Protein AF-A0AAU9JLQ2-F1 (afdb_monomer)

Structure (mmCIF, N/CA/C/O backbone):
data_AF-A0AAU9JLQ2-F1
#
_entry.id   AF-A0AAU9JLQ2-F1
#
loop_
_atom_site.group_PDB
_atom_site.id
_atom_site.type_symbol
_atom_site.label_atom_id
_atom_site.label_alt_id
_atom_site.label_comp_id
_atom_site.label_asym_id
_atom_site.label_entity_id
_atom_site.label_seq_id
_atom_site.pdbx_PDB_ins_code
_atom_site.Cartn_x
_atom_site.Cartn_y
_atom_site.Cartn_z
_atom_site.occupancy
_atom_site.B_iso_or_equiv
_atom_site.auth_seq_id
_atom_site.auth_comp_id
_atom_site.auth_asym_id
_atom_site.auth_atom_id
_atom_site.pdbx_PDB_model_num
ATOM 1 N N . MET A 1 1 ? -49.653 0.922 17.119 1.00 59.31 1 MET A N 1
ATOM 2 C CA . MET A 1 1 ? -48.248 1.371 17.063 1.00 59.31 1 MET A CA 1
ATOM 3 C C . MET A 1 1 ? -47.461 0.287 16.359 1.00 59.31 1 MET A C 1
ATOM 5 O O . MET A 1 1 ? -47.821 -0.873 16.515 1.00 59.31 1 MET A O 1
ATOM 9 N N . GLU A 1 2 ? -46.471 0.652 15.549 1.00 82.31 2 GLU A N 1
ATOM 10 C CA . GLU A 1 2 ? -45.503 -0.323 15.031 1.00 82.31 2 GLU A CA 1
ATOM 11 C C . GLU A 1 2 ? -44.667 -0.853 16.209 1.00 82.31 2 GLU A C 1
ATOM 13 O O . GLU A 1 2 ? -44.440 -0.126 17.180 1.00 82.31 2 GLU A O 1
ATOM 18 N N . VAL A 1 3 ? -44.269 -2.122 16.153 1.00 86.25 3 VAL A N 1
ATOM 19 C CA . VAL A 1 3 ? -43.499 -2.782 17.215 1.00 86.25 3 VAL A CA 1
ATOM 20 C C . VAL A 1 3 ? -42.037 -2.874 16.786 1.00 86.25 3 VAL A C 1
ATOM 22 O O . VAL A 1 3 ? -41.749 -3.306 15.670 1.00 86.25 3 VAL A O 1
ATOM 25 N N . LEU A 1 4 ? -41.122 -2.473 17.668 1.00 88.81 4 LEU A N 1
ATOM 26 C CA . LEU A 1 4 ? -39.686 -2.701 17.553 1.00 88.81 4 LEU A CA 1
ATOM 27 C C . LEU A 1 4 ? -39.309 -3.904 18.407 1.00 88.81 4 LEU A C 1
ATOM 29 O O . LEU A 1 4 ? -39.475 -3.877 19.625 1.00 88.81 4 LEU A O 1
ATOM 33 N N . GLN A 1 5 ? -38.765 -4.935 17.769 1.00 89.56 5 GLN A N 1
ATOM 34 C CA . GLN A 1 5 ? -38.140 -6.034 18.492 1.00 89.56 5 GLN A CA 1
ATOM 35 C C . GLN A 1 5 ? -36.750 -5.599 18.955 1.00 89.56 5 GLN A C 1
ATOM 37 O O . GLN A 1 5 ? -35.896 -5.268 18.129 1.00 89.56 5 GLN A O 1
ATOM 42 N N . ALA A 1 6 ? -36.550 -5.584 20.270 1.00 89.62 6 ALA A N 1
ATOM 43 C CA . ALA A 1 6 ? -35.294 -5.238 20.910 1.00 89.62 6 ALA A CA 1
ATOM 44 C C . ALA A 1 6 ? -34.671 -6.457 21.585 1.00 89.62 6 ALA A C 1
ATOM 46 O O . ALA A 1 6 ? -35.267 -7.101 22.441 1.00 89.62 6 ALA A O 1
ATOM 47 N N . GLU A 1 7 ? -33.439 -6.749 21.215 1.00 89.69 7 GLU A N 1
ATOM 48 C CA . GLU A 1 7 ? -32.592 -7.716 21.877 1.00 89.69 7 GLU A CA 1
ATOM 49 C C . GLU A 1 7 ? -32.136 -7.172 23.234 1.00 89.69 7 GLU A C 1
ATOM 51 O O . GLU A 1 7 ? -31.592 -6.071 23.334 1.00 89.69 7 GLU A O 1
ATOM 56 N N . LEU A 1 8 ? -32.377 -7.951 24.281 1.00 88.94 8 LEU A N 1
ATOM 57 C CA . LEU A 1 8 ? -32.003 -7.652 25.651 1.00 88.94 8 LEU A CA 1
ATOM 58 C C . LEU A 1 8 ? -30.691 -8.357 25.984 1.00 88.94 8 LEU A C 1
ATOM 60 O O . LEU A 1 8 ? -30.607 -9.589 25.945 1.00 88.94 8 LEU A O 1
ATOM 64 N N . ILE A 1 9 ? -29.689 -7.557 26.344 1.00 88.12 9 ILE A N 1
ATOM 65 C CA . ILE A 1 9 ? -28.332 -8.001 26.661 1.00 88.12 9 ILE A CA 1
ATOM 66 C C . ILE A 1 9 ? -27.988 -7.552 28.081 1.00 88.12 9 ILE A C 1
ATOM 68 O O . ILE A 1 9 ? -28.050 -6.366 28.403 1.00 88.12 9 ILE A O 1
ATOM 72 N N . HIS A 1 10 ? -27.613 -8.495 28.941 1.00 87.06 10 HIS A N 1
ATOM 73 C CA . HIS A 1 10 ? -27.188 -8.192 30.309 1.00 87.06 10 HIS A CA 1
ATOM 74 C C . HIS A 1 10 ? -25.774 -7.601 30.329 1.00 87.06 10 HIS A C 1
ATOM 76 O O . HIS A 1 10 ? -24.868 -8.160 29.708 1.00 87.06 10 HIS A O 1
ATOM 82 N N . ILE A 1 11 ? -25.588 -6.474 31.027 1.00 87.62 11 ILE A N 1
ATOM 83 C CA . ILE A 1 11 ? -24.293 -5.781 31.108 1.00 87.62 11 ILE A CA 1
ATOM 84 C C . ILE A 1 11 ? -23.626 -6.070 32.454 1.00 87.62 11 ILE A C 1
ATOM 86 O O . ILE A 1 11 ? -22.583 -6.726 32.510 1.00 87.62 11 ILE A O 1
ATOM 90 N N . VAL A 1 12 ? -24.209 -5.535 33.533 1.00 88.19 12 VAL A N 1
ATOM 91 C CA . VAL A 1 12 ? -23.657 -5.561 34.894 1.00 88.19 12 VAL A CA 1
ATOM 92 C C . VAL A 1 12 ? -24.757 -5.256 35.917 1.00 88.19 12 VAL A C 1
ATOM 94 O O . VAL A 1 12 ? -25.570 -4.359 35.699 1.00 88.19 12 VAL A O 1
ATOM 97 N N . SER A 1 13 ? -24.786 -5.972 37.045 1.00 85.88 13 SER A N 1
ATOM 98 C CA . SER A 1 13 ? -25.833 -5.846 38.079 1.00 85.88 13 SER A CA 1
ATOM 99 C C . SER A 1 13 ? -27.255 -5.912 37.498 1.00 85.88 13 SER A C 1
ATOM 101 O O . SER A 1 13 ? -27.623 -6.906 36.884 1.00 85.88 13 SER A O 1
ATOM 103 N N . GLU A 1 14 ? -28.053 -4.866 37.692 1.00 85.81 14 GLU A N 1
ATOM 104 C CA . GLU A 1 14 ? -29.414 -4.689 37.179 1.00 85.81 14 GLU A CA 1
ATOM 105 C C . GLU A 1 14 ? -29.453 -3.933 35.844 1.00 85.81 14 GLU A C 1
ATOM 107 O O . GLU A 1 14 ? -30.528 -3.573 35.382 1.00 85.81 14 GLU A O 1
ATOM 112 N N . PHE A 1 15 ? -28.308 -3.599 35.244 1.00 89.50 15 PHE A N 1
ATOM 113 C CA . PHE A 1 15 ? -28.260 -2.811 34.016 1.00 89.50 15 PHE A CA 1
ATOM 114 C C . PHE A 1 15 ? -28.203 -3.705 32.779 1.00 89.50 15 PHE A C 1
ATOM 116 O O . PHE A 1 15 ? -27.355 -4.594 32.653 1.00 89.50 15 PHE A O 1
ATOM 123 N N . VAL A 1 16 ? -29.084 -3.399 31.830 1.00 90.06 16 VAL A N 1
ATOM 124 C CA . VAL A 1 16 ? -29.209 -4.071 30.536 1.00 90.06 16 VAL A CA 1
ATOM 125 C C . VAL A 1 16 ? -29.019 -3.094 29.386 1.00 90.06 16 VAL A C 1
ATOM 127 O O . VAL A 1 16 ? -29.247 -1.885 29.508 1.00 90.06 16 VAL A O 1
ATOM 130 N N . SER A 1 17 ? -28.625 -3.647 28.242 1.00 90.19 17 SER A N 1
ATOM 131 C CA . SER A 1 17 ? -28.704 -2.986 26.952 1.00 90.19 17 SER A CA 1
ATOM 132 C C . SER A 1 17 ? -29.909 -3.503 26.175 1.00 90.19 17 SER A C 1
ATOM 134 O O . SER A 1 17 ? -30.095 -4.715 26.069 1.00 90.19 17 SER A O 1
ATOM 136 N N . LEU A 1 18 ? -30.705 -2.591 25.620 1.00 89.75 18 LEU A N 1
ATOM 137 C CA . LEU A 1 18 ? -31.687 -2.911 24.588 1.00 89.75 18 LEU A CA 1
ATOM 138 C C . LEU A 1 18 ? -31.127 -2.504 23.231 1.00 89.75 18 LEU A C 1
ATOM 140 O O . LEU A 1 18 ? -30.818 -1.329 23.026 1.00 89.75 18 LEU A O 1
ATOM 144 N N . ARG A 1 19 ? -31.029 -3.463 22.312 1.00 89.12 19 ARG A N 1
ATOM 145 C CA . ARG A 1 19 ? -30.539 -3.271 20.947 1.00 89.12 19 ARG A CA 1
ATOM 146 C C . ARG A 1 19 ? -31.632 -3.594 19.940 1.00 89.12 19 ARG A C 1
ATOM 148 O O . ARG A 1 19 ? -32.193 -4.677 19.973 1.00 89.12 19 ARG A O 1
ATOM 155 N N . PHE A 1 20 ? -31.932 -2.692 19.015 1.00 89.19 20 PHE A N 1
ATOM 156 C CA . PHE A 1 20 ? -32.947 -2.924 17.983 1.00 89.19 20 PHE A CA 1
ATOM 157 C C . PHE A 1 20 ? -32.538 -2.309 16.653 1.00 89.19 20 PHE A C 1
ATOM 159 O O . PHE A 1 20 ? -31.894 -1.263 16.589 1.00 89.19 20 PHE A O 1
ATOM 166 N N . GLN A 1 21 ? -32.962 -2.939 15.562 1.00 88.25 21 GLN A N 1
ATOM 167 C CA . GLN A 1 21 ? -32.797 -2.359 14.238 1.00 88.25 21 GLN A CA 1
ATOM 168 C C . GLN A 1 21 ? -33.728 -1.156 14.086 1.00 88.25 21 GLN A C 1
ATOM 170 O O . GLN A 1 21 ? -34.932 -1.260 14.321 1.00 88.25 21 GLN A O 1
ATOM 175 N N . ILE A 1 22 ? -33.180 -0.018 13.663 1.00 85.62 22 ILE A N 1
ATOM 176 C CA . ILE A 1 22 ? -33.988 1.165 13.381 1.00 85.62 22 ILE A CA 1
ATOM 177 C C . ILE A 1 22 ? -34.626 0.974 11.998 1.00 85.62 22 ILE A C 1
ATOM 179 O O . ILE A 1 22 ? -33.907 0.828 11.003 1.00 85.62 22 ILE A O 1
ATOM 183 N N . PRO A 1 23 ? -35.964 0.952 11.896 1.00 81.75 23 PRO A N 1
ATOM 184 C CA . PRO A 1 23 ? -36.641 0.812 10.619 1.00 81.75 23 PRO A CA 1
ATOM 185 C C . PRO A 1 23 ? -36.395 2.051 9.758 1.00 81.75 23 PRO A C 1
ATOM 187 O O . PRO A 1 23 ? -36.358 3.178 10.254 1.00 81.75 23 PRO A O 1
ATOM 190 N N . ALA A 1 24 ? -36.252 1.846 8.448 1.00 68.75 24 ALA A N 1
ATOM 191 C CA . ALA A 1 24 ? -36.108 2.946 7.505 1.00 68.75 24 ALA A CA 1
ATOM 192 C C . ALA A 1 24 ? -37.360 3.839 7.548 1.00 68.75 24 ALA A C 1
ATOM 194 O O . ALA A 1 24 ? -38.474 3.387 7.276 1.00 68.75 24 ALA A O 1
ATOM 195 N N . ILE A 1 25 ? -37.187 5.122 7.869 1.00 66.44 25 ILE A N 1
ATOM 196 C CA . ILE A 1 25 ? -38.258 6.125 7.820 1.00 66.44 25 ILE A CA 1
ATOM 197 C C . ILE A 1 25 ? -38.307 6.716 6.384 1.00 66.44 25 ILE A C 1
ATOM 199 O O . ILE A 1 25 ? -38.234 7.927 6.198 1.00 66.44 25 ILE A O 1
ATOM 203 N N . ASP A 1 26 ? -38.430 5.832 5.377 1.00 54.91 26 ASP A N 1
ATOM 204 C CA . ASP A 1 26 ? -38.371 6.048 3.907 1.00 54.91 26 ASP A CA 1
ATOM 205 C C . ASP A 1 26 ? -37.117 6.769 3.341 1.00 54.91 26 ASP A C 1
ATOM 207 O O . ASP A 1 26 ? -36.663 7.790 3.847 1.00 54.91 26 ASP A O 1
ATOM 211 N N . GLU A 1 27 ? -36.593 6.270 2.211 1.00 45.28 27 GLU A N 1
ATOM 212 C CA . GLU A 1 27 ? -35.254 6.565 1.644 1.00 45.28 27 GLU A CA 1
ATOM 213 C C . GLU A 1 27 ? -35.057 7.934 0.941 1.00 45.28 27 GLU A C 1
ATOM 215 O O . GLU A 1 27 ? -34.038 8.145 0.290 1.00 45.28 27 GLU A O 1
ATOM 220 N N . SER A 1 28 ? -35.979 8.900 1.025 1.00 42.12 28 SER A N 1
ATOM 221 C CA . SER A 1 28 ? -35.996 10.027 0.066 1.00 42.12 28 SER A CA 1
ATOM 222 C C . SER A 1 28 ? -35.828 11.439 0.649 1.00 42.12 28 SER A C 1
ATOM 224 O O . SER A 1 28 ? -36.640 12.324 0.366 1.00 42.12 28 SER A O 1
ATOM 226 N N . SER A 1 29 ? -34.765 11.690 1.411 1.00 42.25 29 SER A N 1
ATOM 227 C CA . SER A 1 29 ? -34.087 12.997 1.353 1.00 42.25 29 SER A CA 1
ATOM 228 C C . SER A 1 29 ? -32.694 12.891 1.963 1.00 42.25 29 SER A C 1
ATOM 230 O O . SER A 1 29 ? -32.585 12.752 3.184 1.00 42.25 29 SER A O 1
ATOM 232 N N . ASP A 1 30 ? -31.652 13.011 1.139 1.00 48.66 30 ASP A N 1
ATOM 233 C CA . ASP A 1 30 ? -30.337 13.455 1.605 1.00 48.66 30 ASP A CA 1
ATOM 234 C C . ASP A 1 30 ? -30.552 14.751 2.394 1.00 48.66 30 ASP A C 1
ATOM 236 O O . ASP A 1 30 ? -30.913 15.787 1.835 1.00 48.66 30 ASP A O 1
ATOM 240 N N . GLN A 1 31 ? -30.446 14.681 3.720 1.00 56.78 31 GLN A N 1
ATOM 241 C CA . GLN A 1 31 ? -30.470 15.881 4.542 1.00 56.78 31 GLN A CA 1
ATOM 242 C C . GLN A 1 31 ? -29.089 16.508 4.438 1.00 56.78 31 GLN A C 1
ATOM 244 O O . GLN A 1 31 ? -28.118 15.953 4.952 1.00 56.78 31 GLN A O 1
ATOM 249 N N . GLU A 1 32 ? -29.027 17.641 3.745 1.00 72.56 32 GLU A N 1
ATOM 250 C CA . GLU A 1 32 ? -27.825 18.443 3.534 1.00 72.56 32 GLU A CA 1
ATOM 251 C C . GLU A 1 32 ? -27.173 18.754 4.894 1.00 72.56 32 GLU A C 1
ATOM 253 O O . GLU A 1 32 ? -27.722 19.482 5.724 1.00 72.56 32 GLU A O 1
ATOM 258 N N . LEU A 1 33 ? -26.043 18.093 5.167 1.00 85.44 33 LEU A N 1
ATOM 259 C CA . LEU A 1 33 ? -25.247 18.300 6.372 1.00 85.44 33 LEU A CA 1
ATOM 260 C C . LEU A 1 33 ? -24.582 19.672 6.281 1.00 85.44 33 LEU A C 1
ATOM 262 O O . LEU A 1 33 ? -23.910 19.958 5.295 1.00 85.44 33 LEU A O 1
ATOM 266 N N . HIS A 1 34 ? -24.705 20.481 7.331 1.00 90.19 34 HIS A N 1
ATOM 267 C CA . HIS A 1 34 ? -24.012 21.764 7.442 1.00 90.19 34 HIS A CA 1
ATOM 268 C C . HIS A 1 34 ? -22.993 21.723 8.581 1.00 90.19 34 HIS A C 1
ATOM 270 O O . HIS A 1 34 ? -23.330 21.372 9.714 1.00 90.19 34 HIS A O 1
ATOM 276 N N . ALA A 1 35 ? -21.743 22.089 8.300 1.00 92.38 35 ALA A N 1
ATOM 277 C CA . ALA A 1 35 ? -20.677 22.118 9.299 1.00 92.38 35 ALA A CA 1
ATOM 278 C C . ALA A 1 35 ? -20.452 23.543 9.829 1.00 92.38 35 ALA A C 1
ATOM 280 O O . ALA A 1 35 ? -20.250 24.481 9.059 1.00 92.38 35 ALA A O 1
ATOM 281 N N . ILE A 1 36 ? -20.443 23.706 11.151 1.00 94.75 36 ILE A N 1
ATOM 282 C CA . ILE A 1 36 ? -20.200 24.974 11.846 1.00 94.75 36 ILE A CA 1
ATOM 283 C C . ILE A 1 36 ? -18.947 24.844 12.717 1.00 94.75 36 ILE A C 1
ATOM 285 O O . ILE A 1 36 ? -18.842 23.933 13.534 1.00 94.75 36 ILE A O 1
ATOM 289 N N . PHE A 1 37 ? -18.010 25.781 12.584 1.00 93.88 37 PHE A N 1
ATOM 290 C CA . PHE A 1 37 ? -16.809 25.856 13.416 1.00 93.88 37 PHE A CA 1
ATOM 291 C C . PHE A 1 37 ? -16.783 27.159 14.203 1.00 93.88 37 PHE A C 1
ATOM 293 O O . PHE A 1 37 ? -16.745 28.227 13.603 1.00 93.88 37 PHE A O 1
ATOM 300 N N . ALA A 1 38 ? -16.762 27.078 15.528 1.00 94.19 38 ALA A N 1
ATOM 301 C CA . ALA A 1 38 ? -16.542 28.217 16.409 1.00 94.19 38 ALA A CA 1
ATOM 302 C C . ALA A 1 38 ? -15.082 28.204 16.881 1.00 94.19 38 ALA A C 1
ATOM 304 O O . ALA A 1 38 ? -14.648 27.262 17.541 1.00 94.19 38 ALA A O 1
ATOM 305 N N . ILE A 1 39 ? -14.308 29.220 16.500 1.00 92.94 39 ILE A N 1
ATOM 306 C CA . ILE A 1 39 ? -12.877 29.330 16.796 1.00 92.94 39 ILE A CA 1
ATOM 307 C C . ILE A 1 39 ? -12.649 30.543 17.687 1.00 92.94 39 ILE A C 1
ATOM 309 O O . ILE A 1 39 ? -12.820 31.686 17.252 1.00 92.94 39 ILE A O 1
ATOM 313 N N . ASP A 1 40 ? -12.212 30.277 18.906 1.00 90.44 40 ASP A N 1
ATOM 314 C CA . ASP A 1 40 ? -11.763 31.304 19.823 1.00 90.44 40 ASP A CA 1
ATOM 315 C C . ASP A 1 40 ? -10.462 31.946 19.313 1.00 90.44 40 ASP A C 1
ATOM 317 O O . ASP A 1 40 ? -9.536 31.276 18.840 1.00 90.44 40 ASP A O 1
ATOM 321 N N . LYS A 1 41 ? -10.407 33.276 19.354 1.00 90.38 41 LYS A N 1
ATOM 322 C CA . LYS A 1 41 ? -9.230 34.090 19.038 1.00 90.38 41 LYS A CA 1
ATOM 323 C C . LYS A 1 41 ? -8.904 35.057 20.177 1.00 90.38 41 LYS A C 1
ATOM 325 O O . LYS A 1 41 ? -8.346 36.119 19.906 1.00 90.38 41 LYS A O 1
ATOM 330 N N . SER A 1 42 ? -9.251 34.730 21.417 1.00 86.56 42 SER A N 1
ATOM 331 C CA . SER A 1 42 ? -8.909 35.483 22.627 1.00 86.56 42 SER A CA 1
ATOM 332 C C . SER A 1 42 ? -7.390 35.580 22.859 1.00 86.56 42 SER A C 1
ATOM 334 O O . SER A 1 42 ? -6.566 35.024 22.125 1.00 86.56 42 SER A O 1
ATOM 336 N N . GLY A 1 43 ? -6.978 36.388 23.838 1.00 81.38 43 GLY A N 1
ATOM 337 C CA . GLY A 1 43 ? -5.566 36.619 24.154 1.00 81.38 43 GLY A CA 1
ATOM 338 C C . GLY A 1 43 ? -4.825 35.373 24.653 1.00 81.38 43 GLY A C 1
ATOM 339 O O . GLY A 1 43 ? -3.640 35.223 24.343 1.00 81.38 43 GLY A O 1
ATOM 340 N N . SER A 1 44 ? -5.514 34.481 25.363 1.00 77.06 44 SER A N 1
ATOM 341 C CA . SER A 1 44 ? -4.992 33.202 25.871 1.00 77.06 44 SER A CA 1
ATOM 342 C C . SER A 1 44 ? -4.661 32.213 24.748 1.00 77.06 44 SER A C 1
ATOM 344 O O . SER A 1 44 ? -3.720 31.434 24.866 1.00 77.06 44 SER A O 1
ATOM 346 N N . MET A 1 45 ? -5.303 32.341 23.581 1.00 80.31 45 MET A N 1
ATOM 347 C CA . MET A 1 45 ? -4.997 31.551 22.378 1.00 80.31 45 MET A CA 1
ATOM 348 C C . MET A 1 45 ? -3.601 31.798 21.787 1.00 80.31 45 MET A C 1
ATOM 350 O O . MET A 1 45 ? -3.178 31.094 20.863 1.00 80.31 45 MET A O 1
ATOM 354 N N . ASN A 1 46 ? -2.902 32.854 22.206 1.00 80.00 46 ASN A N 1
ATOM 355 C CA . ASN A 1 46 ? -1.689 33.304 21.533 1.00 80.00 46 ASN A CA 1
ATOM 356 C C . ASN A 1 46 ? -0.541 32.275 21.628 1.00 80.00 46 ASN A C 1
ATOM 358 O O . ASN A 1 46 ? -0.319 31.644 22.655 1.00 80.00 46 ASN A O 1
ATOM 362 N N . GLY A 1 47 ? 0.240 32.133 20.553 1.00 82.12 47 GLY A N 1
ATOM 363 C CA . GLY A 1 47 ? 1.313 31.136 20.454 1.00 82.12 47 GLY A CA 1
ATOM 364 C C . GLY A 1 47 ? 0.863 29.827 19.795 1.00 82.12 47 GLY A C 1
ATOM 365 O O . GLY A 1 47 ? 0.256 29.849 18.723 1.00 82.12 47 GLY A O 1
ATOM 366 N N . TYR A 1 48 ? 1.202 28.687 20.405 1.00 78.75 48 TYR A N 1
ATOM 367 C CA . TYR A 1 48 ? 0.916 27.361 19.842 1.00 78.75 48 TYR A CA 1
ATOM 368 C C . TYR A 1 48 ? -0.586 27.041 19.686 1.00 78.75 48 TYR A C 1
ATOM 370 O O . TYR A 1 48 ? -0.928 26.480 18.643 1.00 78.75 48 TYR A O 1
ATOM 378 N N . PRO A 1 49 ? -1.499 27.409 20.614 1.00 81.31 49 PRO A N 1
ATOM 379 C CA . PRO A 1 49 ? -2.920 27.070 20.485 1.00 81.31 49 PRO A CA 1
ATOM 380 C C . PRO A 1 49 ? -3.577 27.642 19.221 1.00 81.31 49 PRO A C 1
ATOM 382 O O . PRO A 1 49 ? -4.180 26.895 18.453 1.00 81.31 49 PRO A O 1
ATOM 385 N N . ILE A 1 50 ? -3.397 28.935 18.915 1.00 86.06 50 ILE A N 1
ATOM 386 C CA . ILE A 1 50 ? -3.945 29.532 17.684 1.00 86.06 50 ILE A CA 1
ATOM 387 C C . ILE A 1 50 ? -3.256 29.004 16.415 1.00 86.06 50 ILE A C 1
ATOM 389 O O . ILE A 1 50 ? -3.878 28.918 15.358 1.00 86.06 50 ILE A O 1
ATOM 393 N N . GLU A 1 51 ? -1.971 28.639 16.468 1.00 83.75 51 GLU A N 1
ATOM 394 C CA . GLU A 1 51 ? -1.288 27.959 15.355 1.00 83.75 51 GLU A CA 1
ATOM 395 C C . GLU A 1 51 ? -1.928 26.604 15.043 1.00 83.75 51 GLU A C 1
ATOM 397 O O . GLU A 1 51 ? -2.236 26.307 13.883 1.00 83.75 51 GLU A O 1
ATOM 402 N N . ASP A 1 52 ? -2.193 25.821 16.081 1.00 81.69 52 ASP A N 1
ATOM 403 C CA . ASP A 1 52 ? -2.809 24.509 15.975 1.00 81.69 52 ASP A CA 1
ATOM 404 C C . ASP A 1 52 ? -4.291 24.587 15.583 1.00 81.69 52 ASP A C 1
ATOM 406 O O . ASP A 1 52 ? -4.727 23.827 14.714 1.00 81.69 52 ASP A O 1
ATOM 410 N N . ALA A 1 53 ? -5.046 25.544 16.129 1.00 85.19 53 ALA A N 1
ATOM 411 C CA . ALA A 1 53 ? -6.435 25.803 15.755 1.00 85.19 53 ALA A CA 1
ATOM 412 C C . ALA A 1 53 ? -6.558 26.191 14.272 1.00 85.19 53 ALA A C 1
ATOM 414 O O . ALA A 1 53 ? -7.425 25.670 13.567 1.00 85.19 53 ALA A O 1
ATOM 415 N N . ARG A 1 54 ? -5.638 27.023 13.751 1.00 88.00 54 ARG A N 1
ATOM 416 C CA . ARG A 1 54 ? -5.565 27.346 12.313 1.00 88.00 54 ARG A CA 1
ATOM 417 C C . ARG A 1 54 ? -5.310 26.109 11.463 1.00 88.00 54 ARG A C 1
ATOM 419 O O . ARG A 1 54 ? -6.010 25.886 10.477 1.00 88.00 54 ARG A O 1
ATOM 426 N N . GLY A 1 55 ? -4.321 25.297 11.843 1.00 82.38 55 GLY A N 1
ATOM 427 C CA . GLY A 1 55 ? -4.005 24.054 11.139 1.00 82.38 55 GLY A CA 1
ATOM 428 C C . GLY A 1 55 ? -5.185 23.078 11.123 1.00 82.38 55 GLY A C 1
ATOM 429 O O . GLY A 1 55 ? -5.497 22.493 10.082 1.00 82.38 55 GLY A O 1
ATOM 430 N N . ALA A 1 56 ? -5.876 22.944 12.255 1.00 83.12 56 ALA A N 1
ATOM 431 C CA . ALA A 1 56 ? -7.033 22.073 12.404 1.00 83.12 56 ALA A CA 1
ATOM 432 C C . ALA A 1 56 ? -8.232 22.554 11.570 1.00 83.12 56 ALA A C 1
ATOM 434 O O . ALA A 1 56 ? -8.780 21.778 10.784 1.00 83.12 56 ALA A O 1
ATOM 435 N N . ALA A 1 57 ? -8.588 23.837 11.668 1.00 88.00 57 ALA A N 1
ATOM 436 C CA . ALA A 1 57 ? -9.696 24.426 10.922 1.00 88.00 57 ALA A CA 1
ATOM 437 C C . ALA A 1 57 ? -9.455 24.385 9.403 1.00 88.00 57 ALA A C 1
ATOM 439 O O . ALA A 1 57 ? -10.318 23.924 8.658 1.00 88.00 57 ALA A O 1
ATOM 440 N N . SER A 1 58 ? -8.261 24.755 8.924 1.00 87.31 58 SER A N 1
ATOM 441 C CA . SER A 1 58 ? -7.922 24.669 7.492 1.00 87.31 58 SER A CA 1
ATOM 442 C C . SER A 1 58 ? -7.974 23.233 6.961 1.00 87.31 58 SER A C 1
ATOM 444 O O . SER A 1 58 ? -8.434 22.995 5.838 1.00 87.31 58 SER A O 1
ATOM 446 N N . SER A 1 59 ? -7.534 22.260 7.767 1.00 83.75 59 SER A N 1
ATOM 447 C CA . SER A 1 59 ? -7.624 20.833 7.437 1.00 83.75 59 SER A CA 1
ATOM 448 C C . SER A 1 59 ? -9.080 20.370 7.320 1.00 83.75 59 SER A C 1
ATOM 450 O O . SER A 1 59 ? -9.436 19.735 6.325 1.00 83.75 59 SER A O 1
ATOM 452 N N . LEU A 1 60 ? -9.943 20.735 8.275 1.00 84.19 60 LEU A N 1
ATOM 453 C CA . LEU A 1 60 ? -11.374 20.416 8.241 1.00 84.19 60 LEU A CA 1
ATOM 454 C C . LEU A 1 60 ? -12.075 21.024 7.032 1.00 84.19 60 LEU A C 1
ATOM 456 O O . LEU A 1 60 ? -12.729 20.301 6.287 1.00 84.19 60 LEU A O 1
ATOM 460 N N . VAL A 1 61 ? -11.896 22.323 6.791 1.00 88.88 61 VAL A N 1
ATOM 461 C CA . VAL A 1 61 ? -12.487 23.017 5.636 1.00 88.88 61 VAL A CA 1
ATOM 462 C C . VAL A 1 61 ? -12.073 22.332 4.335 1.00 88.88 61 VAL A C 1
ATOM 464 O O . VAL A 1 61 ? -12.900 22.100 3.457 1.00 88.88 61 VAL A O 1
ATOM 467 N N . SER A 1 62 ? -10.806 21.923 4.229 1.00 85.19 62 SER A N 1
ATOM 468 C CA . SER A 1 62 ? -10.300 21.181 3.069 1.00 85.19 62 SER A CA 1
ATOM 469 C C . SER A 1 62 ? -10.910 19.783 2.933 1.00 85.19 62 SER A C 1
ATOM 471 O O . SER A 1 62 ? -11.085 19.306 1.812 1.00 85.19 62 SER A O 1
ATOM 473 N N . LYS A 1 63 ? -11.220 19.107 4.046 1.00 84.38 63 LYS A N 1
ATOM 474 C CA . LYS A 1 63 ? -11.915 17.811 4.046 1.00 84.38 63 LYS A CA 1
ATOM 475 C C . LYS A 1 63 ? -13.375 17.963 3.626 1.00 84.38 63 LYS A C 1
ATOM 477 O O . LYS A 1 63 ? -13.794 17.267 2.708 1.00 84.38 63 LYS A O 1
ATOM 482 N N . PHE A 1 64 ? -14.106 18.909 4.218 1.00 86.81 64 PHE A N 1
ATOM 483 C CA . PHE A 1 64 ? -15.503 19.183 3.873 1.00 86.81 64 PHE A CA 1
ATOM 484 C C . PHE A 1 64 ? -15.669 19.660 2.426 1.00 86.81 64 PHE A C 1
ATOM 486 O O . PHE A 1 64 ? -16.554 19.172 1.729 1.00 86.81 64 PHE A O 1
ATOM 493 N N . ARG A 1 65 ? -14.726 20.463 1.910 1.00 88.62 65 ARG A N 1
ATOM 494 C CA . ARG A 1 65 ? -14.658 20.840 0.486 1.00 88.62 65 ARG A CA 1
ATOM 495 C C . ARG A 1 65 ? -14.625 19.637 -0.460 1.00 88.62 65 ARG A C 1
ATOM 497 O O . ARG A 1 65 ? -15.199 19.702 -1.538 1.00 88.62 65 ARG A O 1
ATOM 504 N N . LYS A 1 66 ? -13.927 18.552 -0.105 1.00 83.25 66 LYS A N 1
ATOM 505 C CA . LYS A 1 66 ? -13.822 17.364 -0.978 1.00 83.25 66 LYS A CA 1
ATOM 506 C C . LYS A 1 66 ? -15.142 16.609 -1.123 1.00 83.25 66 LYS A C 1
ATOM 508 O O . LYS A 1 66 ? -15.266 15.843 -2.070 1.00 83.25 66 LYS A O 1
ATOM 513 N N . MET A 1 67 ? -16.073 16.801 -0.192 1.00 80.88 67 MET A N 1
ATOM 514 C CA . MET A 1 67 ? -17.388 16.155 -0.197 1.00 80.88 67 MET A CA 1
ATOM 515 C C . MET A 1 67 ? -18.513 17.148 -0.502 1.00 80.88 67 MET A C 1
ATOM 517 O O . MET A 1 67 ? -19.672 16.791 -0.352 1.00 80.88 67 MET A O 1
ATOM 521 N N . ASP A 1 68 ? -18.167 18.380 -0.887 1.00 83.00 68 ASP A N 1
ATOM 522 C CA . ASP A 1 68 ? -19.120 19.448 -1.205 1.00 83.00 68 ASP A CA 1
ATOM 523 C C . ASP A 1 68 ? -20.089 19.791 -0.056 1.00 83.00 68 ASP A C 1
ATOM 525 O O . ASP A 1 68 ? -21.233 20.172 -0.272 1.00 83.00 68 ASP A O 1
ATOM 529 N N . ILE A 1 69 ? -19.626 19.652 1.192 1.00 88.00 69 ILE A N 1
ATOM 530 C CA . ILE A 1 69 ? -20.421 19.973 2.383 1.00 88.00 69 ILE A CA 1
ATOM 531 C C . ILE A 1 69 ? -20.235 21.451 2.750 1.00 88.00 69 ILE A C 1
ATOM 533 O O . ILE A 1 69 ? -19.086 21.874 2.972 1.00 88.00 69 ILE A O 1
ATOM 537 N N . PRO A 1 70 ? -21.320 22.237 2.871 1.00 91.25 70 PRO A N 1
ATOM 538 C CA . PRO A 1 70 ? -21.247 23.623 3.304 1.00 91.25 70 PRO A CA 1
ATOM 539 C C . PRO A 1 70 ? -20.638 23.783 4.703 1.00 91.25 70 PRO A C 1
ATOM 541 O O . PRO A 1 70 ? -20.966 23.074 5.653 1.00 91.25 70 PRO A O 1
ATOM 544 N N . VAL A 1 71 ? -19.735 24.755 4.816 1.00 93.38 71 VAL A N 1
ATOM 545 C CA . VAL A 1 71 ? -19.046 25.138 6.054 1.00 93.38 71 VAL A CA 1
ATOM 546 C C . VAL A 1 71 ? -19.323 26.598 6.411 1.00 93.38 71 VAL A C 1
ATOM 548 O O . VAL A 1 71 ? -19.237 27.472 5.540 1.00 93.38 71 VAL A O 1
ATOM 551 N N . THR A 1 72 ? -19.544 26.864 7.698 1.00 94.69 72 THR A N 1
ATOM 552 C CA . THR A 1 72 ? -19.553 28.197 8.313 1.00 94.69 72 THR A CA 1
ATOM 553 C C . THR A 1 72 ? -18.546 28.254 9.455 1.00 94.69 72 THR A C 1
ATOM 555 O O . THR A 1 72 ? -18.450 27.326 10.249 1.00 94.69 72 THR A O 1
ATOM 558 N N . ILE A 1 73 ? -17.787 29.343 9.544 1.00 94.00 73 ILE A N 1
ATOM 559 C CA . ILE A 1 73 ? -16.824 29.591 10.614 1.00 94.00 73 ILE A CA 1
ATOM 560 C C . ILE A 1 73 ? -17.211 30.867 11.345 1.00 94.00 73 ILE A C 1
ATOM 562 O O . ILE A 1 73 ? -17.293 31.933 10.735 1.00 94.00 73 ILE A O 1
ATOM 566 N N . TYR A 1 74 ? -17.378 30.747 12.653 1.00 94.44 74 TYR A N 1
ATOM 567 C CA . TYR A 1 74 ? -17.477 31.847 13.593 1.00 94.44 74 TYR A CA 1
ATOM 568 C C . TYR A 1 74 ? -16.129 32.016 14.276 1.00 94.44 74 TYR A C 1
ATOM 570 O O . TYR A 1 74 ? -15.616 31.079 14.881 1.00 94.44 74 TYR A O 1
ATOM 578 N N . THR A 1 75 ? -15.535 33.199 14.175 1.00 92.31 75 THR A N 1
ATOM 579 C CA . THR A 1 75 ? -14.345 33.539 14.965 1.00 92.31 75 THR A CA 1
ATOM 580 C C . THR A 1 75 ? -14.726 34.580 15.993 1.00 92.31 75 THR A C 1
ATOM 582 O O . THR A 1 75 ? -15.399 35.555 15.648 1.00 92.31 75 THR A O 1
ATOM 585 N N . PHE A 1 76 ? -14.327 34.373 17.243 1.00 90.19 76 PHE A N 1
ATOM 586 C CA . PHE A 1 76 ? -14.817 35.192 18.344 1.00 90.19 76 PHE A CA 1
ATOM 587 C C . PHE A 1 76 ? -13.723 35.530 19.355 1.00 90.19 76 PHE A C 1
ATOM 589 O O . PHE A 1 76 ? -12.799 34.763 19.591 1.00 90.19 76 PHE A O 1
ATOM 596 N N . SER A 1 77 ? -13.825 36.742 19.884 1.00 86.94 77 SER A N 1
ATOM 597 C CA . SER A 1 77 ? -13.141 37.228 21.080 1.00 86.94 77 SER A CA 1
ATOM 598 C C . SER A 1 77 ? -14.095 38.249 21.716 1.00 86.94 77 SER A C 1
ATOM 600 O O . SER A 1 77 ? -15.248 37.911 21.946 1.00 86.94 77 SER A O 1
ATOM 602 N N . HIS A 1 78 ? -13.706 39.522 21.808 1.00 82.19 78 HIS A N 1
ATOM 603 C CA . HIS A 1 78 ? -14.629 40.665 21.943 1.00 82.19 78 HIS A CA 1
ATOM 604 C C . HIS A 1 78 ? -15.175 41.140 20.579 1.00 82.19 78 HIS A C 1
ATOM 606 O O . HIS A 1 78 ? -16.005 42.043 20.499 1.00 82.19 78 HIS A O 1
ATOM 612 N N . VAL A 1 79 ? -14.650 40.582 19.478 1.00 81.31 79 VAL A N 1
ATOM 613 C CA . VAL A 1 79 ? -15.093 40.859 18.106 1.00 81.31 79 VAL A CA 1
ATOM 614 C C . VAL A 1 79 ? -15.548 39.558 17.466 1.00 81.31 79 VAL A C 1
ATOM 616 O O . VAL A 1 79 ? -14.753 38.629 17.303 1.00 81.31 79 VAL A O 1
ATOM 619 N N . PHE A 1 80 ? -16.812 39.528 17.057 1.00 88.94 80 PHE A N 1
ATOM 620 C CA . PHE A 1 80 ? -17.427 38.423 16.333 1.00 88.94 80 PHE A CA 1
ATOM 621 C C . PHE A 1 80 ? -17.301 38.617 14.815 1.00 88.94 80 PHE A C 1
ATOM 623 O O . PHE A 1 80 ? -17.624 39.681 14.286 1.00 88.94 80 PHE A O 1
ATOM 630 N N . GLU A 1 81 ? -16.850 37.582 14.108 1.00 90.00 81 GLU A N 1
ATOM 631 C CA . GLU A 1 81 ? -16.810 37.542 12.643 1.00 90.00 81 GLU A CA 1
ATOM 632 C C . GLU A 1 81 ? -17.349 36.207 12.121 1.00 90.00 81 GLU A C 1
ATOM 634 O O . GLU A 1 81 ? -16.944 35.140 12.586 1.00 90.00 81 GLU A O 1
ATOM 639 N N . GLU A 1 82 ? -18.204 36.274 11.100 1.00 91.88 82 GLU A N 1
ATOM 640 C CA . GLU A 1 82 ? -18.757 35.117 10.397 1.00 91.88 82 GLU A CA 1
ATOM 641 C C . GLU A 1 82 ? -18.154 34.979 8.993 1.00 91.88 82 GLU A C 1
ATOM 643 O O . GLU A 1 82 ? -18.014 35.948 8.242 1.00 91.88 82 GLU A O 1
ATOM 648 N N . MET A 1 83 ? -17.838 33.743 8.609 1.00 91.75 83 MET A N 1
ATOM 649 C CA . MET A 1 83 ? -17.419 33.375 7.261 1.00 91.75 83 MET A CA 1
ATOM 650 C C . MET A 1 83 ? -18.202 32.153 6.792 1.00 91.75 83 MET A C 1
ATOM 652 O O . MET A 1 83 ? -18.184 31.121 7.453 1.00 91.75 83 MET A O 1
ATOM 656 N N . SER A 1 84 ? -18.825 32.220 5.616 1.00 90.50 84 SER A N 1
ATOM 657 C CA . SER A 1 84 ? -19.525 31.079 5.014 1.00 90.50 84 SER A CA 1
ATOM 658 C C . SER A 1 84 ? -18.879 30.680 3.691 1.00 90.50 84 SER A C 1
ATOM 660 O O . SER A 1 84 ? -18.501 31.522 2.874 1.00 90.50 84 SER A O 1
ATOM 662 N N . SER A 1 85 ? -18.743 29.373 3.479 1.00 90.31 85 SER A N 1
ATOM 663 C CA . SER A 1 85 ? -18.243 28.795 2.227 1.00 90.31 85 SER A CA 1
ATOM 664 C C . SER A 1 85 ? -19.199 29.056 1.062 1.00 90.31 85 SER A C 1
ATOM 666 O O . SER A 1 85 ? -18.734 29.221 -0.062 1.00 90.31 85 SER A O 1
ATOM 668 N N . ILE A 1 86 ? -20.500 29.196 1.341 1.00 86.94 86 ILE A N 1
ATOM 669 C CA . ILE A 1 86 ? -21.532 29.526 0.350 1.00 86.94 86 ILE A CA 1
ATOM 670 C C . ILE A 1 86 ? -21.352 30.966 -0.153 1.00 86.94 86 ILE A C 1
ATOM 672 O O . ILE A 1 86 ? -21.456 31.225 -1.350 1.00 86.94 86 ILE A O 1
ATOM 676 N N . THR A 1 87 ? -21.051 31.915 0.741 1.00 86.38 87 THR A N 1
ATOM 677 C CA . THR A 1 87 ? -20.941 33.340 0.381 1.00 86.38 87 THR A CA 1
ATOM 678 C C . THR A 1 87 ? -19.543 33.742 -0.086 1.00 86.38 87 THR A C 1
ATOM 680 O O . THR A 1 87 ? -19.416 34.535 -1.015 1.00 86.38 87 THR A O 1
ATOM 683 N N . SER A 1 88 ? -18.494 33.218 0.555 1.00 83.81 88 SER A N 1
ATOM 684 C CA . SER A 1 88 ? -17.098 33.649 0.357 1.00 83.81 88 SER A CA 1
ATOM 685 C C . SER A 1 88 ? -16.233 32.614 -0.378 1.00 83.81 88 SER A C 1
ATOM 687 O O . SER A 1 88 ? -15.144 32.935 -0.846 1.00 83.81 88 SER A O 1
ATOM 689 N N . GLY A 1 89 ? -16.688 31.362 -0.492 1.00 88.50 89 GLY A N 1
ATOM 690 C CA . GLY A 1 89 ? -15.908 30.259 -1.058 1.00 88.50 89 GLY A CA 1
ATOM 691 C C . GLY A 1 89 ? -14.832 29.695 -0.116 1.00 88.50 89 GLY A C 1
ATOM 692 O O . GLY A 1 89 ? -14.298 30.375 0.763 1.00 88.50 89 GLY A O 1
ATOM 693 N N . TYR A 1 90 ? -14.473 28.423 -0.325 1.00 91.25 90 TYR A N 1
ATOM 694 C CA . TYR A 1 90 ? -13.502 27.701 0.514 1.00 91.25 90 TYR A CA 1
ATOM 695 C C . TYR A 1 90 ? -12.090 28.313 0.499 1.00 91.25 90 TYR A C 1
ATOM 697 O O . TYR A 1 90 ? -11.417 28.329 1.527 1.00 91.25 90 TYR A O 1
ATOM 705 N N . ASP A 1 91 ? -11.624 28.825 -0.647 1.00 90.00 91 ASP A N 1
ATOM 706 C CA . ASP A 1 91 ? -10.262 29.367 -0.778 1.00 90.00 91 ASP A CA 1
ATOM 707 C C . ASP A 1 91 ? -10.076 30.680 0.005 1.00 90.00 91 ASP A C 1
ATOM 709 O O . ASP A 1 91 ? -9.037 30.891 0.634 1.00 90.00 91 ASP A O 1
ATOM 713 N N . GLU A 1 92 ? -11.086 31.559 0.011 1.00 89.38 92 GLU A N 1
ATOM 714 C CA . GLU A 1 92 ? -11.040 32.792 0.806 1.00 89.38 92 GLU A CA 1
ATOM 715 C C . GLU A 1 92 ? -11.120 32.486 2.304 1.00 89.38 92 GLU A C 1
ATOM 717 O O . GLU A 1 92 ? -10.383 33.084 3.092 1.00 89.38 92 GLU A O 1
ATOM 722 N N . MET A 1 93 ? -11.964 31.523 2.681 1.00 91.06 93 MET A N 1
ATOM 723 C CA . MET A 1 93 ? -12.101 31.053 4.056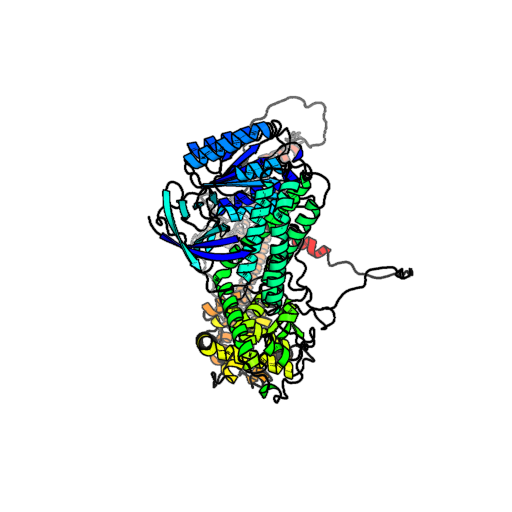 1.00 91.06 93 MET A CA 1
ATOM 724 C C . MET A 1 93 ? -10.769 30.521 4.601 1.00 91.06 93 MET A C 1
ATOM 726 O O . MET A 1 93 ? -10.305 31.010 5.628 1.00 91.06 93 MET A O 1
ATOM 730 N N . ILE A 1 94 ? -10.097 29.606 3.888 1.00 91.06 94 ILE A N 1
ATOM 731 C CA . ILE A 1 94 ? -8.783 29.072 4.300 1.00 91.06 94 ILE A CA 1
ATOM 732 C C . ILE A 1 94 ? -7.759 30.204 4.451 1.00 91.06 94 ILE A C 1
ATOM 734 O O . ILE A 1 94 ? -7.045 30.266 5.451 1.00 91.06 94 ILE A O 1
ATOM 738 N N . ARG A 1 95 ? -7.730 31.160 3.512 1.00 90.25 95 ARG A N 1
ATOM 739 C CA . ARG A 1 95 ? -6.816 32.307 3.590 1.00 90.25 95 ARG A CA 1
ATOM 740 C C . ARG A 1 95 ? -7.064 33.172 4.831 1.00 90.25 95 ARG A C 1
ATOM 742 O O . ARG A 1 95 ? -6.104 33.686 5.402 1.00 90.25 95 ARG A O 1
ATOM 749 N N . LYS A 1 96 ? -8.326 33.378 5.225 1.00 90.50 96 LYS A N 1
ATOM 750 C CA . LYS A 1 96 ? -8.682 34.141 6.434 1.00 90.50 96 LYS A CA 1
ATOM 751 C C . LYS A 1 96 ? -8.321 33.374 7.708 1.00 90.50 96 LYS A C 1
ATOM 753 O O . LYS A 1 96 ? -7.738 33.976 8.604 1.00 90.50 96 LYS A O 1
ATOM 758 N N . ILE A 1 97 ? -8.558 32.059 7.751 1.00 90.06 97 ILE A N 1
ATOM 759 C CA . ILE A 1 97 ? -8.133 31.195 8.867 1.00 90.06 97 ILE A CA 1
ATOM 760 C C . ILE A 1 97 ? -6.622 31.305 9.079 1.00 90.06 97 ILE A C 1
ATOM 762 O O . ILE A 1 97 ? -6.171 31.573 10.186 1.00 90.06 97 ILE A O 1
ATOM 766 N N . GLU A 1 98 ? -5.818 31.177 8.020 1.00 89.12 98 GLU A N 1
ATOM 767 C CA . GLU A 1 98 ? -4.352 31.255 8.118 1.00 89.12 98 GLU A CA 1
ATOM 768 C C . GLU A 1 98 ? -3.847 32.590 8.704 1.00 89.12 98 GLU A C 1
ATOM 770 O O . GLU A 1 98 ? -2.737 32.649 9.239 1.00 89.12 98 GLU A O 1
ATOM 775 N N . GLN A 1 99 ? -4.660 33.650 8.649 1.00 89.62 99 GLN A N 1
ATOM 776 C CA . GLN A 1 99 ? -4.337 34.990 9.144 1.00 89.62 99 GLN A CA 1
ATOM 777 C C . GLN A 1 99 ? -4.806 35.264 10.580 1.00 89.62 99 GLN A C 1
ATOM 779 O O . GLN A 1 99 ? -4.491 36.336 11.103 1.00 89.62 99 GLN A O 1
ATOM 784 N N . LEU A 1 100 ? -5.517 34.329 11.222 1.00 88.44 100 LEU A N 1
ATOM 785 C CA . LEU A 1 100 ? -6.008 34.500 12.591 1.00 88.44 100 LEU A CA 1
ATOM 786 C C . LEU A 1 100 ? -4.861 34.709 13.588 1.00 88.44 100 LEU A C 1
ATOM 788 O O . LEU A 1 100 ? -3.790 34.104 13.483 1.00 88.44 100 LEU A O 1
ATOM 792 N N . LYS A 1 101 ? -5.107 35.585 14.564 1.00 86.81 101 LYS A N 1
ATOM 793 C CA . LYS A 1 101 ? -4.203 35.905 15.673 1.00 86.81 101 LYS A CA 1
ATOM 794 C C . LYS A 1 101 ? -5.012 35.969 16.963 1.00 86.81 101 LYS A C 1
ATOM 796 O O . LYS A 1 101 ? -6.092 36.551 16.949 1.00 86.81 101 LYS A O 1
ATOM 801 N N . GLY A 1 102 ? -4.465 35.412 18.041 1.00 82.88 102 GLY A N 1
ATOM 802 C CA . GLY A 1 102 ? -5.063 35.502 19.373 1.00 82.88 102 GLY A CA 1
ATOM 803 C C . GLY A 1 102 ? -4.910 36.910 19.953 1.00 82.88 102 GLY A C 1
ATOM 804 O O . GLY A 1 102 ? -3.789 37.414 20.058 1.00 82.88 102 GLY A O 1
ATOM 805 N N . SER A 1 103 ? -6.026 37.567 20.271 1.00 81.06 103 SER A N 1
ATOM 806 C CA . SER A 1 103 ? -6.099 38.848 20.979 1.00 81.06 103 SER A CA 1
ATOM 807 C C . SER A 1 103 ? -7.524 39.171 21.462 1.00 81.06 103 SER A C 1
ATOM 809 O O . SER A 1 103 ? -8.485 39.033 20.702 1.00 81.06 103 SER A O 1
ATOM 811 N N . GLY A 1 104 ? -7.645 39.741 22.666 1.00 82.88 104 GLY A N 1
ATOM 812 C CA . GLY A 1 104 ? -8.915 40.215 23.241 1.00 82.88 104 GLY A CA 1
ATOM 813 C C . GLY A 1 104 ? -9.473 39.321 24.353 1.00 82.88 104 GLY A C 1
ATOM 814 O O . GLY A 1 104 ? -8.806 38.360 24.725 1.00 82.88 104 GLY A O 1
ATOM 815 N N . GLY A 1 105 ? -10.658 39.669 24.871 1.00 81.56 105 GLY A N 1
ATOM 816 C CA . GLY A 1 105 ? -11.457 38.816 25.774 1.00 81.56 105 GLY A CA 1
ATOM 817 C C . GLY A 1 105 ? -12.258 37.753 25.016 1.00 81.56 105 GLY A C 1
ATOM 818 O O . GLY A 1 105 ? -11.994 37.546 23.827 1.00 81.56 105 GLY A O 1
ATOM 819 N N . THR A 1 106 ? -13.242 37.134 25.662 1.00 82.69 106 THR A N 1
ATOM 820 C CA . THR A 1 106 ? -13.975 35.979 25.118 1.00 82.69 106 THR A CA 1
ATOM 821 C C . THR A 1 106 ? -15.479 36.109 25.373 1.00 82.69 106 THR A C 1
ATOM 823 O O . THR A 1 106 ? -15.904 36.216 26.519 1.00 82.69 106 THR A O 1
ATOM 826 N N . GLU A 1 107 ? -16.288 36.088 24.303 1.00 86.56 107 GLU A N 1
ATOM 827 C CA . GLU A 1 107 ? -17.747 36.270 24.379 1.00 86.56 107 GLU A CA 1
ATOM 828 C C . GLU A 1 107 ? -18.510 35.181 23.591 1.00 86.56 107 GLU A C 1
ATOM 830 O O . GLU A 1 107 ? -18.729 35.277 22.376 1.00 86.56 107 GLU A O 1
ATOM 835 N N . PHE A 1 108 ? -18.954 34.132 24.288 1.00 88.69 108 PHE A N 1
ATOM 836 C CA . PHE A 1 108 ? -19.658 32.973 23.717 1.00 88.69 108 PHE A CA 1
ATOM 837 C C . PHE A 1 108 ? -21.081 33.309 23.268 1.00 88.69 108 PHE A C 1
ATOM 839 O O . PHE A 1 108 ? -21.587 32.758 22.284 1.00 88.69 108 PHE A O 1
ATOM 846 N N . LYS A 1 109 ? -21.739 34.231 23.978 1.00 89.19 109 LYS A N 1
ATOM 847 C CA . LYS A 1 109 ? -23.135 34.626 23.753 1.00 89.19 109 LYS A CA 1
ATOM 848 C C . LYS A 1 109 ? -23.415 34.990 22.294 1.00 89.19 109 LYS A C 1
ATOM 850 O O . LYS A 1 109 ? -24.401 34.523 21.718 1.00 89.19 109 LYS A O 1
ATOM 855 N N . ASN A 1 110 ? -22.545 35.800 21.690 1.00 89.31 110 ASN A N 1
ATOM 856 C CA . ASN A 1 110 ? -22.718 36.270 20.315 1.00 89.31 110 ASN A CA 1
ATOM 857 C C . ASN A 1 110 ? -22.677 35.116 19.308 1.00 89.31 110 ASN A C 1
ATOM 859 O O . ASN A 1 110 ? -23.459 35.102 18.361 1.00 89.31 110 ASN A O 1
ATOM 863 N N . VAL A 1 111 ? -21.825 34.116 19.546 1.00 91.56 111 VAL A N 1
ATOM 864 C CA . VAL A 1 111 ? -21.730 32.925 18.695 1.00 91.56 111 VAL A CA 1
ATOM 865 C C . VAL A 1 111 ? -22.981 32.061 18.818 1.00 91.56 111 VAL A C 1
ATOM 867 O O . VAL A 1 111 ? -23.527 31.653 17.796 1.00 91.56 111 VAL A O 1
ATOM 870 N N . ILE A 1 112 ? -23.474 31.807 20.036 1.00 92.19 112 ILE A N 1
ATOM 871 C CA . ILE A 1 112 ? -24.672 30.974 20.238 1.00 92.19 112 ILE A CA 1
ATOM 872 C C . ILE A 1 112 ? -25.902 31.631 19.593 1.00 92.19 112 ILE A C 1
ATOM 874 O O . ILE A 1 112 ? -26.656 30.960 18.886 1.00 92.19 112 ILE A O 1
ATOM 878 N N . LEU A 1 113 ? -26.083 32.945 19.767 1.00 91.88 113 LEU A N 1
ATOM 879 C CA . LEU A 1 113 ? -27.189 33.681 19.146 1.00 91.88 113 LEU A CA 1
ATOM 880 C C . LEU A 1 113 ? -27.080 33.714 17.616 1.00 91.88 113 LEU A C 1
ATOM 882 O O . LEU A 1 113 ? -28.067 33.435 16.937 1.00 91.88 113 LEU A O 1
ATOM 886 N N . ALA A 1 114 ? -25.894 33.984 17.065 1.00 91.56 114 ALA A N 1
ATOM 887 C CA . ALA A 1 114 ? -25.692 33.995 15.617 1.00 91.56 114 ALA A CA 1
ATOM 888 C C . ALA A 1 114 ? -25.906 32.607 14.994 1.00 91.56 114 ALA A C 1
ATOM 890 O O . ALA A 1 114 ? -26.552 32.484 13.955 1.00 91.56 114 ALA A O 1
ATOM 891 N N . MET A 1 115 ? -25.420 31.550 15.652 1.00 93.44 115 MET A N 1
ATOM 892 C CA . MET A 1 115 ? -25.641 30.168 15.231 1.00 93.44 115 MET A CA 1
ATOM 893 C C . MET A 1 115 ? -27.135 29.824 15.231 1.00 93.44 115 MET A C 1
ATOM 895 O O . MET A 1 115 ? -27.636 29.265 14.258 1.00 93.44 115 MET A O 1
ATOM 899 N N . LYS A 1 116 ? -27.862 30.211 16.284 1.00 93.44 116 LYS A N 1
ATOM 900 C CA . LYS A 1 116 ? -29.316 30.039 16.397 1.00 93.44 116 LYS A CA 1
ATOM 901 C C . LYS A 1 116 ? -30.065 30.706 15.248 1.00 93.44 116 LYS A C 1
ATOM 903 O O . LYS A 1 116 ? -30.861 30.058 14.571 1.00 93.44 116 LYS A O 1
ATOM 908 N N . GLU A 1 117 ? -29.798 31.988 15.013 1.00 92.06 117 GLU A N 1
ATOM 909 C CA . GLU A 1 117 ? -30.438 32.752 13.940 1.00 92.06 117 GLU A CA 1
ATOM 910 C C . GLU A 1 117 ? -30.127 32.160 12.565 1.00 92.06 117 GLU A C 1
ATOM 912 O O . GLU A 1 117 ? -31.033 32.009 11.746 1.00 92.06 117 GLU A O 1
ATOM 917 N N . HIS A 1 118 ? -28.873 31.775 12.323 1.00 90.94 118 HIS A N 1
ATOM 918 C CA . HIS A 1 118 ? -28.440 31.203 11.054 1.00 90.94 118 HIS A CA 1
ATOM 919 C C . HIS A 1 118 ? -29.127 29.863 10.758 1.00 90.94 118 HIS A C 1
ATOM 921 O O . HIS A 1 118 ? -29.700 29.693 9.681 1.00 90.94 118 HIS A O 1
ATOM 927 N N . ILE A 1 119 ? -29.139 28.941 11.727 1.00 90.75 119 ILE A N 1
ATOM 928 C CA . ILE A 1 119 ? -29.767 27.620 11.586 1.00 90.75 119 ILE A CA 1
ATOM 929 C C . ILE A 1 119 ? -31.262 27.752 11.283 1.00 90.75 119 ILE A C 1
ATOM 931 O O . ILE A 1 119 ? -31.773 27.088 10.377 1.00 90.75 119 ILE A O 1
ATOM 935 N N . LEU A 1 120 ? -31.968 28.617 12.019 1.00 90.19 120 LEU A N 1
ATOM 936 C CA . LEU A 1 120 ? -33.409 28.802 11.851 1.00 90.19 120 LEU A CA 1
ATOM 937 C C . LEU A 1 120 ? -33.747 29.510 10.535 1.00 90.19 120 LEU A C 1
ATOM 939 O O . LEU A 1 120 ? -34.681 29.100 9.845 1.00 90.19 120 LEU A O 1
ATOM 943 N N . LYS A 1 121 ? -32.987 30.546 10.165 1.00 89.44 121 LYS A N 1
ATOM 944 C CA . LYS A 1 121 ? -33.221 31.336 8.950 1.00 89.44 121 LYS A CA 1
ATOM 945 C C . LYS A 1 121 ? -33.002 30.523 7.676 1.00 89.44 121 LYS A C 1
ATOM 947 O O . LYS A 1 121 ? -33.818 30.609 6.762 1.00 89.44 121 LYS A O 1
ATOM 952 N N . GLU A 1 122 ? -31.936 29.730 7.630 1.00 86.25 122 GLU A N 1
ATOM 953 C CA . GLU A 1 122 ? -31.618 28.869 6.482 1.00 86.25 122 GLU A CA 1
ATOM 954 C C . GLU A 1 122 ? -32.328 27.503 6.569 1.00 86.25 122 GLU A C 1
ATOM 956 O O . GLU A 1 122 ? -32.153 26.649 5.705 1.00 86.25 122 GLU A O 1
ATOM 961 N N . ASN A 1 123 ? -33.166 27.296 7.597 1.00 85.31 123 ASN A N 1
ATOM 962 C CA . ASN A 1 123 ? -33.950 26.080 7.828 1.00 85.31 123 ASN A CA 1
ATOM 963 C C . ASN A 1 123 ? -33.096 24.796 7.815 1.00 85.31 123 ASN A C 1
ATOM 965 O O . ASN A 1 123 ? -33.524 23.751 7.310 1.00 85.31 123 ASN A O 1
ATOM 969 N N . MET A 1 124 ? -31.892 24.868 8.387 1.00 86.69 124 MET A N 1
ATOM 970 C CA . MET A 1 124 ? -30.967 23.737 8.449 1.00 86.69 124 MET A CA 1
ATOM 971 C C . MET A 1 124 ? -31.571 22.609 9.289 1.00 86.69 124 MET A C 1
ATOM 973 O O . MET A 1 124 ? -32.184 22.855 10.328 1.00 86.69 124 MET A O 1
ATOM 977 N N . LYS A 1 125 ? -31.410 21.357 8.846 1.00 82.56 125 LYS A N 1
ATOM 978 C CA . LYS A 1 125 ? -31.966 20.179 9.542 1.00 82.56 125 LYS A CA 1
ATOM 979 C C . LYS A 1 125 ? -30.921 19.256 10.144 1.00 82.56 125 LYS A C 1
ATOM 981 O O . LYS A 1 125 ? -31.237 18.574 11.116 1.00 82.56 125 LYS A O 1
ATOM 986 N N . ASN A 1 126 ? -29.701 19.260 9.616 1.00 84.88 126 ASN A N 1
ATOM 987 C CA . ASN A 1 126 ? -28.598 18.455 10.119 1.00 84.88 126 ASN A CA 1
ATOM 988 C C . ASN A 1 126 ? -27.348 19.327 10.259 1.00 84.88 126 ASN A C 1
ATOM 990 O O . ASN A 1 126 ? -26.789 19.781 9.263 1.00 84.88 126 ASN A O 1
ATOM 994 N N . VAL A 1 127 ? -26.938 19.580 11.497 1.00 89.56 127 VAL A N 1
ATOM 995 C CA . VAL A 1 127 ? -25.844 20.492 11.829 1.00 89.56 127 VAL A CA 1
ATOM 996 C C . VAL A 1 127 ? -24.791 19.751 12.644 1.00 89.56 127 VAL A C 1
ATOM 998 O O . VAL A 1 127 ? -25.092 19.055 13.619 1.00 89.56 127 VAL A O 1
ATOM 1001 N N . PHE A 1 128 ? -23.538 19.923 12.249 1.00 90.19 128 PHE A N 1
ATOM 1002 C CA . PHE A 1 128 ? -22.374 19.453 12.987 1.00 90.19 128 PHE A CA 1
ATOM 1003 C C . PHE A 1 128 ? -21.567 20.661 13.447 1.00 90.19 128 PHE A C 1
ATOM 1005 O O . PHE A 1 128 ? -21.072 21.422 12.616 1.00 90.19 128 PHE A O 1
ATOM 1012 N N . CYS A 1 129 ? -21.453 20.857 14.758 1.00 93.00 129 CYS A N 1
ATOM 1013 C CA . CYS A 1 129 ? -20.805 22.024 15.341 1.00 93.00 129 CYS A CA 1
ATOM 1014 C C . CYS A 1 129 ? -19.556 21.619 16.130 1.00 93.00 129 CYS A C 1
ATOM 1016 O O . CYS A 1 129 ? -19.620 20.713 16.959 1.00 93.00 129 CYS A O 1
ATOM 1018 N N . VAL A 1 130 ? -18.428 22.300 15.906 1.00 92.56 130 VAL A N 1
ATOM 1019 C CA . VAL A 1 130 ? -17.204 22.121 16.703 1.00 92.56 130 VAL A CA 1
ATOM 1020 C C . VAL A 1 130 ? -16.715 23.464 17.236 1.00 92.56 130 VAL A C 1
ATOM 1022 O O . VAL A 1 130 ? -16.518 24.405 16.469 1.00 92.56 130 VAL A O 1
ATOM 1025 N N . TRP A 1 131 ? -16.476 23.521 18.540 1.00 92.88 131 TRP A N 1
ATOM 1026 C CA . TRP A 1 131 ? -15.927 24.651 19.278 1.00 92.88 131 TRP A CA 1
ATOM 1027 C C . TRP A 1 131 ? -14.469 24.392 19.648 1.00 92.88 131 TRP A C 1
ATOM 1029 O O . TRP A 1 131 ? -14.147 23.333 20.184 1.00 92.88 131 TRP A O 1
ATOM 1039 N N . LEU A 1 132 ? -13.604 25.368 19.384 1.00 90.69 132 LEU A N 1
ATOM 1040 C CA . LEU A 1 132 ? -12.209 25.406 19.819 1.00 90.69 132 LEU A CA 1
ATOM 1041 C C . LEU A 1 132 ? -12.055 26.604 20.759 1.00 90.69 132 LEU A C 1
ATOM 1043 O O . LEU A 1 132 ? -12.057 27.732 20.272 1.00 90.69 132 LEU A O 1
ATOM 1047 N N . SER A 1 133 ? -11.962 26.376 22.068 1.00 87.62 133 SER A N 1
ATOM 1048 C CA . SER A 1 133 ? -11.815 27.436 23.078 1.00 87.62 133 SER A CA 1
ATOM 1049 C C . SER A 1 133 ? -11.220 26.863 24.360 1.00 87.62 133 SER A C 1
ATOM 1051 O O . SER A 1 133 ? -11.410 25.684 24.642 1.00 87.62 133 SER A O 1
ATOM 1053 N N . ASP A 1 134 ? -10.542 27.689 25.146 1.00 76.88 134 ASP A N 1
ATOM 1054 C CA . ASP A 1 134 ? -10.171 27.378 26.529 1.00 76.88 134 ASP A CA 1
ATOM 1055 C C . ASP A 1 134 ? -11.364 27.533 27.497 1.00 76.88 134 ASP A C 1
ATOM 1057 O O . ASP A 1 134 ? -11.299 27.114 28.643 1.00 76.88 134 ASP A O 1
ATOM 1061 N N . GLY A 1 135 ? -12.519 28.034 27.059 1.00 68.75 135 GLY A N 1
ATOM 1062 C CA . GLY A 1 135 ? -13.737 28.034 27.872 1.00 68.75 135 GLY A CA 1
ATOM 1063 C C . GLY A 1 135 ? -13.780 29.106 28.959 1.00 68.75 135 GLY A C 1
ATOM 1064 O O . GLY A 1 135 ? -14.640 29.025 29.832 1.00 68.75 135 GLY A O 1
ATOM 1065 N N . ASP A 1 136 ? -12.906 30.107 28.929 1.00 73.38 136 ASP A N 1
ATOM 1066 C CA . ASP A 1 136 ? -13.111 31.293 29.760 1.00 73.38 136 ASP A CA 1
ATOM 1067 C C . ASP A 1 136 ? -14.072 32.246 29.035 1.00 73.38 136 ASP A C 1
ATOM 1069 O O . ASP A 1 136 ? -13.874 32.539 27.859 1.00 73.38 136 ASP A O 1
ATOM 1073 N N . ASP A 1 137 ? -15.143 32.685 29.695 1.00 79.75 137 ASP A N 1
ATOM 1074 C CA . ASP A 1 137 ? -16.126 33.620 29.133 1.00 79.75 137 ASP A CA 1
ATOM 1075 C C . ASP A 1 137 ? -16.305 34.801 30.085 1.00 79.75 137 ASP A C 1
ATOM 1077 O O . ASP A 1 137 ? -16.515 34.608 31.286 1.00 79.75 137 ASP A O 1
ATOM 1081 N N . ASP A 1 138 ? -16.257 36.017 29.536 1.00 75.19 138 ASP A N 1
ATOM 1082 C CA . ASP A 1 138 ? -16.264 37.257 30.316 1.00 75.19 138 ASP A CA 1
ATOM 1083 C C . ASP A 1 138 ? -17.579 37.460 31.118 1.00 75.19 138 ASP A C 1
ATOM 1085 O O . ASP A 1 138 ? -17.565 38.140 32.150 1.00 75.19 138 ASP A O 1
ATOM 1089 N N . ASP A 1 139 ? -18.705 36.860 30.692 1.00 70.81 139 ASP A N 1
ATOM 1090 C CA . ASP A 1 139 ? -20.019 36.946 31.361 1.00 70.81 139 ASP A CA 1
ATOM 1091 C C . ASP A 1 139 ? -20.264 35.796 32.368 1.00 70.81 139 ASP A C 1
ATOM 1093 O O . ASP A 1 139 ? -21.131 35.891 33.248 1.00 70.81 139 ASP A O 1
ATOM 1097 N N . GLY A 1 140 ? -19.490 34.711 32.270 1.00 74.12 140 GLY A N 1
ATOM 1098 C CA . GLY A 1 140 ? -19.511 33.570 33.182 1.00 74.12 140 GLY A CA 1
ATOM 1099 C C . GLY A 1 140 ? -20.679 32.583 33.003 1.00 74.12 140 GLY A C 1
ATOM 1100 O O . GLY A 1 140 ? -21.712 32.833 32.376 1.00 74.12 140 GLY A O 1
ATOM 1101 N N . LEU A 1 141 ? -20.538 31.407 33.626 1.00 76.00 141 LEU A N 1
ATOM 1102 C CA . LEU A 1 141 ? -21.413 30.245 33.405 1.00 76.00 141 LEU A CA 1
ATOM 1103 C C . LEU A 1 141 ? -22.897 30.469 33.758 1.00 76.00 141 LEU A C 1
ATOM 1105 O O . LEU A 1 141 ? -23.791 29.934 33.093 1.00 76.00 141 LEU A O 1
ATOM 1109 N N . ALA A 1 142 ? -23.173 31.247 34.809 1.00 76.50 142 ALA A N 1
ATOM 1110 C CA . ALA A 1 142 ? -24.535 31.492 35.286 1.00 76.50 142 ALA A CA 1
ATOM 1111 C C . ALA A 1 142 ? -25.388 32.257 34.260 1.00 76.50 142 ALA A C 1
ATOM 1113 O O . ALA A 1 142 ? -26.602 32.067 34.208 1.00 76.50 142 ALA A O 1
ATOM 1114 N N . PHE A 1 143 ? -24.754 33.095 33.435 1.00 81.69 143 PHE A N 1
ATOM 1115 C CA . PHE A 1 143 ? -25.427 33.835 32.375 1.00 81.69 143 PHE A CA 1
ATOM 1116 C C . PHE A 1 143 ? -25.620 32.987 31.109 1.00 81.69 143 PHE A C 1
ATOM 1118 O O . PHE A 1 143 ? -26.661 33.075 30.458 1.00 81.69 143 PHE A O 1
ATOM 1125 N N . LEU A 1 144 ? -24.651 32.128 30.779 1.00 84.88 144 LEU A N 1
ATOM 1126 C CA . LEU A 1 144 ? -24.703 31.301 29.572 1.00 84.88 144 LEU A CA 1
ATOM 1127 C C . LEU A 1 144 ? -25.633 30.086 29.687 1.00 84.88 144 LEU A C 1
ATOM 1129 O O . LEU A 1 144 ? -26.222 29.686 28.685 1.00 84.88 144 LEU A O 1
ATOM 1133 N N . THR A 1 145 ? -25.801 29.504 30.879 1.00 84.12 145 THR A N 1
ATOM 1134 C CA . THR A 1 145 ? -26.598 28.271 31.054 1.00 84.12 145 THR A CA 1
ATOM 1135 C C . THR A 1 145 ? -28.048 28.413 30.554 1.00 84.12 145 THR A C 1
ATOM 1137 O O . THR A 1 145 ? -28.450 27.603 29.716 1.00 84.12 145 THR A O 1
ATOM 1140 N N . PRO A 1 146 ? -28.820 29.456 30.936 1.00 87.31 146 PRO A N 1
ATOM 1141 C CA . PRO A 1 146 ? -30.178 29.645 30.413 1.00 87.31 146 PRO A CA 1
ATOM 1142 C C . PRO A 1 146 ? -30.221 29.809 28.889 1.00 87.31 146 PRO A C 1
ATOM 1144 O O . PRO A 1 146 ? -31.170 29.386 28.237 1.00 87.31 146 PRO A O 1
ATOM 1147 N N . LEU A 1 147 ? -29.179 30.409 28.308 1.00 88.62 147 LEU A N 1
ATOM 1148 C CA . LEU A 1 147 ? -29.079 30.645 26.871 1.00 88.62 147 LEU A CA 1
ATOM 1149 C C . LEU A 1 147 ? -28.789 29.346 26.096 1.00 88.62 147 LEU A C 1
ATOM 1151 O O . LEU A 1 147 ? -29.337 29.146 25.013 1.00 88.62 147 LEU A O 1
ATOM 1155 N N . MET A 1 148 ? -27.983 28.441 26.662 1.00 89.81 148 MET A N 1
ATOM 1156 C CA . MET A 1 148 ? -27.759 27.093 26.121 1.00 89.81 148 MET A CA 1
ATOM 1157 C C . MET A 1 148 ? -29.022 26.221 26.204 1.00 89.81 148 MET A C 1
ATOM 1159 O O . MET A 1 148 ? -29.327 25.490 25.262 1.00 89.81 148 MET A O 1
ATOM 1163 N N . GLU A 1 149 ? -29.775 26.313 27.304 1.00 87.25 149 GLU A N 1
ATOM 1164 C CA . GLU A 1 149 ? -31.054 25.610 27.473 1.00 87.25 149 GLU A CA 1
ATOM 1165 C C . GLU A 1 149 ? -32.117 26.123 26.492 1.00 87.25 149 GLU A C 1
ATOM 1167 O O . GLU A 1 149 ? -32.788 25.325 25.833 1.00 87.25 149 GLU A O 1
ATOM 1172 N N . GLU A 1 150 ? -32.230 27.447 26.329 1.00 90.69 150 GLU A N 1
ATOM 1173 C CA . GLU A 1 150 ? -33.120 28.062 25.339 1.00 90.69 150 GLU A CA 1
ATOM 1174 C C . GLU A 1 150 ? -32.740 27.637 23.914 1.00 90.69 150 GLU A C 1
ATOM 1176 O O . GLU A 1 150 ? -33.611 27.273 23.120 1.00 90.69 150 GLU A O 1
ATOM 1181 N N . PHE A 1 151 ? -31.440 27.646 23.594 1.00 92.38 151 PHE A N 1
ATOM 1182 C CA . PHE A 1 151 ? -30.930 27.180 22.308 1.00 92.38 151 PHE A CA 1
ATOM 1183 C C . PHE A 1 151 ? -31.367 25.738 22.034 1.00 92.38 151 PHE A C 1
ATOM 1185 O O . PHE A 1 1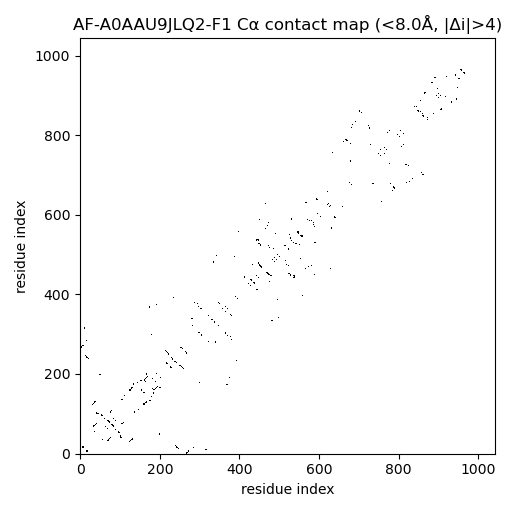51 ? -31.963 25.468 20.991 1.00 92.38 151 PHE A O 1
ATOM 1192 N N . LYS A 1 152 ? -31.148 24.830 22.991 1.00 90.56 152 LYS A N 1
ATOM 1193 C CA . LYS A 1 152 ? -31.532 23.420 22.873 1.00 90.56 152 LYS A CA 1
ATOM 1194 C C . LYS A 1 152 ? -33.029 23.248 22.631 1.00 90.56 152 LYS A C 1
ATOM 1196 O O . LYS A 1 152 ? -33.412 22.579 21.672 1.00 90.56 152 LYS A O 1
ATOM 1201 N N . ALA A 1 153 ? -33.865 23.886 23.451 1.00 87.75 153 ALA A N 1
ATOM 1202 C CA . ALA A 1 153 ? -35.320 23.794 23.342 1.00 87.75 153 ALA A CA 1
ATOM 1203 C C . ALA A 1 153 ? -35.827 24.275 21.970 1.00 87.75 153 ALA A C 1
ATOM 1205 O O . ALA A 1 153 ? -36.672 23.626 21.356 1.00 87.75 153 ALA A O 1
ATOM 1206 N N . GLN A 1 154 ? -35.265 25.369 21.444 1.00 88.38 154 GLN A N 1
ATOM 1207 C CA . GLN A 1 154 ? -35.630 25.891 20.123 1.00 88.38 154 GLN A CA 1
ATOM 1208 C C . GLN A 1 154 ? -35.165 24.982 18.980 1.00 88.38 154 GLN A C 1
ATOM 1210 O O . GLN A 1 154 ? -35.887 24.820 17.997 1.00 88.38 154 GLN A O 1
ATOM 1215 N N . MET A 1 155 ? -33.984 24.365 19.090 1.00 90.94 155 MET A N 1
ATOM 1216 C CA . MET A 1 155 ? -33.526 23.378 18.106 1.00 90.94 155 MET A CA 1
ATOM 1217 C C . MET A 1 155 ? -34.407 22.119 18.115 1.00 90.94 155 MET A C 1
ATOM 1219 O O . MET A 1 155 ? -34.719 21.595 17.043 1.00 90.94 155 MET A O 1
ATOM 1223 N N . GLU A 1 156 ? -34.857 21.660 19.292 1.00 84.06 156 GLU A N 1
ATOM 1224 C CA . GLU A 1 156 ? -35.822 20.556 19.419 1.00 84.06 156 GLU A CA 1
ATOM 1225 C C . GLU A 1 156 ? -37.175 20.922 18.779 1.00 84.06 156 GLU A C 1
ATOM 1227 O O . GLU A 1 156 ? -37.687 20.159 17.956 1.00 84.06 156 GLU A O 1
ATOM 1232 N N . GLU A 1 157 ? -37.718 22.113 19.064 1.00 85.31 157 GLU A N 1
ATOM 1233 C CA . GLU A 1 157 ? -38.975 22.609 18.476 1.00 85.31 157 GLU A CA 1
ATOM 1234 C C . GLU A 1 157 ? -38.888 22.737 16.945 1.00 85.31 157 GLU A C 1
ATOM 1236 O O . GLU A 1 157 ? -39.786 22.310 16.212 1.00 85.31 157 GLU A O 1
ATOM 1241 N N . ALA A 1 158 ? -37.768 23.259 16.439 1.00 82.88 158 ALA A N 1
ATOM 1242 C CA . ALA A 1 158 ? -37.497 23.396 15.009 1.00 82.88 158 ALA A CA 1
ATOM 1243 C C . ALA A 1 158 ? -37.133 22.065 14.314 1.00 82.88 158 ALA A C 1
ATOM 1245 O O . ALA A 1 158 ? -36.952 22.033 13.084 1.00 82.88 158 ALA A O 1
ATOM 1246 N N . LYS A 1 159 ? -37.063 20.967 15.083 1.00 80.69 159 LYS A N 1
ATOM 1247 C CA . LYS A 1 159 ? -36.697 19.615 14.640 1.00 80.69 159 LYS A CA 1
ATOM 1248 C C . LYS A 1 159 ? -35.338 19.579 13.936 1.00 80.69 159 LYS A C 1
ATOM 1250 O O . LYS A 1 159 ? -35.187 18.976 12.870 1.00 80.69 159 LYS A O 1
ATOM 1255 N N . VAL A 1 160 ? -34.365 20.282 14.507 1.00 83.31 160 VAL A N 1
ATOM 1256 C CA . VAL A 1 160 ? -32.982 20.327 14.028 1.00 83.31 160 VAL A CA 1
ATOM 1257 C C . VAL A 1 160 ? -32.177 19.248 14.741 1.00 83.31 160 VAL A C 1
ATOM 1259 O O . VAL A 1 160 ? -32.186 19.155 15.967 1.00 83.31 160 VAL A O 1
ATOM 1262 N N . SER A 1 161 ? -31.454 18.437 13.975 1.00 82.50 161 SER A N 1
ATOM 1263 C CA . SER A 1 161 ? -30.473 17.485 14.494 1.00 82.50 161 SER A CA 1
ATOM 1264 C C . SER A 1 161 ? -29.115 18.184 14.580 1.00 82.50 161 SER A C 1
ATOM 1266 O O . SER A 1 161 ? -28.461 18.383 13.558 1.00 82.50 161 SER A O 1
ATOM 1268 N N . ILE A 1 162 ? -28.699 18.609 15.775 1.00 88.19 162 ILE A N 1
ATOM 1269 C CA . ILE A 1 162 ? -27.429 19.310 16.000 1.00 88.19 162 ILE A CA 1
ATOM 1270 C C . ILE A 1 162 ? -26.598 18.592 17.057 1.00 88.19 162 ILE A C 1
ATOM 1272 O O . ILE A 1 162 ? -27.078 18.339 18.159 1.00 88.19 162 ILE A O 1
ATOM 1276 N N . ALA A 1 163 ? -25.350 18.278 16.709 1.00 86.88 163 ALA A N 1
ATOM 1277 C CA . ALA A 1 163 ? -24.336 17.813 17.651 1.00 86.88 163 ALA A CA 1
ATOM 1278 C C . ALA A 1 163 ? -23.325 18.941 17.895 1.00 86.88 163 ALA A C 1
ATOM 1280 O O . ALA A 1 163 ? -22.831 19.538 16.933 1.00 86.88 163 ALA A O 1
ATOM 1281 N N . VAL A 1 164 ? -23.046 19.249 19.165 1.00 90.81 164 VAL A N 1
ATOM 1282 C CA . VAL A 1 164 ? -22.098 20.299 19.566 1.00 90.81 164 VAL A CA 1
ATOM 1283 C C . VAL A 1 164 ? -20.893 19.646 20.227 1.00 90.81 164 VAL A C 1
ATOM 1285 O O . VAL A 1 164 ? -20.995 19.048 21.289 1.00 90.81 164 VAL A O 1
ATOM 1288 N N . HIS A 1 165 ? -19.729 19.751 19.605 1.00 89.19 165 HIS A N 1
ATOM 1289 C CA . HIS A 1 165 ? -18.491 19.204 20.142 1.00 89.19 165 HIS A CA 1
ATOM 1290 C C . HIS A 1 165 ? -17.585 20.336 20.604 1.00 89.19 165 HIS A C 1
ATOM 1292 O O . HIS A 1 165 ? -17.426 21.325 19.897 1.00 89.19 165 HIS A O 1
ATOM 1298 N N . CYS A 1 166 ? -16.963 20.187 21.765 1.00 89.06 166 CYS A N 1
ATOM 1299 C CA . CYS A 1 166 ? -16.085 21.189 22.351 1.00 89.06 166 CYS A CA 1
ATOM 1300 C C . CYS A 1 166 ? -14.686 20.606 22.528 1.00 89.06 166 CYS A C 1
ATOM 1302 O O . CYS A 1 166 ? -14.526 19.488 23.014 1.00 89.06 166 CYS A O 1
ATOM 1304 N N . ILE A 1 167 ? -13.668 21.361 22.130 1.00 86.94 167 ILE A N 1
ATOM 1305 C CA . ILE A 1 167 ? -12.264 21.004 22.309 1.00 86.94 167 ILE A CA 1
ATOM 1306 C C . ILE A 1 167 ? -11.624 22.095 23.160 1.00 86.94 167 ILE A C 1
ATOM 1308 O O . ILE A 1 167 ? -11.416 23.210 22.678 1.00 86.94 167 ILE A O 1
ATOM 1312 N N . GLY A 1 168 ? -11.350 21.734 24.414 1.00 85.19 168 GLY A N 1
ATOM 1313 C CA . GLY A 1 168 ? -10.635 22.543 25.395 1.00 85.19 168 GLY A CA 1
ATOM 1314 C C . GLY A 1 168 ? -9.132 22.334 25.304 1.00 85.19 168 GLY A C 1
ATOM 1315 O O . GLY A 1 168 ? -8.676 21.228 25.019 1.00 85.19 168 GLY A O 1
ATOM 1316 N N . PHE A 1 169 ? -8.354 23.375 25.560 1.00 77.62 169 PHE A N 1
ATOM 1317 C CA . PHE A 1 169 ? -6.892 23.326 25.651 1.00 77.62 169 PHE A CA 1
ATOM 1318 C C . PHE A 1 169 ? -6.432 24.296 26.742 1.00 77.62 169 PHE A C 1
ATOM 1320 O O . PHE A 1 169 ? -7.189 25.193 27.097 1.00 77.62 169 PHE A O 1
ATOM 1327 N N . ASP A 1 170 ? -5.198 24.115 27.221 1.00 70.44 170 ASP A N 1
ATOM 1328 C CA . ASP A 1 170 ? -4.615 24.797 28.393 1.00 70.44 170 ASP A CA 1
ATOM 1329 C C . ASP A 1 170 ? -5.117 24.254 29.750 1.00 70.44 170 ASP A C 1
ATOM 1331 O O . ASP A 1 170 ? -6.229 23.744 29.886 1.00 70.44 170 ASP A O 1
ATOM 1335 N N . GLU A 1 171 ? -4.268 24.293 30.774 1.00 66.12 171 GLU A N 1
ATOM 1336 C CA . GLU A 1 171 ? -4.554 23.808 32.133 1.00 66.12 171 GLU A CA 1
ATOM 1337 C C . GLU A 1 171 ? -5.651 24.624 32.842 1.00 66.12 171 GLU A C 1
ATOM 1339 O O . GLU A 1 171 ? -6.356 24.097 33.703 1.00 66.12 171 GLU A O 1
ATOM 1344 N N . TYR A 1 172 ? -5.856 25.877 32.426 1.00 69.25 172 TYR A N 1
ATOM 1345 C CA . TYR A 1 172 ? -6.843 26.801 33.001 1.00 69.25 172 TYR A CA 1
ATOM 1346 C C . TYR A 1 172 ? -8.228 26.742 32.347 1.00 69.25 172 TYR A C 1
ATOM 1348 O O . TYR A 1 172 ? -9.088 27.554 32.684 1.00 69.25 172 TYR A O 1
ATOM 1356 N N . HIS A 1 173 ? -8.463 25.810 31.421 1.00 78.06 173 HIS A N 1
ATOM 1357 C CA . HIS A 1 173 ? -9.723 25.778 30.687 1.00 78.06 173 HIS A CA 1
ATOM 1358 C C . HIS A 1 173 ? -10.941 25.549 31.594 1.00 78.06 173 HIS A C 1
ATOM 1360 O O . HIS A 1 173 ? -10.835 24.839 32.585 1.00 78.06 173 HIS A O 1
ATOM 1366 N N . ASN A 1 174 ? -12.130 26.045 31.254 1.00 79.19 174 ASN A N 1
ATOM 1367 C CA . ASN A 1 174 ? -13.341 25.768 32.043 1.00 79.19 174 ASN A CA 1
ATOM 1368 C C . ASN A 1 174 ? -14.053 24.490 31.560 1.00 79.19 174 ASN A C 1
ATOM 1370 O O . ASN A 1 174 ? -14.865 24.514 30.629 1.00 79.19 174 ASN A O 1
ATOM 1374 N N . ALA A 1 175 ? -13.763 23.356 32.199 1.00 76.69 175 ALA A N 1
ATOM 1375 C CA . ALA A 1 175 ? -14.321 22.059 31.823 1.00 76.69 175 ALA A CA 1
ATOM 1376 C C . ALA A 1 175 ? -15.842 21.992 32.035 1.00 76.69 175 ALA A C 1
ATOM 1378 O O . ALA A 1 175 ? -16.537 21.359 31.239 1.00 76.69 175 ALA A O 1
ATOM 1379 N N . ASP A 1 176 ? -16.372 22.661 33.065 1.00 76.00 176 ASP A N 1
ATOM 1380 C CA . ASP A 1 176 ? -17.816 22.700 33.340 1.00 76.00 176 ASP A CA 1
ATOM 1381 C C . ASP A 1 176 ? -18.569 23.442 32.225 1.00 76.00 176 ASP A C 1
ATOM 1383 O O . ASP A 1 176 ? -19.526 22.913 31.652 1.00 76.00 176 ASP A O 1
ATOM 1387 N N . LEU A 1 177 ? -18.080 24.625 31.829 1.00 84.19 177 LEU A N 1
ATOM 1388 C CA . LEU A 1 177 ? -18.668 25.386 30.724 1.00 84.19 177 LEU A CA 1
ATOM 1389 C C . LEU A 1 177 ? -18.648 24.595 29.414 1.00 84.19 177 LEU A C 1
ATOM 1391 O O . LEU A 1 177 ? -19.679 24.478 28.752 1.00 84.19 177 LEU A O 1
ATOM 1395 N N . LEU A 1 178 ? -17.491 24.046 29.034 1.00 85.62 178 LEU A N 1
ATOM 1396 C CA . LEU A 1 178 ? -17.340 23.339 27.760 1.00 85.62 178 LEU A CA 1
ATOM 1397 C C . LEU A 1 178 ? -18.134 22.024 27.732 1.00 85.62 178 LEU A C 1
ATOM 1399 O O . LEU A 1 178 ? -18.686 21.662 26.690 1.00 85.62 178 LEU A O 1
ATOM 1403 N N . THR A 1 179 ? -18.267 21.342 28.873 1.00 80.31 179 THR A N 1
ATOM 1404 C CA . THR A 1 179 ? -19.127 20.156 29.001 1.00 80.31 179 THR A CA 1
ATOM 1405 C C . THR A 1 179 ? -20.595 20.531 28.804 1.00 80.31 179 THR A C 1
ATOM 1407 O O . THR A 1 179 ? -21.273 19.939 27.960 1.00 80.31 179 THR A O 1
ATOM 1410 N N . ARG A 1 180 ? -21.087 21.569 29.492 1.00 83.62 180 ARG A N 1
ATOM 1411 C CA . ARG A 1 180 ? -22.469 22.061 29.334 1.00 83.62 180 ARG A CA 1
ATOM 1412 C C . ARG A 1 180 ? -22.757 22.548 27.917 1.00 83.62 180 ARG A C 1
ATOM 1414 O O . ARG A 1 180 ? -23.813 22.234 27.369 1.00 83.62 180 ARG A O 1
ATOM 1421 N N . LEU A 1 181 ? -21.799 23.233 27.295 1.00 87.25 181 LEU A N 1
ATOM 1422 C CA . LEU A 1 181 ? -21.913 23.681 25.912 1.00 87.25 181 LEU A CA 1
ATOM 1423 C C . LEU A 1 181 ? -22.026 22.504 24.944 1.00 87.25 181 LEU A C 1
ATOM 1425 O O . LEU A 1 181 ? -22.890 22.525 24.068 1.00 87.25 181 LEU A O 1
ATOM 1429 N N . SER A 1 182 ? -21.229 21.448 25.126 1.00 86.50 182 SER A N 1
ATOM 1430 C CA . SER A 1 182 ? -21.337 20.246 24.289 1.00 86.50 182 SER A CA 1
ATOM 1431 C C . SER A 1 182 ? -22.715 19.568 24.398 1.00 86.50 182 SER A C 1
ATOM 1433 O O . SER A 1 182 ? -23.230 19.024 23.423 1.00 86.50 182 SER A O 1
ATOM 1435 N N . ASN A 1 183 ? -23.389 19.715 25.542 1.00 83.12 183 ASN A N 1
ATOM 1436 C CA . ASN A 1 183 ? -24.730 19.179 25.797 1.00 83.12 183 ASN A CA 1
ATOM 1437 C C . ASN A 1 183 ? -25.888 20.097 25.362 1.00 83.12 183 ASN A C 1
ATOM 1439 O O . ASN A 1 183 ? -27.060 19.714 25.491 1.00 83.12 183 ASN A O 1
ATOM 1443 N N . SER A 1 184 ? -25.582 21.285 24.827 1.00 88.06 184 SER A N 1
ATOM 1444 C CA . SER A 1 184 ? -26.580 22.233 24.307 1.00 88.06 184 SER A CA 1
ATOM 1445 C C . SER A 1 184 ? -27.199 21.794 22.971 1.00 88.06 184 SER A C 1
ATOM 1447 O O . SER A 1 184 ? -28.213 22.345 22.544 1.00 88.06 184 SER A O 1
ATOM 1449 N N . GLY A 1 185 ? -26.619 20.785 22.311 1.00 86.50 185 GLY A N 1
ATOM 1450 C CA . GLY A 1 185 ? -27.179 20.180 21.105 1.00 86.50 185 GLY A CA 1
ATOM 1451 C C . GLY A 1 185 ? -28.410 19.299 21.362 1.00 86.50 185 GLY A C 1
ATOM 1452 O O . GLY A 1 185 ? -28.708 18.908 22.494 1.00 86.50 185 GLY A O 1
ATOM 1453 N N . THR A 1 186 ? -29.126 18.956 20.286 1.00 81.50 186 THR A N 1
ATOM 1454 C CA . THR A 1 186 ? -30.231 17.978 20.318 1.00 81.50 186 THR A CA 1
ATOM 1455 C C . THR A 1 186 ? -29.726 16.538 20.249 1.00 81.50 186 THR A C 1
ATOM 1457 O O . THR A 1 186 ? -30.374 15.632 20.769 1.00 81.50 186 THR A O 1
ATOM 1460 N N . ARG A 1 187 ? -28.542 16.331 19.658 1.00 76.25 187 ARG A N 1
ATOM 1461 C CA . ARG A 1 187 ? -27.772 15.084 19.717 1.00 76.25 187 ARG A CA 1
ATOM 1462 C C . ARG A 1 187 ? -26.667 15.178 20.777 1.00 76.25 187 ARG A C 1
ATOM 1464 O O . ARG A 1 187 ? -26.186 16.286 21.030 1.00 76.25 187 ARG A O 1
ATOM 1471 N N . PRO A 1 188 ? -26.230 14.041 21.353 1.00 71.62 188 PRO A N 1
ATOM 1472 C CA . PRO A 1 188 ? -25.088 14.005 22.259 1.00 71.62 188 PRO A CA 1
ATOM 1473 C C . PRO A 1 188 ? -23.841 14.632 21.625 1.00 71.62 188 PRO A C 1
ATOM 1475 O O . PRO A 1 188 ? -23.419 14.249 20.532 1.00 71.62 188 PRO A O 1
ATOM 1478 N N . GLY A 1 189 ? -23.280 15.619 22.313 1.00 76.62 189 GLY A N 1
ATOM 1479 C CA . GLY A 1 189 ? -22.003 16.232 21.984 1.00 76.62 189 GLY A CA 1
ATOM 1480 C C . GLY A 1 189 ? -20.846 15.583 22.732 1.00 76.62 189 GLY A C 1
ATOM 1481 O O . GLY A 1 189 ? -21.034 14.674 23.535 1.00 76.62 189 GLY A O 1
ATOM 1482 N N . THR A 1 190 ? -19.626 16.058 22.486 1.00 79.31 190 THR A N 1
ATOM 1483 C CA . THR A 1 190 ? -18.444 15.584 23.227 1.00 79.31 190 THR A CA 1
ATOM 1484 C C . THR A 1 190 ? -17.559 16.744 23.635 1.00 79.31 190 THR A C 1
ATOM 1486 O O . THR A 1 190 ? -17.233 17.575 22.785 1.00 79.31 190 THR A O 1
ATOM 1489 N N . PHE A 1 191 ? -17.078 16.732 24.874 1.00 83.00 191 PHE A N 1
ATOM 1490 C CA . PHE A 1 191 ? -15.992 17.592 25.329 1.00 83.00 191 PHE A CA 1
ATOM 1491 C C . PHE A 1 191 ? -14.658 16.826 25.334 1.00 83.00 191 PHE A C 1
ATOM 1493 O O . PHE A 1 191 ? -14.549 15.760 25.934 1.00 83.00 191 PHE A O 1
ATOM 1500 N N . GLN A 1 192 ? -13.637 17.350 24.657 1.00 79.44 192 GLN A N 1
ATOM 1501 C CA . GLN A 1 192 ? -12.289 16.777 24.645 1.00 79.44 192 GLN A CA 1
ATOM 1502 C C . GLN A 1 192 ? -11.280 17.788 25.177 1.00 79.44 192 GLN A C 1
ATOM 1504 O O . GLN A 1 192 ? -11.180 18.892 24.647 1.00 79.44 192 GLN A O 1
ATOM 1509 N N . TYR A 1 193 ? -10.501 17.384 26.176 1.00 78.56 193 TYR A N 1
ATOM 1510 C CA . TYR A 1 193 ? -9.385 18.171 26.682 1.00 78.56 193 TYR A CA 1
ATOM 1511 C C . TYR A 1 193 ? -8.085 17.816 25.946 1.00 78.56 193 TYR A C 1
ATOM 1513 O O . TYR A 1 193 ? -7.745 16.642 25.783 1.00 78.56 193 TYR A O 1
ATOM 1521 N N . VAL A 1 194 ? -7.357 18.835 25.493 1.00 75.56 194 VAL A N 1
ATOM 1522 C CA . VAL A 1 194 ? -6.017 18.730 24.915 1.00 75.56 194 VAL A CA 1
ATOM 1523 C C . VAL A 1 194 ? -5.010 19.169 25.986 1.00 75.56 194 VAL A C 1
ATOM 1525 O O . VAL A 1 194 ? -4.877 20.372 26.216 1.00 75.56 194 VAL A O 1
ATOM 1528 N N . PRO A 1 195 ? -4.301 18.223 26.632 1.00 68.50 195 PRO A N 1
ATOM 1529 C CA . PRO A 1 195 ? -3.338 18.543 27.681 1.00 68.50 195 PRO A CA 1
ATOM 1530 C C . PRO A 1 195 ? -2.093 19.233 27.118 1.00 68.50 195 PRO A C 1
ATOM 1532 O O . PRO A 1 195 ? -1.848 19.221 25.906 1.00 68.50 195 PRO A O 1
ATOM 1535 N N . ASP A 1 196 ? -1.258 19.767 28.006 1.00 63.25 196 ASP A N 1
ATOM 1536 C CA . ASP A 1 196 ? 0.009 20.405 27.649 1.00 63.25 196 ASP A CA 1
ATOM 1537 C C . ASP A 1 196 ? 0.920 19.494 26.809 1.00 63.25 196 ASP A C 1
ATOM 1539 O O . ASP A 1 196 ? 1.225 18.351 27.153 1.00 63.25 196 ASP A O 1
ATOM 1543 N N . GLY A 1 197 ? 1.356 20.008 25.653 1.00 59.09 197 GLY A N 1
ATOM 1544 C CA . GLY A 1 197 ? 2.108 19.249 24.645 1.00 59.09 197 GLY A CA 1
ATOM 1545 C C . GLY A 1 197 ? 1.248 18.388 23.704 1.00 59.09 197 GLY A C 1
ATOM 1546 O O . GLY A 1 197 ? 1.783 17.809 22.751 1.00 59.09 197 GLY A O 1
ATOM 1547 N N . GLY A 1 198 ? -0.067 18.326 23.932 1.00 60.34 198 GLY A N 1
ATOM 1548 C CA . GLY A 1 198 ? -1.073 17.808 23.007 1.00 60.34 198 GLY A CA 1
ATOM 1549 C C . GLY A 1 198 ? -1.270 18.709 21.781 1.00 60.34 198 GLY A C 1
ATOM 1550 O O . GLY A 1 198 ? -0.738 19.815 21.702 1.00 60.34 198 GLY A O 1
ATOM 1551 N N . ARG A 1 199 ? -2.000 18.218 20.769 1.00 69.00 199 ARG A N 1
ATOM 1552 C CA . ARG A 1 199 ? -2.201 18.919 19.485 1.00 69.00 199 ARG A CA 1
ATOM 1553 C C . ARG A 1 199 ? -3.685 18.988 19.120 1.00 69.00 199 ARG A C 1
ATOM 1555 O O . ARG A 1 199 ? -4.305 17.945 18.900 1.00 69.00 199 ARG A O 1
ATOM 1562 N N . ILE A 1 200 ? -4.233 20.195 18.950 1.00 75.38 200 ILE A N 1
ATOM 1563 C CA . ILE A 1 200 ? -5.653 20.425 18.587 1.00 75.38 200 ILE A CA 1
ATOM 1564 C C . ILE A 1 200 ? -6.063 19.684 17.297 1.00 75.38 200 ILE A C 1
ATOM 1566 O O . ILE A 1 200 ? -7.144 19.090 17.276 1.00 75.38 200 ILE A O 1
ATOM 1570 N N . PRO A 1 201 ? -5.229 19.610 16.231 1.00 74.19 201 PRO A N 1
ATOM 1571 C CA . PRO A 1 201 ? -5.581 18.858 15.026 1.00 74.19 201 PRO A CA 1
ATOM 1572 C C . PRO A 1 201 ? -5.915 17.378 15.260 1.00 74.19 201 PRO A C 1
ATOM 1574 O O . PRO A 1 201 ? -6.676 16.803 14.483 1.00 74.19 201 PRO A O 1
ATOM 1577 N N . VAL A 1 202 ? -5.353 16.746 16.299 1.00 65.75 202 VAL A N 1
ATOM 1578 C CA . VAL A 1 202 ? -5.648 15.344 16.634 1.00 65.75 202 VAL A CA 1
ATOM 1579 C C . VAL A 1 202 ? -7.065 15.229 17.192 1.00 65.75 202 VAL A C 1
ATOM 1581 O O . VAL A 1 202 ? -7.862 14.472 16.642 1.00 65.75 202 VAL A O 1
ATOM 1584 N N . ALA A 1 203 ? -7.408 16.045 18.193 1.00 71.62 203 ALA A N 1
ATOM 1585 C CA . ALA A 1 203 ? -8.754 16.098 18.767 1.00 71.62 203 ALA A CA 1
ATOM 1586 C C . ALA A 1 203 ? -9.810 16.438 17.701 1.00 71.62 203 ALA A C 1
ATOM 1588 O O . ALA A 1 203 ? -10.827 15.763 17.564 1.00 71.62 203 ALA A O 1
ATOM 1589 N N . VAL A 1 204 ? -9.516 17.406 16.834 1.00 75.69 204 VAL A N 1
ATOM 1590 C CA . VAL A 1 204 ? -10.395 17.776 15.718 1.00 75.69 204 VAL A CA 1
ATOM 1591 C C . VAL A 1 204 ? -10.615 16.623 14.734 1.00 75.69 204 VAL A C 1
ATOM 1593 O O . VAL A 1 204 ? -11.732 16.403 14.265 1.00 75.69 204 VAL A O 1
ATOM 1596 N N . ASN A 1 205 ? -9.570 15.858 14.411 1.00 69.81 205 ASN A N 1
ATOM 1597 C CA . ASN A 1 205 ? -9.706 14.689 13.542 1.00 69.81 205 ASN A CA 1
ATOM 1598 C C . ASN A 1 205 ? -10.535 13.569 14.180 1.00 69.81 205 ASN A C 1
ATOM 1600 O O . ASN A 1 205 ? -11.204 12.840 13.445 1.00 69.81 205 ASN A O 1
ATOM 1604 N N . ASN A 1 206 ? -10.495 13.438 15.507 1.00 68.38 206 ASN A N 1
ATOM 1605 C CA . ASN A 1 206 ? -11.316 12.483 16.243 1.00 68.38 206 ASN A CA 1
ATOM 1606 C C . ASN A 1 206 ? -12.803 12.839 16.109 1.00 68.38 206 ASN A C 1
ATOM 1608 O O . ASN A 1 206 ? -13.610 11.982 15.754 1.00 68.38 206 ASN A O 1
ATOM 1612 N N . VAL A 1 207 ? -13.137 14.120 16.296 1.00 74.56 207 VAL A N 1
ATOM 1613 C CA . VAL A 1 207 ? -14.511 14.639 16.206 1.00 74.56 207 VAL A CA 1
ATOM 1614 C C . VAL A 1 207 ? -15.030 14.675 14.763 1.00 74.56 207 VAL A C 1
ATOM 1616 O O . VAL A 1 207 ? -16.203 14.416 14.532 1.00 74.56 207 VAL A O 1
ATOM 1619 N N . TYR A 1 208 ? -14.175 14.924 13.762 1.00 78.38 208 TYR A N 1
ATOM 1620 C CA . TYR A 1 208 ? -14.567 14.970 12.341 1.00 78.38 208 TYR A CA 1
ATOM 1621 C C . TYR A 1 208 ? -15.367 13.744 11.877 1.00 78.38 208 TYR A C 1
ATOM 1623 O O . TYR A 1 208 ? -16.257 13.878 11.043 1.00 78.38 208 TYR A O 1
ATOM 1631 N N . ASN A 1 209 ? -15.059 12.549 12.393 1.00 66.31 209 ASN A N 1
ATOM 1632 C CA . ASN A 1 209 ? -15.775 11.338 11.983 1.00 66.31 209 ASN A CA 1
ATOM 1633 C C . ASN A 1 209 ? -17.228 11.318 12.498 1.00 66.31 209 ASN A C 1
ATOM 1635 O O . ASN A 1 209 ? -18.072 10.706 11.850 1.00 66.31 209 ASN A O 1
ATOM 1639 N N . LEU A 1 210 ? -17.523 12.024 13.598 1.00 73.38 210 LEU A N 1
ATOM 1640 C CA . LEU A 1 210 ? -18.871 12.153 14.167 1.00 73.38 210 LEU A CA 1
ATOM 1641 C C . LEU A 1 210 ? -19.799 12.981 13.261 1.00 73.38 210 LEU A C 1
ATOM 1643 O O . LEU A 1 210 ? -21.015 12.856 13.335 1.00 73.38 210 LEU A O 1
ATOM 1647 N N . ALA A 1 211 ? -19.242 13.787 12.347 1.00 72.31 211 ALA A N 1
ATOM 1648 C CA . ALA A 1 211 ? -20.025 14.603 11.417 1.00 72.31 211 ALA A CA 1
ATOM 1649 C C . ALA A 1 211 ? -20.934 13.777 10.494 1.00 72.31 211 ALA A C 1
ATOM 1651 O O . ALA A 1 211 ? -21.961 14.277 10.045 1.00 72.31 211 ALA A O 1
ATOM 1652 N N . PHE A 1 212 ? -20.559 12.525 10.214 1.00 66.69 212 PHE A N 1
ATOM 1653 C CA . PHE A 1 212 ? -21.296 11.621 9.325 1.00 66.69 212 PHE A CA 1
ATOM 1654 C C . PHE A 1 212 ? -22.136 10.592 10.081 1.00 66.69 212 PHE A C 1
ATOM 1656 O O . PHE A 1 212 ? -22.672 9.674 9.461 1.00 66.69 212 PHE A O 1
ATOM 1663 N N . GLU A 1 213 ? -22.237 10.705 11.407 1.00 63.97 213 GLU A N 1
ATOM 1664 C CA . GLU A 1 213 ? -23.207 9.911 12.152 1.00 63.97 213 GLU A CA 1
ATOM 1665 C C . GLU A 1 213 ? -24.621 10.272 11.691 1.00 63.97 213 GLU A C 1
ATOM 1667 O O . GLU A 1 213 ? -24.926 11.426 11.362 1.00 63.97 213 GLU A O 1
ATOM 1672 N N . LEU A 1 214 ? -25.473 9.250 11.617 1.00 61.66 214 LEU A N 1
ATOM 1673 C CA . LEU A 1 214 ? -26.809 9.352 11.044 1.00 61.66 214 LEU A CA 1
ATOM 1674 C C . LEU A 1 214 ? -27.588 10.501 11.701 1.00 61.66 214 LEU A C 1
ATOM 1676 O O . LEU A 1 214 ? -27.518 10.712 12.910 1.00 61.66 214 LEU A O 1
ATOM 1680 N N . SER A 1 215 ? -28.373 11.242 10.911 1.00 65.81 215 SER A N 1
ATOM 1681 C CA . SER A 1 215 ? -29.213 12.341 11.420 1.00 65.81 215 SER A CA 1
ATOM 1682 C C . SER A 1 215 ? -30.383 11.867 12.294 1.00 65.81 215 SER A C 1
ATOM 1684 O O . SER A 1 215 ? -31.174 12.692 12.760 1.00 65.81 215 SER A O 1
ATOM 1686 N N . ILE A 1 216 ? -30.485 10.553 12.507 1.00 73.44 216 ILE A N 1
ATOM 1687 C CA . ILE A 1 216 ? -31.498 9.902 13.323 1.00 73.44 216 ILE A CA 1
ATOM 1688 C C . ILE A 1 216 ? -31.122 10.073 14.793 1.00 73.44 216 ILE A C 1
ATOM 1690 O O . ILE A 1 216 ? -30.002 9.770 15.196 1.00 73.44 216 ILE A O 1
ATOM 1694 N N . TRP A 1 217 ? -32.075 10.515 15.602 1.00 77.38 217 TRP A N 1
ATOM 1695 C CA . TRP A 1 217 ? -31.970 10.492 17.058 1.00 77.38 217 TRP A CA 1
ATOM 1696 C C . TRP A 1 217 ? -33.312 10.075 17.647 1.00 77.38 217 TRP A C 1
ATOM 1698 O O . TRP A 1 217 ? -34.338 10.136 16.973 1.00 77.38 217 TRP A O 1
ATOM 1708 N N . GLY A 1 218 ? -33.333 9.629 18.896 1.00 81.88 218 GLY A N 1
ATOM 1709 C CA . GLY A 1 218 ? -34.594 9.276 19.526 1.00 81.88 218 GLY A CA 1
ATOM 1710 C C . GLY A 1 218 ? -34.503 9.083 21.023 1.00 81.88 218 GLY A C 1
ATOM 1711 O O . GLY A 1 218 ? -33.422 9.128 21.616 1.00 81.88 218 GLY A O 1
ATOM 1712 N N . LYS A 1 219 ? -35.671 8.903 21.629 1.00 87.38 219 LYS A N 1
ATOM 1713 C CA . LYS A 1 219 ? -35.856 8.771 23.071 1.00 87.38 219 LYS A CA 1
ATOM 1714 C C . LYS A 1 219 ? -36.759 7.571 23.347 1.00 87.38 219 LYS A C 1
ATOM 1716 O O . LYS A 1 219 ? -37.631 7.250 22.546 1.00 87.38 219 LYS A O 1
ATOM 1721 N N . VAL A 1 220 ? -36.543 6.902 24.469 1.00 87.88 220 VAL A N 1
ATOM 1722 C CA . VAL A 1 220 ? -37.429 5.863 24.987 1.00 87.88 220 VAL A CA 1
ATOM 1723 C C . VAL A 1 220 ? -38.038 6.323 26.289 1.00 87.88 220 VAL A C 1
ATOM 1725 O O . VAL A 1 220 ? -37.335 6.750 27.203 1.00 87.88 220 VAL A O 1
ATOM 1728 N N . TYR A 1 221 ? -39.355 6.215 26.341 1.00 87.75 221 TYR A N 1
ATOM 1729 C CA . TYR A 1 221 ? -40.174 6.440 27.511 1.00 87.75 221 TYR A CA 1
ATOM 1730 C C . TYR A 1 221 ? -40.418 5.091 28.167 1.00 87.75 221 TYR A C 1
ATOM 1732 O O . TYR A 1 221 ? -40.996 4.194 27.547 1.00 87.75 221 TYR A O 1
ATOM 1740 N N . ALA A 1 222 ? -39.947 4.956 29.399 1.00 86.62 222 ALA A N 1
ATOM 1741 C CA . ALA A 1 222 ? -40.174 3.793 30.237 1.00 86.62 222 ALA A CA 1
ATOM 1742 C C . ALA A 1 222 ? -40.619 4.301 31.609 1.00 86.62 222 ALA A C 1
ATOM 1744 O O . ALA A 1 222 ? -39.828 4.916 32.326 1.00 86.62 222 ALA A O 1
ATOM 1745 N N . GLU A 1 223 ? -41.894 4.087 31.936 1.00 80.69 223 GLU A N 1
ATOM 1746 C CA . GLU A 1 223 ? -42.530 4.640 33.139 1.00 80.69 223 GLU A CA 1
ATOM 1747 C C . GLU A 1 223 ? -42.346 6.174 33.229 1.00 80.69 223 GLU A C 1
ATOM 1749 O O . GLU A 1 223 ? -42.746 6.891 32.311 1.00 80.69 223 GLU A O 1
ATOM 1754 N N . ASP A 1 224 ? -41.710 6.670 34.297 1.00 77.94 224 ASP A N 1
ATOM 1755 C CA . ASP A 1 224 ? -41.400 8.089 34.530 1.00 77.94 224 ASP A CA 1
ATOM 1756 C C . ASP A 1 224 ? -39.971 8.480 34.088 1.00 77.94 224 ASP A C 1
ATOM 1758 O O . ASP A 1 224 ? -39.492 9.577 34.388 1.00 77.94 224 ASP A O 1
ATOM 1762 N N . GLN A 1 225 ? -39.251 7.586 33.402 1.00 81.44 225 GLN A N 1
ATOM 1763 C CA . GLN A 1 225 ? -37.865 7.797 32.982 1.00 81.44 225 GLN A CA 1
ATOM 1764 C C . GLN A 1 225 ? -37.739 7.949 31.466 1.00 81.44 225 GLN A C 1
ATOM 1766 O O . GLN A 1 225 ? -38.390 7.267 30.671 1.00 81.44 225 GLN A O 1
ATOM 1771 N N . LEU A 1 226 ? -36.833 8.846 31.071 1.00 83.56 226 LEU A N 1
ATOM 1772 C CA . LEU A 1 226 ? -36.498 9.105 29.679 1.00 83.56 226 LEU A CA 1
ATOM 1773 C C . LEU A 1 226 ? -35.075 8.639 29.382 1.00 83.56 226 LEU A C 1
ATOM 1775 O O . LEU A 1 226 ? -34.101 9.109 29.977 1.00 83.56 226 LEU A O 1
ATOM 1779 N N . TYR A 1 227 ? -34.965 7.739 28.415 1.00 83.75 227 TYR A N 1
ATOM 1780 C CA . TYR A 1 227 ? -33.712 7.178 27.935 1.00 83.75 227 TYR A CA 1
ATOM 1781 C C . TYR A 1 227 ? -33.384 7.720 26.551 1.00 83.75 227 TYR A C 1
ATOM 1783 O O . TYR A 1 227 ? -34.254 7.797 25.693 1.00 83.75 227 TYR A O 1
ATOM 1791 N N . GLN A 1 228 ? -32.131 8.088 26.301 1.00 80.50 228 GLN A N 1
ATOM 1792 C CA . GLN A 1 228 ? -31.692 8.453 24.954 1.00 80.50 228 GLN A CA 1
ATOM 1793 C C . GLN A 1 228 ? -31.299 7.205 24.163 1.00 80.50 228 GLN A C 1
ATOM 1795 O O . GLN A 1 228 ? -30.683 6.288 24.707 1.00 80.50 228 GLN A O 1
ATOM 1800 N N . ILE A 1 229 ? -31.645 7.190 22.875 1.00 84.12 229 ILE A N 1
ATOM 1801 C CA . ILE A 1 229 ? -31.243 6.139 21.940 1.00 84.12 229 ILE A CA 1
ATOM 1802 C C . ILE A 1 229 ? -29.877 6.507 21.366 1.00 84.12 229 ILE A C 1
ATOM 1804 O O . ILE A 1 229 ? -29.734 7.517 20.676 1.00 84.12 229 ILE A O 1
ATOM 1808 N N . LEU A 1 230 ? -28.882 5.664 21.628 1.00 78.62 230 LEU A N 1
ATOM 1809 C CA . LEU A 1 230 ? -27.580 5.717 20.980 1.00 78.62 230 LEU A CA 1
ATOM 1810 C C . LEU A 1 230 ? -27.711 5.065 19.604 1.00 78.62 230 LEU A C 1
ATOM 1812 O O . LEU A 1 230 ? -27.956 3.863 19.502 1.00 78.62 230 LEU A O 1
ATOM 1816 N N . VAL A 1 231 ? -27.588 5.860 18.545 1.00 77.06 231 VAL A N 1
ATOM 1817 C CA . VAL A 1 231 ? -27.688 5.369 17.168 1.00 77.06 231 VAL A CA 1
ATOM 1818 C C . VAL A 1 231 ? -26.299 4.994 16.670 1.00 77.06 231 VAL A C 1
ATOM 1820 O O . VAL A 1 231 ? -25.398 5.827 16.642 1.00 77.06 231 VAL A O 1
ATOM 1823 N N . GLN A 1 232 ? -26.136 3.746 16.247 1.00 74.31 232 GLN A N 1
ATOM 1824 C CA . GLN A 1 232 ? -24.921 3.243 15.616 1.00 74.31 232 GLN A CA 1
ATOM 1825 C C . GLN A 1 232 ? -25.254 2.564 14.287 1.00 74.31 232 GLN A C 1
ATOM 1827 O O . GLN A 1 232 ? -26.386 2.160 14.035 1.00 74.31 232 GLN A O 1
ATOM 1832 N N . GLU A 1 233 ? -24.276 2.452 13.396 1.00 70.25 233 GLU A N 1
ATOM 1833 C CA . GLU A 1 233 ? -24.443 1.675 12.170 1.00 70.25 233 GLU A CA 1
ATOM 1834 C C . GLU A 1 233 ? -24.028 0.228 12.430 1.00 70.25 233 GLU A C 1
ATOM 1836 O O . GLU A 1 233 ? -22.910 -0.036 12.878 1.00 70.25 233 GLU A O 1
ATOM 1841 N N . ASN A 1 234 ? -24.913 -0.719 12.130 1.00 72.94 234 ASN A N 1
ATOM 1842 C CA . ASN A 1 234 ? -24.601 -2.134 12.240 1.00 72.94 234 ASN A CA 1
ATOM 1843 C C . ASN A 1 234 ? -23.609 -2.523 11.130 1.00 72.94 234 ASN A C 1
ATOM 1845 O O . ASN A 1 234 ? -23.936 -2.486 9.945 1.00 72.94 234 ASN A O 1
ATOM 1849 N N . LEU A 1 235 ? -22.394 -2.919 11.511 1.00 66.25 235 LEU A N 1
ATOM 1850 C CA . LEU A 1 235 ? -21.285 -3.191 10.584 1.00 66.25 235 LEU A CA 1
ATOM 1851 C C . LEU A 1 235 ? -21.572 -4.329 9.588 1.00 66.25 235 LEU A C 1
ATOM 1853 O O . LEU A 1 235 ? -21.092 -4.302 8.451 1.00 66.25 235 LEU A O 1
ATOM 1857 N N . SER A 1 236 ? -22.374 -5.313 9.998 1.00 64.81 236 SER A N 1
ATOM 1858 C CA . SER A 1 236 ? -22.740 -6.472 9.179 1.00 64.81 236 SER A CA 1
ATOM 1859 C C . SER A 1 236 ? -23.782 -6.111 8.124 1.00 64.81 236 SER A C 1
ATOM 1861 O O . SER A 1 236 ? -23.649 -6.477 6.957 1.00 64.81 236 SER A O 1
ATOM 1863 N N . THR A 1 237 ? -24.809 -5.355 8.518 1.00 69.06 237 THR A N 1
ATOM 1864 C CA . THR A 1 237 ? -25.969 -5.062 7.660 1.00 69.06 237 THR A CA 1
ATOM 1865 C C . THR A 1 237 ? -25.917 -3.689 6.986 1.00 69.06 237 THR A C 1
ATOM 1867 O O . THR A 1 237 ? -26.661 -3.463 6.035 1.00 69.06 237 THR A O 1
ATOM 1870 N N . GLY A 1 238 ? -25.058 -2.777 7.452 1.00 67.81 238 GLY A N 1
ATOM 1871 C CA . GLY A 1 238 ? -25.008 -1.369 7.031 1.00 67.81 238 GLY A CA 1
ATOM 1872 C C . GLY A 1 238 ? -26.245 -0.556 7.428 1.00 67.81 238 GLY A C 1
ATOM 1873 O O . GLY A 1 238 ? -26.417 0.570 6.972 1.00 67.81 238 GLY A O 1
ATOM 1874 N N . LYS A 1 239 ? -27.147 -1.132 8.231 1.00 77.75 239 LYS A N 1
ATOM 1875 C CA . LYS A 1 239 ? -28.397 -0.492 8.649 1.00 77.75 239 LYS A CA 1
ATOM 1876 C C . LYS A 1 239 ? -28.227 0.202 10.002 1.00 77.75 239 LYS A C 1
ATOM 1878 O O . LYS A 1 239 ? -27.426 -0.260 10.817 1.00 77.75 239 LYS A O 1
ATOM 1883 N N . PRO A 1 240 ? -28.986 1.276 10.269 1.00 79.81 240 PRO A N 1
ATOM 1884 C CA . PRO A 1 240 ? -29.011 1.891 11.586 1.00 79.81 240 PRO A CA 1
ATOM 1885 C C . PRO A 1 240 ? -29.532 0.934 12.653 1.00 79.81 240 PRO A C 1
ATOM 1887 O O . PRO A 1 240 ? -30.507 0.206 12.456 1.00 79.81 240 PRO A O 1
ATOM 1890 N N . GLU A 1 241 ? -28.901 0.996 13.810 1.00 85.81 241 GLU A N 1
ATOM 1891 C CA . GLU A 1 241 ? -29.227 0.239 15.003 1.00 85.81 241 GLU A CA 1
ATOM 1892 C C . GLU A 1 241 ? -29.308 1.201 16.188 1.00 85.81 241 GLU A C 1
ATOM 1894 O O . GLU A 1 241 ? -28.470 2.088 16.350 1.00 85.81 241 GLU A O 1
ATOM 1899 N N . GLY A 1 242 ? -30.362 1.056 16.983 1.00 86.69 242 GLY A N 1
ATOM 1900 C CA . GLY A 1 242 ? -30.578 1.800 18.210 1.00 86.69 242 GLY A CA 1
ATOM 1901 C C . GLY A 1 242 ? -30.142 0.963 19.399 1.00 86.69 242 GLY A C 1
ATOM 1902 O O . GLY A 1 242 ? -30.464 -0.221 19.482 1.00 86.69 242 GLY A O 1
ATOM 1903 N N . MET A 1 243 ? -29.422 1.591 20.319 1.00 87.50 243 MET A N 1
ATOM 1904 C CA . MET A 1 243 ? -28.950 0.981 21.553 1.00 87.50 243 MET A CA 1
ATOM 1905 C C . MET A 1 243 ? -29.314 1.865 22.744 1.00 87.50 243 MET A C 1
ATOM 1907 O O . MET A 1 243 ? -29.193 3.088 22.687 1.00 87.50 243 MET A O 1
ATOM 1911 N N . ILE A 1 244 ? -29.764 1.253 23.835 1.00 89.06 244 ILE A N 1
ATOM 1912 C CA . ILE A 1 244 ? -30.159 1.963 25.055 1.00 89.06 244 ILE A CA 1
ATOM 1913 C C . ILE A 1 244 ? -29.585 1.244 26.262 1.00 89.06 244 ILE A C 1
ATOM 1915 O O . ILE A 1 244 ? -29.617 0.019 26.312 1.00 89.06 244 ILE A O 1
ATOM 1919 N N . TYR A 1 245 ? -29.118 2.005 27.250 1.00 88.81 245 TYR A N 1
ATOM 1920 C CA . TYR A 1 245 ? -28.745 1.488 28.563 1.00 88.81 245 TYR A CA 1
ATOM 1921 C C . TYR A 1 245 ? -29.814 1.833 29.597 1.00 88.81 245 TYR A C 1
ATOM 1923 O O . TYR A 1 245 ? -30.066 3.012 29.853 1.00 88.81 245 TYR A O 1
ATOM 1931 N N . MET A 1 246 ? -30.417 0.822 30.221 1.00 88.12 246 MET A N 1
ATOM 1932 C CA . MET A 1 246 ? -31.459 1.012 31.235 1.00 88.12 246 MET A CA 1
ATOM 1933 C C . MET A 1 246 ? -31.368 -0.020 32.361 1.00 88.12 246 MET A C 1
ATOM 1935 O O . MET A 1 246 ? -30.623 -0.991 32.265 1.00 88.12 246 MET A O 1
ATOM 1939 N N . SER A 1 247 ? -32.083 0.235 33.457 1.00 87.25 247 SER A N 1
ATOM 1940 C CA . SER A 1 247 ? -32.234 -0.740 34.540 1.00 87.25 247 SER A CA 1
ATOM 1941 C C . SER A 1 247 ? -33.284 -1.775 34.141 1.00 87.25 247 SER A C 1
ATOM 1943 O O . SER A 1 247 ? -34.306 -1.414 33.556 1.00 87.25 247 SER A O 1
ATOM 1945 N N . GLU A 1 248 ? -33.063 -3.039 34.494 1.00 85.50 248 GLU A N 1
ATOM 1946 C CA . GLU A 1 248 ? -34.030 -4.128 34.339 1.00 85.50 248 GLU A CA 1
ATOM 1947 C C . GLU A 1 248 ? -35.360 -3.811 35.020 1.00 85.50 248 GLU A C 1
ATOM 1949 O O . GLU A 1 248 ? -36.417 -4.213 34.537 1.00 85.50 248 GLU A O 1
ATOM 1954 N N . ASN A 1 249 ? -35.318 -3.020 36.095 1.00 84.75 249 ASN A N 1
ATOM 1955 C CA . ASN A 1 249 ? -36.505 -2.588 36.824 1.00 84.75 249 ASN A CA 1
ATOM 1956 C C . ASN A 1 249 ? -37.434 -1.695 35.986 1.00 84.75 249 ASN A C 1
ATOM 1958 O O . ASN A 1 249 ? -38.598 -1.561 36.338 1.00 84.75 249 ASN A O 1
ATOM 1962 N N . HIS A 1 250 ? -36.948 -1.106 34.887 1.00 85.19 250 HIS A N 1
ATOM 1963 C CA . HIS A 1 250 ? -37.726 -0.216 34.019 1.00 85.19 250 HIS A CA 1
ATOM 1964 C C . HIS A 1 250 ? -38.143 -0.872 32.690 1.00 85.19 250 HIS A C 1
ATOM 1966 O O . HIS A 1 250 ? -38.642 -0.189 31.801 1.00 85.19 250 HIS A O 1
ATOM 1972 N N . LEU A 1 251 ? -37.971 -2.191 32.534 1.00 82.31 251 LEU A N 1
ATOM 1973 C CA . LEU A 1 251 ? -38.339 -2.950 31.324 1.00 82.31 251 LEU A CA 1
ATOM 1974 C C . LEU A 1 251 ? -39.858 -3.157 31.134 1.00 82.31 251 LEU A C 1
ATOM 1976 O O . LEU A 1 251 ? -40.259 -4.078 30.424 1.00 82.31 251 LEU A O 1
ATOM 1980 N N . GLY A 1 252 ? -40.701 -2.361 31.800 1.00 77.69 252 GLY A N 1
ATOM 1981 C CA . GLY A 1 252 ? -42.161 -2.419 31.698 1.00 77.69 252 GLY A CA 1
ATOM 1982 C C . GLY A 1 252 ? -42.694 -1.994 30.319 1.00 77.69 252 GLY A C 1
ATOM 1983 O O . GLY A 1 252 ? -42.173 -2.381 29.276 1.00 77.69 252 GLY A O 1
ATOM 1984 N N . GLU A 1 253 ? -43.760 -1.190 30.276 1.00 81.06 253 GLU A N 1
ATOM 1985 C CA . GLU A 1 253 ? -44.264 -0.646 29.005 1.00 81.06 253 GLU A CA 1
ATOM 1986 C C . GLU A 1 253 ? -43.295 0.417 28.454 1.00 81.06 253 GLU A C 1
ATOM 1988 O O . GLU A 1 253 ? -43.317 1.579 28.865 1.00 81.06 253 GLU A O 1
ATOM 1993 N N . CYS A 1 254 ? -42.422 0.013 27.526 1.00 86.94 254 CYS A N 1
ATOM 1994 C CA . CYS A 1 254 ? -41.462 0.896 26.867 1.00 86.94 254 CYS A CA 1
ATOM 1995 C C . CYS A 1 254 ? -41.969 1.361 25.492 1.00 86.94 254 CYS A C 1
ATOM 1997 O O . CYS A 1 254 ? -42.331 0.552 24.635 1.00 86.94 254 CYS A O 1
ATOM 1999 N N . SER A 1 255 ? -41.903 2.668 25.227 1.00 87.88 255 SER A N 1
ATOM 2000 C CA . SER A 1 255 ? -42.186 3.237 23.901 1.00 87.88 255 SER A CA 1
ATOM 2001 C C . SER A 1 255 ? -41.025 4.084 23.390 1.00 87.88 255 SER A C 1
ATOM 2003 O O . SER A 1 255 ? -40.416 4.829 24.150 1.00 87.88 255 SER A O 1
ATOM 2005 N N . ALA A 1 256 ? -40.697 3.960 22.105 1.00 88.38 256 ALA A N 1
ATOM 2006 C CA . ALA A 1 256 ? -39.625 4.703 21.452 1.00 88.38 256 ALA A CA 1
ATOM 2007 C C . ALA A 1 256 ? -40.175 5.781 20.521 1.00 88.38 256 ALA A C 1
ATOM 2009 O O . ALA A 1 256 ? -41.003 5.491 19.661 1.00 88.38 256 ALA A O 1
ATOM 2010 N N . GLU A 1 257 ? -39.654 6.995 20.638 1.00 87.69 257 GLU A N 1
ATOM 2011 C CA . GLU A 1 257 ? -39.861 8.098 19.707 1.00 87.69 257 GLU A CA 1
ATOM 2012 C C . GLU A 1 257 ? -38.578 8.303 18.893 1.00 87.69 257 GLU A C 1
ATOM 2014 O O . GLU A 1 257 ? -37.521 8.626 19.438 1.00 87.69 257 GLU A O 1
ATOM 2019 N N . LEU A 1 258 ? -38.657 8.076 17.580 1.00 86.19 258 LEU A N 1
ATOM 2020 C CA . LEU A 1 258 ? -37.546 8.231 16.641 1.00 86.19 258 LEU A CA 1
ATOM 2021 C C . LEU A 1 258 ? -37.775 9.447 15.740 1.00 86.19 258 LEU A C 1
ATOM 2023 O O . LEU A 1 258 ? -38.821 9.578 15.096 1.00 86.19 258 LEU A O 1
ATOM 2027 N N . HIS A 1 259 ? -36.758 10.297 15.647 1.00 77.62 259 HIS A N 1
ATOM 2028 C CA . HIS A 1 259 ? -36.726 11.510 14.843 1.00 77.62 259 HIS A CA 1
ATOM 2029 C C . HIS A 1 259 ? -35.732 11.361 13.688 1.00 77.62 259 HIS A C 1
ATOM 2031 O O . HIS A 1 259 ? -34.578 10.990 13.893 1.00 77.62 259 HIS A O 1
ATOM 2037 N N . GLN A 1 260 ? -36.153 11.716 12.472 1.00 73.19 260 GLN A N 1
ATOM 2038 C CA . GLN A 1 260 ? -35.274 11.862 11.307 1.00 73.19 260 GLN A CA 1
ATOM 2039 C C . GLN A 1 260 ? -35.618 13.171 10.584 1.00 73.19 260 GLN A C 1
ATOM 2041 O O . GLN A 1 260 ? -36.576 13.262 9.810 1.00 73.19 260 GLN A O 1
ATOM 2046 N N . GLY A 1 261 ? -34.854 14.227 10.881 1.00 64.56 261 GLY A N 1
ATOM 2047 C CA . GLY A 1 261 ? -35.194 15.616 10.547 1.00 64.56 261 GLY A CA 1
ATOM 2048 C C . GLY A 1 261 ? -36.600 16.001 11.007 1.00 64.56 261 GLY A C 1
ATOM 2049 O O . GLY A 1 261 ? -36.905 15.951 12.191 1.00 64.56 261 GLY A O 1
ATOM 2050 N N . SER A 1 262 ? -37.484 16.378 10.076 1.00 58.44 262 SER A N 1
ATOM 2051 C CA . SER A 1 262 ? -38.840 16.843 10.413 1.00 58.44 262 SER A CA 1
ATOM 2052 C C . SER A 1 262 ? -39.838 15.731 10.774 1.00 58.44 262 SER A C 1
ATOM 2054 O O . SER A 1 262 ? -40.937 16.033 11.267 1.00 58.44 262 SER A O 1
ATOM 2056 N N . ARG A 1 263 ? -39.484 14.463 10.526 1.00 70.12 263 ARG A N 1
ATOM 2057 C CA . ARG A 1 263 ? -40.354 13.294 10.712 1.00 70.12 263 ARG A CA 1
ATOM 2058 C C . ARG A 1 263 ? -40.142 12.676 12.088 1.00 70.12 263 ARG A C 1
ATOM 2060 O O . ARG A 1 263 ? -39.006 12.515 12.520 1.00 70.12 263 ARG A O 1
ATOM 2067 N N . VAL A 1 264 ? -41.246 12.304 12.730 1.00 78.38 264 VAL A N 1
ATOM 2068 C CA . VAL A 1 264 ? -41.275 11.649 14.042 1.00 78.38 264 VAL A CA 1
ATOM 2069 C C . VAL A 1 264 ? -42.146 10.403 13.928 1.00 78.38 264 VAL A C 1
ATOM 2071 O O . VAL A 1 264 ? -43.250 10.484 13.381 1.00 78.38 264 VAL A O 1
ATOM 2074 N N . LYS A 1 265 ? -41.656 9.258 14.407 1.00 85.12 265 LYS A N 1
ATOM 2075 C CA . LYS A 1 265 ? -42.417 8.005 14.490 1.00 85.12 265 LYS A CA 1
ATOM 2076 C C . LYS A 1 265 ? -42.303 7.406 15.889 1.00 85.12 265 LYS A C 1
ATOM 2078 O O . LYS A 1 265 ? -41.212 7.352 16.447 1.00 85.12 265 LYS A O 1
ATOM 2083 N N . ASN A 1 266 ? -43.430 6.902 16.389 1.00 88.25 266 ASN A N 1
ATOM 2084 C CA . ASN A 1 266 ? -43.535 6.262 17.697 1.00 88.25 266 ASN A CA 1
ATOM 2085 C C . ASN A 1 266 ? -43.712 4.750 17.553 1.00 88.25 266 ASN A C 1
ATOM 2087 O O . ASN A 1 266 ? -44.551 4.289 16.772 1.00 88.25 266 ASN A O 1
ATOM 2091 N N . PHE A 1 267 ? -42.970 4.002 18.359 1.00 89.56 267 PHE A N 1
ATOM 2092 C CA . PHE A 1 267 ? -42.929 2.548 18.361 1.00 89.56 267 PHE A CA 1
ATOM 2093 C C . PHE A 1 267 ? -43.149 1.993 19.769 1.00 89.56 267 PHE A C 1
ATOM 2095 O O . PHE A 1 267 ? -42.764 2.617 20.753 1.00 89.56 267 PHE A O 1
ATOM 2102 N N . GLN A 1 268 ? -43.741 0.807 19.863 1.00 89.44 268 GLN A N 1
ATOM 2103 C CA . GLN A 1 268 ? -43.735 0.001 21.089 1.00 89.44 268 GLN A CA 1
ATOM 2104 C C . GLN A 1 268 ? -42.518 -0.920 21.074 1.00 89.44 268 GLN A C 1
ATOM 2106 O O . GLN A 1 268 ? -42.212 -1.475 20.021 1.00 89.44 268 GLN A O 1
ATOM 2111 N N . ILE A 1 269 ? -41.820 -1.073 22.198 1.00 88.75 269 ILE A N 1
ATOM 2112 C CA . ILE A 1 269 ? -40.659 -1.966 22.288 1.00 88.75 269 ILE A CA 1
ATOM 2113 C C . ILE A 1 269 ? -41.095 -3.312 22.870 1.00 88.75 269 ILE A C 1
ATOM 2115 O O . ILE A 1 269 ? -41.602 -3.374 23.985 1.00 88.75 269 ILE A O 1
ATOM 2119 N N . GLU A 1 270 ? -40.838 -4.392 22.135 1.00 88.12 270 GLU A N 1
ATOM 2120 C CA . GLU A 1 270 ? -40.945 -5.766 22.631 1.00 88.12 270 GLU A CA 1
ATOM 2121 C C . GLU A 1 270 ? -39.547 -6.359 22.807 1.00 88.12 270 GLU A C 1
ATOM 2123 O O . GLU A 1 270 ? -38.733 -6.327 21.883 1.00 88.12 270 GLU A O 1
ATOM 2128 N N . THR A 1 271 ? -39.256 -6.906 23.988 1.00 87.69 271 THR A N 1
ATOM 2129 C CA . THR A 1 271 ? -37.923 -7.422 24.320 1.00 87.69 271 THR A CA 1
ATOM 2130 C C . THR A 1 271 ? -37.788 -8.921 24.043 1.00 87.69 271 THR A C 1
ATOM 2132 O O . THR A 1 271 ? -38.672 -9.720 24.352 1.00 87.69 271 THR A O 1
ATOM 2135 N N . ILE A 1 272 ? -36.652 -9.317 23.468 1.00 87.88 272 ILE A N 1
ATOM 2136 C CA . ILE A 1 272 ? -36.266 -10.706 23.189 1.00 87.88 272 ILE A CA 1
ATOM 2137 C C . ILE A 1 272 ? -34.902 -10.938 23.833 1.00 87.88 272 ILE A C 1
ATOM 2139 O O . ILE A 1 272 ? -34.004 -10.116 23.683 1.00 87.88 272 ILE A O 1
ATOM 2143 N N . ARG A 1 273 ? -34.715 -12.038 24.565 1.00 81.19 273 ARG A N 1
ATOM 2144 C CA . ARG A 1 273 ? -33.396 -12.356 25.136 1.00 81.19 273 ARG A CA 1
ATOM 2145 C C . ARG A 1 273 ? -32.420 -12.757 24.032 1.00 81.19 273 ARG A C 1
ATOM 2147 O O . ARG A 1 273 ? -32.784 -13.541 23.161 1.00 81.19 273 ARG A O 1
ATOM 2154 N N . SER A 1 274 ? -31.200 -12.230 24.098 1.00 73.94 274 SER A N 1
ATOM 2155 C CA . SER A 1 274 ? -30.106 -12.681 23.237 1.00 73.94 274 SER A CA 1
ATOM 2156 C C . SER A 1 274 ? -29.674 -14.102 23.604 1.00 73.94 274 SER A C 1
ATOM 2158 O O . SER A 1 274 ? -29.410 -14.377 24.777 1.00 73.94 274 SER A O 1
ATOM 2160 N N . ASP A 1 275 ? -29.570 -14.980 22.605 1.00 62.50 275 ASP A N 1
ATOM 2161 C CA . ASP A 1 275 ? -29.040 -16.341 22.766 1.00 62.50 275 ASP A CA 1
ATOM 2162 C C . ASP A 1 275 ? -27.527 -16.426 22.450 1.00 62.50 275 ASP A C 1
ATOM 2164 O O . ASP A 1 275 ? -26.881 -17.421 22.786 1.00 62.50 275 ASP A O 1
ATOM 2168 N N . GLU A 1 276 ? -26.930 -15.396 21.833 1.00 62.59 276 GLU A N 1
ATOM 2169 C CA . GLU A 1 276 ? -25.527 -15.402 21.394 1.00 62.59 276 GLU A CA 1
ATOM 2170 C C . GLU A 1 276 ? -24.632 -14.565 22.321 1.00 62.59 276 GLU A C 1
ATOM 2172 O O . GLU A 1 276 ? -24.644 -13.337 22.314 1.00 62.59 276 GLU A O 1
ATOM 2177 N N . PHE A 1 277 ? -23.788 -15.235 23.111 1.00 67.50 277 PHE A N 1
ATOM 2178 C CA . PHE A 1 277 ? -22.776 -14.562 23.926 1.00 67.50 277 PHE A CA 1
ATOM 2179 C C . PHE A 1 277 ? -21.527 -14.237 23.093 1.00 67.50 277 PHE A C 1
ATOM 2181 O O . PHE A 1 277 ? -20.723 -15.120 22.786 1.00 67.50 277 PHE A O 1
ATOM 2188 N N . ASN A 1 278 ? -21.330 -12.958 22.768 1.00 77.25 278 ASN A N 1
ATOM 2189 C CA . ASN A 1 278 ? -20.113 -12.452 22.136 1.00 77.25 278 ASN A CA 1
ATOM 2190 C C . ASN A 1 278 ? -19.236 -11.720 23.165 1.00 77.25 278 ASN A C 1
ATOM 2192 O O . ASN A 1 278 ? -19.597 -10.661 23.673 1.00 77.25 278 ASN A O 1
ATOM 2196 N N . LEU A 1 279 ? -18.058 -12.279 23.466 1.00 78.94 279 LEU A N 1
ATOM 2197 C CA . LEU A 1 279 ? -17.176 -11.762 24.517 1.00 78.94 279 LEU A CA 1
ATOM 2198 C C . LEU A 1 279 ? -16.651 -10.346 24.221 1.00 78.94 279 LEU A C 1
ATOM 2200 O O . LEU A 1 279 ? -16.609 -9.512 25.123 1.00 78.94 279 LEU A O 1
ATOM 2204 N N . LYS A 1 280 ? -16.270 -10.064 22.968 1.00 78.12 280 LYS A N 1
ATOM 2205 C CA . LYS A 1 280 ? -15.797 -8.730 22.564 1.00 78.12 280 LYS A CA 1
ATOM 2206 C C . LYS A 1 280 ? -16.906 -7.701 22.742 1.00 78.12 280 LYS A C 1
ATOM 2208 O O . LYS A 1 280 ? -16.702 -6.660 23.352 1.00 78.12 280 LYS A O 1
ATOM 2213 N N . GLU A 1 281 ? -18.097 -8.049 22.272 1.00 79.56 281 GLU A N 1
ATOM 2214 C CA . GLU A 1 281 ? -19.274 -7.202 22.397 1.00 79.56 281 GLU A CA 1
ATOM 2215 C C . GLU A 1 281 ? -19.649 -6.942 23.860 1.00 79.56 281 GLU A C 1
ATOM 2217 O O . GLU A 1 281 ? -19.970 -5.814 24.220 1.00 79.56 281 GLU A O 1
ATOM 2222 N N . ALA A 1 282 ? -19.546 -7.951 24.729 1.00 84.44 282 ALA A N 1
ATOM 2223 C CA . ALA A 1 282 ? -19.789 -7.787 26.158 1.00 84.44 282 ALA A CA 1
ATOM 2224 C C . ALA A 1 282 ? -18.819 -6.777 26.801 1.00 84.44 282 ALA A C 1
ATOM 2226 O O . ALA A 1 282 ? -19.243 -5.961 27.621 1.00 84.44 282 ALA A O 1
ATOM 2227 N N . ILE A 1 283 ? -17.537 -6.796 26.413 1.00 85.56 283 ILE A N 1
ATOM 2228 C CA . ILE A 1 283 ? -16.542 -5.811 26.866 1.00 85.56 283 ILE A CA 1
ATOM 2229 C C . ILE A 1 283 ? -16.894 -4.420 26.331 1.00 85.56 283 ILE A C 1
ATOM 2231 O O . ILE A 1 283 ? -16.950 -3.465 27.106 1.00 85.56 283 ILE A O 1
ATOM 2235 N N . ASP A 1 284 ? -17.193 -4.304 25.037 1.00 81.88 284 ASP A N 1
ATOM 2236 C CA . ASP A 1 284 ? -17.541 -3.027 24.410 1.00 81.88 284 ASP A CA 1
ATOM 2237 C C . ASP A 1 284 ? -18.789 -2.399 25.046 1.00 81.88 284 ASP A C 1
ATOM 2239 O O . ASP A 1 284 ? -18.806 -1.196 25.322 1.00 81.88 284 ASP A O 1
ATOM 2243 N N . LEU A 1 285 ? -19.822 -3.203 25.318 1.00 86.06 285 LEU A N 1
ATOM 2244 C CA . LEU A 1 285 ? -21.057 -2.767 25.972 1.00 86.06 285 LEU A CA 1
ATOM 2245 C C . LEU A 1 285 ? -20.806 -2.310 27.408 1.00 86.06 285 LEU A C 1
ATOM 2247 O O . LEU A 1 285 ? -21.287 -1.243 27.788 1.00 86.06 285 LEU A O 1
ATOM 2251 N N . LEU A 1 286 ? -20.032 -3.074 28.184 1.00 89.62 286 LEU A N 1
ATOM 2252 C CA . LEU A 1 286 ? -19.682 -2.725 29.560 1.00 89.62 286 LEU A CA 1
ATOM 2253 C C . LEU A 1 286 ? -18.926 -1.395 29.624 1.00 89.62 286 LEU A C 1
ATOM 2255 O O . LEU A 1 286 ? -19.285 -0.512 30.401 1.00 89.62 286 LEU A O 1
ATOM 2259 N N . LEU A 1 287 ? -17.906 -1.226 28.782 1.00 88.75 287 LEU A N 1
ATOM 2260 C CA . LEU A 1 287 ? -17.076 -0.023 28.771 1.00 88.75 287 LEU A CA 1
ATOM 2261 C C . LEU A 1 287 ? -17.829 1.201 28.243 1.00 88.75 287 LEU A C 1
ATOM 2263 O O . LEU A 1 287 ? -17.692 2.290 28.800 1.00 88.75 287 LEU A O 1
ATOM 2267 N N . SER A 1 288 ? -18.660 1.026 27.213 1.00 85.44 288 SER A N 1
ATOM 2268 C CA . SER A 1 288 ? -19.524 2.093 26.693 1.00 85.44 288 SER A CA 1
ATOM 2269 C C . SER A 1 288 ? -20.543 2.538 27.747 1.00 85.44 288 SER A C 1
ATOM 2271 O O . SER A 1 288 ? -20.748 3.737 27.947 1.00 85.44 288 SER A O 1
ATOM 2273 N N . PHE A 1 289 ? -21.138 1.587 28.473 1.00 88.69 289 PHE A N 1
ATOM 2274 C CA . PHE A 1 289 ? -22.040 1.862 29.587 1.00 88.69 289 PHE A CA 1
ATOM 2275 C C . PHE A 1 289 ? -21.339 2.631 30.714 1.00 88.69 289 PHE A C 1
ATOM 2277 O O . PHE A 1 289 ? -21.837 3.675 31.139 1.00 88.69 289 PHE A O 1
ATOM 2284 N N . LEU A 1 290 ? -20.171 2.158 31.162 1.00 90.00 290 LEU A N 1
ATOM 2285 C CA . LEU A 1 290 ? -19.389 2.814 32.212 1.00 90.00 290 LEU A CA 1
ATOM 2286 C C . LEU A 1 290 ? -18.983 4.235 31.821 1.00 90.00 290 LEU A C 1
ATOM 2288 O O . LEU A 1 290 ? -19.212 5.165 32.593 1.00 90.00 290 LEU A O 1
ATOM 2292 N N . SER A 1 291 ? -18.438 4.412 30.615 1.00 87.12 291 SER A N 1
ATOM 2293 C CA . SER A 1 291 ? -18.058 5.726 30.088 1.00 87.12 291 SER A CA 1
ATOM 2294 C C . SER A 1 291 ? -19.257 6.678 30.069 1.00 87.12 291 SER A C 1
ATOM 2296 O O . SER A 1 291 ? -19.186 7.776 30.621 1.00 87.12 291 SER A O 1
ATOM 2298 N N . THR A 1 292 ? -20.403 6.220 29.551 1.00 84.50 292 THR A N 1
ATOM 2299 C CA . THR A 1 292 ? -21.643 7.013 29.502 1.00 84.50 292 THR A CA 1
ATOM 2300 C C . THR A 1 292 ? -22.120 7.406 30.901 1.00 84.50 292 THR A C 1
ATOM 2302 O O . THR A 1 292 ? -22.533 8.543 31.122 1.00 84.50 292 THR A O 1
ATOM 2305 N N . LYS A 1 293 ? -22.066 6.482 31.868 1.00 87.31 293 LYS A N 1
ATOM 2306 C CA . LYS A 1 293 ? -22.480 6.747 33.252 1.00 87.31 293 LYS A CA 1
ATOM 2307 C C . LYS A 1 293 ? -21.563 7.748 33.945 1.00 87.31 293 LYS A C 1
ATOM 2309 O O . LYS A 1 293 ? -22.074 8.663 34.581 1.00 87.31 293 LYS A O 1
ATOM 2314 N N . VAL A 1 294 ? -20.246 7.607 33.796 1.00 88.56 294 VAL A N 1
ATOM 2315 C CA . VAL A 1 294 ? -19.272 8.549 34.364 1.00 88.56 294 VAL A CA 1
ATOM 2316 C C . VAL A 1 294 ? -19.461 9.937 33.758 1.00 88.56 294 VAL A C 1
ATOM 2318 O O . VAL A 1 294 ? -19.601 10.901 34.504 1.00 88.56 294 VAL A O 1
ATOM 2321 N N . LEU A 1 295 ? -19.553 10.041 32.428 1.00 83.06 295 LEU A N 1
ATOM 2322 C CA . LEU A 1 295 ? -19.782 11.317 31.745 1.00 83.06 295 LEU A CA 1
ATOM 2323 C C . LEU A 1 295 ? -21.070 11.986 32.228 1.00 83.06 295 LEU A C 1
ATOM 2325 O O . LEU A 1 295 ? -21.028 13.150 32.618 1.00 83.06 295 LEU A O 1
ATOM 2329 N N . LYS A 1 296 ? -22.178 11.235 32.317 1.00 82.50 296 LYS A N 1
ATOM 2330 C CA . LYS A 1 296 ? -23.464 11.750 32.811 1.00 82.50 296 LYS A CA 1
ATOM 2331 C C . LYS A 1 296 ? -23.373 12.299 34.237 1.00 82.50 296 LYS A C 1
ATOM 2333 O O . LYS A 1 296 ? -23.985 13.313 34.559 1.00 82.50 296 LYS A O 1
ATOM 2338 N N . THR A 1 297 ? -22.591 11.656 35.099 1.00 84.00 297 THR A N 1
ATOM 2339 C CA . THR A 1 297 ? -22.372 12.119 36.476 1.00 84.00 297 THR A CA 1
ATOM 2340 C C . THR A 1 297 ? -21.571 13.424 36.538 1.00 84.00 297 THR A C 1
ATOM 2342 O O . THR A 1 297 ? -21.796 14.247 37.434 1.00 84.00 297 THR A O 1
ATOM 2345 N N . LEU A 1 298 ? -20.682 13.642 35.564 1.00 81.88 298 LEU A N 1
ATOM 2346 C CA . LEU A 1 298 ? -19.857 14.845 35.431 1.00 81.88 298 LEU A CA 1
ATOM 2347 C C . LEU A 1 298 ? -20.568 16.013 34.719 1.00 81.88 298 LEU A C 1
ATOM 2349 O O . LEU A 1 298 ? -20.132 17.149 34.874 1.00 81.88 298 LEU A O 1
ATOM 2353 N N . GLU A 1 299 ? -21.688 15.785 34.017 1.00 72.81 299 GLU A N 1
ATOM 2354 C CA . GLU A 1 299 ? -22.441 16.824 33.270 1.00 72.81 299 GLU A CA 1
ATOM 2355 C C . GLU A 1 299 ? -22.866 18.032 34.115 1.00 72.81 299 GLU A C 1
ATOM 2357 O O . GLU A 1 299 ? -23.106 19.120 33.596 1.00 72.81 299 GLU A O 1
ATOM 2362 N N . THR A 1 300 ? -22.996 17.835 35.425 1.00 71.56 300 THR A N 1
ATOM 2363 C CA . THR A 1 300 ? -23.449 18.858 36.375 1.00 71.56 300 THR A CA 1
ATOM 2364 C C . THR A 1 300 ? -22.314 19.738 36.908 1.00 71.56 300 THR A C 1
ATOM 2366 O O . THR A 1 300 ? -22.581 20.646 37.699 1.00 71.56 300 THR A O 1
ATOM 2369 N N . GLY A 1 301 ? -21.079 19.518 36.451 1.00 70.69 301 GLY A N 1
ATOM 2370 C CA . GLY A 1 301 ? -19.912 20.325 36.796 1.00 70.69 301 GLY A CA 1
ATOM 2371 C C . GLY A 1 301 ? -19.185 19.866 38.053 1.00 70.69 301 GLY A C 1
ATOM 2372 O O . GLY A 1 301 ? -19.432 18.783 38.583 1.00 70.69 301 GLY A O 1
ATOM 2373 N N . THR A 1 302 ? -18.281 20.712 38.551 1.00 75.69 302 THR A N 1
ATOM 2374 C CA . THR A 1 302 ? -17.395 20.414 39.693 1.00 75.69 302 THR A CA 1
ATOM 2375 C C . THR A 1 302 ? -18.149 20.266 41.018 1.00 75.69 302 THR A C 1
ATOM 2377 O O . THR A 1 302 ? -17.809 19.397 41.824 1.00 75.69 302 THR A O 1
ATOM 2380 N N . ALA A 1 303 ? -19.213 21.042 41.234 1.00 77.81 303 ALA A N 1
ATOM 2381 C CA . ALA A 1 303 ? -19.959 21.064 42.492 1.00 77.81 303 ALA A CA 1
ATOM 2382 C C . ALA A 1 303 ? -20.710 19.744 42.765 1.00 77.81 303 ALA A C 1
ATOM 2384 O O . ALA A 1 303 ? -21.546 19.304 41.973 1.00 77.81 303 ALA A O 1
ATOM 2385 N N . GLY A 1 304 ? -20.438 19.107 43.903 1.00 80.88 304 GLY A N 1
ATOM 2386 C CA . GLY A 1 304 ? -20.983 17.829 44.362 1.00 80.88 304 GLY A CA 1
ATOM 2387 C C . GLY A 1 304 ? -20.556 16.616 43.531 1.00 80.88 304 GLY A C 1
ATOM 2388 O O . GLY A 1 304 ? -21.103 15.531 43.725 1.00 80.88 304 GLY A O 1
ATOM 2389 N N . SER A 1 305 ? -19.634 16.785 42.579 1.00 83.06 305 SER A N 1
ATOM 2390 C CA . SER A 1 305 ? -19.249 15.734 41.627 1.00 83.06 305 SER A CA 1
ATOM 2391 C C . SER A 1 305 ? -18.618 14.532 42.312 1.00 83.06 305 SER A C 1
ATOM 2393 O O . SER A 1 305 ? -18.998 13.404 42.008 1.00 83.06 305 SER A O 1
ATOM 2395 N N . ARG A 1 306 ? -17.734 14.744 43.295 1.00 87.12 306 ARG A N 1
ATOM 2396 C CA . ARG A 1 306 ? -17.105 13.641 44.033 1.00 87.12 306 ARG A CA 1
ATOM 2397 C C . ARG A 1 306 ? -18.137 12.834 44.815 1.00 87.12 306 ARG A C 1
ATOM 2399 O O . ARG A 1 306 ? -18.062 11.610 44.828 1.00 87.12 306 ARG A O 1
ATOM 2406 N N . LEU A 1 307 ? -19.122 13.497 45.427 1.00 86.88 307 LEU A N 1
ATOM 2407 C CA . LEU A 1 307 ? -20.206 12.811 46.134 1.00 86.88 307 LEU A CA 1
ATOM 2408 C C . LEU A 1 307 ? -21.037 11.943 45.178 1.00 86.88 307 LEU A C 1
ATOM 2410 O O . LEU A 1 307 ? -21.261 10.773 45.468 1.00 86.88 307 LEU A O 1
ATOM 2414 N N . ARG A 1 308 ? -21.428 12.484 44.017 1.00 88.00 308 ARG A N 1
ATOM 2415 C CA . ARG A 1 308 ? -22.176 11.721 43.004 1.00 88.00 308 ARG A CA 1
ATOM 2416 C C . ARG A 1 308 ? -21.366 10.561 42.422 1.00 88.00 308 ARG A C 1
ATOM 2418 O O . ARG A 1 308 ? -21.928 9.511 42.135 1.00 88.00 308 ARG A O 1
ATOM 2425 N N . LEU A 1 309 ? -20.050 10.721 42.259 1.00 89.12 309 LEU A N 1
ATOM 2426 C CA . LEU A 1 309 ? -19.185 9.610 41.858 1.00 89.12 309 LEU A CA 1
ATOM 2427 C C . LEU A 1 309 ? -19.147 8.526 42.942 1.00 89.12 309 LEU A C 1
ATOM 2429 O O . LEU A 1 309 ? -19.285 7.358 42.605 1.00 89.12 309 LEU A O 1
ATOM 2433 N N . ARG A 1 310 ? -19.060 8.882 44.231 1.00 88.94 310 ARG A N 1
ATOM 2434 C CA . ARG A 1 310 ? -19.105 7.900 45.334 1.00 88.94 310 ARG A CA 1
ATOM 2435 C C . ARG A 1 310 ? -20.389 7.070 45.349 1.00 88.94 310 ARG A C 1
ATOM 2437 O O . ARG A 1 310 ? -20.345 5.883 45.648 1.00 88.94 310 ARG A O 1
ATOM 2444 N N . GLU A 1 311 ? -21.524 7.649 44.961 1.00 89.50 311 GLU A N 1
ATOM 2445 C CA . GLU A 1 311 ? -22.789 6.906 44.821 1.00 89.50 311 GLU A CA 1
ATOM 2446 C C . GLU A 1 311 ? -22.708 5.775 43.774 1.00 89.50 311 GLU A C 1
ATOM 2448 O O . GLU A 1 311 ? -23.502 4.835 43.815 1.00 89.50 311 GLU A O 1
ATOM 2453 N N . MET A 1 312 ? -21.730 5.824 42.862 1.00 90.19 312 MET A N 1
ATOM 2454 C CA . MET A 1 312 ? -21.486 4.807 41.840 1.00 90.19 312 MET A CA 1
ATOM 2455 C C . MET A 1 312 ? -20.454 3.740 42.241 1.00 90.19 312 MET A C 1
ATOM 2457 O O . MET A 1 312 ? -20.219 2.836 41.441 1.00 90.19 312 MET A O 1
ATOM 2461 N N . GLU A 1 313 ? -19.844 3.792 43.432 1.00 89.56 313 GLU A N 1
ATOM 2462 C CA . GLU A 1 313 ? -18.764 2.863 43.828 1.00 89.56 313 GLU A CA 1
ATOM 2463 C C . GLU A 1 313 ? -19.160 1.389 43.674 1.00 89.56 313 GLU A C 1
ATOM 2465 O O . GLU A 1 313 ? -18.460 0.634 43.006 1.00 89.56 313 GLU A O 1
ATOM 2470 N N . ASN A 1 314 ? -20.344 1.003 44.159 1.00 89.81 314 ASN A N 1
ATOM 2471 C CA . ASN A 1 314 ? -20.840 -0.374 44.027 1.00 89.81 314 ASN A CA 1
ATOM 2472 C C . ASN A 1 314 ? -20.968 -0.824 42.561 1.00 89.81 314 ASN A C 1
ATOM 2474 O O . ASN A 1 314 ? -20.741 -1.990 42.239 1.00 89.81 314 ASN A O 1
ATOM 2478 N N . LEU A 1 315 ? -21.359 0.092 41.668 1.00 90.81 315 LEU A N 1
ATOM 2479 C CA . LEU A 1 315 ? -21.467 -0.196 40.239 1.00 90.81 315 LEU A CA 1
ATOM 2480 C C . LEU A 1 315 ? -20.081 -0.376 39.615 1.00 90.81 315 LEU A C 1
ATOM 2482 O O . LEU A 1 315 ? -19.901 -1.270 38.793 1.00 90.81 315 LEU A O 1
ATOM 2486 N N . ILE A 1 316 ? -19.120 0.463 40.002 1.00 92.69 316 ILE A N 1
ATOM 2487 C CA . ILE A 1 316 ? -17.739 0.399 39.516 1.00 92.69 316 ILE A CA 1
ATOM 2488 C C . ILE A 1 316 ? -17.051 -0.879 39.990 1.00 92.69 316 ILE A C 1
ATOM 2490 O O . ILE A 1 316 ? -16.396 -1.529 39.180 1.00 92.69 316 ILE A O 1
ATOM 2494 N N . ASP A 1 317 ? -17.249 -1.289 41.241 1.00 90.94 317 ASP A N 1
ATOM 2495 C CA . ASP A 1 317 ? -16.667 -2.521 41.779 1.00 90.94 317 ASP A CA 1
ATOM 2496 C C . ASP A 1 317 ? -17.208 -3.769 41.069 1.00 90.94 317 ASP A C 1
ATOM 2498 O O . ASP A 1 317 ? -16.449 -4.656 40.667 1.00 90.94 317 ASP A O 1
ATOM 2502 N N . GLU A 1 318 ? -18.522 -3.833 40.848 1.00 92.69 318 GLU A N 1
ATOM 2503 C CA . GLU A 1 318 ? -19.129 -4.951 40.123 1.00 92.69 318 GLU A CA 1
ATOM 2504 C C . GLU A 1 318 ? -18.735 -4.942 38.637 1.00 92.69 318 GLU A C 1
ATOM 2506 O O . GLU A 1 318 ? -18.511 -5.999 38.044 1.00 92.69 318 GLU A O 1
ATOM 2511 N N . ALA A 1 319 ? -18.564 -3.761 38.038 1.00 92.25 319 ALA A N 1
ATOM 2512 C CA . ALA A 1 319 ? -18.078 -3.639 36.672 1.00 92.25 319 ALA A CA 1
ATOM 2513 C C . ALA A 1 319 ? -16.594 -4.005 36.532 1.00 92.25 319 ALA A C 1
ATOM 2515 O O . ALA A 1 319 ? -16.229 -4.647 35.551 1.00 92.25 319 ALA A O 1
ATOM 2516 N N . GLU A 1 320 ? -15.746 -3.671 37.507 1.00 93.88 320 GLU A N 1
ATOM 2517 C CA . GLU A 1 320 ? -14.348 -4.110 37.552 1.00 93.88 320 GLU A CA 1
ATOM 2518 C C . GLU A 1 320 ? -14.269 -5.635 37.667 1.00 93.88 320 GLU A C 1
ATOM 2520 O O . GLU A 1 320 ? -13.542 -6.279 36.906 1.00 93.88 320 GLU A O 1
ATOM 2525 N N . ARG A 1 321 ? -15.065 -6.237 38.563 1.00 93.62 321 ARG A N 1
ATOM 2526 C CA . ARG A 1 321 ? -15.166 -7.698 38.679 1.00 93.62 321 ARG A CA 1
ATOM 2527 C C . ARG A 1 321 ? -15.573 -8.323 37.347 1.00 93.62 321 ARG A C 1
ATOM 2529 O O . ARG A 1 321 ? -14.899 -9.231 36.865 1.00 93.62 321 ARG A O 1
ATOM 2536 N N . ARG A 1 322 ? -16.628 -7.799 36.715 1.00 92.31 322 ARG A N 1
ATOM 2537 C CA . ARG A 1 322 ? -17.109 -8.285 35.417 1.00 92.31 322 ARG A CA 1
ATOM 2538 C C . ARG A 1 322 ? -16.066 -8.114 34.311 1.00 92.31 322 ARG A C 1
ATOM 2540 O O . ARG A 1 322 ? -15.893 -9.029 33.512 1.00 92.31 322 ARG A O 1
ATOM 2547 N N . LEU A 1 323 ? -15.359 -6.985 34.265 1.00 91.38 323 LEU A N 1
ATOM 2548 C CA . LEU A 1 323 ? -14.302 -6.716 33.289 1.00 91.38 323 LEU A CA 1
ATOM 2549 C C . LEU A 1 323 ? -13.137 -7.706 33.439 1.00 91.38 323 LEU A C 1
ATOM 2551 O O . LEU A 1 323 ? -12.667 -8.248 32.439 1.00 91.38 323 LEU A O 1
ATOM 2555 N N . ASN A 1 324 ? -12.723 -7.999 34.675 1.00 91.00 324 ASN A N 1
ATOM 2556 C CA . ASN A 1 324 ? -11.698 -9.001 34.972 1.00 91.00 324 ASN A CA 1
ATOM 2557 C C . ASN A 1 324 ? -12.149 -10.422 34.599 1.00 91.00 324 ASN A C 1
ATOM 2559 O O . ASN A 1 324 ? -11.360 -11.188 34.042 1.00 91.00 324 ASN A O 1
ATOM 2563 N N . ASP A 1 325 ? -13.417 -10.774 34.830 1.00 89.81 325 ASP A N 1
ATOM 2564 C CA . ASP A 1 325 ? -13.976 -12.067 34.416 1.00 89.81 325 ASP A CA 1
ATOM 2565 C C . ASP A 1 325 ? -13.970 -12.211 32.885 1.00 89.81 325 ASP A C 1
ATOM 2567 O O . ASP A 1 325 ? -13.569 -13.250 32.355 1.00 89.81 325 ASP A O 1
ATOM 2571 N N . LEU A 1 326 ? -14.377 -11.160 32.161 1.00 88.25 326 LEU A N 1
ATOM 2572 C CA . LEU A 1 326 ? -14.371 -11.128 30.695 1.00 88.25 326 LEU A CA 1
ATOM 2573 C C . LEU A 1 326 ? -12.943 -11.206 30.133 1.00 88.25 326 LEU A C 1
ATOM 2575 O O . LEU A 1 326 ? -12.698 -11.954 29.189 1.00 88.25 326 LEU A O 1
ATOM 2579 N N . TYR A 1 327 ? -11.987 -10.499 30.738 1.00 85.81 327 TYR A N 1
ATOM 2580 C CA . TYR A 1 327 ? -10.573 -10.583 30.361 1.00 85.81 327 TYR A CA 1
ATOM 2581 C C . TYR A 1 327 ? -9.972 -11.965 30.650 1.00 85.81 327 TYR A C 1
ATOM 2583 O O . TYR A 1 327 ? -9.196 -12.499 29.862 1.00 85.81 327 TYR A O 1
ATOM 2591 N N . THR A 1 328 ? -10.371 -12.605 31.750 1.00 86.75 328 THR A N 1
ATOM 2592 C CA . THR A 1 328 ? -9.947 -13.981 32.051 1.00 86.75 328 THR A CA 1
ATOM 2593 C C . THR A 1 328 ? -10.469 -14.953 30.993 1.00 86.75 328 THR A C 1
ATOM 2595 O O . THR A 1 328 ? -9.735 -15.813 30.512 1.00 86.75 328 THR A O 1
ATOM 2598 N N . GLN A 1 329 ? -11.720 -14.781 30.557 1.00 83.50 329 GLN A N 1
ATOM 2599 C CA . GLN A 1 329 ? -12.294 -15.563 29.460 1.00 83.50 329 GLN A CA 1
ATOM 2600 C C . GLN A 1 329 ? -11.604 -15.281 28.115 1.00 83.50 329 GLN A C 1
ATOM 2602 O O . GLN A 1 329 ? -11.507 -16.186 27.283 1.00 83.50 329 GLN A O 1
ATOM 2607 N N . SER A 1 330 ? -11.086 -14.065 27.896 1.00 79.62 330 SER A N 1
ATOM 2608 C CA . SER A 1 330 ? -10.421 -13.708 26.638 1.00 79.62 330 SER A CA 1
ATOM 2609 C C . SER A 1 330 ? -9.052 -14.374 26.473 1.00 79.62 330 SER A C 1
ATOM 2611 O O . SER A 1 330 ? -8.627 -14.604 25.344 1.00 79.62 330 SER A O 1
ATOM 2613 N N . GLN A 1 331 ? -8.391 -14.782 27.562 1.00 73.50 331 GLN A N 1
ATOM 2614 C CA . GLN A 1 331 ? -7.081 -15.451 27.517 1.00 73.50 331 GLN A CA 1
ATOM 2615 C C . GLN A 1 331 ? -7.074 -16.803 26.779 1.00 73.50 331 GLN A C 1
ATOM 2617 O O . GLN A 1 331 ? -6.009 -17.289 26.406 1.00 73.50 331 GLN A O 1
ATOM 2622 N N . PHE A 1 332 ? -8.238 -17.413 26.533 1.00 71.38 332 PHE A N 1
ATOM 2623 C CA . PHE A 1 332 ? -8.352 -18.655 25.755 1.00 71.38 332 PHE A CA 1
ATOM 2624 C C . PHE A 1 332 ? -8.380 -18.430 24.229 1.00 71.38 332 PHE A C 1
ATOM 2626 O O . PHE A 1 332 ? -8.329 -19.392 23.452 1.00 71.38 332 PHE A O 1
ATOM 2633 N N . PHE A 1 333 ? -8.459 -17.175 23.783 1.00 72.81 333 PHE A N 1
ATOM 2634 C CA . PHE A 1 333 ? -8.464 -16.800 22.371 1.00 72.81 333 PHE A CA 1
ATOM 2635 C C . PHE A 1 333 ? -7.043 -16.589 21.826 1.00 72.81 333 PHE A C 1
ATOM 2637 O O . PHE A 1 333 ? -6.061 -16.602 22.564 1.00 72.81 333 PHE A O 1
ATOM 2644 N N . SER A 1 334 ? -6.917 -16.459 20.502 1.00 70.31 334 SER A N 1
ATOM 2645 C CA . SER A 1 334 ? -5.619 -16.228 19.856 1.00 70.31 334 SER A CA 1
ATOM 2646 C C . SER A 1 334 ? -5.015 -14.879 20.293 1.00 70.31 334 SER A C 1
ATOM 2648 O O . SER A 1 334 ? -5.759 -13.917 20.507 1.00 70.31 334 SER A O 1
ATOM 2650 N N . PRO A 1 335 ? -3.681 -14.752 20.374 1.00 70.62 335 PRO A N 1
ATOM 2651 C CA . PRO A 1 335 ? -2.991 -13.482 20.604 1.00 70.62 335 PRO A CA 1
ATOM 2652 C C . PRO A 1 335 ? -3.445 -12.350 19.687 1.00 70.62 335 PRO A C 1
ATOM 2654 O O . PRO A 1 335 ? -3.679 -11.233 20.140 1.00 70.62 335 PRO A O 1
ATOM 2657 N N . LEU A 1 336 ? -3.675 -12.646 18.409 1.00 68.94 336 LEU A N 1
ATOM 2658 C CA . LEU A 1 336 ? -4.188 -11.668 17.453 1.00 68.94 336 LEU A CA 1
ATOM 2659 C C . LEU A 1 336 ? -5.594 -11.155 17.814 1.00 68.94 336 LEU A C 1
ATOM 2661 O O . LEU A 1 336 ? -5.899 -9.982 17.604 1.00 68.94 336 LEU A O 1
ATOM 2665 N N . TRP A 1 337 ? -6.444 -12.012 18.380 1.00 71.00 337 TRP A N 1
ATOM 2666 C CA . TRP A 1 337 ? -7.747 -11.612 18.907 1.00 71.00 337 TRP A CA 1
ATOM 2667 C C . TRP A 1 337 ? -7.603 -10.815 20.209 1.00 71.00 337 TRP A C 1
ATOM 2669 O O . TRP A 1 337 ? -8.243 -9.778 20.375 1.00 71.00 337 TRP A O 1
ATOM 2679 N N . MET A 1 338 ? -6.681 -11.219 21.090 1.00 73.69 338 MET A N 1
ATOM 2680 C CA . MET A 1 338 ? -6.346 -10.471 22.306 1.00 73.69 338 MET A CA 1
ATOM 2681 C C . MET A 1 338 ? -5.843 -9.061 22.007 1.00 73.69 338 MET A C 1
ATOM 2683 O O . MET A 1 338 ? -6.174 -8.131 22.747 1.00 73.69 338 MET A O 1
ATOM 2687 N N . MET A 1 339 ? -5.105 -8.865 20.911 1.00 69.88 339 MET A N 1
ATOM 2688 C CA . MET A 1 339 ? -4.707 -7.530 20.472 1.00 69.88 339 MET A CA 1
ATOM 2689 C C . MET A 1 339 ? -5.914 -6.617 20.263 1.00 69.88 339 MET A C 1
ATOM 2691 O O . MET A 1 339 ? -5.819 -5.452 20.623 1.00 69.88 339 MET A O 1
ATOM 2695 N N . GLN A 1 340 ? -7.044 -7.120 19.749 1.00 71.31 340 GLN A N 1
ATOM 2696 C CA . GLN A 1 340 ? -8.254 -6.313 19.548 1.00 71.31 340 GLN A CA 1
ATOM 2697 C C . GLN A 1 340 ? -8.880 -5.842 20.863 1.00 71.31 340 GLN A C 1
ATOM 2699 O O . GLN A 1 340 ? -9.472 -4.774 20.883 1.00 71.31 340 GLN A O 1
ATOM 2704 N N . ILE A 1 341 ? -8.742 -6.601 21.954 1.00 74.31 341 ILE A N 1
ATOM 2705 C CA . ILE A 1 341 ? -9.472 -6.360 23.212 1.00 74.31 341 ILE A CA 1
ATOM 2706 C C . ILE A 1 341 ? -8.632 -5.685 24.279 1.00 74.31 341 ILE A C 1
ATOM 2708 O O . ILE A 1 341 ? -9.122 -4.800 24.977 1.00 74.31 341 ILE A O 1
ATOM 2712 N N . THR A 1 342 ? -7.366 -6.083 24.401 1.00 76.69 342 THR A N 1
ATOM 2713 C CA . THR A 1 342 ? -6.390 -5.510 25.346 1.00 76.69 342 THR A CA 1
ATOM 2714 C C . THR A 1 342 ? -6.465 -3.976 25.428 1.00 76.69 342 THR A C 1
ATOM 2716 O O . THR A 1 342 ? -6.376 -3.427 26.521 1.00 76.69 342 THR A O 1
ATOM 2719 N N . PRO A 1 343 ? -6.675 -3.239 24.328 1.00 74.25 343 PRO A N 1
ATOM 2720 C CA . PRO A 1 343 ? -6.618 -1.779 24.335 1.00 74.25 343 PRO A CA 1
ATOM 2721 C C . PRO A 1 343 ? -7.906 -1.129 24.837 1.00 74.25 343 PRO A C 1
ATOM 2723 O O . PRO A 1 343 ? -7.849 -0.011 25.360 1.00 74.25 343 PRO A O 1
ATOM 2726 N N . PHE A 1 344 ? -9.035 -1.832 24.714 1.00 77.94 344 PHE A N 1
ATOM 2727 C CA . PHE A 1 344 ? -10.296 -1.496 25.371 1.00 77.94 344 PHE A CA 1
ATOM 2728 C C . PHE A 1 344 ? -10.241 -1.873 26.850 1.00 77.94 344 PHE A C 1
ATOM 2730 O O . PHE A 1 344 ? -10.553 -1.043 27.696 1.00 77.94 344 PHE A O 1
ATOM 2737 N N . TYR A 1 345 ? -9.734 -3.065 27.172 1.00 83.25 345 TYR A N 1
ATOM 2738 C CA . TYR A 1 345 ? -9.516 -3.500 28.550 1.00 83.25 345 TYR A CA 1
ATOM 2739 C C . TYR A 1 345 ? -8.627 -2.518 29.326 1.00 83.25 345 TYR A C 1
ATOM 2741 O O . TYR A 1 345 ? -9.034 -2.019 30.370 1.00 83.25 345 TYR A O 1
ATOM 2749 N N . ASN A 1 346 ? -7.464 -2.151 28.775 1.00 82.62 346 ASN A N 1
ATOM 2750 C CA . ASN A 1 346 ? -6.558 -1.171 29.378 1.00 82.62 346 ASN A CA 1
ATOM 2751 C C . ASN A 1 346 ? -7.230 0.195 29.562 1.00 82.62 346 ASN A C 1
ATOM 2753 O O . ASN A 1 346 ? -7.003 0.838 30.578 1.00 82.62 346 ASN A O 1
ATOM 2757 N N . ALA A 1 347 ? -8.074 0.624 28.614 1.00 81.69 347 ALA A N 1
ATOM 2758 C CA . ALA A 1 347 ? -8.839 1.864 28.752 1.00 81.69 347 ALA A CA 1
ATOM 2759 C C . ALA A 1 347 ? -9.877 1.779 29.881 1.00 81.69 347 ALA A C 1
ATOM 2761 O O . ALA A 1 347 ? -10.087 2.750 30.599 1.00 81.69 347 ALA A O 1
ATOM 2762 N N . GLY A 1 348 ? -10.511 0.617 30.053 1.00 86.38 348 GLY A N 1
ATOM 2763 C CA . GLY A 1 348 ? -11.421 0.349 31.162 1.00 86.38 348 GLY A CA 1
ATOM 2764 C C . GLY A 1 348 ? -10.717 0.369 32.513 1.00 86.38 348 GLY A C 1
ATOM 2765 O O . GLY A 1 348 ? -11.183 1.034 33.433 1.00 86.38 348 GLY A O 1
ATOM 2766 N N . VAL A 1 349 ? -9.564 -0.297 32.616 1.00 88.50 349 VAL A N 1
ATOM 2767 C CA . VAL A 1 349 ? -8.724 -0.283 33.824 1.00 88.50 349 VAL A CA 1
ATOM 2768 C C . VAL A 1 349 ? -8.240 1.134 34.138 1.00 88.50 349 VAL A C 1
ATOM 2770 O O . VAL A 1 349 ? -8.275 1.544 35.293 1.00 88.50 349 VAL A O 1
ATOM 2773 N N . GLU A 1 350 ? -7.840 1.907 33.126 1.00 88.56 350 GLU A N 1
ATOM 2774 C CA . GLU A 1 350 ? -7.453 3.313 33.280 1.00 88.56 350 GLU A CA 1
ATOM 2775 C C . GLU A 1 350 ? -8.624 4.176 33.774 1.00 88.56 350 GLU A C 1
ATOM 2777 O O . GLU A 1 350 ? -8.452 4.947 34.717 1.00 88.56 350 GLU A O 1
ATOM 2782 N N . LEU A 1 351 ? -9.825 4.006 33.204 1.00 89.38 351 LEU A N 1
ATOM 2783 C CA . LEU A 1 351 ? -11.033 4.712 33.640 1.00 89.38 351 LEU A CA 1
ATOM 2784 C C . LEU A 1 351 ? -11.381 4.394 35.099 1.00 89.38 351 LEU A C 1
ATOM 2786 O O . LEU A 1 351 ? -11.620 5.310 35.881 1.00 89.38 351 LEU A O 1
ATOM 2790 N N . ILE A 1 352 ? -11.389 3.110 35.469 1.00 92.00 352 ILE A N 1
ATOM 2791 C CA . ILE A 1 352 ? -11.691 2.654 36.834 1.00 92.00 352 ILE A CA 1
ATOM 2792 C C . ILE A 1 352 ? -10.619 3.148 37.815 1.00 92.00 352 ILE A C 1
ATOM 2794 O O . ILE A 1 352 ? -10.946 3.642 38.892 1.00 92.00 352 ILE A O 1
ATOM 2798 N N . GLY A 1 353 ? -9.342 3.071 37.432 1.00 90.44 353 GLY A N 1
ATOM 2799 C CA . GLY A 1 353 ? -8.229 3.569 38.236 1.00 90.44 353 GLY A CA 1
ATOM 2800 C C . GLY A 1 353 ? -8.327 5.073 38.487 1.00 90.44 353 GLY A C 1
ATOM 2801 O O . GLY A 1 353 ? -8.241 5.506 39.636 1.00 90.44 353 GLY A O 1
ATOM 2802 N N . LYS A 1 354 ? -8.584 5.866 37.437 1.00 89.19 354 LYS A N 1
ATOM 2803 C CA . LYS A 1 354 ? -8.750 7.320 37.563 1.00 89.19 354 LYS A CA 1
ATOM 2804 C C . LYS A 1 354 ? -9.999 7.685 38.362 1.00 89.19 354 LYS A C 1
ATOM 2806 O O . LYS A 1 354 ? -9.959 8.624 39.148 1.00 89.19 354 LYS A O 1
ATOM 2811 N N . PHE A 1 355 ? -11.089 6.936 38.205 1.00 92.00 355 PHE A N 1
ATOM 2812 C CA . PHE A 1 355 ? -12.283 7.098 39.031 1.00 92.00 355 PHE A CA 1
ATOM 2813 C C . PHE A 1 355 ? -11.951 6.932 40.522 1.00 92.00 355 PHE A C 1
ATOM 2815 O O . PHE A 1 355 ? -12.277 7.820 41.306 1.00 92.00 355 PHE A O 1
ATOM 2822 N N . ARG A 1 356 ? -11.250 5.852 40.903 1.00 89.88 356 ARG A N 1
ATOM 2823 C CA . ARG A 1 356 ? -10.881 5.578 42.305 1.00 89.88 356 ARG A CA 1
ATOM 2824 C C . ARG A 1 356 ? -9.964 6.643 42.894 1.00 89.88 356 ARG A C 1
ATOM 2826 O O . ARG A 1 356 ? -10.219 7.137 43.987 1.00 89.88 356 ARG A O 1
ATOM 2833 N N . GLU A 1 357 ? -8.947 7.054 42.137 1.00 89.31 357 GLU A N 1
ATOM 2834 C CA . GLU A 1 357 ? -8.037 8.135 42.539 1.00 89.31 357 GLU A CA 1
ATOM 2835 C C . GLU A 1 357 ? -8.809 9.411 42.923 1.00 89.31 357 GLU A C 1
ATOM 2837 O O . GLU A 1 357 ? -8.478 10.084 43.897 1.00 89.31 357 GLU A O 1
ATOM 2842 N N . LEU A 1 358 ? -9.874 9.726 42.180 1.00 88.12 358 LEU A N 1
ATOM 2843 C CA . LEU A 1 358 ? -10.663 10.939 42.374 1.00 88.12 358 LEU A CA 1
ATOM 2844 C C . LEU A 1 358 ? -11.742 10.814 43.462 1.00 88.12 358 LEU A C 1
ATOM 2846 O O . LEU A 1 358 ? -12.112 11.834 44.058 1.00 88.12 358 LEU A O 1
ATOM 2850 N N . THR A 1 359 ? -12.249 9.610 43.755 1.00 86.81 359 THR A N 1
ATOM 2851 C CA . THR A 1 359 ? -13.238 9.390 44.828 1.00 86.81 359 THR A CA 1
ATOM 2852 C C . THR A 1 359 ? -12.611 9.310 46.222 1.00 86.81 359 THR A C 1
ATOM 2854 O O . THR A 1 359 ? -13.277 9.674 47.200 1.00 86.81 359 THR A O 1
ATOM 2857 N N . GLU A 1 360 ? -11.333 8.934 46.325 1.00 84.38 360 GLU A N 1
ATOM 2858 C CA . GLU A 1 360 ? -10.579 8.829 47.587 1.00 84.38 360 GLU A CA 1
ATOM 2859 C C . GLU A 1 360 ? -10.236 10.188 48.238 1.00 84.38 360 GLU A C 1
ATOM 2861 O O . GLU A 1 360 ? -9.926 10.238 49.427 1.00 84.38 360 GLU A O 1
ATOM 2866 N N . GLY A 1 361 ? -10.325 11.306 47.506 1.00 79.12 361 GLY A N 1
ATOM 2867 C CA . GLY A 1 361 ? -9.955 12.638 48.009 1.00 79.12 361 GLY A CA 1
ATOM 2868 C C . GLY A 1 361 ? -10.925 13.261 49.031 1.00 79.12 361 GLY A C 1
ATOM 2869 O O . GLY A 1 361 ? -12.143 13.075 48.972 1.00 79.12 361 GLY A O 1
ATOM 2870 N N . ASP A 1 362 ? -10.411 14.094 49.940 1.00 71.75 362 ASP A N 1
ATOM 2871 C CA . ASP A 1 362 ? -11.217 14.809 50.943 1.00 71.75 362 ASP A CA 1
ATOM 2872 C C . ASP A 1 362 ? -12.089 15.916 50.317 1.00 71.75 362 ASP A C 1
ATOM 2874 O O . ASP A 1 362 ? -11.612 16.725 49.520 1.00 71.75 362 ASP A O 1
ATOM 2878 N N . GLY A 1 363 ? -13.375 15.979 50.687 1.00 82.12 363 GLY A N 1
ATOM 2879 C CA . GLY A 1 363 ? -14.349 16.966 50.185 1.00 82.12 363 GLY A CA 1
ATOM 2880 C C . GLY A 1 363 ? -15.438 16.379 49.276 1.00 82.12 363 GLY A C 1
ATOM 2881 O O . GLY A 1 363 ? -15.461 15.173 49.024 1.00 82.12 363 GLY A O 1
ATOM 2882 N N . ASN A 1 364 ? -16.360 17.235 48.814 1.00 84.12 364 ASN A N 1
ATOM 2883 C CA . ASN A 1 364 ? -17.519 16.849 47.987 1.00 84.12 364 ASN A CA 1
ATOM 2884 C C . ASN A 1 364 ? -17.387 17.239 46.503 1.00 84.12 364 ASN A C 1
ATOM 2886 O O . ASN A 1 364 ? -18.147 16.732 45.675 1.00 84.12 364 ASN A O 1
ATOM 2890 N N . ASP A 1 365 ? -16.426 18.100 46.176 1.00 83.12 365 ASP A N 1
ATOM 2891 C CA . ASP A 1 365 ? -16.231 18.679 44.847 1.00 83.12 365 ASP A CA 1
ATOM 2892 C C . ASP A 1 365 ? -14.914 18.169 44.244 1.00 83.12 365 ASP A C 1
ATOM 2894 O O . ASP A 1 365 ? -13.942 17.946 44.971 1.00 83.12 365 ASP A O 1
ATOM 2898 N N . LEU A 1 366 ? -14.883 17.976 42.925 1.00 84.31 366 LEU A N 1
ATOM 2899 C CA . LEU A 1 366 ? -13.654 17.724 42.169 1.00 84.31 366 LEU A CA 1
ATOM 2900 C C . LEU A 1 366 ? -13.049 19.034 41.667 1.00 84.31 366 LEU A C 1
ATOM 2902 O O . LEU A 1 366 ? -13.776 19.993 41.391 1.00 84.31 366 LEU A O 1
ATOM 2906 N N . GLU A 1 367 ? -11.728 19.058 41.490 1.00 84.44 367 GLU A N 1
ATOM 2907 C CA . GLU A 1 367 ? -11.074 20.158 40.789 1.00 84.44 367 GLU A CA 1
ATOM 2908 C C . GLU A 1 367 ? -11.429 20.125 39.296 1.00 84.44 367 GLU A C 1
ATOM 2910 O O . GLU A 1 367 ? -11.756 19.087 38.719 1.00 84.44 367 GLU A O 1
ATOM 2915 N N . ASN A 1 368 ? -11.363 21.280 38.638 1.00 78.62 368 ASN A N 1
ATOM 2916 C CA . ASN A 1 368 ? -11.707 21.392 37.223 1.00 78.62 368 ASN A CA 1
ATOM 2917 C C . ASN A 1 368 ? -10.833 20.489 36.325 1.00 78.62 368 ASN A C 1
ATOM 2919 O O . ASN A 1 368 ? -11.340 19.830 35.416 1.00 78.62 368 ASN A O 1
ATOM 2923 N N . LEU A 1 369 ? -9.536 20.394 36.634 1.00 78.50 369 LEU A N 1
ATOM 2924 C CA . LEU A 1 369 ? -8.603 19.520 35.925 1.00 78.50 369 LEU A CA 1
ATOM 2925 C C . LEU A 1 369 ? -8.940 18.030 36.120 1.00 78.50 369 LEU A C 1
ATOM 2927 O O . LEU A 1 369 ? -8.795 17.239 35.188 1.00 78.50 369 LEU A O 1
ATOM 2931 N N . ASP A 1 370 ? -9.443 17.644 37.293 1.00 84.44 370 ASP A N 1
ATOM 2932 C CA . ASP A 1 370 ? -9.868 16.269 37.577 1.00 84.44 370 ASP A CA 1
ATOM 2933 C C . ASP A 1 370 ? -11.079 15.870 36.729 1.00 84.44 370 ASP A C 1
ATOM 2935 O O . ASP A 1 370 ? -11.087 14.797 36.118 1.00 84.44 370 ASP A O 1
ATOM 2939 N N . VAL A 1 371 ? -12.078 16.757 36.640 1.00 80.75 371 VAL A N 1
ATOM 2940 C CA . VAL A 1 371 ? -13.266 16.563 35.792 1.00 80.75 371 VAL A CA 1
ATOM 2941 C C . VAL A 1 371 ? -12.862 16.445 34.323 1.00 80.75 371 VAL A C 1
ATOM 2943 O O . VAL A 1 371 ? -13.342 15.547 33.624 1.00 80.75 371 VAL A O 1
ATOM 2946 N N . ALA A 1 372 ? -11.952 17.305 33.859 1.00 75.19 372 ALA A N 1
ATOM 2947 C CA . ALA A 1 372 ? -11.446 17.279 32.491 1.00 75.19 372 ALA A CA 1
ATOM 2948 C C . ALA A 1 372 ? -10.704 15.976 32.170 1.00 75.19 372 ALA A C 1
ATOM 2950 O O . ALA A 1 372 ? -10.979 15.343 31.149 1.00 75.19 372 ALA A O 1
ATOM 2951 N N . ASN A 1 373 ? -9.806 15.542 33.057 1.00 80.62 373 ASN A N 1
ATOM 2952 C CA . ASN A 1 373 ? -9.028 14.319 32.883 1.00 80.62 373 ASN A CA 1
ATOM 2953 C C . ASN A 1 373 ? -9.919 13.072 32.879 1.00 80.62 373 ASN A C 1
ATOM 2955 O O . ASN A 1 373 ? -9.790 12.233 31.987 1.00 80.62 373 ASN A O 1
ATOM 2959 N N . LEU A 1 374 ? -10.856 12.958 33.826 1.00 85.00 374 LEU A N 1
ATOM 2960 C CA . LEU A 1 374 ? -11.770 11.815 33.881 1.00 85.00 374 LEU A CA 1
ATOM 2961 C C . LEU A 1 374 ? -12.693 11.773 32.653 1.00 85.00 374 LEU A C 1
ATOM 2963 O O . LEU A 1 374 ? -12.889 10.711 32.060 1.00 85.00 374 LEU A O 1
ATOM 2967 N N . SER A 1 375 ? -13.190 12.934 32.213 1.00 80.50 375 SER A N 1
ATOM 2968 C CA . SER A 1 375 ? -13.983 13.052 30.982 1.00 80.50 375 SER A CA 1
ATOM 2969 C C . SER A 1 375 ? -13.172 12.672 29.741 1.00 80.50 375 SER A C 1
ATOM 2971 O O . SER A 1 375 ? -13.684 11.993 28.853 1.00 80.50 375 SER A O 1
ATOM 2973 N N . ALA A 1 376 ? -11.897 13.064 29.673 1.00 73.31 376 ALA A N 1
ATOM 2974 C CA . ALA A 1 376 ? -11.012 12.713 28.567 1.00 73.31 376 ALA A CA 1
ATOM 2975 C C . ALA A 1 376 ? -10.781 11.195 28.477 1.00 73.31 376 ALA A C 1
ATOM 2977 O O . ALA A 1 376 ? -10.902 10.630 27.387 1.00 73.31 376 ALA A O 1
ATOM 2978 N N . VAL A 1 377 ? -10.524 10.524 29.607 1.00 80.19 377 VAL A N 1
ATOM 2979 C CA . VAL A 1 377 ? -10.362 9.058 29.663 1.00 80.19 377 VAL A CA 1
ATOM 2980 C C . VAL A 1 377 ? -11.658 8.345 29.259 1.00 80.19 377 VAL A C 1
ATOM 2982 O O . VAL A 1 377 ? -11.625 7.420 28.446 1.00 80.19 377 VAL A O 1
ATOM 2985 N N . ALA A 1 378 ? -12.814 8.808 29.745 1.00 82.56 378 ALA A N 1
ATOM 2986 C CA . ALA A 1 378 ? -14.109 8.244 29.366 1.00 82.56 378 ALA A CA 1
ATOM 2987 C C . ALA A 1 378 ? -14.386 8.406 27.857 1.00 82.56 378 ALA A C 1
ATOM 2989 O O . ALA A 1 378 ? -14.755 7.440 27.180 1.00 82.56 378 ALA A O 1
ATOM 2990 N N . ASN A 1 379 ? -14.136 9.593 27.296 1.00 72.75 379 ASN A N 1
ATOM 2991 C CA . ASN A 1 379 ? -14.309 9.859 25.866 1.00 72.75 379 ASN A CA 1
ATOM 2992 C C . ASN A 1 379 ? -13.321 9.074 24.990 1.00 72.75 379 ASN A C 1
ATOM 2994 O O . ASN A 1 379 ? -13.666 8.694 23.869 1.00 72.75 379 ASN A O 1
ATOM 2998 N N . ALA A 1 380 ? -12.117 8.772 25.486 1.00 72.12 380 ALA A N 1
ATOM 2999 C CA . ALA A 1 380 ? -11.136 7.972 24.756 1.00 72.12 380 ALA A CA 1
ATOM 3000 C C . ALA A 1 380 ? -11.660 6.565 24.410 1.00 72.12 380 ALA A C 1
ATOM 3002 O O . ALA A 1 380 ? -11.348 6.050 23.335 1.00 72.12 380 ALA A O 1
ATOM 3003 N N . ILE A 1 381 ? -12.495 5.965 25.267 1.00 76.81 381 ILE A N 1
ATOM 3004 C CA . ILE A 1 381 ? -13.151 4.672 25.000 1.00 76.81 381 ILE A CA 1
ATOM 3005 C C . ILE A 1 381 ? -14.078 4.782 23.782 1.00 76.81 381 ILE A C 1
ATOM 3007 O O . ILE A 1 381 ? -13.970 3.988 22.844 1.00 76.81 381 ILE A O 1
ATOM 3011 N N . GLN A 1 382 ? -14.934 5.806 23.749 1.00 71.62 382 GLN A N 1
ATOM 3012 C CA . GLN A 1 382 ? -15.862 6.029 22.637 1.00 71.62 382 GLN A CA 1
ATOM 3013 C C . GLN A 1 382 ? -15.117 6.323 21.326 1.00 71.62 382 GLN A C 1
ATOM 3015 O O . GLN A 1 382 ? -15.471 5.817 20.260 1.00 71.62 382 GLN A O 1
ATOM 3020 N N . LEU A 1 383 ? -14.026 7.091 21.401 1.00 67.25 383 LEU A N 1
ATOM 3021 C CA . LEU A 1 383 ? -13.178 7.383 20.247 1.00 67.25 383 LEU A CA 1
ATOM 3022 C C . LEU A 1 383 ? -12.498 6.132 19.681 1.00 67.25 383 LEU A C 1
ATOM 3024 O O . LEU A 1 383 ? -12.453 5.976 18.459 1.00 67.25 383 LEU A O 1
ATOM 3028 N N . LYS A 1 384 ? -11.997 5.232 20.538 1.00 72.12 384 LYS A N 1
ATOM 3029 C CA . LYS A 1 384 ? -11.407 3.951 20.110 1.00 72.12 384 LYS A CA 1
ATOM 3030 C C . LYS A 1 384 ? -12.416 3.111 19.326 1.00 72.12 384 LYS A C 1
ATOM 3032 O O . LYS A 1 384 ? -12.096 2.656 18.229 1.00 72.12 384 LYS A O 1
ATOM 3037 N N . LYS A 1 385 ? -13.652 3.004 19.824 1.00 70.69 385 LYS A N 1
ATOM 3038 C CA . LYS A 1 385 ? -14.749 2.307 19.134 1.00 70.69 385 LYS A CA 1
ATOM 3039 C C . LYS A 1 385 ? -15.039 2.919 17.759 1.00 70.69 385 LYS A C 1
ATOM 3041 O O . LYS A 1 385 ? -15.127 2.210 16.759 1.00 70.69 385 LYS A O 1
ATOM 3046 N N . ASN A 1 386 ? -15.116 4.245 17.678 1.00 65.06 386 ASN A N 1
ATOM 3047 C CA . ASN A 1 386 ? -15.398 4.940 16.420 1.00 65.06 386 ASN A CA 1
ATOM 3048 C C . ASN A 1 386 ? -14.277 4.776 15.381 1.00 65.06 386 ASN A C 1
ATOM 3050 O O . ASN A 1 386 ? -14.543 4.651 14.182 1.00 65.06 386 ASN A O 1
ATOM 3054 N N . LEU A 1 387 ? -13.019 4.752 15.828 1.00 64.19 387 LEU A N 1
ATOM 3055 C CA . LEU A 1 387 ? -11.873 4.461 14.967 1.00 64.19 387 LEU A CA 1
ATOM 3056 C C . LEU A 1 387 ? -11.915 3.028 14.432 1.00 64.19 387 LEU A C 1
ATOM 3058 O O . LEU A 1 387 ? -11.656 2.818 13.247 1.00 64.19 387 LEU A O 1
ATOM 3062 N N . GLU A 1 388 ? -12.275 2.059 15.270 1.00 70.19 388 GLU A N 1
ATOM 3063 C CA . GLU A 1 388 ? -12.427 0.671 14.845 1.00 70.19 388 GLU A CA 1
ATOM 3064 C C . GLU A 1 388 ? -13.541 0.518 13.799 1.00 70.19 388 GLU A C 1
ATOM 3066 O O . GLU A 1 388 ? -13.298 -0.017 12.716 1.00 70.19 388 GLU A O 1
ATOM 3071 N N . VAL A 1 389 ? -14.727 1.079 14.061 1.00 68.50 389 VAL A N 1
ATOM 3072 C CA . VAL A 1 389 ? -15.856 1.107 13.112 1.00 68.50 389 VAL A CA 1
ATOM 3073 C C . VAL A 1 389 ? -15.426 1.675 11.759 1.00 68.50 389 VAL A C 1
ATOM 3075 O O . VAL A 1 389 ? -15.776 1.133 10.710 1.00 68.50 389 VAL A O 1
ATOM 3078 N N . LYS A 1 390 ? -14.627 2.745 11.760 1.00 64.62 390 LYS A N 1
ATOM 3079 C CA . LYS A 1 390 ? -14.103 3.348 10.533 1.00 64.62 390 LYS A CA 1
ATOM 3080 C C . LYS A 1 390 ? -13.168 2.413 9.768 1.00 64.62 390 LYS A C 1
ATOM 3082 O O . LYS A 1 390 ? -13.303 2.304 8.554 1.00 64.62 390 LYS A O 1
ATOM 3087 N N . ILE A 1 391 ? -12.239 1.741 10.445 1.00 65.00 391 ILE A N 1
ATOM 3088 C CA . ILE A 1 391 ? -11.322 0.793 9.790 1.00 65.00 391 ILE A CA 1
ATOM 3089 C C . ILE A 1 391 ? -12.098 -0.357 9.170 1.00 65.00 391 ILE A C 1
ATOM 3091 O O . ILE A 1 391 ? -11.800 -0.752 8.042 1.00 65.00 391 ILE A O 1
ATOM 3095 N N . ILE A 1 392 ? -13.097 -0.867 9.891 1.00 69.44 392 ILE A N 1
ATOM 3096 C CA . ILE A 1 392 ? -13.967 -1.929 9.396 1.00 69.44 392 ILE A CA 1
ATOM 3097 C C . ILE A 1 392 ? -14.722 -1.440 8.158 1.00 69.44 392 ILE A C 1
ATOM 3099 O O . ILE A 1 392 ? -14.790 -2.165 7.176 1.00 69.44 392 ILE A O 1
ATOM 3103 N N . LYS A 1 393 ? -15.216 -0.196 8.137 1.00 66.75 393 LYS A N 1
ATOM 3104 C CA . LYS A 1 393 ? -15.827 0.392 6.932 1.00 66.75 393 LYS A CA 1
ATOM 3105 C C . LYS A 1 393 ? -14.839 0.525 5.767 1.00 66.75 393 LYS A C 1
ATOM 3107 O O . LYS A 1 393 ? -15.195 0.209 4.637 1.00 66.75 393 LYS A O 1
ATOM 3112 N N . GLU A 1 394 ? -13.609 0.968 6.027 1.00 65.19 394 GLU A N 1
ATOM 3113 C CA . GLU A 1 394 ? -12.565 1.139 5.004 1.00 65.19 394 GLU A CA 1
ATOM 3114 C C . GLU A 1 394 ? -12.055 -0.202 4.437 1.00 65.19 394 GLU A C 1
ATOM 3116 O O . GLU A 1 394 ? -11.657 -0.257 3.274 1.00 65.19 394 GLU A O 1
ATOM 3121 N N . ASN A 1 395 ? -12.084 -1.280 5.231 1.00 70.12 395 ASN A N 1
ATOM 3122 C CA . ASN A 1 395 ? -11.528 -2.597 4.890 1.00 70.12 395 ASN A CA 1
ATOM 3123 C C . ASN A 1 395 ? -12.550 -3.732 5.070 1.00 70.12 395 ASN A C 1
ATOM 3125 O O . ASN A 1 395 ? -12.192 -4.831 5.498 1.00 70.12 395 ASN A O 1
ATOM 3129 N N . LYS A 1 396 ? -13.821 -3.460 4.756 1.00 74.12 396 LYS A N 1
ATOM 3130 C CA . LYS A 1 396 ? -14.973 -4.323 5.065 1.00 74.12 396 LYS A CA 1
ATOM 3131 C C . LYS A 1 396 ? -14.744 -5.787 4.686 1.00 74.12 396 LYS A C 1
ATOM 3133 O O . LYS A 1 396 ? -14.856 -6.665 5.538 1.00 74.12 396 LYS A O 1
ATOM 3138 N N . ASP A 1 397 ? -14.344 -6.036 3.443 1.00 76.19 397 ASP A N 1
ATOM 3139 C CA . ASP A 1 397 ? -14.144 -7.394 2.927 1.00 76.19 397 ASP A CA 1
ATOM 3140 C C . ASP A 1 397 ? -12.995 -8.117 3.644 1.00 76.19 397 ASP A C 1
ATOM 3142 O O . ASP A 1 397 ? -13.163 -9.243 4.108 1.00 76.19 397 ASP A O 1
ATOM 3146 N N . ALA A 1 398 ? -11.850 -7.446 3.816 1.00 76.38 398 ALA A N 1
ATOM 3147 C CA . ALA A 1 398 ? -10.688 -8.013 4.498 1.00 76.38 398 ALA A CA 1
ATOM 3148 C C . ALA A 1 398 ? -10.981 -8.324 5.975 1.00 76.38 398 ALA A C 1
ATOM 3150 O O . ALA A 1 398 ? -10.513 -9.335 6.496 1.00 76.38 398 ALA A O 1
ATOM 3151 N N . TYR A 1 399 ? -11.783 -7.490 6.645 1.00 77.50 399 TYR A N 1
ATOM 3152 C CA . TYR A 1 399 ? -12.225 -7.741 8.015 1.00 77.50 399 TYR A CA 1
ATOM 3153 C C . TYR A 1 399 ? -13.149 -8.964 8.111 1.00 77.50 399 TYR A C 1
ATOM 3155 O O . TYR A 1 399 ? -12.979 -9.789 9.008 1.00 77.50 399 TYR A O 1
ATOM 3163 N N . PHE A 1 400 ? -14.100 -9.131 7.187 1.00 78.00 400 PHE A N 1
ATOM 3164 C CA . PHE A 1 400 ? -14.959 -10.321 7.178 1.00 78.00 400 PHE A CA 1
ATOM 3165 C C . PHE A 1 400 ? -14.186 -11.599 6.868 1.00 78.00 400 PHE A C 1
ATOM 3167 O O . PHE A 1 400 ? -14.384 -12.606 7.547 1.00 78.00 400 PHE A O 1
ATOM 3174 N N . GLU A 1 401 ? -13.279 -11.563 5.889 1.00 80.44 401 GLU A N 1
ATOM 3175 C CA . GLU A 1 401 ? -12.398 -12.699 5.608 1.00 80.44 401 GLU A CA 1
ATOM 3176 C C . GLU A 1 401 ? -11.549 -13.064 6.829 1.00 80.44 401 GLU A C 1
ATOM 3178 O O . GLU A 1 401 ? -11.383 -14.243 7.140 1.00 80.44 401 GLU A O 1
ATOM 3183 N N . PHE A 1 402 ? -11.053 -12.056 7.545 1.00 81.44 402 PHE A N 1
ATOM 3184 C CA . PHE A 1 402 ? -10.305 -12.233 8.779 1.00 81.44 402 PHE A CA 1
ATOM 3185 C C . PHE A 1 402 ? -11.136 -12.904 9.885 1.00 81.44 402 PHE A C 1
ATOM 3187 O O . PHE A 1 402 ? -10.688 -13.871 10.496 1.00 81.44 402 PHE A O 1
ATOM 3194 N N . GLN A 1 403 ? -12.366 -12.438 10.123 1.00 78.31 403 GLN A N 1
ATOM 3195 C CA . GLN A 1 403 ? -13.263 -13.038 11.118 1.00 78.31 403 GLN A CA 1
ATOM 3196 C C . GLN A 1 403 ? -13.619 -14.486 10.762 1.00 78.31 403 GLN A C 1
ATOM 3198 O O . GLN A 1 403 ? -13.621 -15.367 11.624 1.00 78.31 403 GLN A O 1
ATOM 3203 N N . LEU A 1 404 ? -13.863 -14.756 9.477 1.00 84.06 404 LEU A N 1
ATOM 3204 C CA . LEU A 1 404 ? -14.108 -16.107 8.986 1.00 84.06 404 LEU A CA 1
ATOM 3205 C C . LEU A 1 404 ? -12.885 -17.014 9.197 1.00 84.06 404 LEU A C 1
ATOM 3207 O O . LEU A 1 404 ? -13.038 -18.168 9.600 1.00 84.06 404 LEU A O 1
ATOM 3211 N N . ALA A 1 405 ? -11.676 -16.494 8.968 1.00 85.19 405 ALA A N 1
ATOM 3212 C CA . ALA A 1 405 ? -10.432 -17.208 9.229 1.00 85.19 405 ALA A CA 1
ATOM 3213 C C . ALA A 1 405 ? -10.279 -17.567 10.719 1.00 85.19 405 ALA A C 1
ATOM 3215 O O . ALA A 1 405 ? -10.001 -18.729 11.028 1.00 85.19 405 ALA A O 1
ATOM 3216 N N . GLU A 1 406 ? -10.542 -16.637 11.646 1.00 81.75 406 GLU A N 1
ATOM 3217 C CA . GLU A 1 406 ? -10.516 -16.933 13.089 1.00 81.75 406 GLU A CA 1
ATOM 3218 C C . GLU A 1 406 ? -11.562 -17.982 13.481 1.00 81.75 406 GLU A C 1
ATOM 3220 O O . GLU A 1 406 ? -11.251 -18.920 14.220 1.00 81.75 406 GLU A O 1
ATOM 3225 N N . ALA A 1 407 ? -12.788 -17.878 12.960 1.00 81.75 407 ALA A N 1
ATOM 3226 C CA . ALA A 1 407 ? -13.841 -18.859 13.217 1.00 81.75 407 ALA A CA 1
ATOM 3227 C C . ALA A 1 407 ? -13.438 -20.265 12.736 1.00 81.75 407 ALA A C 1
ATOM 3229 O O . ALA A 1 407 ? -13.615 -21.254 13.456 1.00 81.75 407 ALA A O 1
ATOM 3230 N N . ASN A 1 408 ? -12.826 -20.360 11.551 1.00 85.75 408 ASN A N 1
ATOM 3231 C CA . ASN A 1 408 ? -12.320 -21.619 11.007 1.00 85.75 408 ASN A CA 1
ATOM 3232 C C . ASN A 1 408 ? -11.204 -22.216 11.870 1.00 85.75 408 ASN A C 1
ATOM 3234 O O . ASN A 1 408 ? -11.208 -23.426 12.112 1.00 85.75 408 ASN A O 1
ATOM 3238 N N . ILE A 1 409 ? -10.270 -21.389 12.346 1.00 85.31 409 ILE A N 1
ATOM 3239 C CA . ILE A 1 409 ? -9.172 -21.818 13.221 1.00 85.31 409 ILE A CA 1
ATOM 3240 C C . ILE A 1 409 ? -9.722 -22.312 14.561 1.00 85.31 409 ILE A C 1
ATOM 3242 O O . ILE A 1 409 ? -9.353 -23.398 15.007 1.00 85.31 409 ILE A O 1
ATOM 3246 N N . ASN A 1 410 ? -10.654 -21.578 15.172 1.00 79.00 410 ASN A N 1
ATOM 3247 C CA . ASN A 1 410 ? -11.283 -21.976 16.433 1.00 79.00 410 ASN A CA 1
ATOM 3248 C C . ASN A 1 410 ? -12.036 -23.307 16.304 1.00 79.00 410 ASN A C 1
ATOM 3250 O O . ASN A 1 410 ? -11.915 -24.168 17.175 1.00 79.00 410 ASN A O 1
ATOM 3254 N N . LYS A 1 411 ? -12.729 -23.532 15.181 1.00 78.88 411 LYS A N 1
ATOM 3255 C CA . LYS A 1 411 ? -13.355 -24.827 14.876 1.00 78.88 411 LYS A CA 1
ATOM 3256 C C . LYS A 1 411 ? -12.324 -25.960 14.761 1.00 78.88 411 LYS A C 1
ATOM 3258 O O . LYS A 1 411 ? -12.581 -27.077 15.214 1.00 78.88 411 LYS A O 1
ATOM 3263 N N . ALA A 1 412 ? -11.147 -25.687 14.194 1.00 75.62 412 ALA A N 1
ATOM 3264 C CA . ALA A 1 412 ? -10.071 -26.674 14.109 1.00 75.62 412 ALA A CA 1
ATOM 3265 C C . ALA A 1 412 ? -9.472 -27.046 15.470 1.00 75.62 412 ALA A C 1
ATOM 3267 O O . ALA A 1 412 ? -9.202 -28.230 15.675 1.00 75.62 412 ALA A O 1
ATOM 3268 N N . LYS A 1 413 ? -9.335 -26.099 16.414 1.00 76.19 413 LYS A N 1
ATOM 3269 C CA . LYS A 1 413 ? -8.797 -26.387 17.762 1.00 76.19 413 LYS A CA 1
ATOM 3270 C C . LYS A 1 413 ? -9.540 -27.535 18.459 1.00 76.19 413 LYS A C 1
ATOM 3272 O O . LYS A 1 413 ? -8.922 -28.322 19.165 1.00 76.19 413 LYS A O 1
ATOM 3277 N N . GLY A 1 414 ? -10.851 -27.661 18.226 1.00 65.38 414 GLY A N 1
ATOM 3278 C CA . GLY A 1 414 ? -11.683 -28.721 18.808 1.00 65.38 414 GLY A CA 1
ATOM 3279 C C . GLY A 1 414 ? -11.677 -30.064 18.063 1.00 65.38 414 GLY A C 1
ATOM 3280 O O . GLY A 1 414 ? -12.223 -31.031 18.583 1.00 65.38 414 GLY A O 1
ATOM 3281 N N . THR A 1 415 ? -11.099 -30.141 16.856 1.00 65.19 415 THR A N 1
ATOM 3282 C CA . THR A 1 415 ? -11.270 -31.298 15.949 1.00 65.19 415 THR A CA 1
ATOM 3283 C C . THR A 1 415 ? -9.958 -32.031 15.633 1.00 65.19 415 THR A C 1
ATOM 3285 O O . THR A 1 415 ? -9.978 -33.214 15.295 1.00 65.19 415 THR A O 1
ATOM 3288 N N . VAL A 1 416 ? -8.804 -31.362 15.728 1.00 65.31 416 VAL A N 1
ATOM 3289 C CA . VAL A 1 416 ? -7.510 -31.938 15.323 1.00 65.31 416 VAL A CA 1
ATOM 3290 C C . VAL A 1 416 ? -6.944 -32.850 16.422 1.00 65.31 416 VAL A C 1
ATOM 3292 O O . VAL A 1 416 ? -6.463 -32.376 17.449 1.00 65.31 416 VAL A O 1
ATOM 3295 N N . SER A 1 417 ? -6.951 -34.170 16.193 1.00 64.06 417 SER A N 1
ATOM 3296 C CA . SER A 1 417 ? -6.234 -35.134 17.043 1.00 64.06 417 SER A CA 1
ATOM 3297 C C . SER A 1 417 ? -4.731 -35.091 16.747 1.00 64.06 417 SER A C 1
ATOM 3299 O O . SER A 1 417 ? -4.293 -35.416 15.644 1.00 64.06 417 SER A O 1
ATOM 3301 N N . THR A 1 418 ? -3.921 -34.694 17.732 1.00 65.44 418 THR A N 1
ATOM 3302 C CA . THR A 1 418 ? -2.458 -34.574 17.591 1.00 65.44 418 THR A CA 1
ATOM 3303 C C . THR A 1 418 ? -1.707 -35.893 17.810 1.00 65.44 418 THR A C 1
ATOM 3305 O O . THR A 1 418 ? -0.502 -35.954 17.559 1.00 65.44 418 THR A O 1
ATOM 3308 N N . GLU A 1 419 ? -2.385 -36.967 18.233 1.00 65.88 419 GLU A N 1
ATOM 3309 C CA . GLU A 1 419 ? -1.742 -38.247 18.570 1.00 65.88 419 GLU A CA 1
ATOM 3310 C C . GLU A 1 419 ? -1.086 -38.916 17.354 1.00 65.88 419 GLU A C 1
ATOM 3312 O O . GLU A 1 419 ? 0.056 -39.361 17.449 1.00 65.88 419 GLU A O 1
ATOM 3317 N N . HIS A 1 420 ? -1.734 -38.896 16.184 1.00 68.38 420 HIS A N 1
ATOM 3318 C CA . HIS A 1 420 ? -1.189 -39.481 14.948 1.00 68.38 420 HIS A CA 1
ATOM 3319 C C . HIS A 1 420 ? -0.057 -38.657 14.309 1.00 68.38 420 HIS A C 1
ATOM 3321 O O . HIS A 1 420 ? 0.650 -39.144 13.425 1.00 68.38 420 HIS A O 1
ATOM 3327 N N . LEU A 1 421 ? 0.142 -37.407 14.740 1.00 67.88 421 LEU A N 1
ATOM 3328 C CA . LEU A 1 421 ? 1.181 -36.530 14.199 1.00 67.88 421 LEU A CA 1
ATOM 3329 C C . LEU A 1 421 ? 2.555 -36.775 14.826 1.00 67.88 421 LEU A C 1
ATOM 3331 O O . LEU A 1 421 ? 3.569 -36.476 14.192 1.00 67.88 421 LEU A O 1
ATOM 3335 N N . ARG A 1 422 ? 2.609 -37.356 16.032 1.00 66.06 422 ARG A N 1
ATOM 3336 C CA . ARG A 1 422 ? 3.868 -37.624 16.751 1.00 66.06 422 ARG A CA 1
ATOM 3337 C C . ARG A 1 422 ? 4.769 -38.634 16.035 1.00 66.06 422 ARG A C 1
ATOM 3339 O O . ARG A 1 422 ? 5.983 -38.597 16.215 1.00 66.06 422 ARG A O 1
ATOM 3346 N N . ASP A 1 423 ? 4.198 -39.457 15.158 1.00 65.44 423 ASP A N 1
ATOM 3347 C CA . ASP A 1 423 ? 4.934 -40.452 14.372 1.00 65.44 423 ASP A CA 1
ATOM 3348 C C . ASP A 1 423 ? 5.643 -39.852 13.138 1.00 65.44 423 ASP A C 1
ATOM 3350 O O . ASP A 1 423 ? 6.521 -40.484 12.537 1.00 65.44 423 ASP A O 1
ATOM 3354 N N . LYS A 1 424 ? 5.328 -38.602 12.756 1.00 76.56 424 LYS A N 1
ATOM 3355 C CA . LYS A 1 424 ? 5.945 -37.913 11.610 1.00 76.56 424 LYS A CA 1
ATOM 3356 C C . LYS A 1 424 ? 7.320 -37.331 11.985 1.00 76.56 424 LYS A C 1
ATOM 3358 O O . LYS A 1 424 ? 7.456 -36.146 12.284 1.00 76.56 424 LYS A O 1
ATOM 3363 N N . LYS A 1 425 ? 8.379 -38.145 11.866 1.00 74.56 425 LYS A N 1
ATOM 3364 C CA . LYS A 1 425 ? 9.787 -37.764 12.159 1.00 74.56 425 LYS A CA 1
ATOM 3365 C C . LYS A 1 425 ? 10.283 -36.469 11.493 1.00 74.56 425 LYS A C 1
ATOM 3367 O O . LYS A 1 425 ? 11.192 -35.838 12.015 1.00 74.56 425 LYS A O 1
ATOM 3372 N N . ARG A 1 426 ? 9.725 -36.081 10.338 1.00 82.75 426 ARG A N 1
ATOM 3373 C CA . ARG A 1 426 ? 10.143 -34.881 9.583 1.00 82.75 426 ARG A CA 1
ATOM 3374 C C . ARG A 1 426 ? 9.833 -33.570 10.318 1.00 82.75 426 ARG A C 1
ATOM 3376 O O . ARG A 1 426 ? 10.545 -32.595 10.121 1.00 82.75 426 ARG A O 1
ATOM 3383 N N . ILE A 1 427 ? 8.776 -33.545 11.131 1.00 83.94 427 ILE A N 1
ATOM 3384 C CA . ILE A 1 427 ? 8.261 -32.318 11.763 1.00 83.94 427 ILE A CA 1
ATOM 3385 C C . ILE A 1 427 ? 8.381 -32.335 13.291 1.00 83.94 427 ILE A C 1
ATOM 3387 O O . ILE A 1 427 ? 8.191 -31.303 13.925 1.00 83.94 427 ILE A O 1
ATOM 3391 N N . SER A 1 428 ? 8.729 -33.477 13.893 1.00 77.94 428 SER A N 1
ATOM 3392 C CA . SER A 1 428 ? 8.722 -33.673 15.350 1.00 77.94 428 SER A CA 1
ATOM 3393 C C . SER A 1 428 ? 9.680 -32.761 16.120 1.00 77.94 428 SER A C 1
ATOM 3395 O O . SER A 1 428 ? 9.448 -32.502 17.295 1.00 77.94 428 SER A O 1
ATOM 3397 N N . ASN A 1 429 ? 10.744 -32.286 15.469 1.00 84.81 429 ASN A N 1
ATOM 3398 C CA . ASN A 1 429 ? 11.782 -31.456 16.087 1.00 84.81 429 ASN A CA 1
ATOM 3399 C C . ASN A 1 429 ? 11.628 -29.963 15.751 1.00 84.81 429 ASN A C 1
ATOM 3401 O O . ASN A 1 429 ? 12.523 -29.177 16.053 1.00 84.81 429 ASN A O 1
ATOM 3405 N N . LEU A 1 430 ? 10.540 -29.573 15.078 1.00 91.00 430 LEU A N 1
ATOM 3406 C CA . LEU A 1 430 ? 10.295 -28.180 14.720 1.00 91.00 430 LEU A CA 1
ATOM 3407 C C . LEU A 1 430 ? 9.644 -27.439 15.892 1.00 91.00 430 LEU A C 1
ATOM 3409 O O . LEU A 1 430 ? 8.633 -27.875 16.449 1.00 91.00 430 LEU A O 1
ATOM 3413 N N . GLU A 1 431 ? 10.216 -26.289 16.230 1.00 93.12 431 GLU A N 1
ATOM 3414 C CA . GLU A 1 431 ? 9.794 -25.431 17.335 1.00 93.12 431 GLU A CA 1
ATOM 3415 C C . GLU A 1 431 ? 9.874 -23.956 16.933 1.00 93.12 431 GLU A C 1
ATOM 3417 O O . GLU A 1 431 ? 10.647 -23.574 16.049 1.00 93.12 431 GLU A O 1
ATOM 3422 N N . CYS A 1 432 ? 9.084 -23.120 17.602 1.00 92.75 432 CYS A N 1
ATOM 3423 C CA . CYS A 1 432 ? 9.216 -21.673 17.511 1.00 92.75 432 CYS A CA 1
ATOM 3424 C C . CYS A 1 432 ? 10.448 -21.219 18.297 1.00 92.75 432 CYS A C 1
ATOM 3426 O O . CYS A 1 432 ? 10.563 -21.501 19.489 1.00 92.75 432 CYS A O 1
ATOM 3428 N N . LYS A 1 433 ? 11.342 -20.457 17.664 1.00 90.56 433 LYS A N 1
ATOM 3429 C CA . LYS A 1 433 ? 12.577 -19.987 18.308 1.00 90.56 433 LYS A CA 1
ATOM 3430 C C . LYS A 1 433 ? 12.378 -18.942 19.400 1.00 90.56 433 LYS A C 1
ATOM 3432 O O . LYS A 1 433 ? 13.236 -18.824 20.266 1.00 90.56 433 LYS A O 1
ATOM 3437 N N . ILE A 1 434 ? 11.259 -18.217 19.383 1.00 86.88 434 ILE A N 1
ATOM 3438 C CA . ILE A 1 434 ? 10.923 -17.239 20.427 1.00 86.88 434 ILE A CA 1
ATOM 3439 C C . ILE A 1 434 ? 10.250 -17.933 21.613 1.00 86.88 434 ILE A C 1
ATOM 3441 O O . ILE A 1 434 ? 10.724 -17.835 22.740 1.00 86.88 434 ILE A O 1
ATOM 3445 N N . SER A 1 435 ? 9.139 -18.633 21.370 1.00 87.69 435 SER A N 1
ATOM 3446 C CA . SER A 1 435 ? 8.318 -19.193 22.449 1.00 87.69 435 SER A CA 1
ATOM 3447 C C . SER A 1 435 ? 8.769 -20.572 22.932 1.00 87.69 435 SER A C 1
ATOM 3449 O O . SER A 1 435 ? 8.262 -21.048 23.946 1.00 87.69 435 SER A O 1
ATOM 3451 N N . GLY A 1 436 ? 9.654 -21.255 22.199 1.00 88.81 436 GLY A N 1
ATOM 3452 C CA . GLY A 1 436 ? 10.048 -22.644 22.466 1.00 88.81 436 GLY A CA 1
ATOM 3453 C C . GLY A 1 436 ? 8.917 -23.663 22.276 1.00 88.81 436 GLY A C 1
ATOM 3454 O O . GLY A 1 436 ? 9.088 -24.838 22.587 1.00 88.81 436 GLY A O 1
ATOM 3455 N N . SER A 1 437 ? 7.745 -23.235 21.791 1.00 89.62 437 SER A N 1
ATOM 3456 C CA . SER A 1 437 ? 6.607 -24.131 21.573 1.00 89.62 437 SER A CA 1
ATOM 3457 C C . SER A 1 437 ? 6.879 -25.031 20.371 1.00 89.62 437 SER A C 1
ATOM 3459 O O . SER A 1 437 ? 7.200 -24.544 19.282 1.00 89.62 437 SER A O 1
ATOM 3461 N N . ASN A 1 438 ? 6.737 -26.342 20.560 1.00 90.38 438 ASN A N 1
ATOM 3462 C CA . ASN A 1 438 ? 6.838 -27.300 19.462 1.00 90.38 438 ASN A CA 1
ATOM 3463 C C . ASN A 1 438 ? 5.612 -27.200 18.536 1.00 90.38 438 ASN A C 1
ATOM 3465 O O . ASN A 1 438 ? 4.577 -26.636 18.893 1.00 90.38 438 ASN A O 1
ATOM 3469 N N . ILE A 1 439 ? 5.711 -27.784 17.342 1.00 88.94 439 ILE A N 1
ATOM 3470 C CA . ILE A 1 439 ? 4.629 -27.755 16.349 1.00 88.94 439 ILE A CA 1
ATOM 3471 C C . ILE A 1 439 ? 3.278 -28.283 16.871 1.00 88.94 439 ILE A C 1
ATOM 3473 O O . ILE A 1 439 ? 2.233 -27.766 16.482 1.00 88.94 439 ILE A O 1
ATOM 3477 N N . PHE A 1 440 ? 3.268 -29.280 17.758 1.00 86.56 440 PHE A N 1
ATOM 3478 C CA . PHE A 1 440 ? 2.032 -29.885 18.265 1.00 86.56 440 PHE A CA 1
ATOM 3479 C C . PHE A 1 440 ? 1.306 -28.942 19.227 1.00 86.56 440 PHE A C 1
ATOM 3481 O O . PHE A 1 440 ? 0.089 -28.766 19.121 1.00 86.56 440 PHE A O 1
ATOM 3488 N N . ASP A 1 441 ? 2.063 -28.289 20.109 1.00 87.38 441 ASP A N 1
ATOM 3489 C CA . ASP A 1 441 ? 1.546 -27.265 21.013 1.00 87.38 441 ASP A CA 1
ATOM 3490 C C . ASP A 1 441 ? 0.978 -26.090 20.210 1.00 87.38 441 ASP A C 1
ATOM 3492 O O . ASP A 1 441 ? -0.106 -25.598 20.517 1.00 87.38 441 ASP A O 1
ATOM 3496 N N . LEU A 1 442 ? 1.652 -25.689 19.129 1.00 89.25 442 LEU A N 1
ATOM 3497 C CA . LEU A 1 442 ? 1.170 -24.628 18.242 1.00 89.25 442 LEU A CA 1
ATOM 3498 C C . LEU A 1 442 ? -0.149 -25.007 17.553 1.00 89.25 442 LEU A C 1
ATOM 3500 O O . LEU A 1 442 ? -1.112 -24.247 17.634 1.00 89.25 442 LEU A O 1
ATOM 3504 N N . ILE A 1 443 ? -0.244 -26.206 16.964 1.00 87.50 443 ILE A N 1
ATOM 3505 C CA . ILE A 1 443 ? -1.478 -26.677 16.307 1.00 87.50 443 ILE A CA 1
ATOM 3506 C C . ILE A 1 443 ? -2.648 -26.716 17.299 1.00 87.50 443 ILE A C 1
ATOM 3508 O O . ILE A 1 443 ? -3.729 -26.221 16.985 1.00 87.50 443 ILE A O 1
ATOM 3512 N N . SER A 1 444 ? -2.436 -27.246 18.510 1.00 83.62 444 SER A N 1
ATOM 3513 C CA . SER A 1 444 ? -3.485 -27.295 19.546 1.00 83.62 444 SER A CA 1
ATOM 3514 C C . SER A 1 444 ? -3.972 -25.909 19.988 1.00 83.62 444 SER A C 1
ATOM 3516 O O . SER A 1 444 ? -5.143 -25.740 20.323 1.00 83.62 444 SER A O 1
ATOM 3518 N N . LYS A 1 445 ? -3.103 -24.893 19.922 1.00 83.88 445 LYS A N 1
ATOM 3519 C CA . LYS A 1 445 ? -3.451 -23.492 20.191 1.00 83.88 445 LYS A CA 1
ATOM 3520 C C . LYS A 1 445 ? -4.050 -22.769 18.980 1.00 83.88 445 LYS A C 1
ATOM 3522 O O . LYS A 1 445 ? -4.550 -21.657 19.145 1.00 83.88 445 LYS A O 1
ATOM 3527 N N . GLY A 1 446 ? -4.068 -23.387 17.797 1.00 86.50 446 GLY A N 1
ATOM 3528 C CA . GLY A 1 446 ? -4.498 -22.760 16.543 1.00 86.50 446 GLY A CA 1
ATOM 3529 C C . GLY A 1 446 ? -3.481 -21.772 15.959 1.00 86.50 446 GLY A C 1
ATOM 3530 O O . GLY A 1 446 ? -3.878 -20.835 15.265 1.00 86.50 446 GLY A O 1
ATOM 3531 N N . ASP A 1 447 ? -2.196 -21.974 16.251 1.00 90.56 447 ASP A N 1
ATOM 3532 C CA . ASP A 1 447 ? -1.060 -21.211 15.728 1.00 90.56 447 ASP A CA 1
ATOM 3533 C C . ASP A 1 447 ? -0.281 -22.052 14.692 1.00 90.56 447 ASP A C 1
ATOM 3535 O O . ASP A 1 447 ? -0.440 -23.273 14.587 1.00 90.56 447 ASP A O 1
ATOM 3539 N N . CYS A 1 448 ? 0.572 -21.406 13.899 1.00 92.94 448 CYS A N 1
ATOM 3540 C CA . CYS A 1 448 ? 1.362 -22.042 12.853 1.00 92.94 448 CYS A CA 1
ATOM 3541 C C . CYS A 1 448 ? 2.819 -21.559 12.837 1.00 92.94 448 CYS A C 1
ATOM 3543 O O . CYS A 1 448 ? 3.102 -20.368 12.948 1.00 92.94 448 CYS A O 1
ATOM 3545 N N . LEU A 1 449 ? 3.763 -22.481 12.611 1.00 95.38 449 LEU A N 1
ATOM 3546 C CA . LEU A 1 449 ? 5.148 -22.134 12.285 1.00 95.38 449 LEU A CA 1
ATOM 3547 C C . LEU A 1 449 ? 5.267 -21.444 10.924 1.00 95.38 449 LEU A C 1
ATOM 3549 O O . LEU A 1 449 ? 4.661 -21.871 9.936 1.00 95.38 449 LEU A O 1
ATOM 3553 N N . CYS A 1 450 ? 6.103 -20.412 10.884 1.00 95.31 450 CYS A N 1
ATOM 3554 C CA . CYS A 1 450 ? 6.326 -19.579 9.716 1.00 95.31 450 CYS A CA 1
ATOM 3555 C C . CYS A 1 450 ? 7.813 -19.525 9.347 1.00 95.31 450 CYS A C 1
ATOM 3557 O O . CYS A 1 450 ? 8.682 -19.475 10.220 1.00 95.31 450 CYS A O 1
ATOM 3559 N N . ALA A 1 451 ? 8.097 -19.472 8.045 1.00 94.44 451 ALA A N 1
ATOM 3560 C CA . ALA A 1 451 ? 9.393 -19.035 7.545 1.00 94.44 451 ALA A CA 1
ATOM 3561 C C . ALA A 1 451 ? 9.543 -17.537 7.801 1.00 94.44 451 ALA A C 1
ATOM 3563 O O . ALA A 1 451 ? 8.601 -16.772 7.583 1.00 94.44 451 ALA A O 1
ATOM 3564 N N . THR A 1 452 ? 10.725 -17.118 8.236 1.00 91.75 452 THR A N 1
ATOM 3565 C CA . THR A 1 452 ? 10.990 -15.729 8.610 1.00 91.75 452 THR A CA 1
ATOM 3566 C C . THR A 1 452 ? 11.994 -15.102 7.658 1.00 91.75 452 THR A C 1
ATOM 3568 O O . THR A 1 452 ? 12.939 -15.746 7.195 1.00 91.75 452 THR A O 1
ATOM 3571 N N . PHE A 1 453 ? 11.759 -13.845 7.294 1.00 91.94 453 PHE A N 1
ATOM 3572 C CA . PHE A 1 453 ? 12.570 -13.171 6.288 1.00 91.94 453 PHE A CA 1
ATOM 3573 C C . PHE A 1 453 ? 12.576 -11.655 6.472 1.00 91.94 453 PHE A C 1
ATOM 3575 O O . PHE A 1 453 ? 11.817 -11.079 7.258 1.00 91.94 453 PHE A O 1
ATOM 3582 N N . CYS A 1 454 ? 13.488 -11.014 5.750 1.00 88.31 454 CYS A N 1
ATOM 3583 C CA . CYS A 1 454 ? 13.613 -9.572 5.694 1.00 88.31 454 CYS A CA 1
ATOM 3584 C C . CYS A 1 454 ? 13.090 -9.052 4.362 1.00 88.31 454 CYS A C 1
ATOM 3586 O O . CYS A 1 454 ? 13.460 -9.550 3.294 1.00 88.31 454 CYS A O 1
ATOM 3588 N N . VAL A 1 455 ? 12.261 -8.016 4.433 1.00 87.44 455 VAL A N 1
ATOM 3589 C CA . VAL A 1 455 ? 11.804 -7.258 3.277 1.00 87.44 455 VAL A CA 1
ATOM 3590 C C . VAL A 1 455 ? 12.162 -5.785 3.387 1.00 87.44 455 VAL A C 1
ATOM 3592 O O . VAL A 1 455 ? 12.051 -5.150 4.441 1.00 87.44 455 VAL A O 1
ATOM 3595 N N . GLN A 1 456 ? 12.533 -5.222 2.243 1.00 83.88 456 GLN A N 1
ATOM 3596 C CA . GLN A 1 456 ? 12.651 -3.796 2.015 1.00 83.88 456 GLN A CA 1
ATOM 3597 C C . GLN A 1 456 ? 11.391 -3.297 1.302 1.00 83.88 456 GLN A C 1
ATOM 3599 O O . GLN A 1 456 ? 11.018 -3.807 0.245 1.00 83.88 456 GLN A O 1
ATOM 3604 N N . ARG A 1 457 ? 10.742 -2.288 1.893 1.00 77.56 457 ARG A N 1
ATOM 3605 C CA . ARG A 1 457 ? 9.483 -1.697 1.417 1.00 77.56 457 ARG A CA 1
ATOM 3606 C C . ARG A 1 457 ? 9.722 -0.291 0.848 1.00 77.56 457 ARG A C 1
ATOM 3608 O O . ARG A 1 457 ? 10.643 0.396 1.304 1.00 77.56 457 ARG A O 1
ATOM 3615 N N . PRO A 1 458 ? 8.905 0.174 -0.113 1.00 68.69 458 PRO A N 1
ATOM 3616 C CA . PRO A 1 458 ? 8.940 1.563 -0.558 1.00 68.69 458 PRO A CA 1
ATOM 3617 C C . PRO A 1 458 ? 8.455 2.499 0.563 1.00 68.69 458 PRO A C 1
ATOM 3619 O O . PRO A 1 458 ? 7.645 2.107 1.398 1.00 68.69 458 PRO A O 1
ATOM 3622 N N . GLN A 1 459 ? 8.927 3.754 0.572 1.00 55.47 459 GLN A N 1
ATOM 3623 C CA . GLN A 1 459 ? 8.529 4.746 1.592 1.00 55.47 459 GLN A CA 1
ATOM 3624 C C . GLN A 1 459 ? 7.014 4.989 1.618 1.00 55.47 459 GLN A C 1
ATOM 3626 O O . GLN A 1 459 ? 6.425 5.134 2.684 1.00 55.47 459 GLN A O 1
ATOM 3631 N N . ASN A 1 460 ? 6.390 5.005 0.440 1.00 56.09 460 ASN A N 1
ATOM 3632 C CA . ASN A 1 460 ? 4.942 5.025 0.300 1.00 56.09 460 ASN A CA 1
ATOM 3633 C C . ASN A 1 460 ? 4.496 3.570 0.177 1.00 56.09 460 ASN A C 1
ATOM 3635 O O . ASN A 1 460 ? 4.552 3.021 -0.923 1.00 56.09 460 ASN A O 1
ATOM 3639 N N . LEU A 1 461 ? 4.142 2.947 1.305 1.00 64.38 461 LEU A N 1
ATOM 3640 C CA . LEU A 1 461 ? 3.622 1.578 1.366 1.00 64.38 461 LEU A CA 1
ATOM 3641 C C . LEU A 1 461 ? 2.601 1.373 0.233 1.00 64.38 461 LEU A C 1
ATOM 3643 O O . LEU A 1 461 ? 1.569 2.042 0.188 1.00 64.38 461 LEU A O 1
ATOM 3647 N N . SER A 1 462 ? 2.941 0.510 -0.724 1.00 64.00 462 SER A N 1
ATOM 3648 C CA . SER A 1 462 ? 2.135 0.236 -1.916 1.00 64.00 462 SER A CA 1
ATOM 3649 C C . SER A 1 462 ? 1.396 -1.085 -1.735 1.00 64.00 462 SER A C 1
ATOM 3651 O O . SER A 1 462 ? 1.873 -1.965 -1.022 1.00 64.00 462 SER A O 1
ATOM 3653 N N . ARG A 1 463 ? 0.233 -1.234 -2.380 1.00 70.88 463 ARG A N 1
ATOM 3654 C CA . ARG A 1 463 ? -0.435 -2.541 -2.509 1.00 70.88 463 ARG A CA 1
ATOM 3655 C C . ARG A 1 463 ? 0.253 -3.446 -3.531 1.00 70.88 463 ARG A C 1
ATOM 3657 O O . ARG A 1 463 ? 0.018 -4.644 -3.506 1.00 70.88 463 ARG A O 1
ATOM 3664 N N . ASP A 1 464 ? 1.096 -2.881 -4.395 1.00 81.25 464 ASP A N 1
ATOM 3665 C CA . ASP A 1 464 ? 1.820 -3.630 -5.420 1.00 81.25 464 ASP A CA 1
ATOM 3666 C C . ASP A 1 464 ? 2.911 -4.524 -4.792 1.00 81.25 464 ASP A C 1
ATOM 3668 O O . ASP A 1 464 ? 3.909 -3.994 -4.281 1.00 81.25 464 ASP A O 1
ATOM 3672 N N . PRO A 1 465 ? 2.763 -5.864 -4.835 1.00 86.12 465 PRO A N 1
ATOM 3673 C CA . PRO A 1 465 ? 3.744 -6.786 -4.270 1.00 86.12 465 PRO A CA 1
ATOM 3674 C C . PRO A 1 465 ? 5.105 -6.731 -4.981 1.00 86.12 465 PRO A C 1
ATOM 3676 O O . PRO A 1 465 ? 6.116 -7.027 -4.346 1.00 86.12 465 PRO A O 1
ATOM 3679 N N . TYR A 1 466 ? 5.178 -6.298 -6.248 1.00 86.00 466 TYR A N 1
ATOM 3680 C CA . TYR A 1 466 ? 6.456 -6.143 -6.956 1.00 86.00 466 TYR A CA 1
ATOM 3681 C C . TYR A 1 466 ? 7.291 -4.960 -6.448 1.00 86.00 466 TYR A C 1
ATOM 3683 O O . TYR A 1 466 ? 8.489 -4.887 -6.721 1.00 86.00 466 TYR A O 1
ATOM 3691 N N . GLY A 1 467 ? 6.691 -4.046 -5.677 1.00 82.75 467 GLY A N 1
ATOM 3692 C CA . GLY A 1 467 ? 7.400 -2.939 -5.034 1.00 82.75 467 GLY A CA 1
ATOM 3693 C C . GLY A 1 467 ? 8.286 -3.360 -3.855 1.00 82.75 467 GLY A C 1
ATOM 3694 O O . GLY A 1 467 ? 9.010 -2.523 -3.315 1.00 82.75 467 GLY A O 1
ATOM 3695 N N . ILE A 1 468 ? 8.225 -4.627 -3.438 1.00 85.81 468 ILE A N 1
ATOM 3696 C CA . ILE A 1 468 ? 8.927 -5.164 -2.269 1.00 85.81 468 ILE A CA 1
ATOM 3697 C C . ILE A 1 468 ? 10.164 -5.933 -2.719 1.00 85.81 468 ILE A C 1
ATOM 3699 O O . ILE A 1 468 ? 10.129 -6.658 -3.705 1.00 85.81 468 ILE A O 1
ATOM 3703 N N . ALA A 1 469 ? 11.257 -5.829 -1.965 1.00 87.56 469 ALA A N 1
ATOM 3704 C CA . ALA A 1 469 ? 12.442 -6.655 -2.179 1.00 87.56 469 ALA A CA 1
ATOM 3705 C C . ALA A 1 469 ? 12.705 -7.549 -0.965 1.00 87.56 469 ALA A C 1
ATOM 3707 O O . ALA A 1 469 ? 12.864 -7.046 0.145 1.00 87.56 469 ALA A O 1
ATOM 3708 N N . VAL A 1 470 ? 12.786 -8.866 -1.171 1.00 90.94 470 VAL A N 1
ATOM 3709 C CA . VAL A 1 470 ? 13.213 -9.812 -0.128 1.00 90.94 470 VAL A CA 1
ATOM 3710 C C . VAL A 1 470 ? 14.740 -9.777 -0.039 1.00 90.94 470 VAL A C 1
ATOM 3712 O O . VAL A 1 470 ? 15.437 -10.130 -0.991 1.00 90.94 470 VAL A O 1
ATOM 3715 N N . THR A 1 471 ? 15.280 -9.318 1.086 1.00 88.88 471 THR A N 1
ATOM 3716 C CA . THR A 1 471 ? 16.723 -9.082 1.261 1.00 88.88 471 THR A CA 1
ATOM 3717 C C . THR A 1 471 ? 17.443 -10.253 1.924 1.00 88.88 471 THR A C 1
ATOM 3719 O O . THR A 1 471 ? 18.613 -10.476 1.616 1.00 88.88 471 THR A O 1
ATOM 3722 N N . GLY A 1 472 ? 16.756 -11.051 2.745 1.00 88.31 472 GLY A N 1
ATOM 3723 C CA . GLY A 1 472 ? 17.320 -12.234 3.402 1.00 88.31 472 GLY A CA 1
ATOM 3724 C C . GLY A 1 472 ? 16.243 -13.186 3.917 1.00 88.31 472 GLY A C 1
ATOM 3725 O O . GLY A 1 472 ? 15.126 -12.749 4.183 1.00 88.31 472 GLY A O 1
ATOM 3726 N N . VAL A 1 473 ? 16.573 -14.476 4.041 1.00 92.38 473 VAL A N 1
ATOM 3727 C CA . VAL A 1 473 ? 15.687 -15.536 4.559 1.00 92.38 473 VAL A CA 1
ATOM 3728 C C . VAL A 1 473 ? 16.391 -16.269 5.687 1.00 92.38 473 VAL A C 1
ATOM 3730 O O . VAL A 1 473 ? 17.557 -16.633 5.537 1.00 92.38 473 VAL A O 1
ATOM 3733 N N . SER A 1 474 ? 15.722 -16.422 6.830 1.00 89.38 474 SER A N 1
ATOM 3734 C CA . SER A 1 474 ? 16.324 -17.025 8.020 1.00 89.38 474 SER A CA 1
ATOM 3735 C C . SER A 1 474 ? 16.088 -18.531 8.047 1.00 89.38 474 SER A C 1
ATOM 3737 O O . SER A 1 474 ? 15.085 -19.027 7.531 1.00 89.38 474 SER A O 1
ATOM 3739 N N . ALA A 1 475 ? 17.004 -19.256 8.688 1.00 89.00 475 ALA A N 1
ATOM 3740 C CA . ALA A 1 475 ? 16.801 -20.660 9.030 1.00 89.00 475 ALA A CA 1
ATOM 3741 C C . ALA A 1 475 ? 15.850 -20.829 10.229 1.00 89.00 475 ALA A C 1
ATOM 3743 O O . ALA A 1 475 ? 15.257 -21.893 10.398 1.00 89.00 475 ALA A O 1
ATOM 3744 N N . ASP A 1 476 ? 15.703 -19.786 11.050 1.00 89.38 476 ASP A N 1
ATOM 3745 C CA . ASP A 1 476 ? 14.892 -19.820 12.260 1.00 89.38 476 ASP A CA 1
ATOM 3746 C C . ASP A 1 476 ? 13.399 -19.679 11.960 1.00 89.38 476 ASP A C 1
ATOM 3748 O O . ASP A 1 476 ? 12.945 -18.739 11.296 1.00 89.38 476 ASP A O 1
ATOM 3752 N N . LEU A 1 477 ? 12.625 -20.620 12.498 1.00 92.31 477 LEU A N 1
ATOM 3753 C CA . LEU A 1 477 ? 11.173 -20.615 12.425 1.00 92.31 477 LEU A CA 1
ATOM 3754 C C . LEU A 1 477 ? 10.597 -19.899 13.644 1.00 92.31 477 LEU A C 1
ATOM 3756 O O . LEU A 1 477 ? 10.988 -20.150 14.786 1.00 92.31 477 LEU A O 1
ATOM 3760 N N . ILE A 1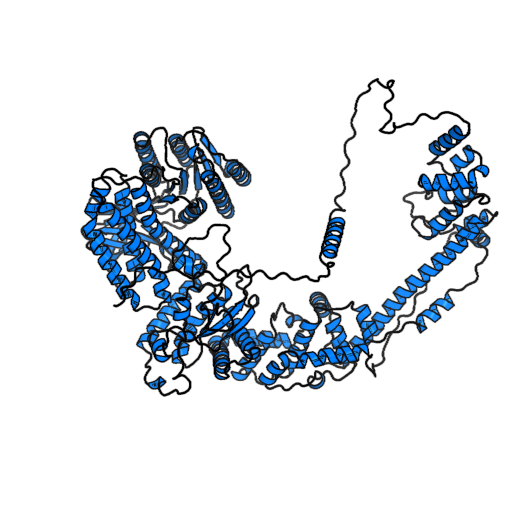 478 ? 9.633 -19.023 13.396 1.00 92.19 478 ILE A N 1
ATOM 3761 C CA . ILE A 1 478 ? 8.888 -18.312 14.436 1.00 92.19 478 ILE A CA 1
ATOM 3762 C C . ILE A 1 478 ? 7.409 -18.608 14.198 1.00 92.19 478 ILE A C 1
ATOM 3764 O O . ILE A 1 478 ? 6.977 -18.738 13.050 1.00 92.19 478 ILE A O 1
ATOM 3768 N N . SER A 1 479 ? 6.638 -18.794 15.267 1.00 92.69 479 SER A N 1
ATOM 3769 C CA . SER A 1 479 ? 5.196 -18.974 15.132 1.00 92.69 479 SER A CA 1
ATOM 3770 C C . SER A 1 479 ? 4.525 -17.656 14.761 1.00 92.69 479 SER A C 1
ATOM 3772 O O . SER A 1 479 ? 5.060 -16.580 15.040 1.00 92.69 479 SER A O 1
ATOM 3774 N N . PHE A 1 480 ? 3.377 -17.736 14.092 1.00 90.75 480 PHE A N 1
ATOM 3775 C CA . PHE A 1 480 ? 2.652 -16.548 13.669 1.00 90.75 480 PHE A CA 1
ATOM 3776 C C . PHE A 1 480 ? 2.356 -15.672 14.887 1.00 90.75 480 PHE A C 1
ATOM 3778 O O . PHE A 1 480 ? 2.780 -14.519 14.912 1.00 90.75 480 PHE A O 1
ATOM 3785 N N . ASP A 1 481 ? 1.769 -16.239 15.940 1.00 87.12 481 ASP A N 1
ATOM 3786 C CA . ASP A 1 481 ? 1.396 -15.467 17.125 1.00 87.12 481 ASP A CA 1
ATOM 3787 C C . ASP A 1 481 ? 2.603 -14.847 17.849 1.00 87.12 481 ASP A C 1
ATOM 3789 O O . ASP A 1 481 ? 2.562 -13.668 18.192 1.00 87.12 481 ASP A O 1
ATOM 3793 N N . SER A 1 482 ? 3.721 -15.573 17.997 1.00 86.62 482 SER A N 1
ATOM 3794 C CA . SER A 1 482 ? 4.939 -15.017 18.619 1.00 86.62 482 SER A CA 1
ATOM 3795 C C . SER A 1 482 ? 5.516 -13.830 17.843 1.00 86.62 482 SER A C 1
ATOM 3797 O O . SER A 1 482 ? 6.149 -12.952 18.425 1.00 86.62 482 SER A O 1
ATOM 3799 N N . PHE A 1 483 ? 5.325 -13.790 16.523 1.00 83.75 483 PHE A N 1
ATOM 3800 C CA . PHE A 1 483 ? 5.721 -12.635 15.726 1.00 83.75 483 PHE A CA 1
ATOM 3801 C C . PHE A 1 483 ? 4.743 -11.467 15.880 1.00 83.75 483 PHE A C 1
ATOM 3803 O O . PHE A 1 483 ? 5.181 -10.321 15.972 1.00 83.75 483 PHE A O 1
ATOM 3810 N N . ILE A 1 484 ? 3.437 -11.743 15.924 1.00 77.00 484 ILE A N 1
ATOM 3811 C CA . ILE A 1 484 ? 2.400 -10.729 16.155 1.00 77.00 484 ILE A CA 1
ATOM 3812 C C . ILE A 1 484 ? 2.580 -10.047 17.520 1.00 77.00 484 ILE A C 1
ATOM 3814 O O . ILE A 1 484 ? 2.412 -8.837 17.631 1.00 77.00 484 ILE A O 1
ATOM 3818 N N . GLU A 1 485 ? 2.958 -10.802 18.551 1.00 74.44 485 GLU A N 1
ATOM 3819 C CA . GLU A 1 485 ? 3.200 -10.281 19.903 1.00 74.44 485 GLU A CA 1
ATOM 3820 C C . GLU A 1 485 ? 4.501 -9.469 20.034 1.00 74.44 485 GLU A C 1
ATOM 3822 O O . GLU A 1 485 ? 4.714 -8.813 21.053 1.00 74.44 485 GLU A O 1
ATOM 3827 N N . SER A 1 486 ? 5.383 -9.495 19.028 1.00 71.50 486 SER A N 1
ATOM 3828 C CA . SER A 1 486 ? 6.651 -8.760 19.073 1.00 71.50 486 SER A CA 1
ATOM 3829 C C . SER A 1 486 ? 6.462 -7.240 18.938 1.00 71.50 486 SER A C 1
ATOM 3831 O O . SER A 1 486 ? 5.523 -6.758 18.302 1.00 71.50 486 SER A O 1
ATOM 3833 N N . ASP A 1 487 ? 7.415 -6.458 19.461 1.00 55.88 487 ASP A N 1
ATOM 3834 C CA . ASP A 1 487 ? 7.393 -4.981 19.419 1.00 55.88 487 ASP A CA 1
ATOM 3835 C C . ASP A 1 487 ? 7.386 -4.390 17.988 1.00 55.88 487 ASP A C 1
ATOM 3837 O O . ASP A 1 487 ? 7.101 -3.203 17.786 1.00 55.88 487 ASP A O 1
ATOM 3841 N N . LEU A 1 488 ? 7.631 -5.217 16.963 1.00 54.47 488 LEU A N 1
ATOM 3842 C CA . LEU A 1 488 ? 7.454 -4.846 15.558 1.00 54.47 488 LEU A CA 1
ATOM 3843 C C . LEU A 1 488 ? 6.009 -4.565 15.161 1.00 54.47 488 LEU A C 1
ATOM 3845 O O . LEU A 1 488 ? 5.776 -3.929 14.130 1.00 54.47 488 LEU A O 1
ATOM 3849 N N . PHE A 1 489 ? 5.036 -5.044 15.933 1.00 54.41 489 PHE A N 1
ATOM 3850 C CA . PHE A 1 489 ? 3.623 -4.927 15.598 1.00 54.41 489 PHE A CA 1
ATOM 3851 C C . PHE A 1 489 ? 3.025 -3.553 15.918 1.00 54.41 489 PHE A C 1
ATOM 3853 O O . PHE A 1 489 ? 1.815 -3.394 16.052 1.00 54.41 489 PHE A O 1
ATOM 3860 N N . THR A 1 490 ? 3.855 -2.512 15.973 1.00 51.38 490 THR A N 1
ATOM 3861 C CA . THR A 1 490 ? 3.443 -1.105 16.074 1.00 51.38 490 THR A CA 1
ATOM 3862 C C . THR A 1 490 ? 3.037 -0.550 14.706 1.00 51.38 490 THR A C 1
ATOM 3864 O O . THR A 1 490 ? 3.481 0.511 14.269 1.00 51.38 490 THR A O 1
ATOM 3867 N N . THR A 1 491 ? 2.191 -1.287 13.991 1.00 48.06 491 THR A N 1
ATOM 3868 C CA . THR A 1 491 ? 1.727 -0.893 12.663 1.00 48.06 491 THR A CA 1
ATOM 3869 C C . THR A 1 491 ? 0.629 0.159 12.708 1.00 48.06 491 THR A C 1
ATOM 3871 O O . THR A 1 491 ? 0.143 0.472 13.779 1.00 48.06 491 THR A O 1
ATOM 3874 N N . LYS A 1 492 ? 0.161 0.702 11.577 1.00 42.62 492 LYS A N 1
ATOM 3875 C CA . LYS A 1 492 ? -1.018 1.590 11.597 1.00 42.62 492 LYS A CA 1
ATOM 3876 C C . LYS A 1 492 ? -2.247 0.871 12.181 1.00 42.62 492 LYS A C 1
ATOM 3878 O O . LYS A 1 492 ? -2.966 1.463 12.973 1.00 42.62 492 LYS A O 1
ATOM 3883 N N . ALA A 1 493 ? -2.430 -0.415 11.872 1.00 35.72 493 ALA A N 1
ATOM 3884 C CA . ALA A 1 493 ? -3.447 -1.261 12.491 1.00 35.72 493 ALA A CA 1
ATOM 3885 C C . ALA A 1 493 ? -3.083 -1.633 13.935 1.00 35.72 493 ALA A C 1
ATOM 3887 O O . ALA A 1 493 ? -3.930 -1.511 14.799 1.00 35.72 493 ALA A O 1
ATOM 3888 N N . GLY A 1 494 ? -1.833 -1.989 14.240 1.00 40.16 494 GLY A N 1
ATOM 3889 C CA . GLY A 1 494 ? -1.369 -2.313 15.591 1.00 40.16 494 GLY A CA 1
ATOM 3890 C C . GLY A 1 494 ? -1.381 -1.127 16.555 1.00 40.16 494 GLY A C 1
ATOM 3891 O O . GLY A 1 494 ? -1.670 -1.313 17.719 1.00 40.16 494 GLY A O 1
ATOM 3892 N N . GLN A 1 495 ? -1.174 0.101 16.087 1.00 47.25 495 GLN A N 1
ATOM 3893 C CA . GLN A 1 495 ? -1.287 1.345 16.854 1.00 47.25 495 GLN A CA 1
ATOM 3894 C C . GLN A 1 495 ? -2.744 1.735 17.096 1.00 47.25 495 GLN A C 1
ATOM 3896 O O . GLN A 1 495 ? -3.037 2.343 18.122 1.00 47.25 495 GLN A O 1
ATOM 3901 N N . ILE A 1 496 ? -3.655 1.390 16.179 1.00 40.88 496 ILE A N 1
ATOM 3902 C CA . ILE A 1 496 ? -5.090 1.654 16.348 1.00 40.88 496 ILE A CA 1
ATOM 3903 C C . ILE A 1 496 ? -5.733 0.574 17.209 1.00 40.88 496 ILE A C 1
ATOM 3905 O O . ILE A 1 496 ? -6.434 0.908 18.157 1.00 40.88 496 ILE A O 1
ATOM 3909 N N . ILE A 1 497 ? -5.402 -0.688 16.938 1.00 38.34 497 ILE A N 1
ATOM 3910 C CA . ILE A 1 497 ? -5.712 -1.833 17.777 1.00 38.34 497 ILE A CA 1
ATOM 3911 C C . ILE A 1 497 ? -5.183 -1.521 19.179 1.00 38.34 497 ILE A C 1
ATOM 3913 O O . ILE A 1 497 ? -6.012 -1.297 20.038 1.00 38.34 497 ILE A O 1
ATOM 3917 N N . GLN A 1 498 ? -3.879 -1.283 19.395 1.00 39.34 498 GLN A N 1
ATOM 3918 C CA . GLN A 1 498 ? -3.273 -0.911 20.695 1.00 39.34 498 GLN A CA 1
ATOM 3919 C C . GLN A 1 498 ? -3.687 0.460 21.268 1.00 39.34 498 GLN A C 1
ATOM 3921 O O . GLN A 1 498 ? -3.232 0.818 22.356 1.00 39.34 498 GLN A O 1
ATOM 3926 N N . GLY A 1 499 ? -4.516 1.253 20.580 1.00 37.81 499 GLY A N 1
ATOM 3927 C CA . GLY A 1 499 ? -4.963 2.562 21.064 1.00 37.81 499 GLY A CA 1
ATOM 3928 C C . GLY A 1 499 ? -3.851 3.601 21.277 1.00 37.81 499 GLY A C 1
ATOM 3929 O O . GLY A 1 499 ? -4.064 4.587 21.979 1.00 37.81 499 GLY A O 1
ATOM 3930 N N . ARG A 1 500 ? -2.662 3.405 20.695 1.00 36.72 500 ARG A N 1
ATOM 3931 C CA . ARG A 1 500 ? -1.531 4.342 20.756 1.00 36.72 500 ARG A CA 1
ATOM 3932 C C . ARG A 1 500 ? -1.654 5.380 19.638 1.00 36.72 500 ARG A C 1
ATOM 3934 O O . ARG A 1 500 ? -0.923 5.346 18.651 1.00 36.72 500 ARG A O 1
ATOM 3941 N N . THR A 1 501 ? -2.551 6.352 19.793 1.00 34.88 501 THR A N 1
ATOM 3942 C CA . THR A 1 501 ? -2.516 7.583 18.985 1.00 34.88 501 THR A CA 1
ATOM 3943 C C . THR A 1 501 ? -1.416 8.500 19.511 1.00 34.88 501 THR A C 1
ATOM 3945 O O . THR A 1 501 ? -1.662 9.417 20.286 1.00 34.88 501 THR A O 1
ATOM 3948 N N . GLY A 1 502 ? -0.180 8.226 19.107 1.00 36.16 502 GLY A N 1
ATOM 3949 C CA . GLY A 1 502 ? 0.990 8.999 19.511 1.00 36.16 502 GLY A CA 1
ATOM 3950 C C . GLY A 1 502 ? 1.891 9.366 18.342 1.00 36.16 502 GLY A C 1
ATOM 3951 O O . GLY A 1 502 ? 3.100 9.264 18.481 1.00 36.16 502 GLY A O 1
ATOM 3952 N N . TYR A 1 503 ? 1.349 9.760 17.183 1.00 35.22 503 TYR A N 1
ATOM 3953 C CA . TYR A 1 503 ? 2.182 10.427 16.176 1.00 35.22 503 TYR A CA 1
ATOM 3954 C C . TYR A 1 503 ? 2.190 11.927 16.411 1.00 35.22 503 TYR A C 1
ATOM 3956 O O . TYR A 1 503 ? 1.198 12.619 16.173 1.00 35.22 503 TYR A O 1
ATOM 3964 N N . ARG A 1 504 ? 3.356 12.449 16.788 1.00 32.72 504 ARG A N 1
ATOM 3965 C CA . ARG A 1 504 ? 3.659 13.863 16.596 1.00 32.72 504 ARG A CA 1
ATOM 3966 C C . ARG A 1 504 ? 3.822 14.095 15.099 1.00 32.72 504 ARG A C 1
ATOM 3968 O O . ARG A 1 504 ? 4.653 13.468 14.443 1.00 32.72 504 ARG A O 1
ATOM 3975 N N . HIS A 1 505 ? 3.010 14.980 14.527 1.00 28.42 505 HIS A N 1
ATOM 3976 C CA . HIS A 1 505 ? 3.125 15.344 13.117 1.00 28.42 505 HIS A CA 1
ATOM 3977 C C . HIS A 1 505 ? 4.541 15.905 12.863 1.00 28.42 505 HIS A C 1
ATOM 3979 O O . HIS A 1 505 ? 4.868 16.987 13.344 1.00 28.42 505 HIS A O 1
ATOM 3985 N N . GLY A 1 506 ? 5.390 15.145 12.160 1.00 32.34 506 GLY A N 1
ATOM 3986 C CA . GLY A 1 506 ? 6.802 15.482 11.924 1.00 32.34 506 GLY A CA 1
ATOM 3987 C C . GLY A 1 506 ? 7.810 14.442 12.429 1.00 32.34 506 GLY A C 1
ATOM 3988 O O . GLY A 1 506 ? 8.959 14.476 11.992 1.00 32.34 506 GLY A O 1
ATOM 3989 N N . GLU A 1 507 ? 7.399 13.492 13.272 1.00 32.44 507 GLU A N 1
ATOM 3990 C CA . GLU A 1 507 ? 8.209 12.308 13.573 1.00 32.44 507 GLU A CA 1
ATOM 3991 C C . GLU A 1 507 ? 8.067 11.292 12.433 1.00 32.44 507 GLU A C 1
ATOM 3993 O O . GLU A 1 507 ? 6.960 10.961 11.996 1.00 32.44 507 GLU A O 1
ATOM 3998 N N . MET A 1 508 ? 9.206 10.840 11.892 1.00 32.50 508 MET A N 1
ATOM 3999 C CA . MET A 1 508 ? 9.209 9.716 10.958 1.00 32.50 508 MET A CA 1
ATOM 4000 C C . MET A 1 508 ? 8.649 8.492 11.681 1.00 32.50 508 MET A C 1
ATOM 4002 O O . MET A 1 508 ? 8.959 8.315 12.862 1.00 32.50 508 MET A O 1
ATOM 4006 N N . PRO A 1 509 ? 7.884 7.629 10.989 1.00 38.84 509 PRO A N 1
ATOM 4007 C CA . PRO A 1 509 ? 7.551 6.333 11.536 1.00 38.84 509 PRO A CA 1
ATOM 4008 C C . PRO A 1 509 ? 8.769 5.656 12.132 1.00 38.84 509 PRO A C 1
ATOM 4010 O O . PRO A 1 509 ? 9.830 5.745 11.496 1.00 38.84 509 PRO A O 1
ATOM 4013 N N . PRO A 1 510 ? 8.650 4.992 13.303 1.00 39.50 510 PRO A N 1
ATOM 4014 C CA . PRO A 1 510 ? 9.712 4.103 13.722 1.00 39.50 510 PRO A CA 1
ATOM 4015 C C . PRO A 1 510 ? 9.996 3.202 12.515 1.00 39.50 510 PRO A C 1
ATOM 4017 O O . PRO A 1 510 ? 9.049 2.674 11.912 1.00 39.50 510 PRO A O 1
ATOM 4020 N N . PRO A 1 511 ? 11.255 3.132 12.046 1.00 44.78 511 PRO A N 1
ATOM 4021 C CA . PRO A 1 511 ? 11.584 2.233 10.959 1.00 44.78 511 PRO A CA 1
ATOM 4022 C C . PRO A 1 511 ? 11.044 0.852 11.339 1.00 44.78 511 PRO A C 1
ATOM 4024 O O . PRO A 1 511 ? 11.089 0.481 12.509 1.00 44.78 511 PRO A O 1
ATOM 4027 N N . ALA A 1 512 ? 10.488 0.115 10.373 1.00 50.66 512 ALA A N 1
ATOM 4028 C CA . ALA A 1 512 ? 10.024 -1.266 10.555 1.00 50.66 512 ALA A CA 1
ATOM 4029 C C . ALA A 1 512 ? 11.230 -2.209 10.760 1.00 50.66 512 ALA A C 1
ATOM 4031 O O . ALA A 1 512 ? 11.463 -3.154 9.999 1.00 50.66 512 ALA A O 1
ATOM 4032 N N . SER A 1 513 ? 12.080 -1.847 11.715 1.00 51.34 513 SER A N 1
ATOM 4033 C CA . SER A 1 513 ? 13.389 -2.383 11.989 1.00 51.34 513 SER A CA 1
ATOM 4034 C C . SER A 1 513 ? 13.250 -3.341 13.155 1.00 51.34 513 SER A C 1
ATOM 4036 O O . SER A 1 513 ? 13.334 -2.933 14.306 1.00 51.34 513 SER A O 1
ATOM 4038 N N . GLN A 1 514 ? 13.103 -4.611 12.768 1.00 54.12 514 GLN A N 1
ATOM 4039 C CA . GLN A 1 514 ? 13.556 -5.794 13.497 1.00 54.12 514 GLN A CA 1
ATOM 4040 C C . GLN A 1 514 ? 12.635 -6.354 14.600 1.00 54.12 514 GLN A C 1
ATOM 4042 O O . GLN A 1 514 ? 12.441 -5.738 15.635 1.00 54.12 514 GLN A O 1
ATOM 4047 N N . ALA A 1 515 ? 12.111 -7.572 14.376 1.00 50.94 515 ALA A N 1
ATOM 4048 C CA . ALA A 1 515 ? 11.262 -8.349 15.303 1.00 50.94 515 ALA A CA 1
ATOM 4049 C C . ALA A 1 515 ? 12.043 -8.751 16.538 1.00 50.94 515 ALA A C 1
ATOM 4051 O O . ALA A 1 515 ? 11.528 -8.772 17.652 1.00 50.94 515 ALA A O 1
ATOM 4052 N N . CYS A 1 516 ? 13.299 -9.116 16.299 1.00 54.62 516 CYS A N 1
ATOM 4053 C CA . CYS A 1 516 ? 14.196 -9.662 17.287 1.00 54.62 516 CYS A CA 1
ATOM 4054 C C . CYS A 1 516 ? 15.624 -9.259 16.930 1.00 54.62 516 CYS A C 1
ATOM 4056 O O . CYS A 1 516 ? 16.119 -9.561 15.836 1.00 54.62 516 CYS A O 1
ATOM 4058 N N . GLU A 1 517 ? 16.299 -8.579 17.849 1.00 53.03 517 GLU A N 1
ATOM 4059 C CA . GLU A 1 517 ? 17.750 -8.443 17.787 1.00 53.03 517 GLU A CA 1
ATOM 4060 C C . GLU A 1 517 ? 18.398 -9.821 18.014 1.00 53.03 517 GLU A C 1
ATOM 4062 O O . GLU A 1 517 ? 17.924 -10.611 18.829 1.00 53.03 517 GLU A O 1
ATOM 4067 N N . ASN A 1 518 ? 19.492 -10.113 17.305 1.00 58.44 518 ASN A N 1
ATOM 4068 C CA . ASN A 1 518 ? 20.364 -11.280 17.525 1.00 58.44 518 ASN A CA 1
ATOM 4069 C C . ASN A 1 518 ? 19.829 -12.678 17.140 1.00 58.44 518 ASN A C 1
ATOM 4071 O O . ASN A 1 518 ? 20.536 -13.654 17.376 1.00 58.44 518 ASN A O 1
ATOM 4075 N N . LEU A 1 519 ? 18.640 -12.804 16.532 1.00 67.38 519 LEU A N 1
ATOM 4076 C CA . LEU A 1 519 ? 18.167 -14.095 15.990 1.00 67.38 519 LEU A CA 1
ATOM 4077 C C . LEU A 1 519 ? 18.807 -14.445 14.638 1.00 67.38 519 LEU A C 1
ATOM 4079 O O . LEU A 1 519 ? 19.030 -15.608 14.344 1.00 67.38 519 LEU A O 1
ATOM 4083 N N . SER A 1 520 ? 19.111 -13.447 13.809 1.00 67.19 520 SER A N 1
ATOM 4084 C CA . SER A 1 520 ? 19.672 -13.640 12.469 1.00 67.19 520 SER A CA 1
ATOM 4085 C C . SER A 1 520 ? 20.671 -12.530 12.141 1.00 67.19 520 SER A C 1
ATOM 4087 O O . SER A 1 520 ? 20.659 -11.470 12.771 1.00 67.19 520 SER A O 1
ATOM 4089 N N . ASP A 1 521 ? 21.501 -12.754 11.119 1.00 70.06 521 ASP A N 1
ATOM 4090 C CA . ASP A 1 521 ? 22.470 -11.781 10.592 1.00 70.06 521 ASP A CA 1
ATOM 4091 C C . ASP A 1 521 ? 21.800 -10.535 9.975 1.00 70.06 521 ASP A C 1
ATOM 4093 O O . ASP A 1 521 ? 22.460 -9.537 9.678 1.00 70.06 521 ASP A O 1
ATOM 4097 N N . PHE A 1 522 ? 20.483 -10.579 9.767 1.00 72.44 522 PHE A N 1
ATOM 4098 C CA . PHE A 1 522 ? 19.673 -9.483 9.245 1.00 72.44 522 PHE A CA 1
ATOM 4099 C C . PHE A 1 522 ? 18.360 -9.338 10.038 1.00 72.44 522 PHE A C 1
ATOM 4101 O O . PHE A 1 522 ? 17.900 -10.285 10.680 1.00 72.44 522 PHE A O 1
ATOM 4108 N N . PRO A 1 523 ? 17.711 -8.158 9.996 1.00 75.06 523 PRO A N 1
ATOM 4109 C CA . PRO A 1 523 ? 16.482 -7.931 10.744 1.00 75.06 523 PRO A CA 1
ATOM 4110 C C . PRO A 1 523 ? 15.305 -8.725 10.166 1.00 75.06 523 PRO A C 1
ATOM 4112 O O . PRO A 1 523 ? 14.917 -8.529 9.015 1.00 75.06 523 PRO A O 1
ATOM 4115 N N . ILE A 1 524 ? 14.682 -9.573 10.983 1.00 82.25 524 ILE A N 1
ATOM 4116 C CA . ILE A 1 524 ? 13.430 -10.256 10.630 1.00 82.25 524 ILE A CA 1
ATOM 4117 C C . ILE A 1 524 ? 12.289 -9.238 10.718 1.00 82.25 524 ILE A C 1
ATOM 4119 O O . ILE A 1 524 ? 12.120 -8.610 11.758 1.00 82.25 524 ILE A O 1
ATOM 4123 N N . ASN A 1 525 ? 11.524 -9.039 9.642 1.00 82.25 525 ASN A N 1
ATOM 4124 C CA . ASN A 1 525 ? 10.392 -8.097 9.618 1.00 82.25 525 ASN A CA 1
ATOM 4125 C C . ASN A 1 525 ? 9.222 -8.547 8.718 1.00 82.25 525 ASN A C 1
ATOM 4127 O O . ASN A 1 525 ? 8.357 -7.734 8.368 1.00 82.25 525 ASN A O 1
ATOM 4131 N N . ALA A 1 526 ? 9.218 -9.818 8.322 1.00 88.88 526 ALA A N 1
ATOM 4132 C CA . ALA A 1 526 ? 8.167 -10.479 7.567 1.00 88.88 526 ALA A CA 1
ATOM 4133 C C . ALA A 1 526 ? 8.167 -11.987 7.866 1.00 88.88 526 ALA A C 1
ATOM 4135 O O . ALA A 1 526 ? 9.181 -12.550 8.296 1.00 88.88 526 ALA A O 1
ATOM 4136 N N . LEU A 1 527 ? 7.024 -12.632 7.627 1.00 91.88 527 LEU A N 1
ATOM 4137 C CA . LEU A 1 527 ? 6.844 -14.067 7.816 1.00 91.88 527 LEU A CA 1
ATOM 4138 C C . LEU A 1 527 ? 5.924 -14.668 6.758 1.00 91.88 527 LEU A C 1
ATOM 4140 O O . LEU A 1 527 ? 5.119 -13.969 6.143 1.00 91.88 527 LEU A O 1
ATOM 4144 N N . MET A 1 528 ? 6.033 -15.980 6.570 1.00 95.38 528 MET A N 1
ATOM 4145 C CA . MET A 1 528 ? 5.152 -16.762 5.710 1.00 95.38 528 MET A CA 1
ATOM 4146 C C . MET A 1 528 ? 4.789 -18.079 6.407 1.00 95.38 528 MET A C 1
ATOM 4148 O O . MET A 1 528 ? 5.694 -18.883 6.655 1.00 95.38 528 MET A O 1
ATOM 4152 N N . PRO A 1 529 ? 3.502 -18.323 6.719 1.00 96.50 529 PRO A N 1
ATOM 4153 C CA . PRO A 1 529 ? 3.038 -19.599 7.256 1.00 96.50 529 PRO A CA 1
ATOM 4154 C C . PRO A 1 529 ? 3.455 -20.777 6.377 1.00 96.50 529 PRO A C 1
ATOM 4156 O O . PRO A 1 529 ? 3.334 -20.722 5.152 1.00 96.50 529 PRO A O 1
ATOM 4159 N N . LEU A 1 530 ? 3.969 -21.833 7.007 1.00 96.38 530 LEU A N 1
ATOM 4160 C CA . LEU A 1 530 ? 4.484 -23.002 6.300 1.00 96.38 530 LEU A CA 1
ATOM 4161 C C . LEU A 1 530 ? 3.411 -24.067 6.044 1.00 96.38 530 LEU A C 1
ATOM 4163 O O . LEU A 1 530 ? 2.403 -24.147 6.743 1.00 96.38 530 LEU A O 1
ATOM 4167 N N . TYR A 1 531 ? 3.682 -24.922 5.061 1.00 95.19 531 TYR A N 1
ATOM 4168 C CA . TYR A 1 531 ? 3.023 -26.203 4.861 1.00 95.19 531 TYR A CA 1
ATOM 4169 C C . TYR A 1 531 ? 3.932 -27.283 5.445 1.00 95.19 531 TYR A C 1
ATOM 4171 O O . TYR A 1 531 ? 4.997 -27.557 4.896 1.00 95.19 531 TYR A O 1
ATOM 4179 N N . LEU A 1 532 ? 3.543 -27.859 6.582 1.00 91.94 532 LEU A N 1
ATOM 4180 C CA . LEU A 1 532 ? 4.303 -28.931 7.243 1.00 91.94 532 LEU A CA 1
ATOM 4181 C C . LEU A 1 532 ? 3.543 -30.268 7.223 1.00 91.94 532 LEU A C 1
ATOM 4183 O O . LEU A 1 532 ? 4.145 -31.336 7.103 1.00 91.94 532 LEU A O 1
ATOM 4187 N N . CYS A 1 533 ? 2.215 -30.206 7.325 1.00 89.50 533 CYS A N 1
ATOM 4188 C CA . CYS A 1 533 ? 1.267 -31.304 7.142 1.00 89.50 533 CYS A CA 1
ATOM 4189 C C . CYS A 1 533 ? -0.140 -30.732 6.890 1.00 89.50 533 CYS A C 1
ATOM 4191 O O . CYS A 1 533 ? -0.340 -29.531 7.057 1.00 89.50 533 CYS A O 1
ATOM 4193 N N . GLU A 1 534 ? -1.115 -31.568 6.523 1.00 88.69 534 GLU A N 1
ATOM 4194 C CA . GLU A 1 534 ? -2.491 -31.126 6.229 1.00 88.69 534 GLU A CA 1
ATOM 4195 C C . GLU A 1 534 ? -3.154 -30.408 7.415 1.00 88.69 534 GLU A C 1
ATOM 4197 O O . GLU A 1 534 ? -3.803 -29.376 7.249 1.00 88.69 534 GLU A O 1
ATOM 4202 N N . GLU A 1 535 ? -2.944 -30.916 8.628 1.00 87.44 535 GLU A N 1
ATOM 4203 C CA . GLU A 1 535 ? -3.512 -30.366 9.859 1.00 87.44 535 GLU A CA 1
ATOM 4204 C C . GLU A 1 535 ? -2.917 -28.992 10.187 1.00 87.44 535 GLU A C 1
ATOM 4206 O O . GLU A 1 535 ? -3.637 -28.058 10.537 1.00 87.44 535 GLU A O 1
ATOM 4211 N N . HIS A 1 536 ? -1.601 -28.848 10.013 1.00 90.69 536 HIS A N 1
ATOM 4212 C CA . HIS A 1 536 ? -0.912 -27.567 10.154 1.00 90.69 536 HIS A CA 1
ATOM 4213 C C . HIS A 1 536 ? -1.329 -26.593 9.047 1.00 90.69 536 HIS A C 1
ATOM 4215 O O . HIS A 1 536 ? -1.612 -25.430 9.326 1.00 90.69 536 HIS A O 1
ATOM 4221 N N . TRP A 1 537 ? -1.465 -27.076 7.809 1.00 93.50 537 TRP A N 1
ATOM 4222 C CA . TRP A 1 537 ? -1.883 -26.264 6.671 1.00 93.50 537 TRP A CA 1
ATOM 4223 C C . TRP A 1 537 ? -3.287 -25.703 6.826 1.00 93.50 537 TRP A C 1
ATOM 4225 O O . TRP A 1 537 ? -3.531 -24.562 6.440 1.00 93.50 537 TRP A O 1
ATOM 4235 N N . TYR A 1 538 ? -4.205 -26.459 7.434 1.00 90.62 538 TYR A N 1
ATOM 4236 C CA . TYR A 1 538 ? -5.542 -25.959 7.729 1.00 90.62 538 TYR A CA 1
ATOM 4237 C C . TYR A 1 538 ? -5.496 -24.659 8.550 1.00 90.62 538 TYR A C 1
ATOM 4239 O O . TYR A 1 538 ? -6.296 -23.758 8.305 1.00 90.62 538 TYR A O 1
ATOM 4247 N N . ILE A 1 539 ? -4.537 -24.522 9.471 1.00 91.38 539 ILE A N 1
ATOM 4248 C CA . ILE A 1 539 ? -4.304 -23.285 10.228 1.00 91.38 539 ILE A CA 1
ATOM 4249 C C . ILE A 1 539 ? -3.526 -22.278 9.368 1.00 91.38 539 ILE A C 1
ATOM 4251 O O . ILE A 1 539 ? -3.984 -21.150 9.175 1.00 91.38 539 ILE A O 1
ATOM 4255 N N . SER A 1 540 ? -2.391 -22.686 8.789 1.00 94.25 540 SER A N 1
ATOM 4256 C CA . SER A 1 540 ? -1.504 -21.813 8.004 1.00 94.25 540 SER A CA 1
ATOM 4257 C C . SER A 1 540 ? -2.214 -21.096 6.855 1.00 94.25 540 SER A C 1
ATOM 4259 O O . SER A 1 540 ? -2.004 -19.899 6.657 1.00 94.25 540 SER A O 1
ATOM 4261 N N . LYS A 1 541 ? -3.104 -21.780 6.125 1.00 93.19 541 LYS A N 1
ATOM 4262 C CA . LYS A 1 541 ? -3.858 -21.199 5.003 1.00 93.19 541 LYS A CA 1
ATOM 4263 C C . LYS A 1 541 ? -4.836 -20.105 5.437 1.00 93.19 541 LYS A C 1
ATOM 4265 O O . LYS A 1 541 ? -5.103 -19.187 4.671 1.00 93.19 541 LYS A O 1
ATOM 4270 N N . ASN A 1 542 ? -5.354 -20.181 6.665 1.00 91.62 542 ASN A N 1
ATOM 4271 C CA . ASN A 1 542 ? -6.215 -19.141 7.229 1.00 91.62 542 ASN A CA 1
ATOM 4272 C C . ASN A 1 542 ? -5.384 -17.936 7.720 1.00 91.62 542 ASN A C 1
ATOM 4274 O O . ASN A 1 542 ? -5.875 -16.813 7.707 1.00 91.62 542 ASN A O 1
ATOM 4278 N N . ARG A 1 543 ? -4.106 -18.138 8.078 1.00 91.19 543 ARG A N 1
ATOM 4279 C CA . ARG A 1 543 ? -3.178 -17.075 8.519 1.00 91.19 543 ARG A CA 1
ATOM 4280 C C . ARG A 1 543 ? -2.415 -16.391 7.379 1.00 91.19 543 ARG A C 1
ATOM 4282 O O . ARG A 1 543 ? -1.946 -15.264 7.543 1.00 91.19 543 ARG A O 1
ATOM 4289 N N . ILE A 1 544 ? -2.280 -17.042 6.220 1.00 93.44 544 ILE A N 1
ATOM 4290 C CA . ILE A 1 544 ? -1.400 -16.570 5.139 1.00 93.44 544 ILE A CA 1
ATOM 4291 C C . ILE A 1 544 ? -1.802 -15.198 4.593 1.00 93.44 544 ILE A C 1
ATOM 4293 O O . ILE A 1 544 ? -0.934 -14.367 4.346 1.00 93.44 544 ILE A O 1
ATOM 4297 N N . LYS A 1 545 ? -3.101 -14.911 4.467 1.00 91.19 545 LYS A N 1
ATOM 4298 C CA . LYS A 1 545 ? -3.577 -13.613 3.969 1.00 91.19 545 LYS A CA 1
ATOM 4299 C C . LYS A 1 545 ? -3.112 -12.470 4.874 1.00 91.19 545 LYS A C 1
ATOM 4301 O O . LYS A 1 545 ? -2.494 -11.520 4.396 1.00 91.19 545 LYS A O 1
ATOM 4306 N N . SER A 1 546 ? -3.307 -12.608 6.186 1.00 87.19 546 SER A N 1
ATOM 4307 C CA . SER A 1 546 ? -2.859 -11.622 7.177 1.00 87.19 546 SER A CA 1
ATOM 4308 C C . SER A 1 546 ? -1.336 -11.475 7.209 1.00 87.19 546 SER A C 1
ATOM 4310 O O . SER A 1 546 ? -0.828 -10.357 7.293 1.00 87.19 546 SER A O 1
ATOM 4312 N N . ALA A 1 547 ? -0.596 -12.581 7.070 1.00 90.25 547 ALA A N 1
ATOM 4313 C CA . ALA A 1 547 ? 0.863 -12.561 6.960 1.00 90.25 547 ALA A CA 1
ATOM 4314 C C . ALA A 1 547 ? 1.361 -11.763 5.742 1.00 90.25 547 ALA A C 1
ATOM 4316 O O . ALA A 1 547 ? 2.303 -10.971 5.844 1.00 90.25 547 ALA A O 1
ATOM 4317 N N . LEU A 1 548 ? 0.733 -11.957 4.580 1.00 90.94 548 LEU A N 1
ATOM 4318 C CA . LEU A 1 548 ? 1.117 -11.285 3.337 1.00 90.94 548 LEU A CA 1
ATOM 4319 C C . LEU A 1 548 ? 0.713 -9.805 3.331 1.00 90.94 548 LEU A C 1
ATOM 4321 O O . LEU A 1 548 ? 1.522 -8.961 2.932 1.00 90.94 548 LEU A O 1
ATOM 4325 N N . GLY A 1 549 ? -0.468 -9.475 3.864 1.00 86.00 549 GLY A N 1
ATOM 4326 C CA . GLY A 1 549 ? -0.882 -8.089 4.091 1.00 86.00 549 GLY A CA 1
ATOM 4327 C C . GLY A 1 549 ? 0.116 -7.346 4.982 1.00 86.00 549 GLY A C 1
ATOM 4328 O O . GLY A 1 549 ? 0.582 -6.255 4.645 1.00 86.00 549 GLY A O 1
ATOM 4329 N N . PHE A 1 550 ? 0.558 -7.979 6.073 1.00 83.50 550 PHE A N 1
ATOM 4330 C CA . PHE A 1 550 ? 1.595 -7.412 6.932 1.00 83.50 550 PHE A CA 1
ATOM 4331 C C . PHE A 1 550 ? 2.943 -7.282 6.206 1.00 83.50 550 PHE A C 1
ATOM 4333 O O . PHE A 1 550 ? 3.629 -6.261 6.300 1.00 83.50 550 PHE A O 1
ATOM 4340 N N . THR A 1 551 ? 3.334 -8.301 5.443 1.00 85.44 551 THR A N 1
ATOM 4341 C CA . THR A 1 551 ? 4.593 -8.291 4.690 1.00 85.44 551 THR A CA 1
ATOM 4342 C C . THR A 1 551 ? 4.659 -7.099 3.733 1.00 85.44 551 THR A C 1
ATOM 4344 O O . THR A 1 551 ? 5.707 -6.460 3.631 1.00 85.44 551 THR A O 1
ATOM 4347 N N . THR A 1 552 ? 3.546 -6.731 3.102 1.00 82.00 552 THR A N 1
ATOM 4348 C CA . THR A 1 552 ? 3.493 -5.640 2.119 1.00 82.00 552 THR A CA 1
ATOM 4349 C C . THR A 1 552 ? 3.223 -4.272 2.726 1.00 82.00 552 THR A C 1
ATOM 4351 O O . THR A 1 552 ? 3.991 -3.329 2.519 1.00 82.00 552 THR A O 1
ATOM 4354 N N . GLN A 1 553 ? 2.146 -4.170 3.494 1.00 76.94 553 GLN A N 1
ATOM 4355 C CA . GLN A 1 553 ? 1.570 -2.909 3.946 1.00 76.94 553 GLN A CA 1
ATOM 4356 C C . GLN A 1 553 ? 1.841 -2.641 5.416 1.00 76.94 553 GLN A C 1
ATOM 4358 O O . GLN A 1 553 ? 1.488 -1.572 5.907 1.00 76.94 553 GLN A O 1
ATOM 4363 N N . VAL A 1 554 ? 2.452 -3.600 6.120 1.00 75.69 554 VAL A N 1
ATOM 4364 C CA . VAL A 1 554 ? 2.547 -3.555 7.577 1.00 75.69 554 VAL A CA 1
ATOM 4365 C C . VAL A 1 554 ? 1.114 -3.470 8.142 1.00 75.69 554 VAL A C 1
ATOM 4367 O O . VAL A 1 554 ? 0.844 -2.755 9.084 1.00 75.69 554 VAL A O 1
ATOM 4370 N N . ASP A 1 555 ? 0.144 -4.153 7.528 1.00 74.56 555 ASP A N 1
ATOM 4371 C CA . ASP A 1 555 ? -1.265 -4.153 7.939 1.00 74.56 555 ASP A CA 1
ATOM 4372 C C . ASP A 1 555 ? -1.874 -5.540 7.700 1.00 74.56 555 ASP A C 1
ATOM 4374 O O . ASP A 1 555 ? -1.831 -6.050 6.583 1.00 74.56 555 ASP A O 1
ATOM 4378 N N . VAL A 1 556 ? -2.462 -6.152 8.730 1.00 76.94 556 VAL A N 1
ATOM 4379 C CA . VAL A 1 556 ? -3.097 -7.480 8.629 1.00 76.94 556 VAL A CA 1
ATOM 4380 C C . VAL A 1 556 ? -4.313 -7.497 7.709 1.00 76.94 556 VAL A C 1
ATOM 4382 O O . VAL A 1 556 ? -4.652 -8.557 7.185 1.00 76.94 556 VAL A O 1
ATOM 4385 N N . PHE A 1 557 ? -4.936 -6.339 7.482 1.00 77.69 557 PHE A N 1
ATOM 4386 C CA . PHE A 1 557 ? -6.036 -6.171 6.533 1.00 77.69 557 PHE A CA 1
ATOM 4387 C C . PHE A 1 557 ? -5.553 -5.710 5.150 1.00 77.69 557 PHE A C 1
ATOM 4389 O O . PHE A 1 557 ? -6.349 -5.601 4.223 1.00 77.69 557 PHE A O 1
ATOM 4396 N N . GLY A 1 558 ? -4.245 -5.484 4.975 1.00 78.38 558 GLY A N 1
ATOM 4397 C CA . GLY A 1 558 ? -3.631 -5.019 3.727 1.00 78.38 558 GLY A CA 1
ATOM 4398 C C . GLY A 1 558 ? -3.467 -6.093 2.647 1.00 78.38 558 GLY A C 1
ATOM 4399 O O . GLY A 1 558 ? -2.679 -5.912 1.714 1.00 78.38 558 GLY A O 1
ATOM 4400 N N . TYR A 1 559 ? -4.148 -7.231 2.785 1.00 86.69 559 TYR A N 1
ATOM 4401 C CA . TYR A 1 559 ? -4.055 -8.336 1.839 1.00 86.69 559 TYR A CA 1
ATOM 4402 C C . TYR A 1 559 ? -4.658 -7.964 0.479 1.00 86.69 559 TYR A C 1
ATOM 4404 O O . TYR A 1 559 ? -5.720 -7.347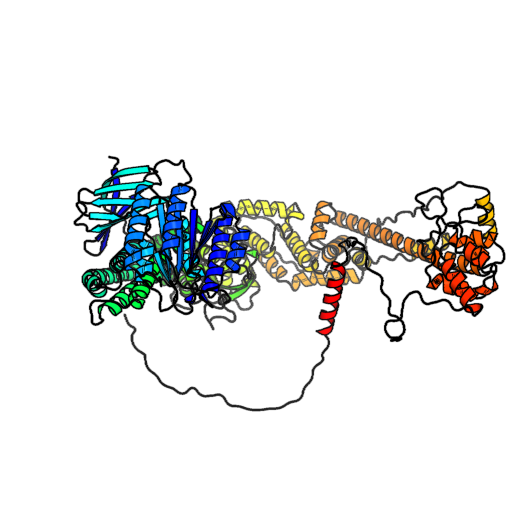 0.400 1.00 86.69 559 TYR A O 1
ATOM 4412 N N . SER A 1 560 ? -4.000 -8.391 -0.598 1.00 86.88 560 SER A N 1
ATOM 4413 C CA . SER A 1 560 ? -4.574 -8.397 -1.943 1.00 86.88 560 SER A CA 1
ATOM 4414 C C . SER A 1 560 ? -4.284 -9.729 -2.646 1.00 86.88 560 SER A C 1
ATOM 4416 O O . SER A 1 560 ? -3.245 -10.341 -2.376 1.00 86.88 560 SER A O 1
ATOM 4418 N N . PRO A 1 561 ? -5.165 -10.209 -3.545 1.00 88.25 561 PRO A N 1
ATOM 4419 C CA . PRO A 1 561 ? -5.010 -11.518 -4.186 1.00 88.25 561 PRO A CA 1
ATOM 4420 C C . PRO A 1 561 ? -3.673 -11.717 -4.914 1.00 88.25 561 PRO A C 1
ATOM 4422 O O . PRO A 1 561 ? -3.126 -12.820 -4.922 1.00 88.25 561 PRO A O 1
ATOM 4425 N N . GLU A 1 562 ? -3.110 -10.651 -5.485 1.00 88.44 562 GLU A N 1
ATOM 4426 C CA . GLU A 1 562 ? -1.839 -10.680 -6.214 1.00 88.44 562 GLU A CA 1
ATOM 4427 C C . GLU A 1 562 ? -0.662 -11.039 -5.298 1.00 88.44 562 GLU A C 1
ATOM 4429 O O . GLU A 1 562 ? 0.302 -11.672 -5.732 1.00 88.44 562 GLU A O 1
ATOM 4434 N N . GLN A 1 563 ? -0.739 -10.684 -4.011 1.00 92.00 563 GLN A N 1
ATOM 4435 C CA . GLN A 1 563 ? 0.314 -10.964 -3.034 1.00 92.00 563 GLN A CA 1
ATOM 4436 C C . GLN A 1 563 ? 0.534 -12.468 -2.864 1.00 92.00 563 GLN A C 1
ATOM 4438 O O . GLN A 1 563 ? 1.681 -12.909 -2.769 1.00 92.00 563 GLN A O 1
ATOM 4443 N N . LEU A 1 564 ? -0.547 -13.256 -2.881 1.00 92.06 564 LEU A N 1
ATOM 4444 C CA . LEU A 1 564 ? -0.502 -14.713 -2.753 1.00 92.06 564 LEU A CA 1
ATOM 4445 C C . LEU A 1 564 ? 0.166 -15.379 -3.967 1.00 92.06 564 LEU A C 1
ATOM 4447 O O . LEU A 1 564 ? 0.862 -16.381 -3.817 1.00 92.06 564 LEU A O 1
ATOM 4451 N N . ALA A 1 565 ? 0.033 -14.777 -5.150 1.00 88.94 565 ALA A N 1
ATOM 4452 C CA . ALA A 1 565 ? 0.644 -15.266 -6.383 1.00 88.94 565 ALA A CA 1
ATOM 4453 C C . ALA A 1 565 ? 2.116 -14.846 -6.555 1.00 88.94 565 ALA A C 1
ATOM 4455 O O . ALA A 1 565 ? 2.803 -15.396 -7.415 1.00 88.94 565 ALA A O 1
ATOM 4456 N N . ILE A 1 566 ? 2.612 -13.874 -5.779 1.00 92.06 566 ILE A N 1
ATOM 4457 C CA . ILE A 1 566 ? 3.916 -13.232 -6.026 1.00 92.06 566 ILE A CA 1
ATOM 4458 C C . ILE A 1 566 ? 4.888 -13.434 -4.862 1.00 92.06 566 ILE A C 1
ATOM 4460 O O . ILE A 1 566 ? 5.998 -13.923 -5.069 1.00 92.06 566 ILE A O 1
ATOM 4464 N N . ILE A 1 567 ? 4.492 -13.099 -3.633 1.00 94.06 567 ILE A N 1
ATOM 4465 C CA . ILE A 1 567 ? 5.410 -13.055 -2.482 1.00 94.06 567 ILE A CA 1
ATOM 4466 C C . ILE A 1 567 ? 5.992 -14.432 -2.131 1.00 94.06 567 ILE A C 1
ATOM 4468 O O . ILE A 1 567 ? 7.211 -14.502 -1.952 1.00 94.06 567 ILE A O 1
ATOM 4472 N N . PRO A 1 568 ? 5.208 -15.531 -2.086 1.00 95.19 568 PRO A N 1
ATOM 4473 C CA . PRO A 1 568 ? 5.764 -16.860 -1.818 1.00 95.19 568 PRO A CA 1
ATOM 4474 C C . PRO A 1 568 ? 6.860 -17.250 -2.818 1.00 95.19 568 PRO A C 1
ATOM 4476 O O . PRO A 1 568 ? 7.915 -17.757 -2.439 1.00 95.19 568 PRO A O 1
ATOM 4479 N N . TYR A 1 569 ? 6.657 -16.923 -4.095 1.00 93.38 569 TYR A N 1
ATOM 4480 C CA . TYR A 1 569 ? 7.614 -17.206 -5.163 1.00 93.38 569 TYR A CA 1
ATOM 4481 C C . TYR A 1 569 ? 8.850 -16.302 -5.083 1.00 93.38 569 TYR A C 1
ATOM 4483 O O . TYR A 1 569 ? 9.963 -16.773 -5.306 1.00 93.38 569 TYR A O 1
ATOM 4491 N N . MET A 1 570 ? 8.695 -15.027 -4.705 1.00 93.50 570 MET A N 1
ATOM 4492 C CA . MET A 1 570 ? 9.831 -14.139 -4.415 1.00 93.50 570 MET A CA 1
ATOM 4493 C C . MET A 1 570 ? 10.678 -14.660 -3.255 1.00 93.50 570 MET A C 1
ATOM 4495 O O . MET A 1 570 ? 11.908 -14.624 -3.322 1.00 93.50 570 MET A O 1
ATOM 4499 N N . LEU A 1 571 ? 10.029 -15.177 -2.211 1.00 94.00 571 LEU A N 1
ATOM 4500 C CA . LEU A 1 571 ? 10.715 -15.802 -1.091 1.00 94.00 571 LEU A CA 1
ATOM 4501 C C . LEU A 1 571 ? 11.460 -17.065 -1.539 1.00 94.00 571 LEU A C 1
ATOM 4503 O O . LEU A 1 571 ? 12.640 -17.212 -1.227 1.00 94.00 571 LEU A O 1
ATOM 4507 N N . LEU A 1 572 ? 10.821 -17.930 -2.335 1.00 92.62 572 LEU A N 1
ATOM 4508 C CA . LEU A 1 572 ? 11.455 -19.122 -2.899 1.00 92.62 572 LEU A CA 1
ATOM 4509 C C . LEU A 1 572 ? 12.686 -18.773 -3.747 1.00 92.62 572 LEU A C 1
ATOM 4511 O O . LEU A 1 572 ? 13.717 -19.423 -3.598 1.00 92.62 572 LEU A O 1
ATOM 4515 N N . ILE A 1 573 ? 12.624 -17.733 -4.582 1.00 89.94 573 ILE A N 1
ATOM 4516 C CA . ILE A 1 573 ? 13.798 -17.241 -5.322 1.00 89.94 573 ILE A CA 1
ATOM 4517 C C . ILE A 1 573 ? 14.892 -16.851 -4.338 1.00 89.94 573 ILE A C 1
ATOM 4519 O O . ILE A 1 573 ? 16.021 -17.318 -4.469 1.00 89.94 573 ILE A O 1
ATOM 4523 N N . LYS A 1 574 ? 14.555 -16.061 -3.311 1.00 91.19 574 LYS A N 1
ATOM 4524 C CA . LYS A 1 574 ? 15.559 -15.560 -2.376 1.00 91.19 574 LYS A CA 1
ATOM 4525 C C . LYS A 1 574 ? 16.267 -16.670 -1.606 1.00 91.19 574 LYS A C 1
ATOM 4527 O O . LYS A 1 574 ? 17.478 -16.587 -1.435 1.00 91.19 574 LYS A O 1
ATOM 4532 N N . THR A 1 575 ? 15.555 -17.733 -1.225 1.00 89.56 575 THR A N 1
ATOM 4533 C CA . THR A 1 575 ? 16.163 -18.898 -0.553 1.00 89.56 575 THR A CA 1
ATOM 4534 C C . THR A 1 575 ? 17.288 -19.545 -1.360 1.00 89.56 575 THR A C 1
ATOM 4536 O O . THR A 1 575 ? 18.189 -20.135 -0.776 1.00 89.56 575 THR A O 1
ATOM 4539 N N . ARG A 1 576 ? 17.252 -19.426 -2.694 1.00 81.06 576 ARG A N 1
ATOM 4540 C CA . ARG A 1 576 ? 18.252 -19.998 -3.608 1.00 81.06 576 ARG A CA 1
ATOM 4541 C C . ARG A 1 576 ? 19.462 -19.093 -3.798 1.00 81.06 576 ARG A C 1
ATOM 4543 O O . ARG A 1 576 ? 20.518 -19.575 -4.185 1.00 81.06 576 ARG A O 1
ATOM 4550 N N . GLU A 1 577 ? 19.299 -17.796 -3.553 1.00 83.62 577 GLU A N 1
ATOM 4551 C CA . GLU A 1 577 ? 20.398 -16.826 -3.565 1.00 83.62 577 GLU A CA 1
ATOM 4552 C C . GLU A 1 577 ? 21.117 -16.756 -2.211 1.00 83.62 577 GLU A C 1
ATOM 4554 O O . GLU A 1 577 ? 22.170 -16.132 -2.104 1.00 83.62 577 GLU A O 1
ATOM 4559 N N . SER A 1 578 ? 20.519 -17.330 -1.164 1.00 82.56 578 SER A N 1
ATOM 4560 C CA . SER A 1 578 ? 21.062 -17.345 0.189 1.00 82.56 578 SER A CA 1
ATOM 4561 C C . SER A 1 578 ? 21.989 -18.541 0.399 1.00 82.56 578 SER A C 1
ATOM 4563 O O . SER A 1 578 ? 21.555 -19.692 0.384 1.00 82.56 578 SER A O 1
ATOM 4565 N N . ASP A 1 579 ? 23.263 -18.262 0.668 1.00 77.50 579 ASP A N 1
ATOM 4566 C CA . ASP A 1 579 ? 24.230 -19.281 1.073 1.00 77.50 579 ASP A CA 1
ATOM 4567 C C . ASP A 1 579 ? 23.935 -19.791 2.496 1.00 77.50 579 ASP A C 1
ATOM 4569 O O . ASP A 1 579 ? 23.592 -19.021 3.392 1.00 77.50 579 ASP A O 1
ATOM 4573 N N . GLY A 1 580 ? 24.094 -21.099 2.726 1.00 81.00 580 GLY A N 1
ATOM 4574 C CA . GLY A 1 580 ? 24.033 -21.699 4.068 1.00 81.00 580 GLY A CA 1
ATOM 4575 C C . GLY A 1 580 ? 22.635 -22.012 4.618 1.00 81.00 580 GLY A C 1
ATOM 4576 O O . GLY A 1 580 ? 22.539 -22.558 5.717 1.00 81.00 580 GLY A O 1
ATOM 4577 N N . LEU A 1 581 ? 21.557 -21.739 3.873 1.00 87.81 581 LEU A N 1
ATOM 4578 C CA . LEU A 1 581 ? 20.200 -22.078 4.310 1.00 87.81 581 LEU A CA 1
ATOM 4579 C C . LEU A 1 581 ? 19.977 -23.611 4.298 1.00 87.81 581 LEU A C 1
ATOM 4581 O O . LEU A 1 581 ? 20.307 -24.269 3.302 1.00 87.81 581 LEU A O 1
ATOM 4585 N N . PRO A 1 582 ? 19.405 -24.220 5.359 1.00 89.38 582 PRO A N 1
ATOM 4586 C CA . PRO A 1 582 ? 19.157 -25.659 5.386 1.00 89.38 582 PRO A CA 1
ATOM 4587 C C . PRO A 1 582 ? 18.222 -26.109 4.256 1.00 89.38 582 PRO A C 1
ATOM 4589 O O . PRO A 1 582 ? 17.178 -25.500 4.013 1.00 89.38 582 PRO A O 1
ATOM 4592 N N . ARG A 1 583 ? 18.550 -27.235 3.602 1.00 88.00 583 ARG A N 1
ATOM 4593 C CA . ARG A 1 583 ? 17.742 -27.803 2.500 1.00 88.00 583 ARG A CA 1
ATOM 4594 C C . ARG A 1 583 ? 16.290 -28.071 2.895 1.00 88.00 583 ARG A C 1
ATOM 4596 O O . ARG A 1 583 ? 15.403 -27.974 2.055 1.00 88.00 583 ARG A O 1
ATOM 4603 N N . GLU A 1 584 ? 16.058 -28.392 4.162 1.00 89.00 584 GLU A N 1
ATOM 4604 C CA . GLU A 1 584 ? 14.725 -28.629 4.720 1.00 89.00 584 GLU A CA 1
ATOM 4605 C C . GLU A 1 584 ? 13.853 -27.368 4.665 1.00 89.00 584 GLU A C 1
ATOM 4607 O O . GLU A 1 584 ? 12.711 -27.445 4.219 1.00 89.00 584 GLU A O 1
ATOM 4612 N N . ILE A 1 585 ? 14.407 -26.197 5.007 1.00 89.94 585 ILE A N 1
ATOM 4613 C CA . ILE A 1 585 ? 13.700 -24.906 4.954 1.00 89.94 585 ILE A CA 1
ATOM 4614 C C . ILE A 1 585 ? 13.339 -24.540 3.512 1.00 89.94 585 ILE A C 1
ATOM 4616 O O . ILE A 1 585 ? 12.206 -24.144 3.236 1.00 89.94 585 ILE A O 1
ATOM 4620 N N . ILE A 1 586 ? 14.273 -24.739 2.575 1.00 91.50 586 ILE A N 1
ATOM 4621 C CA . ILE A 1 586 ? 14.023 -24.544 1.138 1.00 91.50 586 ILE A CA 1
ATOM 4622 C C . ILE A 1 586 ? 12.885 -25.464 0.670 1.00 91.50 586 ILE A C 1
ATOM 4624 O O . ILE A 1 586 ? 11.991 -25.028 -0.056 1.00 91.50 586 ILE A O 1
ATOM 4628 N N . GLY A 1 587 ? 12.897 -26.725 1.119 1.00 91.81 587 GLY A N 1
ATOM 4629 C CA . GLY A 1 587 ? 11.845 -27.703 0.849 1.00 91.81 587 GLY A CA 1
ATOM 4630 C C . GLY A 1 587 ? 10.473 -27.249 1.349 1.00 91.81 587 GLY A C 1
ATOM 4631 O O . GLY A 1 587 ? 9.520 -27.265 0.576 1.00 91.81 587 GLY A O 1
ATOM 4632 N N . PHE A 1 588 ? 10.375 -26.769 2.592 1.00 94.06 588 PHE A N 1
ATOM 4633 C CA . PHE A 1 588 ? 9.110 -26.272 3.145 1.00 94.06 588 PHE A CA 1
ATOM 4634 C C . PHE A 1 588 ? 8.577 -25.047 2.391 1.00 94.06 588 PHE A C 1
ATOM 4636 O O . PHE A 1 588 ? 7.392 -24.987 2.080 1.00 94.06 588 PHE A O 1
ATOM 4643 N N . ILE A 1 589 ? 9.435 -24.084 2.040 1.00 94.94 589 ILE A N 1
ATOM 4644 C CA . ILE A 1 589 ? 9.021 -22.890 1.278 1.00 94.94 589 ILE A CA 1
ATOM 4645 C C . ILE A 1 589 ? 8.512 -23.277 -0.118 1.00 94.94 589 ILE A C 1
ATOM 4647 O O . ILE A 1 589 ? 7.528 -22.717 -0.605 1.00 94.94 589 ILE A O 1
ATOM 4651 N N . LYS A 1 590 ? 9.145 -24.267 -0.754 1.00 93.69 590 LYS A N 1
ATOM 4652 C CA . LYS A 1 590 ? 8.690 -24.815 -2.034 1.00 93.69 590 LYS A CA 1
ATOM 4653 C C . LYS A 1 590 ? 7.325 -25.503 -1.913 1.00 93.69 590 LYS A C 1
ATOM 4655 O O . LYS A 1 590 ? 6.448 -25.251 -2.734 1.00 93.69 590 LYS A O 1
ATOM 4660 N N . GLU A 1 591 ? 7.140 -26.337 -0.891 1.00 95.00 591 GLU A N 1
ATOM 4661 C CA . GLU A 1 591 ? 5.870 -27.024 -0.621 1.00 95.00 591 GLU A CA 1
ATOM 4662 C C . GLU A 1 591 ? 4.732 -26.035 -0.355 1.00 95.00 591 GLU A C 1
ATOM 4664 O O . GLU A 1 591 ? 3.626 -26.247 -0.839 1.00 95.00 591 GLU A O 1
ATOM 4669 N N . VAL A 1 592 ? 5.006 -24.909 0.316 1.00 96.12 592 VAL A N 1
ATOM 4670 C CA . VAL A 1 592 ? 4.030 -23.815 0.459 1.00 96.12 592 VAL A CA 1
ATOM 4671 C C . VAL A 1 592 ? 3.615 -23.262 -0.900 1.00 96.12 592 VAL A C 1
ATOM 4673 O O . VAL A 1 592 ? 2.424 -23.116 -1.153 1.00 96.12 592 VAL A O 1
ATOM 4676 N N . CYS A 1 593 ? 4.568 -22.977 -1.793 1.00 95.19 593 CYS A N 1
ATOM 4677 C CA . CYS A 1 593 ? 4.249 -22.478 -3.135 1.00 95.19 593 CYS A CA 1
ATOM 4678 C C . CYS A 1 593 ? 3.384 -23.479 -3.915 1.00 95.19 593 CYS A C 1
ATOM 4680 O O . CYS A 1 593 ? 2.406 -23.081 -4.549 1.00 95.19 593 CYS A O 1
ATOM 4682 N N . LEU A 1 594 ? 3.715 -24.771 -3.827 1.00 95.06 594 LEU A N 1
ATOM 4683 C CA . LEU A 1 594 ? 2.941 -25.849 -4.441 1.00 95.06 594 LEU A CA 1
ATOM 4684 C C . LEU A 1 594 ? 1.527 -25.935 -3.860 1.00 95.06 594 LEU A C 1
ATOM 4686 O O . LEU A 1 594 ? 0.563 -25.997 -4.617 1.00 95.06 594 LEU A O 1
ATOM 4690 N N . GLN A 1 595 ? 1.381 -25.889 -2.538 1.00 95.44 595 GLN A N 1
ATOM 4691 C CA . GLN A 1 595 ? 0.071 -26.004 -1.909 1.00 95.44 595 GLN A CA 1
ATOM 4692 C C . GLN A 1 595 ? -0.808 -24.778 -2.175 1.00 95.44 595 GLN A C 1
ATOM 4694 O O . GLN A 1 595 ? -1.995 -24.928 -2.445 1.00 95.44 595 GLN A O 1
ATOM 4699 N N . ILE A 1 596 ? -0.232 -23.571 -2.186 1.00 94.25 596 ILE A N 1
ATOM 4700 C CA . ILE A 1 596 ? -0.939 -22.353 -2.608 1.00 94.25 596 ILE A CA 1
ATOM 4701 C C . ILE A 1 596 ? -1.442 -22.503 -4.043 1.00 94.25 596 ILE A C 1
ATOM 4703 O O . ILE A 1 596 ? -2.585 -22.151 -4.329 1.00 94.25 596 ILE A O 1
ATOM 4707 N N . TYR A 1 597 ? -0.605 -23.024 -4.943 1.00 93.31 597 TYR A N 1
ATOM 4708 C CA . TYR A 1 597 ? -0.999 -23.270 -6.324 1.00 93.31 597 TYR A CA 1
ATOM 4709 C C . TYR A 1 597 ? -2.149 -24.282 -6.416 1.00 93.31 597 TYR A C 1
ATOM 4711 O O . TYR A 1 597 ? -3.129 -24.009 -7.101 1.00 93.31 597 TYR A O 1
ATOM 4719 N N . ILE A 1 598 ? -2.072 -25.403 -5.690 1.00 93.00 598 ILE A N 1
ATOM 4720 C CA . ILE A 1 598 ? -3.113 -26.444 -5.666 1.00 93.00 598 ILE A CA 1
ATOM 4721 C C . ILE A 1 598 ? -4.438 -25.899 -5.116 1.00 93.00 598 ILE A C 1
ATOM 4723 O O . ILE A 1 598 ? -5.479 -26.087 -5.743 1.00 93.00 598 ILE A O 1
ATOM 4727 N N . ASP A 1 599 ? -4.407 -25.189 -3.986 1.00 92.19 599 ASP A N 1
ATOM 4728 C CA . ASP A 1 599 ? -5.606 -24.639 -3.339 1.00 92.19 599 ASP A CA 1
ATOM 4729 C C . ASP A 1 599 ? -6.313 -23.588 -4.213 1.00 92.19 599 ASP A C 1
ATOM 4731 O O . ASP A 1 599 ? -7.514 -23.372 -4.074 1.00 92.19 599 ASP A O 1
ATOM 4735 N N . ASN A 1 600 ? -5.577 -22.943 -5.125 1.00 91.12 600 ASN A N 1
ATOM 4736 C CA . ASN A 1 600 ? -6.085 -21.900 -6.020 1.00 91.12 600 ASN A CA 1
ATOM 4737 C C . ASN A 1 600 ? -6.058 -22.326 -7.497 1.00 91.12 600 ASN A C 1
ATOM 4739 O O . ASN A 1 600 ? -6.131 -21.471 -8.382 1.00 91.12 600 ASN A O 1
ATOM 4743 N N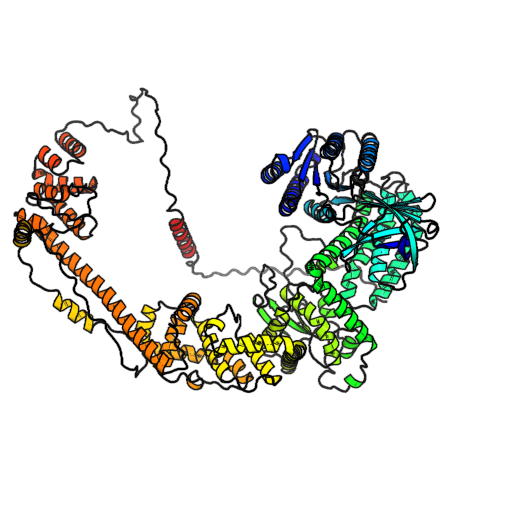 . ARG A 1 601 ? -5.942 -23.632 -7.774 1.00 89.56 601 ARG A N 1
ATOM 4744 C CA . ARG A 1 601 ? -5.617 -24.175 -9.103 1.00 89.56 601 ARG A CA 1
ATOM 4745 C C . ARG A 1 601 ? -6.575 -23.713 -10.191 1.00 89.56 601 ARG A C 1
ATOM 4747 O O . ARG A 1 601 ? -6.114 -23.318 -11.254 1.00 89.56 601 ARG A O 1
ATOM 4754 N N . GLU A 1 602 ? -7.881 -23.721 -9.927 1.00 86.25 602 GLU A N 1
ATOM 4755 C CA . GLU A 1 602 ? -8.903 -23.329 -10.909 1.00 86.25 602 GLU A CA 1
ATOM 4756 C C . GLU A 1 602 ? -8.695 -21.887 -11.393 1.00 86.25 602 GLU A C 1
ATOM 4758 O O . GLU A 1 602 ? -8.563 -21.637 -12.590 1.00 86.25 602 GLU A O 1
ATOM 4763 N N . THR A 1 603 ? -8.562 -20.949 -10.455 1.00 84.75 603 THR A N 1
ATOM 4764 C CA . THR A 1 603 ? -8.368 -19.525 -10.752 1.00 84.75 603 THR A CA 1
ATOM 4765 C C . THR A 1 603 ? -6.974 -19.242 -11.312 1.00 84.75 603 THR A C 1
ATOM 4767 O O . THR A 1 603 ? -6.810 -18.446 -12.238 1.00 84.75 603 THR A O 1
ATOM 4770 N N . TYR A 1 604 ? -5.944 -19.871 -10.740 1.00 84.12 604 TYR A N 1
ATOM 4771 C CA . TYR A 1 604 ? -4.557 -19.591 -11.097 1.00 84.12 604 TYR A CA 1
ATOM 4772 C C . TYR A 1 604 ? -4.204 -20.181 -12.454 1.00 84.12 604 TYR A C 1
ATOM 4774 O O . TYR A 1 604 ? -3.608 -19.480 -13.267 1.00 84.12 604 TYR A O 1
ATOM 4782 N N . PHE A 1 605 ? -4.584 -21.428 -12.736 1.00 84.56 605 PHE A N 1
ATOM 4783 C CA . PHE A 1 605 ? -4.209 -22.091 -13.979 1.00 84.56 605 PHE A CA 1
ATOM 4784 C C . PHE A 1 605 ? -4.860 -21.450 -15.208 1.00 84.56 605 PHE A C 1
ATOM 4786 O O . PHE A 1 605 ? -4.192 -21.306 -16.230 1.00 84.56 605 PHE A O 1
ATOM 4793 N N . GLU A 1 606 ? -6.114 -20.992 -15.131 1.00 84.44 606 GLU A N 1
ATOM 4794 C CA . GLU A 1 606 ? -6.765 -20.314 -16.261 1.00 84.44 606 GLU A CA 1
ATOM 4795 C C . GLU A 1 606 ? -6.039 -19.008 -16.631 1.00 84.44 606 GLU A C 1
ATOM 4797 O O . GLU A 1 606 ? -5.620 -18.817 -17.778 1.00 84.44 606 GLU A O 1
ATOM 4802 N N . ALA A 1 607 ? -5.821 -18.124 -15.653 1.00 84.25 607 ALA A N 1
ATOM 4803 C CA . ALA A 1 607 ? -5.128 -16.857 -15.879 1.00 84.25 607 ALA A CA 1
ATOM 4804 C C . ALA A 1 607 ? -3.672 -17.077 -16.324 1.00 84.25 607 ALA A C 1
ATOM 4806 O O . ALA A 1 607 ? -3.187 -16.435 -17.262 1.00 84.25 607 ALA A O 1
ATOM 4807 N N . PHE A 1 608 ? -2.989 -18.020 -15.676 1.00 84.81 608 PHE A N 1
ATOM 4808 C CA . PHE A 1 608 ? -1.598 -18.345 -15.944 1.00 84.81 608 PHE A CA 1
ATOM 4809 C C . PHE A 1 608 ? -1.400 -18.991 -17.320 1.00 84.81 608 PHE A C 1
ATOM 4811 O O . PHE A 1 608 ? -0.502 -18.585 -18.050 1.00 84.81 608 PHE A O 1
ATOM 4818 N N . SER A 1 609 ? -2.249 -19.941 -17.724 1.00 84.31 609 SER A N 1
ATOM 4819 C CA . SER A 1 609 ? -2.158 -20.601 -19.037 1.00 84.31 609 SER A CA 1
ATOM 4820 C C . SER A 1 609 ? -2.380 -19.621 -20.189 1.00 84.31 609 SER A C 1
ATOM 4822 O O . SER A 1 609 ? -1.650 -19.656 -21.182 1.00 84.31 609 SER A O 1
ATOM 4824 N N . LYS A 1 610 ? -3.317 -18.676 -20.039 1.00 87.06 610 LYS A N 1
ATOM 4825 C CA . LYS A 1 610 ? -3.519 -17.591 -21.005 1.00 87.06 610 LYS A CA 1
ATOM 4826 C C . LYS A 1 610 ? -2.285 -16.696 -21.115 1.00 87.06 610 LYS A C 1
ATOM 4828 O O . LYS A 1 610 ? -1.857 -16.388 -22.227 1.00 87.06 610 LYS A O 1
ATOM 4833 N N . LEU A 1 611 ? -1.705 -16.302 -19.980 1.00 87.75 611 LEU A N 1
ATOM 4834 C CA . LEU A 1 611 ? -0.470 -15.516 -19.950 1.00 87.75 611 LEU A CA 1
ATOM 4835 C C . LEU A 1 611 ? 0.691 -16.282 -20.598 1.00 87.75 611 LEU A C 1
ATOM 4837 O O . LEU A 1 611 ? 1.443 -15.704 -21.373 1.00 87.75 611 LEU A O 1
ATOM 4841 N N . LEU A 1 612 ? 0.794 -17.587 -20.343 1.00 87.75 612 LEU A N 1
ATOM 4842 C CA . LEU A 1 612 ? 1.814 -18.467 -20.904 1.00 87.75 612 LEU A CA 1
ATOM 4843 C C . LEU A 1 612 ? 1.713 -18.569 -22.434 1.00 87.75 612 LEU A C 1
ATOM 4845 O O . LEU A 1 612 ? 2.717 -18.437 -23.131 1.00 87.75 612 LEU A O 1
ATOM 4849 N N . LEU A 1 613 ? 0.504 -18.744 -22.976 1.00 87.31 613 LEU A N 1
ATOM 4850 C CA . LEU A 1 613 ? 0.266 -18.779 -24.425 1.00 87.31 613 LEU A CA 1
ATOM 4851 C C . LEU A 1 613 ? 0.603 -17.441 -25.095 1.00 87.31 613 LEU A C 1
ATOM 4853 O O . LEU A 1 613 ? 1.217 -17.420 -26.167 1.00 87.31 613 LEU A O 1
ATOM 4857 N N . LEU A 1 614 ? 0.235 -16.325 -24.459 1.00 88.75 614 LEU A N 1
ATOM 4858 C CA . LEU A 1 614 ? 0.606 -14.989 -24.929 1.00 88.75 614 LEU A CA 1
ATOM 4859 C C . LEU A 1 614 ? 2.125 -14.799 -24.892 1.00 88.75 614 LEU A C 1
ATOM 4861 O O . LEU A 1 614 ? 2.691 -14.353 -25.885 1.00 88.75 614 LEU A O 1
ATOM 4865 N N . TYR A 1 615 ? 2.789 -15.239 -23.819 1.00 89.69 615 TYR A N 1
ATOM 4866 C CA . TYR A 1 615 ? 4.245 -15.163 -23.674 1.00 89.69 615 TYR A CA 1
ATOM 4867 C C . TYR A 1 615 ? 4.984 -15.836 -24.832 1.00 89.69 615 TYR A C 1
ATOM 4869 O O . TYR A 1 615 ? 5.970 -15.306 -25.350 1.00 89.69 615 TYR A O 1
ATOM 4877 N N . ILE A 1 616 ? 4.496 -16.995 -25.277 1.00 87.31 616 ILE A N 1
ATOM 4878 C CA . ILE A 1 616 ? 5.069 -17.717 -26.416 1.00 87.31 616 ILE A CA 1
ATOM 4879 C C . ILE A 1 616 ? 4.811 -16.963 -27.722 1.00 87.31 616 ILE A C 1
ATOM 4881 O O . ILE A 1 616 ? 5.743 -16.741 -28.495 1.00 87.31 616 ILE A O 1
ATOM 4885 N N . SER A 1 617 ? 3.556 -16.584 -27.966 1.00 86.19 617 SER A N 1
ATOM 4886 C CA . SER A 1 617 ? 3.089 -16.114 -29.277 1.00 86.19 617 SER A CA 1
ATOM 4887 C C . SER A 1 617 ? 3.389 -14.644 -29.577 1.00 86.19 617 SER A C 1
ATOM 4889 O O . SER A 1 617 ? 3.567 -14.302 -30.744 1.00 86.19 617 SER A O 1
ATOM 4891 N N . ASP A 1 618 ? 3.480 -13.787 -28.560 1.00 87.56 618 ASP A N 1
ATOM 4892 C CA . ASP A 1 618 ? 3.609 -12.338 -28.719 1.00 87.56 618 ASP A CA 1
ATOM 4893 C C . ASP A 1 618 ? 4.783 -11.770 -27.895 1.00 87.56 618 ASP A C 1
ATOM 4895 O O . ASP A 1 618 ? 4.721 -11.749 -26.661 1.00 87.56 618 ASP A O 1
ATOM 4899 N N . PRO A 1 619 ? 5.840 -11.236 -28.538 1.00 86.38 619 PRO A N 1
ATOM 4900 C CA . PRO A 1 619 ? 6.942 -10.562 -27.852 1.00 86.38 619 PRO A CA 1
ATOM 4901 C C . PRO A 1 619 ? 6.523 -9.373 -26.972 1.00 86.38 619 PRO A C 1
ATOM 4903 O O . PRO A 1 619 ? 7.218 -9.083 -25.997 1.00 86.38 619 PRO A O 1
ATOM 4906 N N . ALA A 1 620 ? 5.413 -8.681 -27.270 1.00 86.88 620 ALA A N 1
ATOM 4907 C CA . ALA A 1 620 ? 4.944 -7.549 -26.461 1.00 86.88 620 ALA A CA 1
ATOM 4908 C C . ALA A 1 620 ? 4.484 -7.991 -25.063 1.00 86.88 620 ALA A C 1
ATOM 4910 O O . ALA A 1 620 ? 4.695 -7.286 -24.072 1.00 86.88 620 ALA A O 1
ATOM 4911 N N . SER A 1 621 ? 3.923 -9.197 -24.958 1.00 88.31 621 SER A N 1
ATOM 4912 C CA . SER A 1 621 ? 3.505 -9.787 -23.681 1.00 88.31 621 SER A CA 1
ATOM 4913 C C . SER A 1 621 ? 4.681 -10.096 -22.739 1.00 88.31 621 SER A C 1
ATOM 4915 O O . SER A 1 621 ? 4.484 -10.277 -21.540 1.00 88.31 621 SER A O 1
ATOM 4917 N N . ARG A 1 622 ? 5.919 -10.102 -23.253 1.00 88.56 622 ARG A N 1
ATOM 4918 C CA . ARG A 1 622 ? 7.141 -10.359 -22.475 1.00 88.56 622 ARG A CA 1
ATOM 4919 C C . ARG A 1 622 ? 7.708 -9.112 -21.807 1.00 88.56 622 ARG A C 1
ATOM 4921 O O . ARG A 1 622 ? 8.652 -9.226 -21.033 1.00 88.56 622 ARG A O 1
ATOM 4928 N N . LEU A 1 623 ? 7.174 -7.925 -22.103 1.00 87.44 623 LEU A N 1
ATOM 4929 C CA . LEU A 1 623 ? 7.661 -6.665 -21.542 1.00 87.44 623 LEU A CA 1
ATOM 4930 C C . LEU A 1 623 ? 7.419 -6.575 -20.018 1.00 87.44 623 LEU A C 1
ATOM 4932 O O . LEU A 1 623 ? 6.486 -7.203 -19.508 1.00 87.44 623 LEU A O 1
ATOM 4936 N N . PRO A 1 624 ? 8.200 -5.752 -19.285 1.00 84.94 624 PRO A N 1
ATOM 4937 C CA . PRO A 1 624 ? 8.045 -5.574 -17.836 1.00 84.94 624 PRO A CA 1
ATOM 4938 C C . PRO A 1 624 ? 6.649 -5.120 -17.383 1.00 84.94 624 PRO A C 1
ATOM 4940 O O . PRO A 1 624 ? 6.278 -5.360 -16.243 1.00 84.94 624 PRO A O 1
ATOM 4943 N N . GLU A 1 625 ? 5.870 -4.487 -18.267 1.00 84.94 625 GLU A N 1
ATOM 4944 C CA . GLU A 1 625 ? 4.477 -4.088 -18.003 1.00 84.94 625 GLU A CA 1
ATOM 4945 C C . GLU A 1 625 ? 3.555 -5.298 -17.766 1.00 84.94 625 GLU A C 1
ATOM 4947 O O . GLU A 1 625 ? 2.623 -5.211 -16.974 1.00 84.94 625 GLU A O 1
ATOM 4952 N N . ASN A 1 626 ? 3.826 -6.421 -18.438 1.00 86.62 626 ASN A N 1
ATOM 4953 C CA . ASN A 1 626 ? 3.008 -7.634 -18.385 1.00 86.62 626 ASN A CA 1
ATOM 4954 C C . ASN A 1 626 ? 3.608 -8.687 -17.445 1.00 86.62 626 ASN A C 1
ATOM 4956 O O . ASN A 1 626 ? 2.880 -9.373 -16.734 1.00 86.62 626 ASN A O 1
ATOM 4960 N N . ILE A 1 627 ? 4.941 -8.805 -17.423 1.00 88.38 627 ILE A N 1
ATOM 4961 C CA . ILE A 1 627 ? 5.674 -9.694 -16.512 1.00 88.38 627 ILE A CA 1
ATOM 4962 C C . ILE A 1 627 ? 6.767 -8.874 -15.826 1.00 88.38 627 ILE A C 1
ATOM 4964 O O . ILE A 1 627 ? 7.891 -8.786 -16.334 1.00 88.38 627 ILE A O 1
ATOM 4968 N N . PRO A 1 628 ? 6.470 -8.267 -14.666 1.00 86.56 628 PRO A N 1
ATOM 4969 C CA . PRO A 1 628 ? 7.425 -7.404 -13.972 1.00 86.56 628 PRO A CA 1
ATOM 4970 C C . PRO A 1 628 ? 8.697 -8.135 -13.535 1.00 86.56 628 PRO A C 1
ATOM 4972 O O . PRO A 1 628 ? 9.784 -7.561 -13.564 1.00 86.56 628 PRO A O 1
ATOM 4975 N N . ASN A 1 629 ? 8.589 -9.422 -13.188 1.00 88.06 629 ASN A N 1
ATOM 4976 C CA . ASN A 1 629 ? 9.708 -10.233 -12.717 1.00 88.06 629 ASN A CA 1
ATOM 4977 C C . ASN A 1 629 ? 9.685 -11.632 -13.356 1.00 88.06 629 ASN A C 1
ATOM 4979 O O . ASN A 1 629 ? 8.855 -12.468 -12.990 1.00 88.06 629 ASN A O 1
ATOM 4983 N N . SER A 1 630 ? 10.603 -11.905 -14.291 1.00 86.69 630 SER A N 1
ATOM 4984 C CA . SER A 1 630 ? 10.607 -13.186 -15.012 1.00 86.69 630 SER A CA 1
ATOM 4985 C C . SER A 1 630 ? 11.097 -14.351 -14.153 1.00 86.69 630 SER A C 1
ATOM 4987 O O . SER A 1 630 ? 10.714 -15.484 -14.421 1.00 86.69 630 SER A O 1
ATOM 4989 N N . LYS A 1 631 ? 11.859 -14.104 -13.079 1.00 85.31 631 LYS A N 1
ATOM 4990 C CA . LYS A 1 631 ? 12.243 -15.153 -12.120 1.00 85.31 631 LYS A CA 1
ATOM 4991 C C . LYS A 1 631 ? 11.037 -15.679 -11.343 1.00 85.31 631 LYS A C 1
ATOM 4993 O O . LYS A 1 631 ? 10.917 -16.882 -11.114 1.00 85.31 631 LYS A O 1
ATOM 4998 N N . VAL A 1 632 ? 10.125 -14.780 -10.952 1.00 89.31 632 VAL A N 1
ATOM 4999 C CA . VAL A 1 632 ? 8.849 -15.154 -10.311 1.00 89.31 632 VAL A CA 1
ATOM 5000 C C . VAL A 1 632 ? 8.024 -15.993 -11.275 1.00 89.31 632 VAL A C 1
ATOM 5002 O O . VAL A 1 632 ? 7.577 -17.076 -10.906 1.00 89.31 632 VAL A O 1
ATOM 5005 N N . PHE A 1 633 ? 7.912 -15.543 -12.526 1.00 89.31 633 PHE A N 1
ATOM 5006 C CA . PHE A 1 633 ? 7.209 -16.277 -13.575 1.00 89.31 633 PHE A CA 1
ATOM 5007 C C . PHE A 1 633 ? 7.818 -17.668 -13.825 1.00 89.31 633 PHE A C 1
ATOM 5009 O O . PHE A 1 633 ? 7.101 -18.662 -13.897 1.00 89.31 633 PHE A O 1
ATOM 5016 N N . LEU A 1 634 ? 9.149 -17.772 -13.852 1.00 86.31 634 LEU A N 1
ATOM 5017 C CA . LEU A 1 634 ? 9.872 -19.037 -13.980 1.00 86.31 634 LEU A CA 1
ATOM 5018 C C . LEU A 1 634 ? 9.589 -19.993 -12.810 1.00 86.31 634 LEU A C 1
ATOM 5020 O O . LEU A 1 634 ? 9.371 -21.187 -13.021 1.00 86.31 634 LEU A O 1
ATOM 5024 N N . CYS A 1 635 ? 9.546 -19.482 -11.577 1.00 87.12 635 CYS A N 1
ATOM 5025 C CA . CYS A 1 635 ? 9.181 -20.291 -10.414 1.00 87.12 635 CYS A CA 1
ATOM 5026 C C . CYS A 1 635 ? 7.722 -20.763 -10.476 1.00 87.12 635 CYS A C 1
ATOM 5028 O O . CYS A 1 635 ? 7.456 -21.913 -10.138 1.00 87.12 635 CYS A O 1
ATOM 5030 N N . GLN A 1 636 ? 6.796 -19.927 -10.952 1.00 89.62 636 GLN A N 1
ATOM 5031 C CA . GLN A 1 636 ? 5.399 -20.320 -11.167 1.00 89.62 636 GLN A CA 1
ATOM 5032 C C . GLN A 1 636 ? 5.281 -21.446 -12.207 1.00 89.62 636 GLN A C 1
ATOM 5034 O O . GLN A 1 636 ? 4.593 -22.431 -11.949 1.00 89.62 636 GLN A O 1
ATOM 5039 N N . ILE A 1 637 ? 6.013 -21.364 -13.329 1.00 88.38 637 ILE A N 1
ATOM 5040 C CA . ILE A 1 637 ? 6.087 -22.446 -14.332 1.00 88.38 637 ILE A CA 1
ATOM 5041 C C . ILE A 1 637 ? 6.606 -23.735 -13.689 1.00 88.38 637 ILE A C 1
ATOM 5043 O O . ILE A 1 637 ? 5.996 -24.789 -13.848 1.00 88.38 637 ILE A O 1
ATOM 5047 N N . SER A 1 638 ? 7.704 -23.656 -12.933 1.00 85.75 638 SER A N 1
ATOM 5048 C CA . SER A 1 638 ? 8.292 -24.825 -12.270 1.00 85.75 638 SER A CA 1
ATOM 5049 C C . SER A 1 638 ? 7.318 -25.500 -11.299 1.00 85.75 638 SER A C 1
ATOM 5051 O O . SER A 1 638 ? 7.284 -26.726 -11.248 1.00 85.75 638 SER A O 1
ATOM 5053 N N . ILE A 1 639 ? 6.534 -24.725 -10.544 1.00 90.00 639 ILE A N 1
ATOM 5054 C CA . ILE A 1 639 ? 5.528 -25.262 -9.617 1.00 90.00 639 ILE A CA 1
ATOM 5055 C C . ILE A 1 639 ? 4.342 -25.872 -10.374 1.00 90.00 639 ILE A C 1
ATOM 5057 O O . ILE A 1 639 ? 3.901 -26.963 -10.024 1.00 90.00 639 ILE A O 1
ATOM 5061 N N . ALA A 1 640 ? 3.868 -25.236 -11.447 1.00 89.69 640 ALA A N 1
ATOM 5062 C CA . ALA A 1 640 ? 2.793 -25.779 -12.280 1.00 89.69 640 ALA A CA 1
ATOM 5063 C C . ALA A 1 640 ? 3.195 -27.093 -12.987 1.00 89.69 640 ALA A C 1
ATOM 5065 O O . ALA A 1 640 ? 2.379 -28.005 -13.121 1.00 89.69 640 ALA A O 1
ATOM 5066 N N . MET A 1 641 ? 4.464 -27.232 -13.391 1.00 86.38 641 MET A N 1
ATOM 5067 C CA . MET A 1 641 ? 5.012 -28.497 -13.905 1.00 86.38 641 MET A CA 1
ATOM 5068 C C . MET A 1 641 ? 4.983 -29.601 -12.848 1.00 86.38 641 MET A C 1
ATOM 5070 O O . MET A 1 641 ? 4.577 -30.723 -13.133 1.00 86.38 641 MET A O 1
ATOM 5074 N N . GLU A 1 642 ? 5.379 -29.286 -11.618 1.00 88.12 642 GLU A N 1
ATOM 5075 C CA . GLU A 1 642 ? 5.373 -30.245 -10.513 1.00 88.12 642 GLU A CA 1
ATOM 5076 C C . GLU A 1 642 ? 3.963 -30.630 -10.059 1.00 88.12 642 GLU A C 1
ATOM 5078 O O . GLU A 1 642 ? 3.736 -31.777 -9.679 1.00 88.12 642 GLU A O 1
ATOM 5083 N N . ALA A 1 643 ? 2.999 -29.715 -10.179 1.00 90.12 643 ALA A N 1
ATOM 5084 C CA . ALA A 1 643 ? 1.579 -29.999 -9.988 1.00 90.12 643 ALA A CA 1
ATOM 5085 C C . ALA A 1 643 ? 0.971 -30.877 -11.106 1.00 90.12 643 ALA A C 1
ATOM 5087 O O . ALA A 1 643 ? -0.161 -31.346 -10.974 1.00 90.12 643 ALA A O 1
ATOM 5088 N N . GLY A 1 644 ? 1.707 -31.121 -12.198 1.00 88.19 644 GLY A N 1
ATOM 5089 C CA . GLY A 1 644 ? 1.261 -31.929 -13.335 1.00 88.19 644 GLY A CA 1
ATOM 5090 C C . GLY A 1 644 ? 0.350 -31.193 -14.321 1.00 88.19 644 GLY A C 1
ATOM 5091 O O . GLY A 1 644 ? -0.252 -31.834 -15.178 1.00 88.19 644 GLY A O 1
ATOM 5092 N N . ASP A 1 645 ? 0.251 -29.866 -14.223 1.00 87.88 645 ASP A N 1
ATOM 5093 C CA . ASP A 1 645 ? -0.570 -29.029 -15.109 1.00 87.88 645 ASP A CA 1
ATOM 5094 C C . ASP A 1 645 ? 0.137 -28.646 -16.412 1.00 87.88 645 ASP A C 1
ATOM 5096 O O . ASP A 1 645 ? -0.486 -28.166 -17.361 1.00 87.88 645 ASP A O 1
ATOM 5100 N N . LEU A 1 646 ? 1.449 -28.875 -16.473 1.00 82.81 646 LEU A N 1
ATOM 5101 C CA . LEU A 1 646 ? 2.283 -28.529 -17.610 1.00 82.81 646 LEU A CA 1
ATOM 5102 C C . LEU A 1 646 ? 3.142 -29.725 -18.050 1.00 82.81 646 LEU A C 1
ATOM 5104 O O . LEU A 1 646 ? 4.025 -30.152 -17.311 1.00 82.81 646 LEU A O 1
ATOM 5108 N N . ALA A 1 647 ? 2.917 -30.240 -19.266 1.00 68.75 647 ALA A N 1
ATOM 5109 C CA . ALA A 1 647 ? 3.603 -31.435 -19.773 1.00 68.75 647 ALA A CA 1
ATOM 5110 C C . ALA A 1 647 ? 4.900 -31.148 -20.565 1.00 68.75 647 ALA A C 1
ATOM 5112 O O . ALA A 1 647 ? 5.889 -31.846 -20.359 1.00 68.75 647 ALA A O 1
ATOM 5113 N N . GLU A 1 648 ? 4.948 -30.125 -21.436 1.00 67.38 648 GLU A N 1
ATOM 5114 C CA . GLU A 1 648 ? 6.144 -29.795 -22.238 1.00 67.38 648 GLU A CA 1
ATOM 5115 C C . GLU A 1 648 ? 6.245 -28.296 -22.565 1.00 67.38 648 GLU A C 1
ATOM 5117 O O . GLU A 1 648 ? 5.492 -27.773 -23.381 1.00 67.38 648 GLU A O 1
ATOM 5122 N N . TYR A 1 649 ? 7.219 -27.603 -21.959 1.00 69.38 649 TYR A N 1
ATOM 5123 C CA . TYR A 1 649 ? 7.424 -26.157 -22.155 1.00 69.38 649 TYR A CA 1
ATOM 5124 C C . TYR A 1 649 ? 8.893 -25.757 -22.294 1.00 69.38 649 TYR A C 1
ATOM 5126 O O . TYR A 1 649 ? 9.251 -24.615 -22.024 1.00 69.38 649 TYR A O 1
ATOM 5134 N N . LYS A 1 650 ? 9.763 -26.672 -22.747 1.00 69.44 650 LYS A N 1
ATOM 5135 C CA . LYS A 1 650 ? 11.199 -26.394 -22.969 1.00 69.44 650 LYS A CA 1
ATOM 5136 C C . LYS A 1 650 ? 11.426 -25.148 -23.836 1.00 69.44 650 LYS A C 1
ATOM 5138 O O . LYS A 1 650 ? 12.321 -24.355 -23.558 1.00 69.44 650 LYS A O 1
ATOM 5143 N N . ASP A 1 651 ? 10.549 -24.932 -24.814 1.00 74.62 651 ASP A N 1
ATOM 5144 C CA . ASP A 1 651 ? 10.575 -23.761 -25.689 1.00 74.62 651 ASP A CA 1
ATOM 5145 C C . ASP A 1 651 ? 10.250 -22.435 -24.991 1.00 74.62 651 ASP A C 1
ATOM 5147 O O . ASP A 1 651 ? 10.593 -21.388 -25.523 1.00 74.62 651 ASP A O 1
ATOM 5151 N N . ILE A 1 652 ? 9.634 -22.440 -23.808 1.00 83.69 652 ILE A N 1
ATOM 5152 C CA . ILE A 1 652 ? 9.408 -21.218 -23.026 1.00 83.69 652 ILE A CA 1
ATOM 5153 C C . ILE A 1 652 ? 10.696 -20.762 -22.361 1.00 83.69 652 ILE A C 1
ATOM 5155 O O . ILE A 1 652 ? 10.983 -19.570 -22.314 1.00 83.69 652 ILE A O 1
ATOM 5159 N N . PHE A 1 653 ? 11.495 -21.701 -21.863 1.00 82.38 653 PHE A N 1
ATOM 5160 C CA . PHE A 1 653 ? 12.691 -21.363 -21.100 1.00 82.38 653 PHE A CA 1
ATOM 5161 C C . PHE A 1 653 ? 13.715 -20.620 -21.951 1.00 82.38 653 PHE A C 1
ATOM 5163 O O . PHE A 1 653 ? 14.287 -19.645 -21.474 1.00 82.38 653 PHE A O 1
ATOM 5170 N N . LYS A 1 654 ? 13.876 -20.983 -23.232 1.00 86.31 654 LYS A N 1
ATOM 5171 C CA . LYS A 1 654 ? 14.722 -20.207 -24.154 1.00 86.31 654 LYS A CA 1
ATOM 5172 C C . LYS A 1 654 ? 14.231 -18.760 -24.315 1.00 86.31 654 LYS A C 1
ATOM 5174 O O . LYS A 1 654 ? 15.060 -17.858 -24.353 1.00 86.31 654 LYS A O 1
ATOM 5179 N N . LEU A 1 655 ? 12.913 -18.526 -24.312 1.00 89.19 655 LEU A N 1
ATOM 5180 C CA . LEU A 1 655 ? 12.320 -17.182 -24.380 1.00 89.19 655 LEU A CA 1
ATOM 5181 C C . LEU A 1 655 ? 12.508 -16.400 -23.071 1.00 89.19 655 LEU A C 1
ATOM 5183 O O . LEU A 1 655 ? 12.772 -15.203 -23.112 1.00 89.19 655 LEU A O 1
ATOM 5187 N N . ILE A 1 656 ? 12.406 -17.061 -21.911 1.00 88.00 656 ILE A N 1
ATOM 5188 C CA . ILE A 1 656 ? 12.662 -16.429 -20.603 1.00 88.00 656 ILE A CA 1
ATOM 5189 C C . ILE A 1 656 ? 14.129 -16.021 -20.487 1.00 88.00 656 ILE A C 1
ATOM 5191 O O . ILE A 1 656 ? 14.423 -14.913 -20.048 1.00 88.00 656 ILE A O 1
ATOM 5195 N N . VAL A 1 657 ? 15.051 -16.889 -20.909 1.00 87.50 657 VAL A N 1
ATOM 5196 C CA . VAL A 1 657 ? 16.488 -16.589 -20.901 1.00 87.50 657 VAL A CA 1
ATOM 5197 C C . VAL A 1 657 ? 16.820 -15.438 -21.843 1.00 87.50 657 VAL A C 1
ATOM 5199 O O . VAL A 1 657 ? 17.518 -14.505 -21.449 1.00 87.50 657 VAL A O 1
ATOM 5202 N N . GLU A 1 658 ? 16.292 -15.481 -23.068 1.00 88.94 658 GLU A N 1
ATOM 5203 C CA . GLU A 1 658 ? 16.384 -14.385 -24.035 1.00 88.94 658 GLU A CA 1
ATOM 5204 C C . GLU A 1 658 ? 15.904 -13.061 -23.413 1.00 88.94 658 GLU A C 1
ATOM 5206 O O . GLU A 1 658 ? 16.577 -12.034 -23.530 1.00 88.94 658 GLU A O 1
ATOM 5211 N N . GLU A 1 659 ? 14.761 -13.083 -22.724 1.00 89.31 659 GLU A N 1
ATOM 5212 C CA . GLU A 1 659 ? 14.144 -11.903 -22.123 1.00 89.31 659 GLU A CA 1
ATOM 5213 C C . GLU A 1 659 ? 14.927 -11.352 -20.924 1.00 89.31 659 GLU A C 1
ATOM 5215 O O . GLU A 1 659 ? 15.150 -10.143 -20.844 1.00 89.31 659 GLU A O 1
ATOM 5220 N N . GLU A 1 660 ? 15.386 -12.212 -20.014 1.00 87.88 660 GLU A N 1
ATOM 5221 C CA . GLU A 1 660 ? 16.179 -11.805 -18.847 1.00 87.88 660 GLU A CA 1
ATOM 5222 C C . GLU A 1 660 ? 17.500 -11.150 -19.260 1.00 87.88 660 GLU A C 1
ATOM 5224 O O . GLU A 1 660 ? 17.872 -10.100 -18.733 1.00 87.88 660 GLU A O 1
ATOM 5229 N N . ILE A 1 661 ? 18.177 -11.709 -20.266 1.00 88.56 661 ILE A N 1
ATOM 5230 C CA . ILE A 1 661 ? 19.399 -11.116 -20.814 1.00 88.56 661 ILE A CA 1
ATOM 5231 C C . ILE A 1 661 ? 19.098 -9.750 -21.437 1.00 88.56 661 ILE A C 1
ATOM 5233 O O . ILE A 1 661 ? 19.800 -8.777 -21.152 1.00 88.56 661 ILE A O 1
ATOM 5237 N N . ARG A 1 662 ? 18.038 -9.631 -22.247 1.00 88.25 662 ARG A N 1
ATOM 5238 C CA . ARG A 1 662 ? 17.652 -8.335 -22.832 1.00 88.25 662 ARG A CA 1
ATOM 5239 C C . ARG A 1 662 ? 17.413 -7.274 -21.759 1.00 88.25 662 ARG A C 1
ATOM 5241 O O . ARG A 1 662 ? 17.903 -6.158 -21.909 1.00 88.25 662 ARG A O 1
ATOM 5248 N N . ARG A 1 663 ? 16.699 -7.613 -20.681 1.00 86.94 663 ARG A N 1
ATOM 5249 C CA . ARG A 1 663 ? 16.391 -6.692 -19.571 1.00 86.94 663 ARG A CA 1
ATOM 5250 C C . ARG A 1 663 ? 17.637 -6.220 -18.824 1.00 86.94 663 ARG A C 1
ATOM 5252 O O . ARG A 1 663 ? 17.689 -5.068 -18.389 1.00 86.94 663 ARG A O 1
ATOM 5259 N N . GLU A 1 664 ? 18.639 -7.082 -18.679 1.00 86.69 664 GLU A N 1
ATOM 5260 C CA . GLU A 1 664 ? 19.894 -6.709 -18.026 1.00 86.69 664 GLU A CA 1
ATOM 5261 C C . GLU A 1 664 ? 20.708 -5.733 -18.888 1.00 86.69 664 GLU A C 1
ATOM 5263 O O . GLU A 1 664 ? 21.177 -4.695 -18.407 1.00 86.69 664 GLU A O 1
ATOM 5268 N N . PHE A 1 665 ? 20.851 -6.026 -20.184 1.00 87.44 665 PHE A N 1
ATOM 5269 C CA . PHE A 1 665 ? 21.718 -5.248 -21.072 1.00 87.44 665 PHE A CA 1
ATOM 5270 C C . PHE A 1 665 ? 21.051 -3.985 -21.658 1.00 87.44 665 PHE A C 1
ATOM 5272 O O . PHE A 1 665 ? 21.773 -3.032 -21.980 1.00 87.44 665 PHE A O 1
ATOM 5279 N N . SER A 1 666 ? 19.711 -3.892 -21.687 1.00 82.25 666 SER A N 1
ATOM 5280 C CA . SER A 1 666 ? 18.977 -2.718 -22.207 1.00 82.25 666 SER A CA 1
ATOM 5281 C C . SER A 1 666 ? 19.268 -1.425 -21.432 1.00 82.25 666 SER A C 1
ATOM 5283 O O . SER A 1 666 ? 19.250 -0.323 -21.992 1.00 82.25 666 SER A O 1
ATOM 5285 N N . ARG A 1 667 ? 19.624 -1.534 -20.143 1.00 75.12 667 ARG A N 1
ATOM 5286 C CA . ARG A 1 667 ? 19.957 -0.392 -19.267 1.00 75.12 667 ARG A CA 1
ATOM 5287 C C . ARG A 1 667 ? 21.197 0.381 -19.713 1.00 75.12 667 ARG A C 1
ATOM 5289 O O . ARG A 1 667 ? 21.335 1.559 -19.384 1.00 75.12 667 ARG A O 1
ATOM 5296 N N . ASN A 1 668 ? 22.085 -0.267 -20.465 1.00 76.19 668 ASN A N 1
ATOM 5297 C CA . ASN A 1 668 ? 23.333 0.307 -20.965 1.00 76.19 668 ASN A CA 1
ATOM 5298 C C . ASN A 1 668 ? 23.319 0.484 -22.492 1.00 76.19 668 ASN A C 1
ATOM 5300 O O . ASN A 1 668 ? 24.382 0.472 -23.118 1.00 76.19 668 ASN A O 1
ATOM 5304 N N . ALA A 1 669 ? 22.131 0.644 -23.091 1.00 79.69 669 ALA A N 1
ATOM 5305 C CA . ALA A 1 669 ? 21.987 0.731 -24.537 1.00 79.69 669 ALA A CA 1
ATOM 5306 C C . ALA A 1 669 ? 22.866 1.840 -25.152 1.00 79.69 669 ALA A C 1
ATOM 5308 O O . ALA A 1 669 ? 22.862 3.001 -24.724 1.00 79.69 669 ALA A O 1
ATOM 5309 N N . LYS A 1 670 ? 23.630 1.469 -26.181 1.00 83.25 670 LYS A N 1
ATOM 5310 C CA . LYS A 1 670 ? 24.453 2.372 -26.990 1.00 83.25 670 LYS A CA 1
ATOM 5311 C C . LYS A 1 670 ? 23.609 3.041 -28.075 1.00 83.25 670 LYS A C 1
ATOM 5313 O O . LYS A 1 670 ? 22.488 2.637 -28.374 1.00 83.25 670 LYS A O 1
ATOM 5318 N N . ASN A 1 671 ? 24.168 4.068 -28.720 1.00 86.81 671 ASN A N 1
ATOM 5319 C CA . ASN A 1 671 ? 23.559 4.603 -29.932 1.00 86.81 671 ASN A CA 1
ATOM 5320 C C . ASN A 1 671 ? 23.480 3.495 -30.994 1.00 86.81 671 ASN A C 1
ATOM 5322 O O . ASN A 1 671 ? 24.512 2.973 -31.411 1.00 86.81 671 ASN A O 1
ATOM 5326 N N . PHE A 1 672 ? 22.268 3.183 -31.457 1.00 85.88 672 PHE A N 1
ATOM 5327 C CA . PHE A 1 672 ? 22.010 2.105 -32.415 1.00 85.88 672 PHE A CA 1
ATOM 5328 C C . PHE A 1 672 ? 22.920 2.162 -33.652 1.00 85.88 672 PHE A C 1
ATOM 5330 O O . PHE A 1 672 ? 23.440 1.145 -34.100 1.00 85.88 672 PHE A O 1
ATOM 5337 N N . SER A 1 673 ? 23.162 3.361 -34.196 1.00 83.50 673 SER A N 1
ATOM 5338 C CA . SER A 1 673 ? 23.985 3.528 -35.397 1.00 83.50 673 SER A CA 1
ATOM 5339 C C . SER A 1 673 ? 25.472 3.299 -35.141 1.00 83.50 673 SER A C 1
ATOM 5341 O O . SER A 1 673 ? 26.160 2.824 -36.036 1.00 83.50 673 SER A O 1
ATOM 5343 N N . GLU A 1 674 ? 25.980 3.668 -33.966 1.00 85.25 674 GLU A N 1
ATOM 5344 C CA . GLU A 1 674 ? 27.380 3.430 -33.590 1.00 85.25 674 GLU A CA 1
ATOM 5345 C C . GLU A 1 674 ? 27.598 1.953 -33.262 1.00 85.25 674 GLU A C 1
ATOM 5347 O O . GLU A 1 674 ? 28.533 1.346 -33.775 1.00 85.25 674 GLU A O 1
ATOM 5352 N N . LEU A 1 675 ? 26.669 1.353 -32.513 1.00 88.94 675 LEU A N 1
ATOM 5353 C CA . LEU A 1 675 ? 26.681 -0.069 -32.189 1.00 88.94 675 LEU A CA 1
ATOM 5354 C C . LEU A 1 675 ? 26.711 -0.939 -33.452 1.00 88.94 675 LEU A C 1
ATOM 5356 O O . LEU A 1 675 ? 27.534 -1.844 -33.546 1.00 88.94 675 LEU A O 1
ATOM 5360 N N . CYS A 1 676 ? 25.860 -0.644 -34.442 1.00 88.88 676 CYS A N 1
ATOM 5361 C CA . CYS A 1 676 ? 25.843 -1.394 -35.699 1.00 88.88 676 CYS A CA 1
ATOM 5362 C C . CYS A 1 676 ? 27.181 -1.302 -36.448 1.00 88.88 676 CYS A C 1
ATOM 5364 O O . CYS A 1 676 ? 27.592 -2.284 -37.052 1.00 88.88 676 CYS A O 1
ATOM 5366 N N . LYS A 1 677 ? 27.885 -0.160 -36.404 1.00 87.56 677 LYS A N 1
ATOM 5367 C CA . LYS A 1 677 ? 29.211 -0.035 -37.038 1.00 87.56 677 LYS A CA 1
ATOM 5368 C C . LYS A 1 677 ? 30.260 -0.890 -36.342 1.00 87.56 677 LYS A C 1
ATOM 5370 O O . LYS A 1 677 ? 31.071 -1.499 -37.026 1.00 87.56 677 LYS A O 1
ATOM 5375 N N . GLU A 1 678 ? 30.250 -0.913 -35.010 1.00 89.31 678 GLU A N 1
ATOM 5376 C CA . GLU A 1 678 ? 31.195 -1.699 -34.209 1.00 89.31 678 GLU A CA 1
ATOM 5377 C C . GLU A 1 678 ? 30.938 -3.209 -34.369 1.00 89.31 678 GLU A C 1
ATOM 5379 O O . GLU A 1 678 ? 31.869 -3.983 -34.589 1.00 89.31 678 GLU A O 1
ATOM 5384 N N . LEU A 1 679 ? 29.671 -3.635 -34.306 1.00 89.81 679 LEU A N 1
ATOM 5385 C CA . LEU A 1 679 ? 29.292 -5.048 -34.419 1.00 89.81 679 LEU A CA 1
ATOM 5386 C C . LEU A 1 679 ? 29.450 -5.603 -35.841 1.00 89.81 679 LEU A C 1
ATOM 5388 O O . LEU A 1 679 ? 29.848 -6.752 -35.992 1.00 89.81 679 LEU A O 1
ATOM 5392 N N . LEU A 1 680 ? 29.150 -4.807 -36.873 1.00 89.44 680 LEU A N 1
ATOM 5393 C CA . LEU A 1 680 ? 29.173 -5.247 -38.278 1.00 89.44 680 LEU A CA 1
ATOM 5394 C C . LEU A 1 680 ? 30.434 -4.803 -39.042 1.00 89.44 680 LEU A C 1
ATOM 5396 O O . LEU A 1 680 ? 30.507 -5.009 -40.250 1.00 89.44 680 LEU A O 1
ATOM 5400 N N . GLU A 1 681 ? 31.386 -4.154 -38.363 1.00 86.38 681 GLU A N 1
ATOM 5401 C CA . GLU A 1 681 ? 32.663 -3.673 -38.917 1.00 86.38 681 GLU A CA 1
ATOM 5402 C C . GLU A 1 681 ? 32.506 -2.872 -40.229 1.00 86.38 681 GLU A C 1
ATOM 5404 O O . GLU A 1 681 ? 33.196 -3.072 -41.229 1.00 86.38 681 GLU A O 1
ATOM 5409 N N . ILE A 1 682 ? 31.543 -1.945 -40.244 1.00 82.75 682 ILE A N 1
ATOM 5410 C CA . ILE A 1 682 ? 31.176 -1.204 -41.458 1.00 82.75 682 ILE A CA 1
ATOM 5411 C C . ILE A 1 682 ? 32.252 -0.163 -41.805 1.00 82.75 682 ILE A C 1
ATOM 5413 O O . ILE A 1 682 ? 32.386 0.854 -41.120 1.00 82.75 682 ILE A O 1
ATOM 5417 N N . SER A 1 683 ? 32.943 -0.355 -42.936 1.00 74.19 683 SER A N 1
ATOM 5418 C CA . SER A 1 683 ? 33.823 0.648 -43.555 1.00 74.19 683 SER A CA 1
ATOM 5419 C C . SER A 1 683 ? 33.148 1.324 -44.755 1.00 74.19 683 SER A C 1
ATOM 5421 O O . SER A 1 683 ? 32.547 0.660 -45.598 1.00 74.19 683 SER A O 1
ATOM 5423 N N . THR A 1 684 ? 33.249 2.657 -44.843 1.00 69.69 684 THR A N 1
ATOM 5424 C CA . THR A 1 684 ? 32.697 3.461 -45.960 1.00 69.69 684 THR A CA 1
ATOM 5425 C C . THR A 1 684 ? 33.774 4.110 -46.840 1.00 69.69 684 THR A C 1
ATOM 5427 O O . THR A 1 684 ? 33.473 4.929 -47.708 1.00 69.69 684 THR A O 1
ATOM 5430 N N . GLU A 1 685 ? 35.051 3.775 -46.624 1.00 67.12 685 GLU A N 1
ATOM 5431 C CA . GLU A 1 685 ? 36.186 4.470 -47.250 1.00 67.12 685 GLU A CA 1
ATOM 5432 C C . GLU A 1 685 ? 36.211 4.348 -48.781 1.00 67.12 685 GLU A C 1
ATOM 5434 O O . GLU A 1 685 ? 36.511 5.321 -49.480 1.00 67.12 685 GLU A O 1
ATOM 5439 N N . SER A 1 686 ? 35.853 3.180 -49.320 1.00 63.16 686 SER A N 1
ATOM 5440 C CA . SER A 1 686 ? 35.866 2.919 -50.763 1.00 63.16 686 SER A CA 1
ATOM 5441 C C . SER A 1 686 ? 34.788 3.715 -51.507 1.00 63.16 686 SER A C 1
ATOM 5443 O O . SER A 1 686 ? 35.072 4.302 -52.553 1.00 63.16 686 SER A O 1
ATOM 5445 N N . GLN A 1 687 ? 33.578 3.823 -50.944 1.00 66.56 687 GLN A N 1
ATOM 5446 C CA . GLN A 1 687 ? 32.480 4.589 -51.541 1.00 66.56 687 GLN A CA 1
ATOM 5447 C C . GLN A 1 687 ? 32.716 6.108 -51.463 1.00 66.56 687 GLN A C 1
ATOM 5449 O O . GLN A 1 687 ? 32.296 6.851 -52.352 1.00 66.56 687 GLN A O 1
ATOM 5454 N N . LEU A 1 688 ? 33.416 6.590 -50.429 1.00 64.75 688 LEU A N 1
ATOM 5455 C CA . LEU A 1 688 ? 33.737 8.014 -50.273 1.00 64.75 688 LEU A CA 1
ATOM 5456 C C . LEU A 1 688 ? 34.781 8.506 -51.281 1.00 64.75 688 LEU A C 1
ATOM 5458 O O . LEU A 1 688 ? 34.690 9.645 -51.747 1.00 64.75 688 LEU A O 1
ATOM 5462 N N . LYS A 1 689 ? 35.741 7.652 -51.656 1.00 63.56 689 LYS A N 1
ATOM 5463 C CA . LYS A 1 689 ? 36.785 7.987 -52.635 1.00 63.56 689 LYS A CA 1
ATOM 5464 C C . LYS A 1 689 ? 36.204 8.235 -54.034 1.00 63.56 689 LYS A C 1
ATOM 5466 O O . LYS A 1 689 ? 36.530 9.242 -54.658 1.00 63.56 689 LYS A O 1
ATOM 5471 N N . ALA A 1 690 ? 35.260 7.395 -54.464 1.00 60.25 690 ALA A N 1
ATOM 5472 C CA . ALA A 1 690 ? 34.546 7.556 -55.733 1.00 60.25 690 ALA A CA 1
ATOM 5473 C C . ALA A 1 690 ? 33.703 8.848 -55.787 1.00 60.25 690 ALA A C 1
ATOM 5475 O O . ALA A 1 690 ? 33.608 9.500 -56.828 1.00 60.25 690 ALA A O 1
ATOM 5476 N N . LEU A 1 691 ? 33.124 9.265 -54.652 1.00 60.25 691 LEU A N 1
ATOM 5477 C CA . LEU A 1 691 ? 32.334 10.495 -54.571 1.00 60.25 691 LEU A CA 1
ATOM 5478 C C . LEU A 1 691 ? 33.207 11.753 -54.732 1.00 60.25 691 LEU A C 1
ATOM 5480 O O . LEU A 1 691 ? 32.810 12.695 -55.420 1.00 60.25 691 LEU A O 1
ATOM 5484 N N . GLY A 1 692 ? 34.400 11.755 -54.124 1.00 59.34 692 GLY A N 1
ATOM 5485 C CA . GLY A 1 692 ? 35.349 12.871 -54.184 1.00 59.34 692 GLY A CA 1
ATOM 5486 C C . GLY A 1 692 ? 35.913 13.135 -55.585 1.00 59.34 692 GLY A C 1
ATOM 5487 O O . GLY A 1 692 ? 36.100 14.291 -55.958 1.00 59.34 692 GLY A O 1
ATOM 5488 N N . GLU A 1 693 ? 36.126 12.089 -56.385 1.00 57.91 693 GLU A N 1
ATOM 5489 C CA . GLU A 1 693 ? 36.664 12.200 -57.751 1.00 57.91 693 GLU A CA 1
ATOM 5490 C C . GLU A 1 693 ? 35.636 12.767 -58.750 1.00 57.91 693 GLU A C 1
ATOM 5492 O O . GLU A 1 693 ? 36.008 13.478 -59.682 1.00 57.91 693 GLU A O 1
ATOM 5497 N N . SER A 1 694 ? 34.334 12.554 -58.517 1.00 55.62 694 SER A N 1
ATOM 5498 C CA . SER A 1 694 ? 33.256 13.049 -59.393 1.00 55.62 694 SER A CA 1
ATOM 5499 C C . SER A 1 694 ? 32.983 14.564 -59.302 1.00 55.62 694 SER A C 1
ATOM 5501 O O . SER A 1 694 ? 32.322 15.126 -60.178 1.00 55.62 694 SER A O 1
ATOM 5503 N N . LEU A 1 695 ? 33.484 15.235 -58.255 1.00 56.94 695 LEU A N 1
ATOM 5504 C CA . LEU A 1 695 ? 33.139 16.623 -57.909 1.00 56.94 695 LEU A CA 1
ATOM 5505 C C . LEU A 1 695 ? 34.184 17.671 -58.344 1.00 56.94 695 LEU A C 1
ATOM 5507 O O . LEU A 1 695 ? 33.929 18.866 -58.206 1.00 56.94 695 LEU A O 1
ATOM 5511 N N . ASN A 1 696 ? 35.329 17.267 -58.906 1.00 48.16 696 ASN A N 1
ATOM 5512 C CA . ASN A 1 696 ? 36.337 18.195 -59.436 1.00 48.16 696 ASN A CA 1
ATOM 5513 C C . ASN A 1 696 ? 36.087 18.489 -60.926 1.00 48.16 696 ASN A C 1
ATOM 5515 O O . ASN A 1 696 ? 36.515 17.732 -61.796 1.00 48.16 696 ASN A O 1
ATOM 5519 N N . LYS A 1 697 ? 35.449 19.622 -61.240 1.00 49.62 697 LYS A N 1
ATOM 5520 C CA . LYS A 1 697 ? 35.507 20.230 -62.583 1.00 49.62 697 LYS A CA 1
ATOM 5521 C C . LYS A 1 697 ? 36.207 21.595 -62.517 1.00 49.62 697 LYS A C 1
ATOM 5523 O O . LYS A 1 697 ? 36.016 22.308 -61.535 1.00 49.62 697 LYS A O 1
ATOM 5528 N N . PRO A 1 698 ? 37.027 21.956 -63.522 1.00 44.22 698 PRO A N 1
ATOM 5529 C CA . PRO A 1 698 ? 37.757 23.222 -63.539 1.00 44.22 698 PRO A CA 1
ATOM 5530 C C . PRO A 1 698 ? 36.800 24.410 -63.717 1.00 44.22 698 PRO A C 1
ATOM 5532 O O . PRO A 1 698 ? 35.912 24.374 -64.570 1.00 44.22 698 PRO A O 1
ATOM 5535 N N . ASN A 1 699 ? 36.985 25.453 -62.902 1.00 49.81 699 ASN A N 1
ATOM 5536 C CA . ASN A 1 699 ? 36.163 26.662 -62.923 1.00 49.81 699 ASN A CA 1
ATOM 5537 C C . ASN A 1 699 ? 36.433 27.496 -64.187 1.00 49.81 699 ASN A C 1
ATOM 5539 O O . ASN A 1 699 ? 37.579 27.831 -64.484 1.00 49.81 699 ASN A O 1
ATOM 5543 N N . ALA A 1 700 ? 35.356 27.849 -64.894 1.00 57.19 700 ALA A N 1
ATOM 5544 C CA . ALA A 1 700 ? 35.311 28.968 -65.833 1.00 57.19 700 ALA A CA 1
ATOM 5545 C C . ALA A 1 700 ? 35.537 30.301 -65.091 1.00 57.19 700 ALA A C 1
ATOM 5547 O O . ALA A 1 700 ? 35.445 30.356 -63.860 1.00 57.19 700 ALA A O 1
ATOM 5548 N N . SER A 1 701 ? 35.819 31.382 -65.821 1.00 66.31 701 SER A N 1
ATOM 5549 C CA . SER A 1 701 ? 35.978 32.704 -65.203 1.00 66.31 701 SER A CA 1
ATOM 5550 C C . SER A 1 701 ? 34.668 33.146 -64.533 1.00 66.31 701 SER A C 1
ATOM 5552 O O . SER A 1 701 ? 33.584 33.002 -65.101 1.00 66.31 701 SER A O 1
ATOM 5554 N N . TYR A 1 702 ? 34.736 33.725 -63.328 1.00 72.44 702 TYR A N 1
ATOM 5555 C CA . TYR A 1 702 ? 33.540 34.213 -62.624 1.00 72.44 702 TYR A CA 1
ATOM 5556 C C . TYR A 1 702 ? 32.838 35.360 -63.372 1.00 72.44 702 TYR A C 1
ATOM 5558 O O . TYR A 1 702 ? 31.635 35.553 -63.193 1.00 72.44 702 TYR A O 1
ATOM 5566 N N . ALA A 1 703 ? 33.554 36.069 -64.252 1.00 64.81 703 ALA A N 1
ATOM 5567 C CA . ALA A 1 703 ? 32.966 37.041 -65.170 1.00 64.81 703 ALA A CA 1
ATOM 5568 C C . ALA A 1 703 ? 32.053 36.361 -66.209 1.00 64.81 703 ALA A C 1
ATOM 5570 O O . ALA A 1 703 ? 30.927 36.798 -66.409 1.00 64.81 703 ALA A O 1
ATOM 5571 N N . GLU A 1 704 ? 32.463 35.223 -66.783 1.00 66.19 704 GLU A N 1
ATOM 5572 C CA . GLU A 1 704 ? 31.641 34.450 -67.733 1.00 66.19 704 GLU A CA 1
ATOM 5573 C C . GLU A 1 704 ? 30.372 33.899 -67.068 1.00 66.19 704 GLU A C 1
ATOM 5575 O O . GLU A 1 704 ? 29.303 33.849 -67.683 1.00 66.19 704 GLU A O 1
ATOM 5580 N N . ILE A 1 705 ? 30.464 33.542 -65.783 1.00 67.69 705 ILE A N 1
ATOM 5581 C CA . ILE A 1 705 ? 29.311 33.164 -64.960 1.00 67.69 705 ILE A CA 1
ATOM 5582 C C . ILE A 1 705 ? 28.343 34.352 -64.841 1.00 67.69 705 ILE A C 1
ATOM 5584 O O . ILE A 1 705 ? 27.155 34.200 -65.106 1.00 67.69 705 ILE A O 1
ATOM 5588 N N . TYR A 1 706 ? 28.821 35.555 -64.519 1.00 68.12 706 TYR A N 1
ATOM 5589 C CA . TYR A 1 706 ? 27.959 36.740 -64.447 1.00 68.12 706 TYR A CA 1
ATOM 5590 C C . TYR A 1 706 ? 27.334 37.107 -65.808 1.00 68.12 706 TYR A C 1
ATOM 5592 O O . TYR A 1 706 ? 26.120 37.306 -65.891 1.00 68.12 706 TYR A O 1
ATOM 5600 N N . SER A 1 707 ? 28.125 37.131 -66.887 1.00 65.94 707 SER A N 1
ATOM 5601 C CA . SER A 1 707 ? 27.663 37.519 -68.228 1.00 65.94 707 SER A CA 1
ATOM 5602 C C . SER A 1 707 ? 26.701 36.505 -68.863 1.00 65.94 707 SER A C 1
ATOM 5604 O O . SER A 1 707 ? 25.813 36.900 -69.620 1.00 65.94 707 SER A O 1
ATOM 5606 N N . SER A 1 708 ? 26.844 35.207 -68.568 1.00 67.50 708 SER A N 1
ATOM 5607 C CA . SER A 1 708 ? 25.915 34.168 -69.045 1.00 67.50 708 SER A CA 1
ATOM 5608 C C . SER A 1 708 ? 24.550 34.257 -68.352 1.00 67.50 708 SER A C 1
ATOM 5610 O O . SER A 1 708 ? 23.520 34.202 -69.022 1.00 67.50 708 SER A O 1
ATOM 5612 N N . PHE A 1 709 ? 24.513 34.510 -67.040 1.00 64.44 709 PHE A N 1
ATOM 5613 C CA . PHE A 1 709 ? 23.256 34.690 -66.301 1.00 64.44 709 PHE A CA 1
ATOM 5614 C C . PHE A 1 709 ? 22.590 36.054 -66.525 1.00 64.44 709 PHE A C 1
ATOM 5616 O O . PHE A 1 709 ? 21.368 36.154 -66.434 1.00 64.44 709 PHE A O 1
ATOM 5623 N N . ALA A 1 710 ? 23.353 37.095 -66.877 1.00 57.97 710 ALA A N 1
ATOM 5624 C CA . ALA A 1 710 ? 22.789 38.353 -67.369 1.00 57.97 710 ALA A CA 1
ATOM 5625 C C . ALA A 1 710 ? 22.030 38.178 -68.703 1.00 57.97 710 ALA A C 1
ATOM 5627 O O . ALA A 1 710 ? 21.202 39.024 -69.043 1.00 57.97 710 ALA A O 1
ATOM 5628 N N . ARG A 1 711 ? 22.290 37.089 -69.449 1.00 56.03 711 ARG A N 1
ATOM 5629 C CA . ARG A 1 711 ? 21.648 36.779 -70.736 1.00 56.03 711 ARG A CA 1
ATOM 5630 C C . ARG A 1 711 ? 20.511 35.754 -70.659 1.00 56.03 711 ARG A C 1
ATOM 5632 O O . ARG A 1 711 ? 19.590 35.891 -71.453 1.00 56.03 711 ARG A O 1
ATOM 5639 N N . ASP A 1 712 ? 20.503 34.818 -69.707 1.00 47.00 712 ASP A N 1
ATOM 5640 C CA . ASP A 1 712 ? 19.457 33.785 -69.615 1.00 47.00 712 ASP A CA 1
ATOM 5641 C C . ASP A 1 712 ? 18.927 33.560 -68.186 1.00 47.00 712 ASP A C 1
ATOM 5643 O O . ASP A 1 712 ? 19.615 33.071 -67.289 1.00 47.00 712 ASP A O 1
ATOM 5647 N N . PHE A 1 713 ? 17.637 33.857 -67.990 1.00 44.62 713 PHE A N 1
ATOM 5648 C CA . PHE A 1 713 ? 16.893 33.630 -66.747 1.00 44.62 713 PHE A CA 1
ATOM 5649 C C . PHE A 1 713 ? 15.961 32.413 -66.895 1.00 44.62 713 PHE A C 1
ATOM 5651 O O . PHE A 1 713 ? 14.751 32.584 -67.038 1.00 44.62 713 PHE A O 1
ATOM 5658 N N . LYS A 1 714 ? 16.502 31.183 -66.880 1.00 41.16 714 LYS A N 1
ATOM 5659 C CA . LYS A 1 714 ? 15.792 29.929 -66.516 1.00 41.16 714 LYS A CA 1
ATOM 5660 C C . LYS A 1 714 ? 16.694 28.705 -66.708 1.00 41.16 714 LYS A C 1
ATOM 5662 O O . LYS A 1 714 ? 16.929 28.308 -67.833 1.00 41.16 714 LYS A O 1
ATOM 5667 N N . GLU A 1 715 ? 17.094 28.064 -65.609 1.00 33.97 715 GLU A N 1
ATOM 5668 C CA . GLU A 1 715 ? 16.927 26.617 -65.378 1.00 33.97 715 GLU A CA 1
ATOM 5669 C C . GLU A 1 715 ? 17.460 26.233 -63.985 1.00 33.97 715 GLU A C 1
ATOM 5671 O O . GLU A 1 715 ? 18.525 26.671 -63.554 1.00 33.97 715 GLU A O 1
ATOM 5676 N N . LYS A 1 716 ? 16.682 25.445 -63.230 1.00 32.50 716 LYS A N 1
ATOM 5677 C CA . LYS A 1 716 ? 17.086 24.893 -61.927 1.00 32.50 716 LYS A CA 1
ATOM 5678 C C . LYS A 1 716 ? 17.776 23.548 -62.154 1.00 32.50 716 LYS A C 1
ATOM 5680 O O . LYS A 1 716 ? 17.169 22.647 -62.726 1.00 32.50 716 LYS A O 1
ATOM 5685 N N . GLY A 1 717 ? 19.004 23.403 -61.659 1.00 33.94 717 GLY A N 1
ATOM 5686 C CA . GLY A 1 717 ? 19.773 22.159 -61.741 1.00 33.94 717 GLY A CA 1
ATOM 5687 C C . GLY A 1 717 ? 19.109 20.980 -61.018 1.00 33.94 717 GLY A C 1
ATOM 5688 O O . GLY A 1 717 ? 18.617 21.118 -59.895 1.00 33.94 717 GLY A O 1
ATOM 5689 N N . LYS A 1 718 ? 19.115 19.808 -61.666 1.00 32.78 718 LYS A N 1
ATOM 5690 C CA . LYS A 1 718 ? 18.755 18.508 -61.074 1.00 32.78 718 LYS A CA 1
ATOM 5691 C C . LYS A 1 718 ? 19.794 18.107 -60.022 1.00 32.78 718 LYS A C 1
ATOM 5693 O O . LYS A 1 718 ? 20.991 18.121 -60.298 1.00 32.78 718 LYS A O 1
ATOM 5698 N N . ALA A 1 719 ? 19.336 17.714 -58.834 1.00 36.09 719 ALA A N 1
ATOM 5699 C CA . ALA A 1 719 ? 20.193 17.113 -57.818 1.00 36.09 719 ALA A CA 1
ATOM 5700 C C . ALA A 1 719 ? 20.593 15.688 -58.236 1.00 36.09 719 ALA A C 1
ATOM 5702 O O . ALA A 1 719 ? 19.754 14.910 -58.683 1.00 36.09 719 ALA A O 1
ATOM 5703 N N . MET A 1 720 ? 21.874 15.354 -58.083 1.00 44.72 720 MET A N 1
ATOM 5704 C CA . MET A 1 720 ? 22.419 14.022 -58.347 1.00 44.72 720 MET A CA 1
ATOM 5705 C C . MET A 1 720 ? 22.022 13.062 -57.208 1.00 44.72 720 MET A C 1
ATOM 5707 O O . MET A 1 720 ? 22.448 13.239 -56.054 1.00 44.72 720 MET A O 1
ATOM 5711 N N . GLU A 1 721 ? 21.172 12.080 -57.517 1.00 51.66 721 GLU A N 1
ATOM 5712 C CA . GLU A 1 721 ? 20.809 10.978 -56.616 1.00 51.66 721 GLU A CA 1
ATOM 5713 C C . GLU A 1 721 ? 21.972 9.977 -56.511 1.00 51.66 721 GLU A C 1
ATOM 5715 O O . GLU A 1 721 ? 22.645 9.700 -57.500 1.00 51.66 721 GLU A O 1
ATOM 5720 N N . ILE A 1 722 ? 22.244 9.479 -55.299 1.00 58.53 722 ILE A N 1
ATOM 5721 C CA . ILE A 1 722 ? 23.219 8.400 -55.070 1.00 58.53 722 ILE A CA 1
ATOM 5722 C C . ILE A 1 722 ? 22.441 7.088 -55.038 1.00 58.53 722 ILE A C 1
ATOM 5724 O O . ILE A 1 722 ? 21.394 7.011 -54.392 1.00 58.53 722 ILE A O 1
ATOM 5728 N N . GLU A 1 723 ? 22.965 6.075 -55.714 1.00 65.06 723 GLU A N 1
ATOM 5729 C CA . GLU A 1 723 ? 22.424 4.720 -55.713 1.00 65.06 723 GLU A CA 1
ATOM 5730 C C . GLU A 1 723 ? 22.451 4.129 -54.291 1.00 65.06 723 GLU A C 1
ATOM 5732 O O . GLU A 1 723 ? 23.445 4.245 -53.571 1.00 65.06 723 GLU A O 1
ATOM 5737 N N . LYS A 1 724 ? 21.332 3.549 -53.839 1.00 75.56 724 LYS A N 1
ATOM 5738 C CA . LYS A 1 724 ? 21.230 2.991 -52.483 1.00 75.56 724 LYS A CA 1
ATOM 5739 C C . LYS A 1 724 ? 22.061 1.713 -52.389 1.00 75.56 724 LYS A C 1
ATOM 5741 O O . LYS A 1 724 ? 21.872 0.798 -53.182 1.00 75.56 724 LYS A O 1
ATOM 5746 N N . PHE A 1 725 ? 22.916 1.627 -51.376 1.00 81.81 725 PHE A N 1
ATOM 5747 C CA . PHE A 1 725 ? 23.651 0.409 -51.058 1.00 81.81 725 PHE A CA 1
ATOM 5748 C C . PHE A 1 725 ? 22.695 -0.673 -50.535 1.00 81.81 725 PHE A C 1
ATOM 5750 O O . PHE A 1 725 ? 21.846 -0.384 -49.685 1.00 81.81 725 PHE A O 1
ATOM 5757 N N . ASN A 1 726 ? 22.847 -1.903 -51.026 1.00 85.69 726 ASN A N 1
ATOM 5758 C CA . ASN A 1 726 ? 22.069 -3.065 -50.609 1.00 85.69 726 ASN A CA 1
ATOM 5759 C C . ASN A 1 726 ? 23.012 -4.242 -50.336 1.00 85.69 726 ASN A C 1
ATOM 5761 O O . ASN A 1 726 ? 23.724 -4.680 -51.235 1.00 85.69 726 ASN A O 1
ATOM 5765 N N . PHE A 1 727 ? 23.021 -4.726 -49.101 1.00 87.19 727 PHE A N 1
ATOM 5766 C CA . PHE A 1 727 ? 23.790 -5.881 -48.657 1.00 87.19 727 PHE A CA 1
ATOM 5767 C C . PHE A 1 727 ? 22.899 -7.125 -48.672 1.00 87.19 727 PHE A C 1
ATOM 5769 O O . PHE A 1 727 ? 21.871 -7.150 -47.997 1.00 87.19 727 PHE A O 1
ATOM 5776 N N . SER A 1 728 ? 23.304 -8.145 -49.429 1.00 87.31 728 SER A N 1
ATOM 5777 C CA . SER A 1 728 ? 22.571 -9.410 -49.596 1.00 87.31 728 SER A CA 1
ATOM 5778 C C . SER A 1 728 ? 23.369 -10.649 -49.182 1.00 87.31 728 SER A C 1
ATOM 5780 O O . SER A 1 728 ? 22.872 -11.764 -49.326 1.00 87.31 728 SER A O 1
ATOM 5782 N N . ASP A 1 729 ? 24.593 -10.469 -48.688 1.00 87.75 729 ASP A N 1
ATOM 5783 C CA . ASP A 1 729 ? 25.478 -11.576 -48.326 1.00 87.75 729 ASP A CA 1
ATOM 5784 C C . ASP A 1 729 ? 25.213 -12.068 -46.890 1.00 87.75 729 ASP A C 1
ATOM 5786 O O . ASP A 1 729 ? 24.340 -11.550 -46.179 1.00 87.75 729 ASP A O 1
ATOM 5790 N N . ARG A 1 730 ? 25.941 -13.113 -46.481 1.00 90.06 730 ARG A N 1
ATOM 5791 C CA . ARG A 1 730 ? 25.944 -13.676 -45.120 1.00 90.06 730 ARG A CA 1
ATOM 5792 C C . ARG A 1 730 ? 27.184 -13.223 -44.352 1.00 90.06 730 ARG A C 1
ATOM 5794 O O . ARG A 1 730 ? 28.181 -12.836 -44.960 1.00 90.06 730 ARG A O 1
ATOM 5801 N N . ILE A 1 731 ? 27.134 -13.284 -43.023 1.00 89.31 731 ILE A N 1
ATOM 5802 C CA . ILE A 1 731 ? 28.270 -12.911 -42.173 1.00 89.31 731 ILE A CA 1
ATOM 5803 C C . ILE A 1 731 ? 29.052 -14.167 -41.781 1.00 89.31 731 ILE A C 1
ATOM 5805 O O . ILE A 1 731 ? 28.669 -14.907 -40.876 1.00 89.31 731 ILE A O 1
ATOM 5809 N N . GLU A 1 732 ? 30.182 -14.404 -42.448 1.00 87.88 732 GLU A N 1
ATOM 5810 C CA . GLU A 1 732 ? 31.008 -15.598 -42.208 1.00 87.88 732 GLU A CA 1
ATOM 5811 C C . GLU A 1 732 ? 31.770 -15.551 -40.875 1.00 87.88 732 GLU A C 1
ATOM 5813 O O . GLU A 1 732 ? 31.933 -16.582 -40.222 1.00 87.88 732 GLU A O 1
ATOM 5818 N N . VAL A 1 733 ? 32.211 -14.363 -40.445 1.00 90.31 733 VAL A N 1
ATOM 5819 C CA . VAL A 1 733 ? 33.025 -14.170 -39.234 1.00 90.31 733 VAL A CA 1
ATOM 5820 C C . VAL A 1 733 ? 32.494 -12.981 -38.431 1.00 90.31 733 VAL A C 1
ATOM 5822 O O . VAL A 1 733 ? 32.181 -11.935 -38.999 1.00 90.31 733 VAL A O 1
ATOM 5825 N N . LEU A 1 734 ? 32.388 -13.141 -37.108 1.00 91.25 734 LEU A N 1
ATOM 5826 C CA . LEU A 1 734 ? 32.027 -12.054 -36.194 1.00 91.25 734 LEU A CA 1
ATOM 5827 C C . LEU A 1 734 ? 33.170 -11.041 -36.076 1.00 91.25 734 LEU A C 1
ATOM 5829 O O . LEU A 1 734 ? 34.341 -11.420 -36.031 1.00 91.25 734 LEU A O 1
ATOM 5833 N N . SER A 1 735 ? 32.834 -9.755 -35.957 1.00 92.69 735 SER A N 1
ATOM 5834 C CA . SER A 1 735 ? 33.844 -8.741 -35.648 1.00 92.69 735 SER A CA 1
ATOM 5835 C C . SER A 1 735 ? 34.459 -9.001 -34.262 1.00 92.69 735 SER A C 1
ATOM 5837 O O . SER A 1 735 ? 33.779 -9.549 -33.386 1.00 92.69 735 SER A O 1
ATOM 5839 N N . PRO A 1 736 ? 35.704 -8.563 -33.991 1.00 92.75 736 PRO A N 1
ATOM 5840 C CA . PRO A 1 736 ? 36.321 -8.735 -32.673 1.00 92.75 736 PRO A CA 1
ATOM 5841 C C . PRO A 1 736 ? 35.473 -8.162 -31.528 1.00 92.75 736 PRO A C 1
ATOM 5843 O O . PRO A 1 736 ? 35.409 -8.730 -30.440 1.00 92.75 736 PRO A O 1
ATOM 5846 N N . PHE A 1 737 ? 34.780 -7.046 -31.782 1.00 91.38 737 PHE A N 1
ATOM 5847 C CA . PHE A 1 737 ? 33.878 -6.435 -30.810 1.00 91.38 737 PHE A CA 1
ATOM 5848 C C . PHE A 1 737 ? 32.591 -7.252 -30.610 1.00 91.38 737 PHE A C 1
ATOM 5850 O O . PHE A 1 737 ? 32.094 -7.346 -29.483 1.00 91.38 737 PHE A O 1
ATOM 5857 N N . ALA A 1 738 ? 32.047 -7.847 -31.677 1.00 92.62 738 ALA A N 1
ATOM 5858 C CA . ALA A 1 738 ? 30.891 -8.734 -31.588 1.00 92.62 738 ALA A CA 1
ATOM 5859 C C . ALA A 1 738 ? 31.224 -10.018 -30.820 1.00 92.62 738 ALA A C 1
ATOM 5861 O O . ALA A 1 738 ? 30.445 -10.410 -29.956 1.00 92.62 738 ALA A O 1
ATOM 5862 N N . ASP A 1 739 ? 32.392 -10.612 -31.062 1.00 93.25 739 ASP A N 1
ATOM 5863 C CA . ASP A 1 739 ? 32.859 -11.807 -30.354 1.00 93.25 739 ASP A CA 1
ATOM 5864 C C . ASP A 1 739 ? 33.083 -11.532 -28.853 1.00 93.25 739 ASP A C 1
ATOM 5866 O O . ASP A 1 739 ? 32.566 -12.249 -27.994 1.00 93.25 739 ASP A O 1
ATOM 5870 N N . GLU A 1 740 ? 33.731 -10.410 -28.509 1.00 93.44 740 GLU A N 1
ATOM 5871 C CA . GLU A 1 740 ? 33.891 -9.982 -27.111 1.00 93.44 740 GLU A CA 1
ATOM 5872 C C . GLU A 1 740 ? 32.533 -9.736 -26.426 1.00 93.44 740 GLU A C 1
ATOM 5874 O O . GLU A 1 740 ? 32.321 -10.110 -25.268 1.00 93.44 740 GLU A O 1
ATOM 5879 N N . SER A 1 741 ? 31.596 -9.095 -27.131 1.00 91.88 741 SER A N 1
ATOM 5880 C CA . SER A 1 741 ? 30.256 -8.809 -26.608 1.00 91.88 741 SER A CA 1
ATOM 5881 C C . SER A 1 741 ? 29.434 -10.085 -26.425 1.00 91.88 741 SER A C 1
ATOM 5883 O O . SER A 1 741 ? 28.758 -10.229 -25.406 1.00 91.88 741 SER A O 1
ATOM 5885 N N . TRP A 1 742 ? 29.538 -11.033 -27.358 1.00 93.69 742 TRP A N 1
ATOM 5886 C CA . TRP A 1 742 ? 28.931 -12.357 -27.251 1.00 93.69 742 TRP A CA 1
ATOM 5887 C C . TRP A 1 742 ? 29.469 -13.118 -26.038 1.00 93.69 742 TRP A C 1
ATOM 5889 O O . TRP A 1 742 ? 28.689 -13.622 -25.232 1.00 93.69 742 TRP A O 1
ATOM 5899 N N . GLY A 1 743 ? 30.790 -13.107 -25.831 1.00 91.94 743 GLY A N 1
ATOM 5900 C CA . GLY A 1 743 ? 31.426 -13.703 -24.656 1.00 91.94 743 GLY A CA 1
ATOM 5901 C C . GLY A 1 743 ? 30.906 -13.132 -23.332 1.00 91.94 743 GLY A C 1
ATOM 5902 O O . GLY A 1 743 ? 30.671 -13.886 -22.389 1.00 91.94 743 GLY A O 1
ATOM 5903 N N . LYS A 1 744 ? 30.649 -11.818 -23.257 1.00 90.56 744 LYS A N 1
ATOM 5904 C CA . LYS A 1 744 ? 30.051 -11.177 -22.066 1.00 90.56 744 LYS A CA 1
ATOM 5905 C C . LYS A 1 744 ? 28.621 -11.640 -21.809 1.00 90.56 744 LYS A C 1
ATOM 5907 O O . LYS A 1 744 ? 28.261 -11.891 -20.661 1.00 90.56 744 LYS A O 1
ATOM 5912 N N . VAL A 1 745 ? 27.818 -11.744 -22.864 1.00 90.62 745 VAL A N 1
ATOM 5913 C CA . VAL A 1 745 ? 26.431 -12.205 -22.769 1.00 90.62 745 VAL A CA 1
ATOM 5914 C C . VAL A 1 745 ? 26.376 -13.679 -22.352 1.00 90.62 745 VAL A C 1
ATOM 5916 O O . VAL A 1 745 ? 25.643 -14.018 -21.427 1.00 90.62 745 VAL A O 1
ATOM 5919 N N . ASN A 1 746 ? 27.211 -14.541 -22.938 1.00 89.31 746 ASN A N 1
ATOM 5920 C CA . ASN A 1 746 ? 27.318 -15.943 -22.524 1.00 89.31 746 ASN A CA 1
ATOM 5921 C C . ASN A 1 746 ? 27.834 -16.082 -21.080 1.00 89.31 746 ASN A C 1
ATOM 5923 O O . ASN A 1 746 ? 27.321 -16.896 -20.318 1.00 89.31 746 ASN A O 1
ATOM 5927 N N . ALA A 1 747 ? 28.788 -15.249 -20.650 1.00 88.88 747 ALA A N 1
ATOM 5928 C CA . ALA A 1 747 ? 29.259 -15.251 -19.265 1.00 88.88 747 ALA A CA 1
ATOM 5929 C C . ALA A 1 747 ? 28.153 -14.882 -18.258 1.00 88.88 747 ALA A C 1
ATOM 5931 O O . ALA A 1 747 ? 28.153 -15.410 -17.145 1.00 88.88 747 ALA A O 1
ATOM 5932 N N . PHE A 1 748 ? 27.194 -14.030 -18.643 1.00 87.25 748 PHE A N 1
ATOM 5933 C CA . PHE A 1 748 ? 26.063 -13.664 -17.786 1.00 87.25 748 PHE A CA 1
ATOM 5934 C C . PHE A 1 748 ? 25.182 -14.863 -17.416 1.00 87.25 748 PHE A C 1
ATOM 5936 O O . PHE A 1 748 ? 24.689 -14.922 -16.290 1.00 87.25 748 PHE A O 1
ATOM 5943 N N . LEU A 1 749 ? 25.039 -15.866 -18.292 1.00 83.50 749 LEU A N 1
ATOM 5944 C CA . LEU A 1 749 ? 24.338 -17.110 -17.945 1.00 83.50 749 LEU A CA 1
ATOM 5945 C C . LEU A 1 749 ? 24.954 -17.800 -16.721 1.00 83.50 749 LEU A C 1
ATOM 5947 O O . LEU A 1 749 ? 24.235 -18.401 -15.930 1.00 83.50 749 LEU A O 1
ATOM 5951 N N . HIS A 1 750 ? 26.276 -17.712 -16.563 1.00 79.50 750 HIS A N 1
ATOM 5952 C CA . HIS A 1 750 ? 27.005 -18.354 -15.470 1.00 79.50 750 HIS A CA 1
ATOM 5953 C C . HIS A 1 750 ? 27.129 -17.488 -14.220 1.00 79.50 750 HIS A C 1
ATOM 5955 O O . HIS A 1 750 ? 27.209 -18.030 -13.121 1.00 79.50 750 HIS A O 1
ATOM 5961 N N . THR A 1 751 ? 27.208 -16.165 -14.374 1.00 74.44 751 THR A N 1
ATOM 5962 C CA . THR A 1 751 ? 27.345 -15.242 -13.237 1.00 74.44 751 THR A CA 1
ATOM 5963 C C . THR A 1 751 ? 26.005 -14.849 -12.628 1.00 74.44 751 THR A C 1
ATOM 5965 O O . THR A 1 751 ? 25.965 -14.432 -11.472 1.00 74.44 751 THR A O 1
ATOM 5968 N N . SER A 1 752 ? 24.912 -14.976 -13.379 1.00 73.50 752 SER A N 1
ATOM 5969 C CA . SER A 1 752 ? 23.559 -14.820 -12.855 1.00 73.50 752 SER A CA 1
ATOM 5970 C C . SER A 1 752 ? 23.070 -16.108 -12.185 1.00 73.50 752 SER A C 1
ATOM 5972 O O . SER A 1 752 ? 23.488 -17.215 -12.521 1.00 73.50 752 SER A O 1
ATOM 5974 N N . ASN A 1 753 ? 22.092 -15.974 -11.286 1.00 73.25 753 ASN A N 1
ATOM 5975 C CA . ASN A 1 753 ? 21.362 -17.118 -10.721 1.00 73.25 753 ASN A CA 1
ATOM 5976 C C . ASN A 1 753 ? 20.459 -17.820 -11.761 1.00 73.25 753 ASN A C 1
ATOM 5978 O O . ASN A 1 753 ? 19.745 -18.759 -11.430 1.00 73.25 753 ASN A O 1
ATOM 5982 N N . LEU A 1 754 ? 20.482 -17.401 -13.030 1.00 76.88 754 LEU A N 1
ATOM 5983 C CA . LEU A 1 754 ? 19.616 -17.950 -14.068 1.00 76.88 754 LEU A CA 1
ATOM 5984 C C . LEU A 1 754 ? 19.957 -19.414 -14.375 1.00 76.88 754 LEU A C 1
ATOM 5986 O O . LEU A 1 754 ? 19.055 -20.231 -14.521 1.00 76.88 754 LEU A O 1
ATOM 5990 N N . LYS A 1 755 ? 21.245 -19.791 -14.405 1.00 79.19 755 LYS A N 1
ATOM 5991 C CA . LYS A 1 755 ? 21.636 -21.196 -14.618 1.00 79.19 755 LYS A CA 1
ATOM 5992 C C . LYS A 1 755 ? 21.120 -22.116 -13.510 1.00 79.19 755 LYS A C 1
ATOM 5994 O O . LYS A 1 755 ? 20.648 -23.213 -13.803 1.00 79.19 755 LYS A O 1
ATOM 5999 N N . SER A 1 756 ? 21.198 -21.689 -12.248 1.00 73.88 756 SER A N 1
ATOM 6000 C CA . SER A 1 756 ? 20.673 -22.483 -11.131 1.00 73.88 756 SER A CA 1
ATOM 6001 C C . SER A 1 756 ? 19.144 -22.565 -11.172 1.00 73.88 756 SER A C 1
ATOM 6003 O O . SER A 1 756 ? 18.589 -23.632 -10.913 1.00 73.88 756 SER A O 1
ATOM 6005 N N . GLU A 1 757 ? 18.464 -21.490 -11.576 1.00 74.44 757 GLU A N 1
ATOM 6006 C CA . GLU A 1 757 ? 17.013 -21.468 -11.783 1.00 74.44 757 GLU A CA 1
ATOM 6007 C C . GLU A 1 757 ? 16.561 -22.402 -12.927 1.00 74.44 757 GLU A C 1
ATOM 6009 O O . GLU A 1 757 ? 15.587 -23.137 -12.765 1.00 74.44 757 GLU A O 1
ATOM 6014 N N . LEU A 1 758 ? 17.286 -22.445 -14.050 1.00 76.94 758 LEU A N 1
ATOM 6015 C CA . LEU A 1 758 ? 17.004 -23.347 -15.179 1.00 76.94 758 LEU A CA 1
ATOM 6016 C C . LEU A 1 758 ? 17.281 -24.814 -14.843 1.00 76.94 758 LEU A C 1
ATOM 6018 O O . LEU A 1 758 ? 16.457 -25.681 -15.135 1.00 76.94 758 LEU A O 1
ATOM 6022 N N . SER A 1 759 ? 18.407 -25.091 -14.180 1.00 76.81 759 SER A N 1
ATOM 6023 C CA . SER A 1 759 ? 18.759 -26.444 -13.738 1.00 76.81 759 SER A CA 1
ATOM 6024 C C . SER A 1 759 ? 17.690 -27.014 -12.806 1.00 76.81 759 SER A C 1
ATOM 6026 O O . SER A 1 759 ? 17.331 -28.186 -12.912 1.00 76.81 759 SER A O 1
ATOM 6028 N N . TYR A 1 760 ? 17.109 -26.166 -11.955 1.00 68.19 760 TYR A N 1
ATOM 6029 C CA . TYR A 1 760 ? 15.989 -26.534 -11.096 1.00 68.19 760 TYR A CA 1
ATOM 6030 C C . TYR A 1 760 ? 14.730 -26.923 -11.876 1.00 68.19 760 TYR A C 1
ATOM 6032 O O . TYR A 1 760 ? 14.031 -27.858 -11.495 1.00 68.19 760 TYR A O 1
ATOM 6040 N N . ALA A 1 761 ? 14.466 -26.242 -12.990 1.00 68.81 761 ALA A N 1
ATOM 6041 C CA . ALA A 1 761 ? 13.405 -26.608 -13.921 1.00 68.81 761 ALA A CA 1
ATOM 6042 C C . ALA A 1 761 ? 13.754 -27.839 -14.789 1.00 68.81 761 ALA A C 1
ATOM 6044 O O . ALA A 1 761 ? 13.008 -28.183 -15.705 1.00 68.81 761 ALA A O 1
ATOM 6045 N N . GLY A 1 762 ? 14.878 -28.513 -14.516 1.00 72.19 762 GLY A N 1
ATOM 6046 C CA . GLY A 1 762 ? 15.333 -29.700 -15.239 1.00 72.19 762 GLY A CA 1
ATOM 6047 C C . GLY A 1 762 ? 16.031 -29.392 -16.564 1.00 72.19 762 GLY A C 1
ATOM 6048 O O . GLY A 1 762 ? 16.102 -30.267 -17.428 1.00 72.19 762 GLY A O 1
ATOM 6049 N N . ILE A 1 763 ? 16.523 -28.163 -16.750 1.00 77.00 763 ILE A N 1
ATOM 6050 C CA . ILE A 1 763 ? 17.147 -27.711 -17.996 1.00 77.00 763 ILE A CA 1
ATOM 6051 C C . ILE A 1 763 ? 18.600 -27.348 -17.728 1.00 77.00 763 ILE A C 1
ATOM 6053 O O . ILE A 1 763 ? 18.901 -26.360 -17.062 1.00 77.00 763 ILE A O 1
ATOM 6057 N N . ASP A 1 764 ? 19.508 -28.153 -18.270 1.00 80.31 764 ASP A N 1
ATOM 6058 C CA . ASP A 1 764 ? 20.936 -27.864 -18.225 1.00 80.31 764 ASP A CA 1
ATOM 6059 C C . ASP A 1 764 ? 21.335 -27.054 -19.464 1.00 80.31 764 ASP A C 1
ATOM 6061 O O . ASP A 1 764 ? 21.204 -27.524 -20.594 1.00 80.31 764 ASP A O 1
ATOM 6065 N N . VAL A 1 765 ? 21.780 -25.818 -19.239 1.00 82.88 765 VAL A N 1
ATOM 6066 C CA . VAL A 1 765 ? 22.217 -24.880 -20.280 1.00 82.88 765 VAL A CA 1
ATOM 6067 C C . VAL A 1 765 ? 23.615 -24.405 -19.916 1.00 82.88 765 VAL A C 1
ATOM 6069 O O . VAL A 1 765 ? 23.835 -23.851 -18.833 1.00 82.88 765 VAL A O 1
ATOM 6072 N N . ASN A 1 766 ? 24.574 -24.619 -20.815 1.00 83.94 766 ASN A N 1
ATOM 6073 C CA . ASN A 1 766 ? 25.952 -24.171 -20.640 1.00 83.94 766 ASN A CA 1
ATOM 6074 C C . ASN A 1 766 ? 26.280 -22.955 -21.509 1.00 83.94 766 ASN A C 1
ATOM 6076 O O . ASN A 1 766 ? 27.198 -22.217 -21.175 1.00 83.94 766 ASN A O 1
ATOM 6080 N N . SER A 1 767 ? 25.528 -22.717 -22.578 1.00 88.69 767 SER A N 1
ATOM 6081 C CA . SER A 1 767 ? 25.712 -21.588 -23.487 1.00 88.69 767 SER A CA 1
ATOM 6082 C C . SER A 1 767 ? 24.398 -21.210 -24.176 1.00 88.69 767 SER A C 1
ATOM 6084 O O . SER A 1 767 ? 23.464 -22.011 -24.222 1.00 88.69 767 SER A O 1
ATOM 6086 N N . LEU A 1 768 ? 24.303 -20.001 -24.736 1.00 88.50 768 LEU A N 1
ATOM 6087 C CA . LEU A 1 768 ? 23.146 -19.612 -25.553 1.00 88.50 768 LEU A CA 1
ATOM 6088 C C . LEU A 1 768 ? 23.032 -20.429 -26.845 1.00 88.50 768 LEU A C 1
ATOM 6090 O O . LEU A 1 768 ? 21.942 -20.568 -27.404 1.00 88.50 768 LEU A O 1
ATOM 6094 N N . GLU A 1 769 ? 24.139 -21.005 -27.302 1.00 89.81 769 GLU A N 1
ATOM 6095 C CA . GLU A 1 769 ? 24.162 -21.964 -28.397 1.00 89.81 769 GLU A CA 1
ATOM 6096 C C . GLU A 1 769 ? 23.326 -23.217 -28.076 1.00 89.81 769 GLU A C 1
ATOM 6098 O O . GLU A 1 769 ? 22.597 -23.688 -28.951 1.00 89.81 769 GLU A O 1
ATOM 6103 N N . ASP A 1 770 ? 23.325 -23.689 -26.821 1.00 86.75 770 ASP A N 1
ATOM 6104 C CA . ASP A 1 770 ? 22.493 -24.823 -26.375 1.00 86.75 770 ASP A CA 1
ATOM 6105 C C . ASP A 1 770 ? 20.985 -24.513 -26.463 1.00 86.75 770 ASP A C 1
ATOM 6107 O O . ASP A 1 770 ? 20.157 -25.423 -26.522 1.00 86.75 770 ASP A O 1
ATOM 6111 N N . LEU A 1 771 ? 20.618 -23.226 -26.502 1.00 85.94 771 LEU A N 1
ATOM 6112 C CA . LEU A 1 771 ? 19.240 -22.747 -26.666 1.00 85.94 771 LEU A CA 1
ATOM 6113 C C . LEU A 1 771 ? 18.844 -22.511 -28.133 1.00 85.94 771 LEU A C 1
ATOM 6115 O O . LEU A 1 771 ? 17.706 -22.122 -28.402 1.00 85.94 771 LEU A O 1
ATOM 6119 N N . GLY A 1 772 ? 19.754 -22.747 -29.085 1.00 88.88 772 GLY A N 1
ATOM 6120 C CA . GLY A 1 772 ? 19.492 -22.633 -30.523 1.00 88.88 772 GLY A CA 1
ATOM 6121 C C . GLY A 1 772 ? 19.975 -21.337 -31.185 1.00 88.88 772 GLY A C 1
ATOM 6122 O O . GLY A 1 772 ? 19.641 -21.099 -32.349 1.00 88.88 772 GLY A O 1
ATOM 6123 N N . ILE A 1 773 ? 20.773 -20.506 -30.500 1.00 92.25 773 ILE A N 1
ATOM 6124 C CA . ILE A 1 773 ? 21.399 -19.304 -31.085 1.00 92.25 773 ILE A CA 1
ATOM 6125 C C . ILE A 1 773 ? 22.771 -19.676 -31.667 1.00 92.25 773 ILE A C 1
ATOM 6127 O O . ILE A 1 773 ? 23.811 -19.462 -31.047 1.00 92.25 773 ILE A O 1
ATOM 6131 N N . ILE A 1 774 ? 22.771 -20.288 -32.853 1.00 92.94 774 ILE A N 1
ATOM 6132 C CA . ILE A 1 774 ? 23.961 -20.952 -33.413 1.00 92.94 774 ILE A CA 1
ATOM 6133 C C . ILE A 1 774 ? 24.667 -20.070 -34.449 1.00 92.94 774 ILE A C 1
ATOM 6135 O O . ILE A 1 774 ? 25.889 -19.926 -34.417 1.00 92.94 774 ILE A O 1
ATOM 6139 N N . THR A 1 775 ? 23.911 -19.487 -35.380 1.00 94.62 775 THR A N 1
ATOM 6140 C CA . THR A 1 775 ? 24.474 -18.750 -36.525 1.00 94.62 775 THR A CA 1
ATOM 6141 C C . THR A 1 775 ? 24.975 -17.360 -36.135 1.00 94.62 775 THR A C 1
ATOM 6143 O O . THR A 1 775 ? 24.478 -16.743 -35.190 1.00 94.62 775 THR A O 1
ATOM 6146 N N . ASN A 1 776 ? 25.944 -16.831 -36.887 1.00 94.00 776 ASN A N 1
ATOM 6147 C CA . ASN A 1 776 ? 26.485 -15.492 -36.647 1.00 94.00 776 ASN A CA 1
ATOM 6148 C C . ASN A 1 776 ? 25.408 -14.411 -36.774 1.00 94.00 776 ASN A C 1
ATOM 6150 O O . ASN A 1 776 ? 25.404 -13.456 -36.003 1.00 94.00 776 ASN A O 1
ATOM 6154 N N . GLU A 1 777 ? 24.467 -14.570 -37.703 1.00 94.44 777 GLU A N 1
ATOM 6155 C CA . GLU A 1 777 ? 23.352 -13.646 -37.884 1.00 94.44 777 GLU A CA 1
ATOM 6156 C C . GLU A 1 777 ? 22.428 -13.627 -36.666 1.00 94.44 777 GLU A C 1
ATOM 6158 O O . GLU A 1 777 ? 22.029 -12.547 -36.234 1.00 94.44 777 GLU A O 1
ATOM 6163 N N . GLN A 1 778 ? 22.135 -14.789 -36.069 1.00 94.81 778 GLN A N 1
ATOM 6164 C CA . GLN A 1 778 ? 21.360 -14.856 -34.826 1.00 94.81 778 GLN A CA 1
ATOM 6165 C C . GLN A 1 778 ? 22.105 -14.181 -33.668 1.00 94.81 778 GLN A C 1
ATOM 6167 O O . GLN A 1 778 ? 21.518 -13.374 -32.944 1.00 94.81 778 GLN A O 1
ATOM 6172 N N . LYS A 1 779 ? 23.411 -14.451 -33.525 1.00 94.88 779 LYS A N 1
ATOM 6173 C CA . LYS A 1 779 ? 24.260 -13.825 -32.497 1.00 94.88 779 LYS A CA 1
ATOM 6174 C C . LYS A 1 779 ? 24.276 -12.303 -32.640 1.00 94.88 779 LYS A C 1
ATOM 6176 O O . LYS A 1 779 ? 24.055 -11.584 -31.669 1.00 94.88 779 LYS A O 1
ATOM 6181 N N . LEU A 1 780 ? 24.484 -11.803 -33.857 1.00 93.81 780 LEU A N 1
ATOM 6182 C CA . LEU A 1 780 ? 24.498 -10.371 -34.153 1.00 93.81 780 LEU A CA 1
ATOM 6183 C C . LEU A 1 780 ? 23.129 -9.725 -33.944 1.00 93.81 780 LEU A C 1
ATOM 6185 O O . LEU A 1 780 ? 23.070 -8.641 -33.368 1.00 93.81 780 LEU A O 1
ATOM 6189 N N . ALA A 1 781 ? 22.039 -10.374 -34.367 1.00 93.62 781 ALA A N 1
ATOM 6190 C CA . ALA A 1 781 ? 20.687 -9.860 -34.163 1.00 93.62 781 ALA A CA 1
ATOM 6191 C C . ALA A 1 781 ? 20.392 -9.713 -32.665 1.00 93.62 781 ALA A C 1
ATOM 6193 O O . ALA A 1 781 ? 19.985 -8.640 -32.220 1.00 93.62 781 ALA A O 1
ATOM 6194 N N . PHE A 1 782 ? 20.717 -10.738 -31.872 1.00 93.81 782 PHE A N 1
ATOM 6195 C CA . PHE A 1 782 ? 20.549 -10.696 -30.424 1.00 93.81 782 PHE A CA 1
ATOM 6196 C C . PHE A 1 782 ? 21.396 -9.596 -29.768 1.00 93.81 782 PHE A C 1
ATOM 6198 O O . PHE A 1 782 ? 20.881 -8.831 -28.956 1.00 93.81 782 PHE A O 1
ATOM 6205 N N . LEU A 1 783 ? 22.668 -9.442 -30.155 1.00 93.38 783 LEU A N 1
ATOM 6206 C CA . LEU A 1 783 ? 23.533 -8.374 -29.635 1.00 93.38 783 LEU A CA 1
ATOM 6207 C C . LEU A 1 783 ? 23.018 -6.973 -29.992 1.00 93.38 783 LEU A C 1
ATOM 6209 O O . LEU A 1 783 ? 23.019 -6.083 -29.139 1.00 93.38 783 LEU A O 1
ATOM 6213 N N . ILE A 1 784 ? 22.567 -6.763 -31.232 1.00 91.56 784 ILE A N 1
ATOM 6214 C CA . ILE A 1 784 ? 22.002 -5.480 -31.670 1.00 91.56 784 ILE A CA 1
ATOM 6215 C C . ILE A 1 784 ? 20.762 -5.141 -30.844 1.00 91.56 784 ILE A C 1
ATOM 6217 O O . ILE A 1 784 ? 20.616 -4.000 -30.413 1.00 91.56 784 ILE A O 1
ATOM 6221 N N . GLU A 1 785 ? 19.892 -6.111 -30.581 1.00 89.75 785 GLU A N 1
ATOM 6222 C CA . GLU A 1 785 ? 18.681 -5.874 -29.801 1.00 89.75 785 GLU A CA 1
ATOM 6223 C C . GLU A 1 785 ? 18.970 -5.667 -28.307 1.00 89.75 785 GLU A C 1
ATOM 6225 O O . GLU A 1 785 ? 18.402 -4.755 -27.710 1.00 89.75 785 GLU A O 1
ATOM 6230 N N . CYS A 1 786 ? 19.893 -6.431 -27.714 1.00 89.94 786 CYS A N 1
ATOM 6231 C CA . CYS A 1 786 ? 20.288 -6.295 -26.307 1.00 89.94 786 CYS A CA 1
ATOM 6232 C C . CYS A 1 786 ? 20.986 -4.961 -26.008 1.00 89.94 786 CYS A C 1
ATOM 6234 O O . CYS A 1 786 ? 20.711 -4.330 -24.990 1.00 89.94 786 CYS A O 1
ATOM 6236 N N . PHE A 1 787 ? 21.895 -4.519 -26.883 1.00 89.81 787 PHE A N 1
ATOM 6237 C CA . PHE A 1 787 ? 22.697 -3.310 -26.658 1.00 89.81 787 PHE A CA 1
ATOM 6238 C C . PHE A 1 787 ? 22.169 -2.074 -27.393 1.00 89.81 787 PHE A C 1
ATOM 6240 O O . PHE A 1 787 ? 22.658 -0.971 -27.145 1.00 89.81 787 PHE A O 1
ATOM 6247 N N . GLY A 1 788 ? 21.231 -2.226 -28.327 1.00 84.88 788 GLY A N 1
ATOM 6248 C CA . GLY A 1 788 ? 20.737 -1.144 -29.182 1.00 84.88 788 GLY A CA 1
ATOM 6249 C C . GLY A 1 788 ? 19.333 -0.656 -28.840 1.00 84.88 788 GLY A C 1
ATOM 6250 O O . GLY A 1 788 ? 18.968 0.441 -29.269 1.00 84.88 788 GLY A O 1
ATOM 6251 N N . HIS A 1 789 ? 18.554 -1.422 -28.069 1.00 85.62 789 HIS A N 1
ATOM 6252 C CA . HIS A 1 789 ? 17.189 -1.063 -27.689 1.00 85.62 789 HIS A CA 1
ATOM 6253 C C . HIS A 1 789 ? 17.077 -0.808 -26.182 1.00 85.62 789 HIS A C 1
ATOM 6255 O O . HIS A 1 789 ? 17.368 -1.673 -25.363 1.00 85.62 789 HIS A O 1
ATOM 6261 N N . THR A 1 790 ? 16.602 0.383 -25.809 1.00 83.25 790 THR A N 1
ATOM 6262 C CA . THR A 1 790 ? 16.009 0.597 -24.480 1.00 83.25 790 THR A CA 1
ATOM 6263 C C . THR A 1 790 ? 14.608 -0.010 -24.445 1.00 83.25 790 THR A C 1
ATOM 6265 O O . THR A 1 790 ? 14.015 -0.228 -25.502 1.00 83.25 790 THR A O 1
ATOM 6268 N N . ASP A 1 791 ? 14.032 -0.212 -23.260 1.00 80.06 791 ASP A N 1
ATOM 6269 C CA . ASP A 1 791 ? 12.679 -0.779 -23.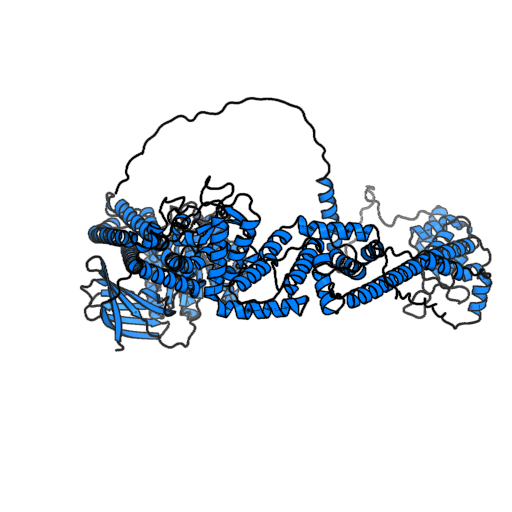123 1.00 80.06 791 ASP A CA 1
ATOM 6270 C C . ASP A 1 791 ? 11.618 0.027 -23.909 1.00 80.06 791 ASP A C 1
ATOM 6272 O O . ASP A 1 791 ? 10.768 -0.550 -24.589 1.00 80.06 791 ASP A O 1
ATOM 6276 N N . GLU A 1 792 ? 11.720 1.364 -23.916 1.00 82.44 792 GLU A N 1
ATOM 6277 C CA . GLU A 1 792 ? 10.839 2.247 -24.702 1.00 82.44 792 GLU A CA 1
ATOM 6278 C C . GLU A 1 792 ? 11.014 2.061 -26.217 1.00 82.44 792 GLU A C 1
ATOM 6280 O O . GLU A 1 792 ? 10.035 1.972 -26.957 1.00 82.44 792 GLU A O 1
ATOM 6285 N N . ILE A 1 793 ? 12.264 1.997 -26.694 1.00 84.50 793 ILE A N 1
ATOM 6286 C CA . ILE A 1 793 ? 12.561 1.795 -28.120 1.00 84.50 793 ILE A CA 1
ATOM 6287 C C . ILE A 1 793 ? 12.080 0.414 -28.547 1.00 84.50 793 ILE A C 1
ATOM 6289 O O . ILE A 1 793 ? 11.487 0.271 -29.612 1.00 84.50 793 ILE A O 1
ATOM 6293 N N . ARG A 1 794 ? 12.287 -0.588 -27.693 1.00 84.50 794 ARG A N 1
ATOM 6294 C CA . ARG A 1 794 ? 11.880 -1.964 -27.935 1.00 84.50 794 ARG A CA 1
ATOM 6295 C C . ARG A 1 794 ? 10.374 -2.068 -28.138 1.00 84.50 794 ARG A C 1
ATOM 6297 O O . ARG A 1 794 ? 9.961 -2.691 -29.109 1.00 84.50 794 ARG A O 1
ATOM 6304 N N . LYS A 1 795 ? 9.567 -1.423 -27.289 1.00 85.75 795 LYS A N 1
ATOM 6305 C CA . LYS A 1 795 ? 8.103 -1.382 -27.442 1.00 85.75 795 LYS A CA 1
ATOM 6306 C C . LYS A 1 795 ? 7.698 -0.870 -28.827 1.00 85.75 795 LYS A C 1
ATOM 6308 O O . LYS A 1 795 ? 6.956 -1.535 -29.541 1.00 85.75 795 LYS A O 1
ATOM 6313 N N . VAL A 1 796 ? 8.284 0.251 -29.249 1.00 87.19 796 VAL A N 1
ATOM 6314 C CA . VAL A 1 796 ? 8.035 0.840 -30.574 1.00 87.19 796 VAL A CA 1
ATOM 6315 C C . VAL A 1 796 ? 8.508 -0.077 -31.710 1.00 87.19 796 VAL A C 1
ATOM 6317 O O . VAL A 1 796 ? 7.846 -0.163 -32.742 1.00 87.19 796 VAL A O 1
ATOM 6320 N N . SER A 1 797 ? 9.643 -0.763 -31.550 1.00 85.62 797 SER A N 1
ATOM 6321 C CA . SER A 1 797 ? 10.154 -1.707 -32.551 1.00 85.62 797 SER A CA 1
ATOM 6322 C C . SER A 1 797 ? 9.270 -2.951 -32.681 1.00 85.62 797 SER A C 1
ATOM 6324 O O . SER A 1 797 ? 9.073 -3.426 -33.798 1.00 85.62 797 SER A O 1
ATOM 6326 N N . ILE A 1 798 ? 8.696 -3.453 -31.579 1.00 86.38 798 ILE A N 1
ATOM 6327 C CA . ILE A 1 798 ? 7.720 -4.557 -31.603 1.00 86.38 798 ILE A CA 1
ATOM 6328 C C . ILE A 1 798 ? 6.470 -4.128 -32.376 1.00 86.38 798 ILE A C 1
ATOM 6330 O O . ILE A 1 798 ? 6.065 -4.818 -33.307 1.00 86.38 798 ILE A O 1
ATOM 6334 N N . GLU A 1 799 ? 5.913 -2.952 -32.067 1.00 85.88 799 GLU A N 1
ATOM 6335 C CA . GLU A 1 799 ? 4.722 -2.412 -32.746 1.00 85.88 799 GLU A CA 1
ATOM 6336 C C . GLU A 1 799 ? 4.922 -2.233 -34.260 1.00 85.88 799 GLU A C 1
ATOM 6338 O O . GLU A 1 799 ? 3.976 -2.345 -35.038 1.00 85.88 799 GLU A O 1
ATOM 6343 N N . LYS A 1 800 ? 6.158 -1.966 -34.696 1.00 86.31 800 LYS A N 1
ATOM 6344 C CA . LYS A 1 800 ? 6.512 -1.818 -36.114 1.00 86.31 800 LYS A CA 1
ATOM 6345 C C . LYS A 1 800 ? 6.903 -3.126 -36.807 1.00 86.31 800 LYS A C 1
ATOM 6347 O O . LYS A 1 800 ? 7.150 -3.096 -38.012 1.00 86.31 800 LYS A O 1
ATOM 6352 N N . GLY A 1 801 ? 6.995 -4.243 -36.081 1.00 83.44 801 GLY A N 1
ATOM 6353 C CA . GLY A 1 801 ? 7.509 -5.508 -36.616 1.00 83.44 801 GLY A CA 1
ATOM 6354 C C . GLY A 1 801 ? 8.984 -5.424 -37.029 1.00 83.44 801 GLY A C 1
ATOM 6355 O O . GLY A 1 801 ? 9.389 -6.009 -38.030 1.00 83.44 801 GLY A O 1
ATOM 6356 N N . GLU A 1 802 ? 9.781 -4.631 -36.308 1.00 84.81 802 GLU A N 1
ATOM 6357 C CA . GLU A 1 802 ? 11.206 -4.398 -36.585 1.00 84.81 802 GLU A CA 1
ATOM 6358 C C . GLU A 1 802 ? 12.144 -5.232 -35.693 1.00 84.81 802 GLU A C 1
ATOM 6360 O O . GLU A 1 802 ? 13.357 -5.059 -35.774 1.00 84.81 802 GLU A O 1
ATOM 6365 N N . ILE A 1 803 ? 11.600 -6.126 -34.860 1.00 85.75 803 ILE A N 1
ATOM 6366 C CA . ILE A 1 803 ? 12.351 -7.098 -34.047 1.00 85.75 803 ILE A CA 1
ATOM 6367 C C . ILE A 1 803 ? 12.396 -8.440 -34.774 1.00 85.75 803 ILE A C 1
ATOM 6369 O O . ILE A 1 803 ? 11.390 -8.860 -35.345 1.00 85.75 803 ILE A O 1
ATOM 6373 N N . ALA A 1 804 ? 13.545 -9.110 -34.736 1.00 88.94 804 ALA A N 1
ATOM 6374 C CA . ALA A 1 804 ? 13.699 -10.449 -35.290 1.00 88.94 804 ALA A CA 1
ATOM 6375 C C . ALA A 1 804 ? 13.476 -11.516 -34.213 1.00 88.94 804 ALA A C 1
ATOM 6377 O O . ALA A 1 804 ? 13.918 -11.369 -33.071 1.00 88.94 804 ALA A O 1
ATOM 6378 N N . ASN A 1 805 ? 12.853 -12.639 -34.573 1.00 90.19 805 ASN A N 1
ATOM 6379 C CA . ASN A 1 805 ? 12.911 -13.818 -33.721 1.00 90.19 805 ASN A CA 1
ATOM 6380 C C . ASN A 1 805 ? 14.331 -14.404 -33.759 1.00 90.19 805 ASN A C 1
ATOM 6382 O O . ASN A 1 805 ? 14.735 -15.001 -34.754 1.00 90.19 805 ASN A O 1
ATOM 6386 N N . VAL A 1 806 ? 15.080 -14.280 -32.661 1.00 91.69 806 VAL A N 1
ATOM 6387 C CA . VAL A 1 806 ? 16.485 -14.730 -32.580 1.00 91.69 806 VAL A CA 1
ATOM 6388 C C . VAL A 1 806 ? 16.667 -16.242 -32.715 1.00 91.69 806 VAL A C 1
ATOM 6390 O O . VAL A 1 806 ? 17.764 -16.717 -33.009 1.00 91.69 806 VAL A O 1
ATOM 6393 N N . PHE A 1 807 ? 15.590 -17.011 -32.561 1.00 91.25 807 PHE A N 1
ATOM 6394 C CA . PHE A 1 807 ? 15.578 -18.456 -32.784 1.00 91.25 807 PHE A CA 1
ATOM 6395 C C . PHE A 1 807 ? 15.221 -18.839 -34.231 1.00 91.25 807 PHE A C 1
ATOM 6397 O O . PHE A 1 807 ? 15.173 -20.026 -34.543 1.00 91.25 807 PHE A O 1
ATOM 6404 N N . SER A 1 808 ? 14.991 -17.859 -35.115 1.00 93.25 808 SER A N 1
ATOM 6405 C CA . SER A 1 808 ? 14.718 -18.037 -36.547 1.00 93.25 808 SER A CA 1
ATOM 6406 C C . SER A 1 808 ? 15.906 -17.526 -37.381 1.00 93.25 808 SER A C 1
ATOM 6408 O O . SER A 1 808 ? 16.036 -16.318 -37.596 1.00 93.25 808 SER A O 1
ATOM 6410 N N . PRO A 1 809 ? 16.798 -18.415 -37.869 1.00 92.19 809 PRO A N 1
ATOM 6411 C CA . PRO A 1 809 ? 17.985 -18.007 -38.626 1.00 92.19 809 PRO A CA 1
ATOM 6412 C C . PRO A 1 809 ? 17.673 -17.153 -39.863 1.00 92.19 809 PRO A C 1
ATOM 6414 O O . PRO A 1 809 ? 18.415 -16.218 -40.166 1.00 92.19 809 PRO A O 1
ATOM 6417 N N . ASP A 1 810 ? 16.569 -17.443 -40.556 1.00 92.88 810 ASP A N 1
ATOM 6418 C CA . ASP A 1 810 ? 16.165 -16.721 -41.767 1.00 92.88 810 ASP A CA 1
ATOM 6419 C C . ASP A 1 810 ? 15.680 -15.298 -41.453 1.00 92.88 810 ASP A C 1
ATOM 6421 O O . ASP A 1 810 ? 16.044 -14.350 -42.152 1.00 92.88 810 ASP A O 1
ATOM 6425 N N . GLU A 1 811 ? 14.918 -15.115 -40.368 1.00 93.44 811 GLU A N 1
ATOM 6426 C CA . GLU A 1 811 ? 14.509 -13.779 -39.919 1.00 93.44 811 GLU A CA 1
ATOM 6427 C C . GLU A 1 811 ? 15.712 -12.946 -39.473 1.00 93.44 811 GLU A C 1
ATOM 6429 O O . GLU A 1 811 ? 15.825 -11.777 -39.850 1.00 93.44 811 GLU A O 1
ATOM 6434 N N . CYS A 1 812 ? 16.643 -13.546 -38.723 1.00 93.62 812 CYS A N 1
ATOM 6435 C CA . CYS A 1 812 ? 17.872 -12.872 -38.311 1.00 93.62 812 CYS A CA 1
ATOM 6436 C C . CYS A 1 812 ? 18.719 -12.446 -39.511 1.00 93.62 812 CYS A C 1
ATOM 6438 O O . CYS A 1 812 ? 19.233 -11.329 -39.525 1.00 93.62 812 CYS A O 1
ATOM 6440 N N . LEU A 1 813 ? 18.833 -13.288 -40.541 1.00 92.88 813 LEU A N 1
ATOM 6441 C CA . LEU A 1 813 ? 19.553 -12.941 -41.764 1.00 92.88 813 LEU A CA 1
ATOM 6442 C C . LEU A 1 813 ? 18.940 -11.712 -42.445 1.00 92.88 813 LEU A C 1
ATOM 6444 O O . LEU A 1 813 ? 19.651 -10.745 -42.726 1.00 92.88 813 LEU A O 1
ATOM 6448 N N . VAL A 1 814 ? 17.620 -11.712 -42.659 1.00 93.06 814 VAL A N 1
ATOM 6449 C CA . VAL A 1 814 ? 16.907 -10.576 -43.272 1.00 93.06 814 VAL A CA 1
ATOM 6450 C C . VAL A 1 814 ? 17.072 -9.309 -42.428 1.00 93.06 814 VAL A C 1
ATOM 6452 O O . VAL A 1 814 ? 17.315 -8.221 -42.964 1.00 93.06 814 VAL A O 1
ATOM 6455 N N . PHE A 1 815 ? 16.989 -9.438 -41.103 1.00 93.56 815 PHE A N 1
ATOM 6456 C CA . PHE A 1 815 ? 17.190 -8.333 -40.173 1.00 93.56 815 PHE A CA 1
ATOM 6457 C C . PHE A 1 815 ? 18.601 -7.742 -40.269 1.00 93.56 815 PHE A C 1
ATOM 6459 O O . PHE A 1 815 ? 18.747 -6.520 -40.389 1.00 93.56 815 PHE A O 1
ATOM 6466 N N . ILE A 1 816 ? 19.640 -8.580 -40.272 1.00 93.88 816 ILE A N 1
ATOM 6467 C CA . ILE A 1 816 ? 21.033 -8.135 -40.394 1.00 93.88 816 ILE A CA 1
ATOM 6468 C C . ILE A 1 816 ? 21.279 -7.484 -41.753 1.00 93.88 816 ILE A C 1
ATOM 6470 O O . ILE A 1 816 ? 21.857 -6.398 -41.802 1.00 93.88 816 ILE A O 1
ATOM 6474 N N . GLN A 1 817 ? 20.766 -8.054 -42.843 1.00 92.44 817 GLN A N 1
ATOM 6475 C CA . GLN A 1 817 ? 20.899 -7.479 -44.184 1.00 92.44 817 GLN A CA 1
ATOM 6476 C C . GLN A 1 817 ? 20.275 -6.084 -44.291 1.00 92.44 817 GLN A C 1
ATOM 6478 O O . GLN A 1 817 ? 20.905 -5.133 -44.778 1.00 92.44 817 GLN A O 1
ATOM 6483 N N . LYS A 1 818 ? 19.057 -5.925 -43.760 1.00 91.31 818 LYS A N 1
ATOM 6484 C CA . LYS A 1 818 ? 18.365 -4.632 -43.693 1.00 91.31 818 LYS A CA 1
ATOM 6485 C C . LYS A 1 818 ? 19.127 -3.637 -42.815 1.00 91.31 818 LYS A C 1
ATOM 6487 O O . LYS A 1 818 ? 19.294 -2.476 -43.201 1.00 91.31 818 LYS A O 1
ATOM 6492 N N . THR A 1 819 ? 19.613 -4.082 -41.659 1.00 90.31 819 THR A N 1
ATOM 6493 C CA . THR A 1 819 ? 20.322 -3.240 -40.685 1.00 90.31 819 THR A CA 1
ATOM 6494 C C . THR A 1 819 ? 21.673 -2.769 -41.218 1.00 90.31 819 THR A C 1
ATOM 6496 O O . THR A 1 819 ? 21.989 -1.578 -41.117 1.00 90.31 819 THR A O 1
ATOM 6499 N N . TYR A 1 820 ? 22.432 -3.656 -41.861 1.00 91.25 820 TYR A N 1
ATOM 6500 C CA . TYR A 1 820 ? 23.701 -3.339 -42.512 1.00 91.25 820 TYR A CA 1
ATOM 6501 C C . TYR A 1 820 ? 23.484 -2.300 -43.617 1.00 91.25 820 TYR A C 1
ATOM 6503 O O . TYR A 1 820 ? 24.039 -1.198 -43.567 1.00 91.25 820 TYR A O 1
ATOM 6511 N N . SER A 1 821 ? 22.586 -2.598 -44.564 1.00 89.81 821 SER A N 1
ATOM 6512 C CA . SER A 1 821 ? 22.251 -1.709 -45.684 1.00 89.81 821 SER A CA 1
ATOM 6513 C C . SER A 1 821 ? 21.787 -0.335 -45.203 1.00 89.81 821 SER A C 1
ATOM 6515 O O . SER A 1 821 ? 22.242 0.708 -45.681 1.00 89.81 821 SER A O 1
ATOM 6517 N N . GLY A 1 822 ? 20.890 -0.313 -44.215 1.00 87.56 822 GLY A N 1
ATOM 6518 C CA . GLY A 1 822 ? 20.360 0.914 -43.634 1.00 87.56 822 GLY A CA 1
ATOM 6519 C C . GLY A 1 822 ? 21.417 1.741 -42.901 1.00 87.56 822 GLY A C 1
ATOM 6520 O O . GLY A 1 822 ? 21.331 2.970 -42.898 1.00 87.56 822 GLY A O 1
ATOM 6521 N N . THR A 1 823 ? 22.411 1.102 -42.281 1.00 87.69 823 THR A N 1
ATOM 6522 C CA . THR A 1 823 ? 23.503 1.793 -41.579 1.00 87.69 823 THR A CA 1
ATOM 6523 C C . THR A 1 823 ? 24.499 2.393 -42.568 1.00 87.69 823 THR A C 1
ATOM 6525 O O . THR A 1 823 ? 24.788 3.585 -42.471 1.00 87.69 823 THR A O 1
ATOM 6528 N N . VAL A 1 824 ? 24.926 1.638 -43.586 1.00 85.38 824 VAL A N 1
ATOM 6529 C CA . VAL A 1 824 ? 25.803 2.149 -44.657 1.00 85.38 824 VAL A CA 1
ATOM 6530 C C . VAL A 1 824 ? 25.173 3.352 -45.358 1.00 85.38 824 VAL A C 1
ATOM 6532 O O . VAL A 1 824 ? 25.801 4.400 -45.475 1.00 85.38 824 VAL A O 1
ATOM 6535 N N . ASN A 1 825 ? 23.905 3.253 -45.766 1.00 85.19 825 ASN A N 1
ATOM 6536 C CA . ASN A 1 825 ? 23.221 4.347 -46.463 1.00 85.19 825 ASN A CA 1
ATOM 6537 C C . ASN A 1 825 ? 23.115 5.627 -45.616 1.00 85.19 825 ASN A C 1
ATOM 6539 O O . ASN A 1 825 ? 23.264 6.732 -46.145 1.00 85.19 825 ASN A O 1
ATOM 6543 N N . ARG A 1 826 ? 22.885 5.500 -44.301 1.00 83.75 826 ARG A N 1
ATOM 6544 C CA . ARG A 1 826 ? 22.872 6.646 -43.375 1.00 83.75 826 ARG A CA 1
ATOM 6545 C C . ARG A 1 826 ? 24.242 7.313 -43.286 1.00 83.75 826 ARG A C 1
ATOM 6547 O O . ARG A 1 826 ? 24.321 8.540 -43.343 1.00 83.75 826 ARG A O 1
ATOM 6554 N N . GLU A 1 827 ? 25.308 6.524 -43.211 1.00 81.31 827 GLU A N 1
ATOM 6555 C CA . GLU A 1 827 ? 26.679 7.037 -43.175 1.00 81.31 827 GLU A CA 1
ATOM 6556 C C . GLU A 1 827 ? 27.089 7.709 -44.482 1.00 81.31 827 GLU A C 1
ATOM 6558 O O . GLU A 1 827 ? 27.639 8.811 -44.460 1.00 81.31 827 GLU A O 1
ATOM 6563 N N . LEU A 1 828 ? 26.757 7.113 -45.629 1.00 79.56 828 LEU A N 1
ATOM 6564 C CA . LEU A 1 828 ? 27.004 7.724 -46.934 1.00 79.56 828 LEU A CA 1
ATOM 6565 C C . LEU A 1 828 ? 26.277 9.068 -47.068 1.00 79.56 828 LEU A C 1
ATOM 6567 O O . LEU A 1 828 ? 26.867 10.041 -47.538 1.00 79.56 828 LEU A O 1
ATOM 6571 N N . ALA A 1 829 ? 25.030 9.169 -46.598 1.00 78.25 829 ALA A N 1
ATOM 6572 C CA . ALA A 1 829 ? 24.281 10.425 -46.605 1.00 78.25 829 ALA A CA 1
ATOM 6573 C C . ALA A 1 829 ? 24.894 11.491 -45.674 1.00 78.25 829 ALA A C 1
ATOM 6575 O O . ALA A 1 829 ? 25.005 12.665 -46.057 1.00 78.25 829 ALA A O 1
ATOM 6576 N N . ALA A 1 830 ? 25.322 11.097 -44.470 1.00 76.31 830 ALA A N 1
ATOM 6577 C CA . ALA A 1 830 ? 25.977 11.990 -43.515 1.00 76.31 830 ALA A CA 1
ATOM 6578 C C . ALA A 1 830 ? 27.319 12.509 -44.058 1.00 76.31 830 ALA A C 1
ATOM 6580 O O . ALA A 1 830 ? 27.577 13.716 -44.047 1.00 76.31 830 ALA A O 1
ATOM 6581 N N . ASN A 1 831 ? 28.137 11.619 -44.619 1.00 75.38 831 ASN A N 1
ATOM 6582 C CA . ASN A 1 831 ? 29.432 11.969 -45.190 1.00 75.38 831 ASN A CA 1
ATOM 6583 C C . ASN A 1 831 ? 29.304 12.779 -46.489 1.00 75.38 831 ASN A C 1
ATOM 6585 O O . ASN A 1 831 ? 30.035 13.754 -46.649 1.00 75.38 831 ASN A O 1
ATOM 6589 N N . LYS A 1 832 ? 28.330 12.485 -47.369 1.00 73.56 832 LYS A N 1
ATOM 6590 C CA . LYS A 1 832 ? 27.998 13.339 -48.531 1.00 73.56 832 LYS A CA 1
ATOM 6591 C C . LYS A 1 832 ? 27.724 14.770 -48.083 1.00 73.56 832 LYS A C 1
ATOM 6593 O O . LYS A 1 832 ? 28.276 15.715 -48.640 1.00 73.56 832 LYS A O 1
ATOM 6598 N N . SER A 1 833 ? 26.878 14.923 -47.065 1.00 69.06 833 SER A N 1
ATOM 6599 C CA . SER A 1 833 ? 26.509 16.235 -46.529 1.00 69.06 833 SER A CA 1
ATOM 6600 C C . SER A 1 833 ? 27.731 16.986 -45.992 1.00 69.06 833 SER A C 1
ATOM 6602 O O . SER A 1 833 ? 27.848 18.192 -46.198 1.00 69.06 833 SER A O 1
ATOM 6604 N N . LYS A 1 834 ? 28.675 16.271 -45.367 1.00 73.62 834 LYS A N 1
ATOM 6605 C CA . LYS A 1 834 ? 29.938 16.832 -44.875 1.00 73.62 834 LYS A CA 1
ATOM 6606 C C . LYS A 1 834 ? 30.886 17.246 -46.010 1.00 73.62 834 LYS A C 1
ATOM 6608 O O . LYS A 1 834 ? 31.383 18.367 -45.984 1.00 73.62 834 LYS A O 1
ATOM 6613 N N . ILE A 1 835 ? 31.088 16.395 -47.019 1.00 71.88 835 ILE A N 1
ATOM 6614 C CA . ILE A 1 835 ? 31.956 16.683 -48.177 1.00 71.88 835 ILE A CA 1
ATOM 6615 C C . ILE A 1 835 ? 31.419 17.876 -48.976 1.00 71.88 835 ILE A C 1
ATOM 6617 O O . ILE A 1 835 ? 32.172 18.793 -49.296 1.00 71.88 835 ILE A O 1
ATOM 6621 N N . LEU A 1 836 ? 30.111 17.909 -49.258 1.00 67.88 836 LEU A N 1
ATOM 6622 C CA . LEU A 1 836 ? 29.481 19.040 -49.948 1.00 67.88 836 LEU A CA 1
ATOM 6623 C C . LEU A 1 836 ? 29.648 20.344 -49.164 1.00 67.88 836 LEU A C 1
ATOM 6625 O O . LEU A 1 836 ? 29.932 21.384 -49.752 1.00 67.88 836 LEU A O 1
ATOM 6629 N N . TYR A 1 837 ? 29.514 20.287 -47.839 1.00 68.94 837 TYR A N 1
ATOM 6630 C CA . TYR A 1 837 ? 29.737 21.440 -46.975 1.00 68.94 837 TYR A CA 1
ATOM 6631 C C . TYR A 1 837 ? 31.198 21.926 -47.013 1.00 68.94 837 TYR A C 1
ATOM 6633 O O . TYR A 1 837 ? 31.444 23.126 -47.127 1.00 68.94 837 TYR A O 1
ATOM 6641 N N . GLU A 1 838 ? 32.177 21.018 -46.971 1.00 71.56 838 GLU A N 1
ATOM 6642 C CA . GLU A 1 838 ? 33.604 21.360 -47.059 1.00 71.56 838 GLU A CA 1
ATOM 6643 C C . GLU A 1 838 ? 33.979 21.965 -48.423 1.00 71.56 838 GLU A C 1
ATOM 6645 O O . GLU A 1 838 ? 34.696 22.971 -48.474 1.00 71.56 838 GLU A O 1
ATOM 6650 N N . LEU A 1 839 ? 33.442 21.418 -49.520 1.00 71.12 839 LEU A N 1
ATOM 6651 C CA . LEU A 1 839 ? 33.625 21.956 -50.871 1.00 71.12 839 LEU A CA 1
ATOM 6652 C C . LEU A 1 839 ? 33.010 23.353 -51.018 1.00 71.12 839 LEU A C 1
ATOM 6654 O O . LEU A 1 839 ? 33.683 24.258 -51.508 1.00 71.12 839 LEU A O 1
ATOM 6658 N N . GLN A 1 840 ? 31.789 23.567 -50.516 1.00 69.62 840 GLN A N 1
ATOM 6659 C CA . GLN A 1 840 ? 31.142 24.886 -50.525 1.00 69.62 840 GLN A CA 1
ATOM 6660 C C . GLN A 1 840 ? 31.931 25.937 -49.732 1.00 69.62 840 GLN A C 1
ATOM 6662 O O . GLN A 1 840 ? 31.999 27.098 -50.141 1.00 69.62 840 GLN A O 1
ATOM 6667 N N . ILE A 1 841 ? 32.560 25.556 -48.614 1.00 72.12 841 ILE A N 1
ATOM 6668 C CA . ILE A 1 841 ? 33.451 26.457 -47.868 1.00 72.12 841 ILE A CA 1
ATOM 6669 C C . ILE A 1 841 ? 34.692 26.798 -48.691 1.00 72.12 841 ILE A C 1
ATOM 6671 O O . ILE A 1 841 ? 35.106 27.958 -48.700 1.00 72.12 841 ILE A O 1
ATOM 6675 N N . LYS A 1 842 ? 35.316 25.804 -49.335 1.00 77.44 842 LYS A N 1
ATOM 6676 C CA . LYS A 1 842 ? 36.525 26.010 -50.141 1.00 77.44 842 LYS A CA 1
ATOM 6677 C C . LYS A 1 842 ? 36.239 26.938 -51.322 1.00 77.44 842 LYS A C 1
ATOM 6679 O O . LYS A 1 842 ? 36.909 27.960 -51.450 1.00 77.44 842 LYS A O 1
ATOM 6684 N N . GLU A 1 843 ? 35.189 26.650 -52.088 1.00 79.19 843 GLU A N 1
ATOM 6685 C CA . GLU A 1 843 ? 34.733 27.490 -53.199 1.00 79.19 843 GLU A CA 1
ATOM 6686 C C . GLU A 1 843 ? 34.362 28.901 -52.711 1.00 79.19 843 GLU A C 1
ATOM 6688 O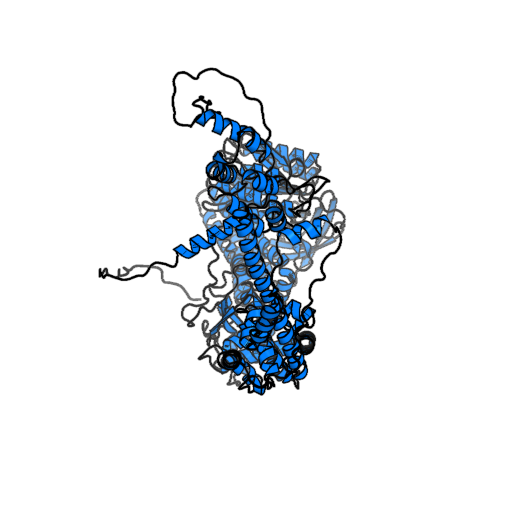 O . GLU A 1 843 ? 34.788 29.902 -53.282 1.00 79.19 843 GLU A O 1
ATOM 6693 N N . GLY A 1 844 ? 33.638 29.013 -51.591 1.00 80.75 844 GLY A N 1
ATOM 6694 C CA . GLY A 1 844 ? 33.284 30.302 -50.997 1.00 80.75 844 GLY A CA 1
ATOM 6695 C C . GLY A 1 844 ? 34.496 31.138 -50.566 1.00 80.75 844 GLY A C 1
ATOM 6696 O O . GLY A 1 844 ? 34.462 32.362 -50.685 1.00 80.75 844 GLY A O 1
ATOM 6697 N N . LYS A 1 845 ? 35.576 30.503 -50.088 1.00 82.69 845 LYS A N 1
ATOM 6698 C CA . LYS A 1 845 ? 36.839 31.186 -49.754 1.00 82.69 845 LYS A CA 1
ATOM 6699 C C . LYS A 1 845 ? 37.564 31.672 -51.002 1.00 82.69 845 LYS A C 1
ATOM 6701 O O . LYS A 1 845 ? 38.019 32.810 -51.006 1.00 82.69 845 LYS A O 1
ATOM 6706 N N . GLU A 1 846 ? 37.649 30.841 -52.038 1.00 83.25 846 GLU A N 1
ATOM 6707 C CA . GLU A 1 846 ? 38.261 31.212 -53.319 1.00 83.25 846 GLU A CA 1
ATOM 6708 C C . GLU A 1 846 ? 37.507 32.385 -53.959 1.00 83.25 846 GLU A C 1
ATOM 6710 O O . GLU A 1 846 ? 38.116 33.402 -54.280 1.00 83.25 846 GLU A O 1
ATOM 6715 N N . ARG A 1 847 ? 36.170 32.321 -54.013 1.00 86.69 847 ARG A N 1
ATOM 6716 C CA . ARG A 1 847 ? 35.318 33.415 -54.509 1.00 86.69 847 ARG A CA 1
ATOM 6717 C C . ARG A 1 847 ? 35.471 34.699 -53.698 1.00 86.69 847 ARG A C 1
ATOM 6719 O O . ARG A 1 847 ? 35.524 35.779 -54.277 1.00 86.69 847 ARG A O 1
ATOM 6726 N N . ALA A 1 848 ? 35.551 34.612 -52.370 1.00 86.62 848 ALA A N 1
ATOM 6727 C CA . ALA A 1 848 ? 35.759 35.786 -51.522 1.00 86.62 848 ALA A CA 1
ATOM 6728 C C . ALA A 1 848 ? 37.159 36.401 -51.701 1.00 86.62 848 ALA A C 1
ATOM 6730 O O . ALA A 1 848 ? 37.302 37.623 -51.642 1.00 86.62 848 ALA A O 1
ATOM 6731 N N . GLU A 1 849 ? 38.180 35.577 -51.946 1.00 87.00 849 GLU A N 1
ATOM 6732 C CA . GLU A 1 849 ? 39.545 36.030 -52.222 1.00 87.00 849 GLU A CA 1
ATOM 6733 C C . GLU A 1 849 ? 39.641 36.710 -53.597 1.00 87.00 849 GLU A C 1
ATOM 6735 O O . GLU A 1 849 ? 40.191 37.809 -53.696 1.00 87.00 849 GLU A O 1
ATOM 6740 N N . THR A 1 850 ? 39.026 36.133 -54.635 1.00 86.06 850 THR A N 1
ATOM 6741 C CA . THR A 1 850 ? 38.906 36.768 -55.958 1.00 86.06 850 THR A CA 1
ATOM 6742 C C . THR A 1 850 ? 38.119 38.074 -55.869 1.00 86.06 850 THR A C 1
ATOM 6744 O O . THR A 1 850 ? 38.599 39.110 -56.325 1.00 86.06 850 THR A O 1
ATOM 6747 N N . PHE A 1 851 ? 36.976 38.079 -55.175 1.00 90.31 851 PHE A N 1
ATOM 6748 C CA . PHE A 1 851 ? 36.180 39.283 -54.915 1.00 90.31 851 PHE A CA 1
ATOM 6749 C C . PHE A 1 851 ? 36.989 40.388 -54.227 1.00 90.31 851 PHE A C 1
ATOM 6751 O O . PHE A 1 851 ? 36.837 41.568 -54.542 1.00 90.31 851 PHE A O 1
ATOM 6758 N N . LYS A 1 852 ? 37.873 40.031 -53.291 1.00 90.75 852 LYS A N 1
ATOM 6759 C CA . LYS A 1 852 ? 38.757 40.987 -52.619 1.00 90.75 852 LYS A CA 1
ATOM 6760 C C . LYS A 1 852 ? 39.736 41.627 -53.604 1.00 90.75 852 LYS A C 1
ATOM 6762 O O . LYS A 1 852 ? 39.857 42.848 -53.611 1.00 90.75 852 LYS A O 1
ATOM 6767 N N . ASN A 1 853 ? 40.400 40.820 -54.428 1.00 89.00 853 ASN A N 1
ATOM 6768 C CA . ASN A 1 853 ? 41.571 41.246 -55.198 1.00 89.00 853 ASN A CA 1
ATOM 6769 C C . ASN A 1 853 ? 41.243 41.785 -56.600 1.00 89.00 853 ASN A C 1
ATOM 6771 O O . ASN A 1 853 ? 42.027 42.569 -57.129 1.00 89.00 853 ASN A O 1
ATOM 6775 N N . THR A 1 854 ? 40.110 41.402 -57.198 1.00 88.75 854 THR A N 1
ATOM 6776 C CA . THR A 1 854 ? 39.771 41.807 -58.572 1.00 88.75 854 THR A CA 1
ATOM 6777 C C . THR A 1 854 ? 39.503 43.311 -58.697 1.00 88.75 854 THR A C 1
ATOM 6779 O O . THR A 1 854 ? 38.955 43.940 -57.788 1.00 88.75 854 THR A O 1
ATOM 6782 N N . VAL A 1 855 ? 39.881 43.892 -59.833 1.00 86.56 855 VAL A N 1
ATOM 6783 C CA . VAL A 1 855 ? 39.513 45.259 -60.241 1.00 86.56 855 VAL A CA 1
ATOM 6784 C C . VAL A 1 855 ? 38.322 45.268 -61.205 1.00 86.56 855 VAL A C 1
ATOM 6786 O O . VAL A 1 855 ? 37.811 46.338 -61.520 1.00 86.56 855 VAL A O 1
ATOM 6789 N N . ASP A 1 856 ? 37.867 44.095 -61.648 1.00 89.06 856 ASP A N 1
ATOM 6790 C CA . ASP A 1 856 ? 36.705 43.938 -62.512 1.00 89.06 856 ASP A CA 1
ATOM 6791 C C . ASP A 1 856 ? 35.429 43.797 -61.662 1.00 89.06 856 ASP A C 1
ATOM 6793 O O . ASP A 1 856 ? 35.295 42.909 -60.813 1.00 89.06 856 ASP A O 1
ATOM 6797 N N . LEU A 1 857 ? 34.482 44.715 -61.865 1.00 87.69 857 LEU A N 1
ATOM 6798 C CA . LEU A 1 857 ? 33.213 44.716 -61.143 1.00 87.69 857 LEU A CA 1
ATOM 6799 C C . LEU A 1 857 ? 32.274 43.595 -61.605 1.00 87.69 857 LEU A C 1
ATOM 6801 O O . LEU A 1 857 ? 31.470 43.136 -60.794 1.00 87.69 857 LEU A O 1
ATOM 6805 N N . GLU A 1 858 ? 32.376 43.124 -62.849 1.00 85.75 858 GLU A N 1
ATOM 6806 C CA . GLU A 1 858 ? 31.594 41.981 -63.334 1.00 85.75 858 GLU A CA 1
ATOM 6807 C C . GLU A 1 858 ? 32.101 40.676 -62.715 1.00 85.75 858 GLU A C 1
ATOM 6809 O O . GLU A 1 858 ? 31.310 39.860 -62.241 1.00 85.75 858 GLU A O 1
ATOM 6814 N N . GLU A 1 859 ? 33.421 40.523 -62.596 1.00 84.81 859 GLU A N 1
ATOM 6815 C CA . GLU A 1 859 ? 34.034 39.402 -61.880 1.00 84.81 859 GLU A CA 1
ATOM 6816 C C . GLU A 1 859 ? 33.675 39.425 -60.385 1.00 84.81 859 GLU A C 1
ATOM 6818 O O . GLU A 1 859 ? 33.328 38.392 -59.800 1.00 84.81 859 GLU A O 1
ATOM 6823 N N . ALA A 1 860 ? 33.673 40.609 -59.761 1.00 86.50 860 ALA A N 1
ATOM 6824 C CA . ALA A 1 860 ? 33.224 40.778 -58.381 1.00 86.50 860 ALA A CA 1
ATOM 6825 C C . ALA A 1 860 ? 31.728 40.439 -58.210 1.00 86.50 860 ALA A C 1
ATOM 6827 O O . ALA A 1 860 ? 31.343 39.789 -57.233 1.00 86.50 860 ALA A O 1
ATOM 6828 N N . ALA A 1 861 ? 30.881 40.830 -59.164 1.00 86.12 861 ALA A N 1
ATOM 6829 C CA . ALA A 1 861 ? 29.461 40.498 -59.165 1.00 86.12 861 ALA A CA 1
ATOM 6830 C C . ALA A 1 861 ? 29.228 38.987 -59.349 1.00 86.12 861 ALA A C 1
ATOM 6832 O O . ALA A 1 861 ? 28.457 38.391 -58.594 1.00 86.12 861 ALA A O 1
ATOM 6833 N N . GLY A 1 862 ? 29.956 38.340 -60.263 1.00 83.75 862 GLY A N 1
ATOM 6834 C CA . GLY A 1 862 ? 29.938 36.887 -60.459 1.00 83.75 862 GLY A CA 1
ATOM 6835 C C . GLY A 1 862 ? 30.382 36.112 -59.221 1.00 83.75 862 GLY A C 1
ATOM 6836 O O . GLY A 1 862 ? 29.747 35.130 -58.831 1.00 83.75 862 GLY A O 1
ATOM 6837 N N . CYS A 1 863 ? 31.391 36.616 -58.503 1.00 86.56 863 CYS A N 1
ATOM 6838 C CA . CYS A 1 863 ? 31.806 36.049 -57.221 1.00 86.56 863 CYS A CA 1
ATOM 6839 C C . CYS A 1 863 ? 30.682 36.073 -56.173 1.00 86.56 863 CYS A C 1
ATOM 6841 O O . CYS A 1 863 ? 30.600 35.142 -55.372 1.00 86.56 863 CYS A O 1
ATOM 6843 N N . LEU A 1 864 ? 29.791 37.070 -56.189 1.00 84.81 864 LEU A N 1
ATOM 6844 C CA . LEU A 1 864 ? 28.659 37.184 -55.259 1.00 84.81 864 LEU A CA 1
ATOM 6845 C C . LEU A 1 864 ? 27.374 36.499 -55.739 1.00 84.81 864 LEU A C 1
ATOM 6847 O O . LEU A 1 864 ? 26.467 36.293 -54.938 1.00 84.81 864 LEU A O 1
ATOM 6851 N N . TYR A 1 865 ? 27.267 36.151 -57.017 1.00 84.19 865 TYR A N 1
ATOM 6852 C CA . TYR A 1 865 ? 26.028 35.631 -57.584 1.00 84.19 865 TYR A CA 1
ATOM 6853 C C . TYR A 1 865 ? 25.576 34.313 -56.926 1.00 84.19 865 TYR A C 1
ATOM 6855 O O . TYR A 1 865 ? 26.346 33.356 -56.806 1.00 84.19 865 TYR A O 1
ATOM 6863 N N . GLY A 1 866 ? 24.310 34.254 -56.504 1.00 76.00 866 GLY A N 1
ATOM 6864 C CA . GLY A 1 866 ? 23.682 33.047 -55.957 1.00 76.00 866 GLY A CA 1
ATOM 6865 C C . GLY A 1 866 ? 23.878 32.827 -54.452 1.00 76.00 866 GLY A C 1
ATOM 6866 O O . GLY A 1 866 ? 23.432 31.805 -53.932 1.00 76.00 866 GLY A O 1
ATOM 6867 N N . ILE A 1 867 ? 24.512 33.758 -53.731 1.00 82.88 867 ILE A N 1
ATOM 6868 C CA . ILE A 1 867 ? 24.713 33.640 -52.276 1.00 82.88 867 ILE A CA 1
ATOM 6869 C C . ILE A 1 867 ? 23.487 34.125 -51.488 1.00 82.88 867 ILE A C 1
ATOM 6871 O O . ILE A 1 867 ? 22.746 34.991 -51.941 1.00 82.88 867 ILE A O 1
ATOM 6875 N N . CYS A 1 868 ? 23.306 33.633 -50.263 1.00 81.38 868 CYS A N 1
ATOM 6876 C CA . CYS A 1 868 ? 22.257 34.082 -49.336 1.00 81.38 868 CYS A CA 1
ATOM 6877 C C . CYS A 1 868 ? 22.900 34.684 -48.076 1.00 81.38 868 CYS A C 1
ATOM 6879 O O . CYS A 1 868 ? 23.871 34.117 -47.574 1.00 81.38 868 CYS A O 1
ATOM 6881 N N . GLN A 1 869 ? 22.368 35.777 -47.513 1.00 80.94 869 GLN A N 1
ATOM 6882 C CA . GLN A 1 869 ? 22.923 36.442 -46.316 1.00 80.94 869 GLN A CA 1
ATOM 6883 C C . GLN A 1 869 ? 22.956 35.524 -45.091 1.00 80.94 869 GLN A C 1
ATOM 6885 O O . GLN A 1 869 ? 23.821 35.670 -44.226 1.00 80.94 869 GLN A O 1
ATOM 6890 N N . GLY A 1 870 ? 22.021 34.571 -45.011 1.00 72.00 870 GLY A N 1
ATOM 6891 C CA . GLY A 1 870 ? 21.985 33.556 -43.956 1.00 72.00 870 GLY A CA 1
ATOM 6892 C C . GLY A 1 870 ? 23.016 32.433 -44.120 1.00 72.00 870 GLY A C 1
ATOM 6893 O O . GLY A 1 870 ? 23.211 31.650 -43.191 1.00 72.00 870 GLY A O 1
ATOM 6894 N N . HIS A 1 871 ? 23.671 32.332 -45.280 1.00 79.38 871 HIS A N 1
ATOM 6895 C CA . HIS A 1 871 ? 24.646 31.285 -45.565 1.00 79.38 871 HIS A CA 1
ATOM 6896 C C . HIS A 1 871 ? 26.033 31.647 -45.018 1.00 79.38 871 HIS A C 1
ATOM 6898 O O . HIS A 1 871 ? 26.449 32.806 -45.021 1.00 79.38 871 HIS A O 1
ATOM 6904 N N . HIS A 1 872 ? 26.790 30.646 -44.567 1.00 75.75 872 HIS A N 1
ATOM 6905 C CA . HIS A 1 872 ? 28.092 30.859 -43.928 1.00 75.75 872 HIS A CA 1
ATOM 6906 C C . HIS A 1 872 ? 29.130 31.504 -44.870 1.00 75.75 872 HIS A C 1
ATOM 6908 O O . HIS A 1 872 ? 29.986 32.256 -44.402 1.00 75.75 872 HIS A O 1
ATOM 6914 N N . THR A 1 873 ? 29.022 31.280 -46.186 1.00 82.19 873 THR A N 1
ATOM 6915 C CA . THR A 1 873 ? 29.905 31.880 -47.202 1.00 82.19 873 THR A CA 1
ATOM 6916 C C . THR A 1 873 ? 29.725 33.393 -47.345 1.00 82.19 873 THR A C 1
ATOM 6918 O O . THR A 1 873 ? 30.699 34.076 -47.639 1.00 82.19 873 THR A O 1
ATOM 6921 N N . PHE A 1 874 ? 28.543 33.958 -47.055 1.00 86.81 874 PHE A N 1
ATOM 6922 C CA . PHE A 1 874 ? 28.303 35.408 -47.141 1.00 86.81 874 PHE A CA 1
ATOM 6923 C C . PHE A 1 874 ? 29.238 36.205 -46.219 1.00 86.81 874 PHE A C 1
ATOM 6925 O O . PHE A 1 874 ? 29.767 37.253 -46.591 1.00 86.81 874 PHE A O 1
ATOM 6932 N N . ASN A 1 875 ? 29.513 35.671 -45.024 1.00 86.56 875 ASN A N 1
ATOM 6933 C CA . ASN A 1 875 ? 30.428 36.306 -44.076 1.00 86.56 875 ASN A CA 1
ATOM 6934 C C . ASN A 1 875 ? 31.871 36.375 -44.596 1.00 86.56 875 ASN A C 1
ATOM 6936 O O . ASN A 1 875 ? 32.584 37.302 -44.219 1.00 86.56 875 ASN A O 1
ATOM 6940 N N . LEU A 1 876 ? 32.287 35.463 -45.485 1.00 88.88 876 LEU A N 1
ATOM 6941 C CA . LEU A 1 876 ? 33.622 35.494 -46.092 1.00 88.88 876 LEU A CA 1
ATOM 6942 C C . LEU A 1 876 ? 33.801 36.744 -46.969 1.00 88.88 876 LEU A C 1
ATOM 6944 O O . LEU A 1 876 ? 34.837 37.398 -46.894 1.00 88.88 876 LEU A O 1
ATOM 6948 N N . PHE A 1 877 ? 32.767 37.147 -47.715 1.00 91.12 877 PHE A N 1
ATOM 6949 C CA . PHE A 1 877 ? 32.775 38.381 -48.517 1.00 91.12 877 PHE A CA 1
ATOM 6950 C C . PHE A 1 877 ? 32.731 39.645 -47.647 1.00 91.12 877 PHE A C 1
ATOM 6952 O O . PHE A 1 877 ? 33.405 40.638 -47.926 1.00 91.12 877 PHE A O 1
ATOM 6959 N N . VAL A 1 878 ? 31.984 39.605 -46.540 1.00 90.62 878 VAL A N 1
ATOM 6960 C CA . VAL A 1 878 ? 31.989 40.685 -45.540 1.00 90.62 878 VAL A CA 1
ATOM 6961 C C . VAL A 1 878 ? 33.371 40.835 -44.898 1.00 90.62 878 VAL A C 1
ATOM 6963 O O . VAL A 1 878 ? 33.802 41.953 -44.608 1.00 90.62 878 VAL A O 1
ATOM 6966 N N . ASP A 1 879 ? 34.062 39.723 -44.649 1.00 89.69 879 ASP A N 1
ATOM 6967 C CA . ASP A 1 879 ? 35.421 39.720 -44.115 1.00 89.69 879 ASP A CA 1
ATOM 6968 C C . ASP A 1 879 ? 36.449 40.193 -45.148 1.00 89.69 879 ASP A C 1
ATOM 6970 O O . ASP A 1 879 ? 37.326 40.980 -44.784 1.00 89.69 879 ASP A O 1
ATOM 6974 N N . ALA A 1 880 ? 36.281 39.847 -46.429 1.00 91.06 880 ALA A N 1
ATOM 6975 C CA . ALA A 1 880 ? 37.094 40.366 -47.529 1.00 91.06 880 ALA A CA 1
ATOM 6976 C C . ALA A 1 880 ? 37.111 41.909 -47.558 1.00 91.06 880 ALA A C 1
ATOM 6978 O O . ALA A 1 880 ? 38.183 42.511 -47.609 1.00 91.06 880 ALA A O 1
ATOM 6979 N N . LEU A 1 881 ? 35.955 42.568 -47.389 1.00 89.69 881 LEU A N 1
ATOM 6980 C CA . LEU A 1 881 ? 35.863 44.038 -47.335 1.00 89.69 881 LEU A CA 1
ATOM 6981 C C . LEU A 1 881 ? 36.475 44.683 -46.081 1.00 89.69 881 LEU A C 1
ATOM 6983 O O . LEU A 1 881 ? 36.664 45.898 -46.036 1.00 89.69 881 LEU A O 1
ATOM 6987 N N . LYS A 1 882 ? 36.782 43.910 -45.033 1.00 91.38 882 LYS A N 1
ATOM 6988 C CA . LYS A 1 882 ? 37.459 44.435 -43.834 1.00 91.38 882 LYS A CA 1
ATOM 6989 C C . LYS A 1 882 ? 38.971 44.546 -44.022 1.00 91.38 882 LYS A C 1
ATOM 6991 O O . LYS A 1 882 ? 39.624 45.055 -43.108 1.00 91.38 882 LYS A O 1
ATOM 6996 N N . HIS A 1 883 ? 39.543 44.062 -45.123 1.00 89.75 883 HIS A N 1
ATOM 6997 C CA . HIS A 1 883 ? 40.958 44.268 -45.428 1.00 89.75 883 HIS A CA 1
ATOM 6998 C C . HIS A 1 883 ? 41.246 45.740 -45.772 1.00 89.75 883 HIS A C 1
ATOM 7000 O O . HIS A 1 883 ? 40.326 46.518 -46.020 1.00 89.75 883 HIS A O 1
ATOM 7006 N N . LYS A 1 884 ? 42.520 46.142 -45.686 1.00 87.06 884 LYS A N 1
ATOM 7007 C CA . LYS A 1 884 ? 42.961 47.499 -46.039 1.00 87.06 884 LYS A CA 1
ATOM 7008 C C . LYS A 1 884 ? 43.131 47.617 -47.551 1.00 87.06 884 LYS A C 1
ATOM 7010 O O . LYS A 1 884 ? 43.654 46.682 -48.151 1.00 87.06 884 LYS A O 1
ATOM 7015 N N . ASN A 1 885 ? 42.771 48.770 -48.108 1.00 84.81 885 ASN A N 1
ATOM 7016 C CA . ASN A 1 885 ? 42.995 49.136 -49.512 1.00 84.81 885 ASN A CA 1
ATOM 7017 C C . ASN A 1 885 ? 42.408 48.130 -50.519 1.00 84.81 885 ASN A C 1
ATOM 7019 O O . ASN A 1 885 ? 43.052 47.779 -51.504 1.00 84.81 885 ASN A O 1
ATOM 7023 N N . VAL A 1 886 ? 41.193 47.642 -50.264 1.00 89.19 886 VAL A N 1
ATOM 7024 C CA . VAL A 1 886 ? 40.473 46.781 -51.208 1.00 89.19 886 VAL A CA 1
ATOM 7025 C C . VAL A 1 886 ? 40.169 47.591 -52.481 1.00 89.19 886 VAL A C 1
ATOM 7027 O O . VAL A 1 886 ? 39.577 48.670 -52.378 1.00 89.19 886 VAL A O 1
ATOM 7030 N N . PRO A 1 887 ? 40.540 47.114 -53.684 1.00 86.75 887 PRO A N 1
ATOM 7031 C CA . PRO A 1 887 ? 40.217 47.807 -54.927 1.00 86.75 887 PRO A CA 1
ATOM 7032 C C . PRO A 1 887 ? 38.700 47.901 -55.103 1.00 86.75 887 PRO A C 1
ATOM 7034 O O . PRO A 1 887 ? 37.990 46.913 -54.888 1.00 86.75 887 PRO A O 1
ATOM 7037 N N . LEU A 1 888 ? 38.217 49.090 -55.483 1.00 90.19 888 LEU A N 1
ATOM 7038 C CA . LEU A 1 888 ? 36.790 49.387 -55.683 1.00 90.19 888 LEU A CA 1
ATOM 7039 C C . LEU A 1 888 ? 35.926 48.995 -54.467 1.00 90.19 888 LEU A C 1
ATOM 7041 O O . LEU A 1 888 ? 34.840 48.422 -54.592 1.00 90.19 888 LEU A O 1
ATOM 7045 N N . ALA A 1 889 ? 36.439 49.250 -53.253 1.00 87.88 889 ALA A N 1
ATOM 7046 C CA . ALA A 1 889 ? 35.782 48.853 -52.005 1.00 87.88 889 ALA A CA 1
ATOM 7047 C C . ALA A 1 889 ? 34.359 49.415 -51.876 1.00 87.88 889 ALA A C 1
ATOM 7049 O O . ALA A 1 889 ? 33.509 48.785 -51.247 1.00 87.88 889 ALA A O 1
ATOM 7050 N N . LEU A 1 890 ? 34.103 50.594 -52.449 1.00 87.75 890 LEU A N 1
ATOM 7051 C CA . LEU A 1 890 ? 32.824 51.288 -52.361 1.00 87.75 890 LEU A CA 1
ATOM 7052 C C . LEU A 1 890 ? 31.758 50.606 -53.228 1.00 87.75 890 LEU A C 1
ATOM 7054 O O . LEU A 1 890 ? 30.645 50.353 -52.772 1.00 87.75 890 LEU A O 1
ATOM 7058 N N . GLU A 1 891 ? 32.116 50.253 -54.457 1.00 89.75 891 GLU A N 1
ATOM 7059 C CA . GLU A 1 891 ? 31.282 49.556 -55.431 1.00 89.75 891 GLU A CA 1
ATOM 7060 C C . GLU A 1 891 ? 30.991 48.129 -54.959 1.00 89.75 891 GLU A C 1
ATOM 7062 O O . GLU A 1 891 ? 29.841 47.692 -54.953 1.00 89.75 891 GLU A O 1
ATOM 7067 N N . LYS A 1 892 ? 32.005 47.431 -54.441 1.00 92.25 892 LYS A N 1
ATOM 7068 C CA . LYS A 1 892 ? 31.854 46.101 -53.833 1.00 92.25 892 LYS A CA 1
ATOM 7069 C C . LYS A 1 892 ? 31.016 46.130 -52.554 1.00 92.25 892 LYS A C 1
ATOM 7071 O O . LYS A 1 892 ? 30.214 45.228 -52.308 1.00 92.25 892 LYS A O 1
ATOM 7076 N N . ALA A 1 893 ? 31.148 47.182 -51.744 1.00 88.94 893 ALA A N 1
ATOM 7077 C CA . ALA A 1 893 ? 30.266 47.406 -50.605 1.00 88.94 893 ALA A CA 1
ATOM 7078 C C . ALA A 1 893 ? 28.817 47.628 -51.054 1.00 88.94 893 ALA A C 1
ATOM 7080 O O . ALA A 1 893 ? 27.922 47.025 -50.461 1.00 88.94 893 ALA A O 1
ATOM 7081 N N . LYS A 1 894 ? 28.587 48.412 -52.121 1.00 89.38 894 LYS A N 1
ATOM 7082 C CA . LYS A 1 894 ? 27.258 48.603 -52.723 1.00 89.38 894 LYS A CA 1
ATOM 7083 C C . LYS A 1 894 ? 26.655 47.278 -53.191 1.00 89.38 894 LYS A C 1
ATOM 7085 O O . LYS A 1 894 ? 25.488 47.037 -52.897 1.00 89.38 894 LYS A O 1
ATOM 7090 N N . MET A 1 895 ? 27.433 46.401 -53.830 1.00 90.44 895 MET A N 1
ATOM 7091 C CA . MET A 1 895 ? 26.960 45.076 -54.261 1.00 90.44 895 MET A CA 1
ATOM 7092 C C . MET A 1 895 ? 26.430 44.236 -53.090 1.00 90.44 895 MET A C 1
ATOM 7094 O O . MET A 1 895 ? 25.371 43.622 -53.206 1.00 90.44 895 MET A O 1
ATOM 7098 N N . LEU A 1 896 ? 27.120 44.245 -51.942 1.00 88.62 896 LEU A N 1
ATOM 7099 C CA . LEU A 1 896 ? 26.671 43.529 -50.743 1.00 88.62 896 LEU A CA 1
ATOM 7100 C C . LEU A 1 896 ? 25.485 44.209 -50.051 1.00 88.62 896 LEU A C 1
ATOM 7102 O O . LEU A 1 896 ? 24.578 43.514 -49.600 1.00 88.62 896 LEU A O 1
ATOM 7106 N N . THR A 1 897 ? 25.477 45.542 -49.935 1.00 87.19 897 THR A N 1
ATOM 7107 C CA . THR A 1 897 ? 24.422 46.276 -49.212 1.00 87.19 897 THR A CA 1
ATOM 7108 C C . THR A 1 897 ? 23.122 46.381 -49.992 1.00 87.19 897 THR A C 1
ATOM 7110 O O . THR A 1 897 ? 22.059 46.250 -49.390 1.00 87.19 897 THR A O 1
ATOM 7113 N N . HIS A 1 898 ? 23.196 46.581 -51.308 1.00 85.44 898 HIS A N 1
ATOM 7114 C CA . HIS A 1 898 ? 22.033 46.672 -52.191 1.00 85.44 898 HIS A CA 1
ATOM 7115 C C . HIS A 1 898 ? 21.591 45.295 -52.700 1.00 85.44 898 HIS A C 1
ATOM 7117 O O . HIS A 1 898 ? 20.438 45.125 -53.083 1.00 85.44 898 HIS A O 1
ATOM 7123 N N . GLY A 1 899 ? 22.487 44.302 -52.688 1.00 84.12 899 GLY A N 1
ATOM 7124 C CA . GLY A 1 899 ? 22.194 42.934 -53.119 1.00 84.12 899 GLY A CA 1
ATOM 7125 C C . GLY A 1 899 ? 22.082 42.759 -54.638 1.00 84.12 899 GLY A C 1
ATOM 7126 O O . GLY A 1 899 ? 21.618 41.709 -55.088 1.00 84.12 899 GLY A O 1
ATOM 7127 N N . HIS A 1 900 ? 22.493 43.760 -55.425 1.00 86.00 900 HIS A N 1
ATOM 7128 C CA . HIS A 1 900 ? 22.440 43.759 -56.888 1.00 86.00 900 HIS A CA 1
ATOM 7129 C C . HIS A 1 900 ? 23.633 44.489 -57.530 1.00 86.00 900 HIS A C 1
ATOM 7131 O O . HIS A 1 900 ? 24.249 45.358 -56.905 1.00 86.00 900 HIS A O 1
ATOM 7137 N N . TYR A 1 901 ? 23.888 44.217 -58.809 1.00 86.94 901 TYR A N 1
ATOM 7138 C CA . TYR A 1 901 ? 24.777 45.004 -59.669 1.00 86.94 901 TYR A CA 1
ATOM 7139 C C . TYR A 1 901 ? 24.176 45.087 -61.076 1.00 86.94 901 TYR A C 1
ATOM 7141 O O . TYR A 1 901 ? 23.713 44.072 -61.590 1.00 86.94 901 TYR A O 1
ATOM 7149 N N . GLN A 1 902 ? 24.115 46.294 -61.654 1.00 83.38 902 GLN A N 1
ATOM 7150 C CA . GLN A 1 902 ? 23.502 46.567 -62.969 1.00 83.38 902 GLN A CA 1
ATOM 7151 C C . GLN A 1 902 ? 22.094 45.950 -63.159 1.00 83.38 902 GLN A C 1
ATOM 7153 O O . GLN A 1 902 ? 21.762 45.423 -64.213 1.00 83.38 902 GLN A O 1
ATOM 7158 N N . GLY A 1 903 ? 21.251 45.979 -62.119 1.00 76.88 903 GLY A N 1
ATOM 7159 C CA . GLY A 1 903 ? 19.895 45.406 -62.160 1.00 76.88 903 GLY A CA 1
ATOM 7160 C C . GLY A 1 903 ? 19.820 43.881 -61.987 1.00 76.88 903 GLY A C 1
ATOM 7161 O O . GLY A 1 903 ? 18.726 43.342 -61.847 1.00 76.88 903 GLY A O 1
ATOM 7162 N N . VAL A 1 904 ? 20.956 43.180 -61.914 1.00 79.62 904 VAL A N 1
ATOM 7163 C CA . VAL A 1 904 ? 21.014 41.736 -61.643 1.00 79.62 904 VAL A CA 1
ATOM 7164 C C . VAL A 1 904 ? 21.064 41.491 -60.137 1.00 79.62 904 VAL A C 1
ATOM 7166 O O . VAL A 1 904 ? 21.951 41.993 -59.441 1.00 79.62 904 VAL A O 1
ATOM 7169 N N . LYS A 1 905 ? 20.126 40.689 -59.620 1.00 82.94 905 LYS A N 1
ATOM 7170 C CA . LYS A 1 905 ? 20.097 40.264 -58.212 1.00 82.94 905 LYS A CA 1
ATOM 7171 C C . LYS A 1 905 ? 21.255 39.297 -57.937 1.00 82.94 905 LYS A C 1
ATOM 7173 O O . LYS A 1 905 ? 21.289 38.200 -58.483 1.00 82.94 905 LYS A O 1
ATOM 7178 N N . LEU A 1 906 ? 22.183 39.696 -57.068 1.00 84.31 906 LEU A N 1
ATOM 7179 C CA . LEU A 1 906 ? 23.349 38.887 -56.691 1.00 84.31 906 LEU A CA 1
ATOM 7180 C C . LEU A 1 906 ? 23.057 38.010 -55.470 1.00 84.31 906 LEU A C 1
ATOM 7182 O O . LEU A 1 906 ? 23.475 36.857 -55.413 1.00 84.31 906 LEU A O 1
ATOM 7186 N N . VAL A 1 907 ? 22.297 38.546 -54.511 1.00 83.75 907 VAL A N 1
ATOM 7187 C CA . VAL A 1 907 ? 22.000 37.892 -53.231 1.00 83.75 907 VAL A CA 1
ATOM 7188 C C . VAL A 1 907 ? 20.580 37.314 -53.245 1.00 83.75 907 VAL A C 1
ATOM 7190 O O . VAL A 1 907 ? 19.604 38.057 -53.335 1.00 83.75 907 VAL A O 1
ATOM 7193 N N . MET A 1 908 ? 20.450 35.989 -53.145 1.00 77.75 908 MET A N 1
ATOM 7194 C CA . MET A 1 908 ? 19.228 35.211 -53.411 1.00 77.75 908 MET A CA 1
ATOM 7195 C C . MET A 1 908 ? 18.339 34.938 -52.182 1.00 77.75 908 MET A C 1
ATOM 7197 O O . MET A 1 908 ? 17.556 33.986 -52.179 1.00 77.75 90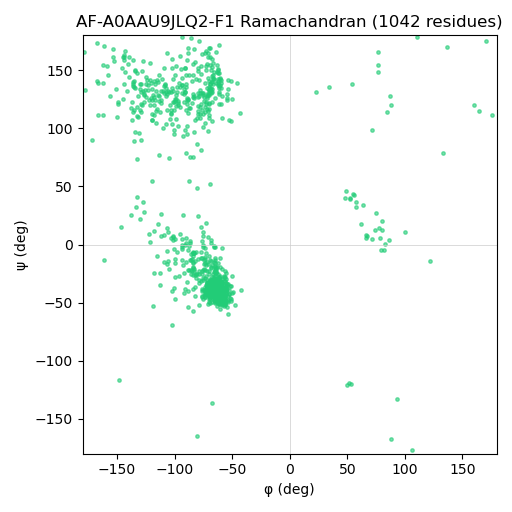8 MET A O 1
ATOM 7201 N N . ASP A 1 909 ? 18.391 35.775 -51.143 1.00 75.44 909 ASP A N 1
ATOM 7202 C CA . ASP A 1 909 ? 17.485 35.618 -49.998 1.00 75.44 909 ASP A CA 1
ATOM 7203 C C . ASP A 1 909 ? 16.003 35.751 -50.405 1.00 75.44 909 ASP A C 1
ATOM 7205 O O . ASP A 1 909 ? 15.634 36.505 -51.322 1.00 75.44 909 ASP A O 1
ATOM 7209 N N . LYS A 1 910 ? 15.142 35.001 -49.700 1.00 64.69 910 LYS A N 1
ATOM 7210 C CA . LYS A 1 910 ? 13.681 35.077 -49.837 1.00 64.69 910 LYS A CA 1
ATOM 7211 C C . LYS A 1 910 ? 13.204 36.440 -49.326 1.00 64.69 910 LYS A C 1
ATOM 7213 O O . LYS A 1 910 ? 13.161 36.657 -48.118 1.00 64.69 910 LYS A O 1
ATOM 7218 N N . ASN A 1 911 ? 12.813 37.331 -50.233 1.00 58.12 911 ASN A N 1
ATOM 7219 C CA . ASN A 1 911 ? 12.176 38.594 -49.867 1.00 58.12 911 ASN A CA 1
ATOM 7220 C C . ASN A 1 911 ? 10.657 38.420 -49.796 1.00 58.12 911 ASN A C 1
ATOM 7222 O O . ASN A 1 911 ? 10.052 37.828 -50.686 1.00 58.12 911 ASN A O 1
ATOM 7226 N N . TYR A 1 912 ? 10.040 38.962 -48.746 1.00 49.34 912 TYR A N 1
ATOM 7227 C CA . TYR A 1 912 ? 8.598 39.202 -48.691 1.00 49.34 912 TYR A CA 1
ATOM 7228 C C . TYR A 1 912 ? 8.312 40.551 -49.390 1.00 49.34 912 TYR A C 1
ATOM 7230 O O . TYR A 1 912 ? 8.135 41.562 -48.717 1.00 49.34 912 TYR A O 1
ATOM 7238 N N . GLY A 1 913 ? 8.369 40.586 -50.731 1.00 54.78 913 GLY A N 1
ATOM 7239 C CA . GLY A 1 913 ? 8.070 41.764 -51.573 1.00 54.78 913 GLY A CA 1
ATOM 7240 C C . GLY A 1 913 ? 9.054 41.998 -52.736 1.00 54.78 913 GLY A C 1
ATOM 7241 O O . GLY A 1 913 ? 10.121 41.388 -52.770 1.00 54.78 913 GLY A O 1
ATOM 7242 N N . ASP A 1 914 ? 8.710 42.918 -53.651 1.00 48.88 914 ASP A N 1
ATOM 7243 C CA . ASP A 1 914 ? 9.427 43.226 -54.916 1.00 48.88 914 ASP A CA 1
ATOM 7244 C C . ASP A 1 914 ? 10.789 43.947 -54.753 1.00 48.88 914 ASP A C 1
ATOM 7246 O O . ASP A 1 914 ? 11.412 44.361 -55.729 1.00 48.88 914 ASP A O 1
ATOM 7250 N N . GLY A 1 915 ? 11.279 44.121 -53.523 1.00 62.00 915 GLY A N 1
ATOM 7251 C CA . GLY A 1 915 ? 12.562 44.776 -53.241 1.00 62.00 915 GLY A CA 1
ATOM 7252 C C . GLY A 1 915 ? 13.761 43.820 -53.254 1.00 62.00 915 GLY A C 1
ATOM 7253 O O . GLY A 1 915 ? 13.610 42.603 -53.154 1.00 62.00 915 GLY A O 1
ATOM 7254 N N . TYR A 1 916 ? 14.980 44.366 -53.311 1.00 70.19 916 TYR A N 1
ATOM 7255 C CA . TYR A 1 916 ? 16.229 43.617 -53.106 1.00 70.19 916 TYR A CA 1
ATOM 7256 C C . TYR A 1 916 ? 16.514 43.402 -51.610 1.00 70.19 916 TYR A C 1
ATOM 7258 O O . TYR A 1 916 ? 16.084 44.181 -50.759 1.00 70.19 916 TYR A O 1
ATOM 7266 N N . ALA A 1 917 ? 17.220 42.319 -51.265 1.00 64.88 917 ALA A N 1
ATOM 7267 C CA . ALA A 1 917 ? 17.543 42.003 -49.874 1.00 64.88 917 ALA A CA 1
ATOM 7268 C C . ALA A 1 917 ? 18.662 42.938 -49.387 1.00 64.88 917 ALA A C 1
ATOM 7270 O O . ALA A 1 917 ? 19.830 42.718 -49.702 1.00 64.88 917 ALA A O 1
ATOM 7271 N N . LEU A 1 918 ? 18.319 43.983 -48.627 1.00 78.75 918 LEU A N 1
ATOM 7272 C CA . LEU A 1 918 ? 19.298 44.966 -48.156 1.00 78.75 918 LEU A CA 1
ATOM 7273 C C . LEU A 1 918 ? 20.106 44.437 -46.964 1.00 78.75 918 LEU A C 1
ATOM 7275 O O . LEU A 1 918 ? 19.581 44.293 -45.856 1.00 78.75 918 LEU A O 1
ATOM 7279 N N . TRP A 1 919 ? 21.406 44.200 -47.149 1.00 87.94 919 TRP A N 1
ATOM 7280 C CA . TRP A 1 919 ? 22.288 43.859 -46.034 1.00 87.94 919 TRP A CA 1
ATOM 7281 C C . TRP A 1 919 ? 22.636 45.110 -45.219 1.00 87.94 919 TRP A C 1
ATOM 7283 O O . TRP A 1 919 ? 23.239 46.064 -45.711 1.00 87.94 919 TRP A O 1
ATOM 7293 N N . THR A 1 920 ? 22.299 45.100 -43.926 1.00 86.19 920 THR A N 1
ATOM 7294 C CA . THR A 1 920 ? 22.641 46.190 -43.001 1.00 86.19 920 THR A CA 1
ATOM 7295 C C . THR A 1 920 ? 23.742 45.755 -42.029 1.00 86.19 920 THR A C 1
ATOM 7297 O O . THR A 1 920 ? 23.449 45.070 -41.043 1.00 86.19 920 THR A O 1
ATOM 7300 N N . PRO A 1 921 ? 25.010 46.179 -42.212 1.00 87.06 921 PRO A N 1
ATOM 7301 C CA . PRO A 1 921 ? 26.075 45.808 -41.289 1.00 87.06 921 PRO A CA 1
ATOM 7302 C C . PRO A 1 921 ? 25.855 46.404 -39.896 1.00 87.06 921 PRO A C 1
ATOM 7304 O O . PRO A 1 921 ? 25.355 47.522 -39.713 1.00 87.06 921 PRO A O 1
ATOM 7307 N N . ASN A 1 922 ? 26.315 45.684 -38.873 1.00 89.69 922 ASN A N 1
ATOM 7308 C CA . ASN A 1 922 ? 26.400 46.244 -37.528 1.00 89.69 922 ASN A CA 1
ATOM 7309 C C . ASN A 1 922 ? 27.469 47.359 -37.455 1.00 89.69 922 ASN A C 1
ATOM 7311 O O . ASN A 1 922 ? 28.388 47.422 -38.273 1.00 89.69 922 ASN A O 1
ATOM 7315 N N . LYS A 1 923 ? 27.374 48.238 -36.444 1.00 84.19 923 LYS A N 1
ATOM 7316 C CA . LYS A 1 923 ? 28.255 49.419 -36.305 1.00 84.19 923 LYS A CA 1
ATOM 7317 C C . LYS A 1 923 ? 29.750 49.066 -36.289 1.00 84.19 923 LYS A C 1
ATOM 7319 O O . LYS A 1 923 ? 30.543 49.806 -36.855 1.00 84.19 923 LYS A O 1
ATOM 7324 N N . LYS A 1 924 ? 30.131 47.942 -35.668 1.00 88.12 924 LYS A N 1
ATOM 7325 C CA . LYS A 1 924 ? 31.534 47.491 -35.591 1.00 88.12 924 LYS A CA 1
ATOM 7326 C C . LYS A 1 924 ? 32.067 47.054 -36.957 1.00 88.12 924 LYS A C 1
ATOM 7328 O O . LYS A 1 924 ? 33.182 47.410 -37.317 1.00 88.12 924 LYS A O 1
ATOM 7333 N N . THR A 1 925 ? 31.262 46.298 -37.700 1.00 89.38 925 THR A N 1
ATOM 7334 C CA . THR A 1 925 ? 31.593 45.797 -39.041 1.00 89.38 925 THR A CA 1
ATOM 7335 C C . THR A 1 925 ? 31.724 46.952 -40.018 1.00 89.38 925 THR A C 1
ATOM 7337 O O . THR A 1 925 ? 32.766 47.081 -40.649 1.00 89.38 925 THR A O 1
ATOM 7340 N N . PHE A 1 926 ? 30.729 47.845 -40.041 1.00 91.50 926 PHE A N 1
ATOM 7341 C CA . PHE A 1 926 ? 30.773 49.068 -40.838 1.00 91.50 926 PHE A CA 1
ATOM 7342 C C . PHE A 1 926 ? 32.024 49.900 -40.528 1.00 91.50 926 PHE A C 1
ATOM 7344 O O . PHE A 1 926 ? 32.794 50.203 -41.430 1.00 91.50 926 PHE A O 1
ATOM 7351 N N . HIS A 1 927 ? 32.269 50.221 -39.251 1.00 88.38 927 HIS A N 1
ATOM 7352 C CA . HIS A 1 927 ? 33.400 51.070 -38.873 1.00 88.38 927 HIS A CA 1
ATOM 7353 C C . HIS A 1 927 ? 34.748 50.461 -39.282 1.00 88.38 927 HIS A C 1
ATOM 7355 O O . HIS A 1 927 ? 35.652 51.198 -39.653 1.00 88.38 927 HIS A O 1
ATOM 7361 N N . LYS A 1 928 ? 34.886 49.128 -39.245 1.00 90.19 928 LYS A N 1
ATOM 7362 C CA . LYS A 1 928 ? 36.110 48.441 -39.674 1.00 90.19 928 LYS A CA 1
ATOM 7363 C C . LYS A 1 928 ? 36.300 48.480 -41.195 1.00 90.19 928 LYS A C 1
ATOM 7365 O O . LYS A 1 928 ? 37.414 48.744 -41.628 1.00 90.19 928 LYS A O 1
ATOM 7370 N N . ILE A 1 929 ? 35.235 48.264 -41.974 1.00 90.88 929 ILE A N 1
ATOM 7371 C CA . ILE A 1 929 ? 35.260 48.389 -43.445 1.00 90.88 929 ILE A CA 1
ATOM 7372 C C . ILE A 1 929 ? 35.610 49.829 -43.838 1.00 90.88 929 ILE A C 1
ATOM 7374 O O . ILE A 1 929 ? 36.551 50.044 -44.596 1.00 90.88 929 ILE A O 1
ATOM 7378 N N . TRP A 1 930 ? 34.907 50.805 -43.255 1.00 90.19 930 TRP A N 1
ATOM 7379 C CA . TRP A 1 930 ? 35.112 52.229 -43.514 1.00 90.19 930 TRP A CA 1
ATOM 7380 C C . TRP A 1 930 ? 36.520 52.687 -43.128 1.00 90.19 930 TRP A C 1
ATOM 7382 O O . TRP A 1 930 ? 37.220 53.245 -43.956 1.00 90.19 930 TRP A O 1
ATOM 7392 N N . LYS A 1 931 ? 36.988 52.393 -41.906 1.00 89.00 931 LYS A N 1
ATOM 7393 C CA . LYS A 1 931 ? 38.320 52.815 -41.437 1.00 89.00 931 LYS A CA 1
ATOM 7394 C C . LYS A 1 931 ? 39.455 52.274 -42.313 1.00 89.00 931 LYS A C 1
ATOM 7396 O O . LYS A 1 931 ? 40.458 52.953 -42.487 1.00 89.00 931 LYS A O 1
ATOM 7401 N N . ASN A 1 932 ? 39.321 51.048 -42.815 1.00 88.88 932 ASN A N 1
ATOM 7402 C CA . ASN A 1 932 ? 40.375 50.387 -43.583 1.00 88.88 932 ASN A CA 1
ATOM 7403 C C . ASN A 1 932 ? 40.380 50.760 -45.074 1.00 88.88 932 ASN A C 1
ATOM 7405 O O . ASN A 1 932 ? 41.377 50.496 -45.739 1.00 88.88 932 ASN A O 1
ATOM 7409 N N . ASN A 1 933 ? 39.303 51.369 -45.579 1.00 90.00 933 ASN A N 1
ATOM 7410 C CA . ASN A 1 933 ? 39.153 51.763 -46.984 1.00 90.00 933 ASN A CA 1
ATOM 7411 C C . ASN A 1 933 ? 38.698 53.224 -47.121 1.00 90.00 933 ASN A C 1
ATOM 7413 O O . ASN A 1 933 ? 38.116 53.604 -48.125 1.00 90.00 933 ASN A O 1
ATOM 7417 N N . MET A 1 934 ? 38.916 54.056 -46.099 1.00 84.19 934 MET A N 1
ATOM 7418 C CA . MET A 1 934 ? 38.326 55.397 -46.014 1.00 84.19 934 MET A CA 1
ATOM 7419 C C . MET A 1 934 ? 38.686 56.276 -47.220 1.00 84.19 934 MET A C 1
ATOM 7421 O O . MET A 1 934 ? 37.855 57.050 -47.687 1.00 84.19 934 MET A O 1
ATOM 7425 N N . GLU A 1 935 ? 39.905 56.118 -47.733 1.00 83.12 935 GLU A N 1
ATOM 7426 C CA . GLU A 1 935 ? 40.445 56.853 -48.881 1.00 83.12 935 GLU A CA 1
ATOM 7427 C C . GLU A 1 935 ? 39.753 56.498 -50.209 1.00 83.12 935 GLU A C 1
ATOM 7429 O O . GLU A 1 935 ? 39.876 57.237 -51.179 1.00 83.12 935 GLU A O 1
ATOM 7434 N N . SER A 1 936 ? 38.977 55.410 -50.259 1.00 82.88 936 SER A N 1
ATOM 7435 C CA . SER A 1 936 ? 38.295 54.939 -51.469 1.00 82.88 936 SER A CA 1
ATOM 7436 C C . SER A 1 936 ? 37.082 55.783 -51.885 1.00 82.88 936 SER A C 1
ATOM 7438 O O . SER A 1 936 ? 36.470 55.480 -52.904 1.00 82.88 936 SER A O 1
ATOM 7440 N N . GLY A 1 937 ? 36.688 56.812 -51.123 1.00 84.69 937 GLY A N 1
ATOM 7441 C CA . GLY A 1 937 ? 35.564 57.667 -51.509 1.00 84.69 937 GLY A CA 1
ATOM 7442 C C . GLY A 1 937 ? 35.251 58.822 -50.559 1.00 84.69 937 GLY A C 1
ATOM 7443 O O . GLY A 1 937 ? 35.687 58.879 -49.408 1.00 84.69 937 GLY A O 1
ATOM 7444 N N . THR A 1 938 ? 34.445 59.753 -51.057 1.00 87.44 938 THR A N 1
ATOM 7445 C CA . THR A 1 938 ? 33.924 60.910 -50.319 1.00 87.44 938 THR A CA 1
ATOM 7446 C C . THR A 1 938 ? 32.839 60.517 -49.309 1.00 87.44 938 THR A C 1
ATOM 7448 O O . THR A 1 938 ? 32.263 59.429 -49.363 1.00 87.44 938 THR A O 1
ATOM 7451 N N . MET A 1 939 ? 32.519 61.425 -48.379 1.00 84.88 939 MET A N 1
ATOM 7452 C CA . MET A 1 939 ? 31.462 61.222 -47.379 1.00 84.88 939 MET A CA 1
ATOM 7453 C C . MET A 1 939 ? 30.115 60.828 -48.012 1.00 84.88 939 MET A C 1
ATOM 7455 O O . MET A 1 939 ? 29.451 59.920 -47.512 1.00 84.88 939 MET A O 1
ATOM 7459 N N . GLU A 1 940 ? 29.731 61.477 -49.115 1.00 86.00 940 GLU A N 1
ATOM 7460 C CA . GLU A 1 940 ? 28.464 61.210 -49.808 1.00 86.00 940 GLU A CA 1
ATOM 7461 C C . GLU A 1 940 ? 28.462 59.844 -50.506 1.00 86.00 940 GLU A C 1
ATOM 7463 O O . GLU A 1 940 ? 27.490 59.100 -50.402 1.00 86.00 940 GLU A O 1
ATOM 7468 N N . GLN A 1 941 ? 29.589 59.435 -51.092 1.00 86.44 941 GLN A N 1
ATOM 7469 C CA . GLN A 1 941 ? 29.744 58.099 -51.677 1.00 86.44 941 GLN A CA 1
ATOM 7470 C C . GLN A 1 941 ? 29.627 56.984 -50.621 1.00 86.44 941 GLN A C 1
ATOM 7472 O O . GLN A 1 941 ? 29.014 55.944 -50.869 1.00 86.44 941 GLN A O 1
ATOM 7477 N N . TRP A 1 942 ? 30.157 57.195 -49.410 1.00 88.00 942 TRP A N 1
ATOM 7478 C CA . TRP A 1 942 ? 30.003 56.242 -48.303 1.00 88.00 942 TRP A CA 1
ATOM 7479 C C . TRP A 1 942 ? 28.576 56.192 -47.748 1.00 88.00 942 TRP A C 1
ATOM 7481 O O . TRP A 1 942 ? 28.122 55.118 -47.340 1.00 88.00 942 TRP A O 1
ATOM 7491 N N . LYS A 1 943 ? 27.862 57.326 -47.729 1.00 87.06 943 LYS A N 1
ATOM 7492 C CA . LYS A 1 943 ? 26.434 57.375 -47.370 1.00 87.06 943 LYS A CA 1
ATOM 7493 C C . LYS A 1 943 ? 25.592 56.601 -48.375 1.00 87.06 943 LYS A C 1
ATOM 7495 O O . LYS A 1 943 ? 24.721 55.841 -47.968 1.00 87.06 943 LYS A O 1
ATOM 7500 N N . GLU A 1 944 ? 25.896 56.748 -49.660 1.00 87.19 944 GLU A N 1
ATOM 7501 C CA . GLU A 1 944 ? 25.241 56.001 -50.730 1.00 87.19 944 GLU A CA 1
ATOM 7502 C C . GLU A 1 944 ? 25.503 54.492 -50.597 1.00 87.19 944 GLU A C 1
ATOM 7504 O O . GLU A 1 944 ? 24.580 53.691 -50.693 1.00 87.19 944 GLU A O 1
ATOM 7509 N N . ALA A 1 945 ? 26.740 54.082 -50.291 1.00 86.62 945 ALA A N 1
ATOM 7510 C CA . ALA A 1 945 ? 27.075 52.671 -50.087 1.00 86.62 945 ALA A CA 1
ATOM 7511 C C . ALA A 1 945 ? 26.433 52.056 -48.827 1.00 86.62 945 ALA A C 1
ATOM 7513 O O . ALA A 1 945 ? 26.116 50.864 -48.822 1.00 86.62 945 ALA A O 1
ATOM 7514 N N . PHE A 1 946 ? 26.208 52.849 -47.771 1.00 89.38 946 PHE A N 1
ATOM 7515 C CA . PHE A 1 946 ? 25.578 52.411 -46.518 1.00 89.38 946 PHE A CA 1
ATOM 7516 C C . PHE A 1 946 ? 24.472 53.375 -46.043 1.00 89.38 946 PHE A C 1
ATOM 7518 O O . PHE A 1 946 ? 24.641 54.040 -45.012 1.00 89.38 946 PHE A O 1
ATOM 7525 N N . PRO A 1 947 ? 23.290 53.386 -46.691 1.00 84.12 947 PRO A N 1
ATOM 7526 C CA . PRO A 1 947 ? 22.228 54.359 -46.399 1.00 84.12 947 PRO A CA 1
ATOM 7527 C C . PRO A 1 947 ? 21.741 54.322 -44.943 1.00 84.12 947 PRO A C 1
ATOM 7529 O O . PRO A 1 947 ? 21.426 55.340 -44.332 1.00 84.12 947 PRO A O 1
ATOM 7532 N N . THR A 1 948 ? 21.752 53.141 -44.317 1.00 84.56 948 THR A N 1
ATOM 7533 C CA . THR A 1 948 ? 21.343 52.956 -42.911 1.00 84.56 948 THR A CA 1
ATOM 7534 C C . THR A 1 948 ? 22.383 53.442 -41.892 1.00 84.56 948 THR A C 1
ATOM 7536 O O . THR A 1 948 ? 22.183 53.295 -40.679 1.00 84.56 948 THR A O 1
ATOM 7539 N N . LYS A 1 949 ? 23.529 53.966 -42.346 1.00 87.94 949 LYS A N 1
ATOM 7540 C CA . LYS A 1 949 ? 24.639 54.451 -41.510 1.00 87.94 949 LYS A CA 1
ATOM 7541 C C . LYS A 1 949 ? 24.998 55.916 -41.762 1.00 87.94 949 LYS A C 1
ATOM 7543 O O . LYS A 1 949 ? 25.968 56.378 -41.160 1.00 87.94 949 LYS A O 1
ATOM 7548 N N . SER A 1 950 ? 24.202 56.660 -42.530 1.00 83.62 950 SER A N 1
ATOM 7549 C CA . SER A 1 950 ? 24.479 58.055 -42.902 1.00 83.62 950 SER A CA 1
ATOM 7550 C C . SER A 1 950 ? 24.803 58.964 -41.711 1.00 83.62 950 SER A C 1
ATOM 7552 O O . SER A 1 950 ? 25.858 59.591 -41.696 1.00 83.62 950 SER A O 1
ATOM 7554 N N . GLU A 1 951 ? 24.000 58.943 -40.638 1.00 81.81 951 GLU A N 1
ATOM 7555 C CA . GLU A 1 951 ? 24.289 59.736 -39.428 1.00 81.81 951 GLU A CA 1
ATOM 7556 C C . GLU A 1 951 ? 25.619 59.362 -38.753 1.00 81.81 951 GLU A C 1
ATOM 7558 O O . GLU A 1 951 ? 26.266 60.181 -38.098 1.00 81.81 951 GLU A O 1
ATOM 7563 N N . HIS A 1 952 ? 26.002 58.084 -38.819 1.00 82.31 952 HIS A N 1
ATOM 7564 C CA . HIS A 1 952 ? 27.246 57.622 -38.216 1.00 82.31 952 HIS A CA 1
ATOM 7565 C C . HIS A 1 952 ? 28.446 58.086 -39.041 1.00 82.31 952 HIS A C 1
ATOM 7567 O O . HIS A 1 952 ? 29.433 58.506 -38.443 1.00 82.31 952 HIS A O 1
ATOM 7573 N N . ILE A 1 953 ? 28.330 58.056 -40.371 1.00 84.12 953 ILE A N 1
ATOM 7574 C CA . ILE A 1 953 ? 29.330 58.563 -41.316 1.00 84.12 953 ILE A CA 1
ATOM 7575 C C . ILE A 1 953 ? 29.558 60.059 -41.084 1.00 84.12 953 ILE A C 1
ATOM 7577 O O . ILE A 1 953 ? 30.689 60.458 -40.820 1.00 84.12 953 ILE A O 1
ATOM 7581 N N . GLU A 1 954 ? 28.495 60.867 -41.045 1.00 82.19 954 GLU A N 1
ATOM 7582 C CA . GLU A 1 954 ? 28.594 62.314 -40.788 1.00 82.19 954 GLU A CA 1
ATOM 7583 C C . GLU A 1 954 ? 29.313 62.623 -39.476 1.00 82.19 954 GLU A C 1
ATOM 7585 O O . GLU A 1 954 ? 30.210 63.461 -39.426 1.00 82.19 954 GLU A O 1
ATOM 7590 N N . LYS A 1 955 ? 28.973 61.896 -38.404 1.00 81.44 955 LYS A N 1
ATOM 7591 C CA . LYS A 1 955 ? 29.631 62.057 -37.101 1.00 81.44 955 LYS A CA 1
ATOM 7592 C C . LYS A 1 955 ? 31.118 61.700 -37.144 1.00 81.44 955 LYS A C 1
ATOM 7594 O O . LYS A 1 955 ? 31.879 62.299 -36.389 1.00 81.44 955 LYS A O 1
ATOM 7599 N N . GLN A 1 956 ? 31.541 60.730 -37.960 1.00 79.94 956 GLN A N 1
ATOM 7600 C CA . GLN A 1 956 ? 32.967 60.408 -38.104 1.00 79.94 956 GLN A CA 1
ATOM 7601 C C . GLN A 1 956 ? 33.709 61.474 -38.920 1.00 79.94 956 GLN A C 1
ATOM 7603 O O . GLN A 1 956 ? 34.777 61.902 -38.492 1.00 79.94 956 GLN A O 1
ATOM 7608 N N . TYR A 1 957 ? 33.141 61.953 -40.033 1.00 80.06 957 TYR A N 1
ATOM 7609 C CA . TYR A 1 957 ? 33.767 63.001 -40.851 1.00 80.06 957 TYR A CA 1
ATOM 7610 C C . TYR A 1 957 ? 33.854 64.346 -40.113 1.00 80.06 957 TYR A C 1
ATOM 7612 O O . TYR A 1 957 ? 34.928 64.943 -40.102 1.00 80.06 957 TYR A O 1
ATOM 7620 N N . ARG A 1 958 ? 32.807 64.772 -39.385 1.00 76.56 958 ARG A N 1
ATOM 7621 C CA . ARG A 1 958 ? 32.856 65.991 -38.543 1.00 76.56 958 ARG A CA 1
ATOM 7622 C C . ARG A 1 958 ? 33.944 65.926 -37.469 1.00 76.56 958 ARG A C 1
ATOM 7624 O O . ARG A 1 958 ? 34.648 66.901 -37.240 1.00 76.56 958 ARG A O 1
ATOM 7631 N N . ARG A 1 959 ? 34.145 64.750 -36.858 1.00 71.00 959 ARG A N 1
ATOM 7632 C CA . ARG A 1 959 ? 35.234 64.530 -35.888 1.00 71.00 959 ARG A CA 1
ATOM 7633 C C . ARG A 1 959 ? 36.623 64.657 -36.511 1.00 71.00 959 ARG A C 1
ATOM 7635 O O . ARG A 1 959 ? 37.525 65.136 -35.836 1.00 71.00 959 ARG A O 1
ATOM 7642 N N . MET A 1 960 ? 36.806 64.217 -37.756 1.00 69.62 960 MET A N 1
ATOM 7643 C CA . MET A 1 960 ? 38.088 64.352 -38.460 1.00 69.62 960 MET A CA 1
ATOM 7644 C C . MET A 1 960 ? 38.343 65.781 -38.944 1.00 69.62 960 MET A C 1
ATOM 7646 O O . MET A 1 960 ? 39.493 66.198 -38.987 1.00 69.62 960 MET A O 1
ATOM 7650 N N . ALA A 1 961 ? 37.285 66.542 -39.233 1.00 71.00 961 ALA A N 1
ATOM 7651 C CA . ALA A 1 961 ? 37.355 67.962 -39.576 1.00 71.00 961 ALA A CA 1
ATOM 7652 C C . ALA A 1 961 ? 37.585 68.892 -38.361 1.00 71.00 961 ALA A C 1
ATOM 7654 O O . ALA A 1 961 ? 37.597 70.108 -38.517 1.00 71.00 961 ALA A O 1
ATOM 7655 N N . GLY A 1 962 ? 37.759 68.345 -37.150 1.00 56.16 962 GLY A N 1
ATOM 7656 C CA . GLY A 1 962 ? 37.995 69.128 -35.930 1.00 56.16 962 GLY A CA 1
ATOM 7657 C C . GLY A 1 962 ? 36.741 69.767 -35.318 1.00 56.16 962 GLY A C 1
ATOM 7658 O O . GLY A 1 962 ? 36.850 70.489 -34.328 1.00 56.16 962 GLY A O 1
ATOM 7659 N N . GLU A 1 963 ? 35.547 69.486 -35.847 1.00 52.84 963 GLU A N 1
ATOM 7660 C CA . GLU A 1 963 ? 34.290 70.018 -35.319 1.00 52.84 963 GLU A CA 1
ATOM 7661 C C . GLU A 1 963 ? 33.814 69.232 -34.086 1.00 52.84 963 GLU A C 1
ATOM 7663 O O . GLU A 1 963 ? 33.716 67.997 -34.082 1.00 52.84 963 GLU A O 1
ATOM 7668 N N . PHE A 1 964 ? 33.476 69.954 -33.014 1.00 50.00 964 PHE A N 1
ATOM 7669 C CA . PHE A 1 964 ? 33.009 69.354 -31.766 1.00 50.00 964 PHE A CA 1
ATOM 7670 C C . PHE A 1 964 ? 31.571 68.834 -31.903 1.00 50.00 964 PHE A C 1
ATOM 7672 O O . PHE A 1 964 ? 30.629 69.593 -32.116 1.00 50.00 964 PHE A O 1
ATOM 7679 N N . VAL A 1 965 ? 31.384 67.522 -31.725 1.00 58.28 965 VAL A N 1
ATOM 7680 C CA . VAL A 1 965 ? 30.057 66.886 -31.731 1.00 58.28 965 VAL A CA 1
ATOM 7681 C C . VAL A 1 965 ? 29.634 66.586 -30.284 1.00 58.28 965 VAL A C 1
ATOM 7683 O O . VAL A 1 965 ? 30.240 65.702 -29.666 1.00 58.28 965 VAL A O 1
ATOM 7686 N N . PRO A 1 966 ? 28.604 67.257 -29.726 1.00 50.09 966 PRO A N 1
ATOM 7687 C CA . PRO A 1 966 ? 28.180 67.047 -28.343 1.00 50.09 966 PRO A CA 1
ATOM 7688 C C . PRO A 1 966 ? 27.696 65.607 -28.099 1.00 50.09 966 PRO A C 1
ATOM 7690 O O . PRO A 1 966 ? 27.012 64.989 -28.922 1.00 50.09 966 PRO A O 1
ATOM 7693 N N . TYR A 1 967 ? 28.072 65.033 -26.952 1.00 51.91 967 TYR A N 1
ATOM 7694 C CA . TYR A 1 967 ? 27.717 63.661 -26.590 1.00 51.91 967 TYR A CA 1
ATOM 7695 C C . TYR A 1 967 ? 26.229 63.549 -26.242 1.00 51.91 967 TYR A C 1
ATOM 7697 O O . TYR A 1 967 ? 25.773 64.065 -25.233 1.00 51.91 967 TYR A O 1
ATOM 7705 N N . SER A 1 968 ? 25.479 62.771 -27.024 1.00 48.19 968 SER A N 1
ATOM 7706 C CA . SER A 1 968 ? 24.037 62.539 -26.799 1.00 48.19 968 SER A CA 1
ATOM 7707 C C . SER A 1 968 ? 23.648 61.775 -25.511 1.00 48.19 968 SER A C 1
ATOM 7709 O O . SER A 1 968 ? 22.459 61.578 -25.281 1.00 48.19 968 SER A O 1
ATOM 7711 N N . LYS A 1 969 ? 24.598 61.326 -24.670 1.00 42.12 969 LYS A N 1
ATOM 7712 C CA . LYS A 1 969 ? 24.336 60.771 -23.322 1.00 42.12 969 LYS A CA 1
ATOM 7713 C C . LYS A 1 969 ? 25.534 61.014 -22.387 1.00 42.12 969 LYS A C 1
ATOM 7715 O O . LYS A 1 969 ? 26.655 60.706 -22.800 1.00 42.12 969 LYS A O 1
ATOM 7720 N N . PRO A 1 970 ? 25.334 61.483 -21.140 1.00 40.84 970 PRO A N 1
ATOM 7721 C CA . PRO A 1 970 ? 26.427 61.668 -20.190 1.00 40.84 970 PRO A CA 1
ATOM 7722 C C . PRO A 1 970 ? 27.019 60.320 -19.744 1.00 40.84 970 PRO A C 1
ATOM 7724 O O . PRO A 1 970 ? 26.298 59.347 -19.506 1.00 40.84 970 PRO A O 1
ATOM 7727 N N . LYS A 1 971 ? 28.352 60.255 -19.623 1.00 43.75 971 LYS A N 1
ATOM 7728 C CA . LYS A 1 971 ? 29.036 59.175 -18.895 1.00 43.75 971 LYS A CA 1
ATOM 7729 C C . LYS A 1 971 ? 28.717 59.348 -17.408 1.00 43.75 971 LYS A C 1
ATOM 7731 O O . LYS A 1 971 ? 28.834 60.448 -16.888 1.00 43.75 971 LYS A O 1
ATOM 7736 N N . LYS A 1 972 ? 28.350 58.262 -16.729 1.00 44.56 972 LYS A N 1
ATOM 7737 C CA . LYS A 1 972 ? 27.795 58.250 -15.362 1.00 44.56 972 LYS A CA 1
ATOM 7738 C C . LYS A 1 972 ? 28.665 58.864 -14.241 1.00 44.56 972 LYS A C 1
ATOM 7740 O O . LYS A 1 972 ? 28.172 58.930 -13.129 1.00 44.56 972 LYS A O 1
ATOM 7745 N N . ASN A 1 973 ? 29.895 59.322 -14.502 1.00 44.25 973 ASN A N 1
ATOM 7746 C CA . ASN A 1 973 ? 30.866 59.706 -13.464 1.00 44.25 973 ASN A CA 1
ATOM 7747 C C . ASN A 1 973 ? 31.571 61.057 -13.716 1.00 44.25 973 ASN A C 1
ATOM 7749 O O . ASN A 1 973 ? 32.733 61.208 -13.355 1.00 44.25 973 ASN A O 1
ATOM 7753 N N . VAL A 1 974 ? 30.919 62.038 -14.345 1.00 42.41 974 VAL A N 1
ATOM 7754 C CA . VAL A 1 974 ? 31.458 63.412 -14.387 1.00 42.41 974 VAL A CA 1
ATOM 7755 C C . VAL A 1 974 ? 30.451 64.334 -13.714 1.00 42.41 974 VAL A C 1
ATOM 7757 O O . VAL A 1 974 ? 29.372 64.563 -14.253 1.00 42.41 974 VAL A O 1
ATOM 7760 N N . VAL A 1 975 ? 30.784 64.799 -12.510 1.00 39.88 975 VAL A N 1
ATOM 7761 C CA . VAL A 1 975 ? 30.022 65.831 -11.798 1.00 39.88 975 VAL A CA 1
ATOM 7762 C C . VAL A 1 975 ? 30.499 67.175 -12.340 1.00 39.88 975 VAL A C 1
ATOM 7764 O O . VAL A 1 975 ? 31.550 67.666 -11.940 1.00 39.88 975 VAL A O 1
ATOM 7767 N N . ASP A 1 976 ? 29.765 67.727 -13.304 1.00 43.88 976 ASP A N 1
ATOM 7768 C CA . ASP A 1 976 ? 29.947 69.106 -13.762 1.00 43.88 976 ASP A CA 1
ATOM 7769 C C . ASP A 1 976 ? 28.878 69.991 -13.084 1.00 43.88 976 ASP A C 1
ATOM 7771 O O . ASP A 1 976 ? 27.687 69.693 -13.224 1.00 43.88 976 ASP A O 1
ATOM 7775 N N . PRO A 1 977 ? 29.257 71.056 -12.348 1.00 40.56 977 PRO A N 1
ATOM 7776 C CA . PRO A 1 977 ? 28.323 71.920 -11.620 1.00 40.56 977 PRO A CA 1
ATOM 7777 C C . PRO A 1 977 ? 27.340 72.734 -12.485 1.00 40.56 977 PRO A C 1
ATOM 7779 O O . PRO A 1 977 ? 26.531 73.469 -11.926 1.00 40.56 977 PRO A O 1
ATOM 7782 N N . ARG A 1 978 ? 27.398 72.669 -13.824 1.00 46.78 978 ARG A N 1
ATOM 7783 C CA . ARG A 1 978 ? 26.665 73.599 -14.714 1.00 46.78 978 ARG A CA 1
ATOM 7784 C C . ARG A 1 978 ? 25.396 73.049 -15.369 1.00 46.78 978 ARG A C 1
ATOM 7786 O O . ARG A 1 978 ? 24.805 73.733 -16.197 1.00 46.78 978 ARG A O 1
ATOM 7793 N N . HIS A 1 979 ? 24.955 71.841 -15.026 1.00 39.72 979 HIS A N 1
ATOM 7794 C CA . HIS A 1 979 ? 23.763 71.235 -15.629 1.00 39.72 979 HIS A CA 1
ATOM 7795 C C . HIS A 1 979 ? 22.625 71.057 -14.617 1.00 39.72 979 HIS A C 1
ATOM 7797 O O . HIS A 1 979 ? 22.324 69.949 -14.179 1.00 39.72 979 HIS A O 1
ATOM 7803 N N . TRP A 1 980 ? 21.946 72.158 -14.299 1.00 35.12 980 TRP A N 1
ATOM 7804 C CA . TRP A 1 980 ? 20.567 72.125 -13.821 1.00 35.12 980 TRP A CA 1
ATOM 7805 C C . TRP A 1 980 ? 19.709 72.925 -14.793 1.00 35.12 980 TRP A C 1
ATOM 7807 O O . TRP A 1 980 ? 19.867 74.133 -14.877 1.00 35.12 980 TRP A O 1
ATOM 7817 N N . GLU A 1 981 ? 18.824 72.250 -15.526 1.00 33.47 981 GLU A N 1
ATOM 7818 C CA . GLU A 1 981 ? 17.450 72.718 -15.708 1.00 33.47 981 GLU A CA 1
ATOM 7819 C C . GLU A 1 981 ? 16.564 71.614 -16.298 1.00 33.47 981 GLU A C 1
ATOM 7821 O O . GLU A 1 981 ? 16.959 70.799 -17.132 1.00 33.47 981 GLU A O 1
ATOM 7826 N N . MET A 1 982 ? 15.362 71.567 -15.739 1.00 37.28 982 MET A N 1
ATOM 7827 C CA . MET A 1 982 ? 14.329 70.546 -15.850 1.00 37.28 982 MET A CA 1
ATOM 7828 C C . MET A 1 982 ? 13.786 70.361 -17.274 1.00 37.28 982 MET A C 1
ATOM 7830 O O . MET A 1 982 ? 13.607 71.338 -17.994 1.00 37.28 982 MET A O 1
ATOM 7834 N N . LYS A 1 983 ? 13.347 69.134 -17.611 1.00 31.05 983 LYS A N 1
ATOM 7835 C CA . LYS A 1 983 ? 12.013 68.910 -18.213 1.00 31.05 983 LYS A CA 1
ATOM 7836 C C . LYS A 1 983 ? 11.574 67.434 -18.228 1.00 31.05 983 LYS A C 1
ATOM 7838 O O . LYS A 1 983 ? 12.142 66.588 -18.907 1.00 31.05 983 LYS A O 1
ATOM 7843 N N . ASN A 1 984 ? 10.555 67.208 -17.400 1.00 32.22 984 ASN A N 1
ATOM 7844 C CA . ASN A 1 984 ? 9.396 66.311 -17.420 1.00 32.22 984 ASN A CA 1
ATOM 7845 C C . ASN A 1 984 ? 9.365 65.013 -18.250 1.00 32.22 984 ASN A C 1
ATOM 7847 O O . ASN A 1 984 ? 9.588 64.965 -19.455 1.00 32.22 984 ASN A O 1
ATOM 7851 N N . LYS A 1 985 ? 8.946 63.969 -17.520 1.00 41.91 985 LYS A N 1
ATOM 7852 C CA . LYS A 1 985 ? 8.493 62.647 -17.958 1.00 41.91 985 LYS A CA 1
ATOM 7853 C C . LYS A 1 985 ? 7.271 62.745 -18.873 1.00 41.91 985 LYS A C 1
ATOM 7855 O O . LYS A 1 985 ? 6.304 63.388 -18.493 1.00 41.91 985 LYS A O 1
ATOM 7860 N N . GLU A 1 986 ? 7.257 61.933 -19.928 1.00 31.33 986 GLU A N 1
ATOM 7861 C CA . GLU A 1 986 ? 6.044 61.264 -20.404 1.00 31.33 986 GLU A CA 1
ATOM 7862 C C . GLU A 1 986 ? 6.368 59.868 -20.967 1.00 31.33 986 GLU A C 1
ATOM 7864 O O . GLU A 1 986 ? 7.504 59.551 -21.328 1.00 31.33 986 GLU A O 1
ATOM 7869 N N . GLN A 1 987 ? 5.371 58.992 -20.880 1.00 40.34 987 GLN A N 1
ATOM 7870 C CA . GLN A 1 987 ? 5.457 57.547 -20.661 1.00 40.34 987 GLN A CA 1
ATOM 7871 C C . GLN A 1 987 ? 5.808 56.720 -21.914 1.00 40.34 987 GLN A C 1
ATOM 7873 O O . GLN A 1 987 ? 5.370 57.014 -23.023 1.00 40.34 987 GLN A O 1
ATOM 7878 N N . LYS A 1 988 ? 6.505 55.585 -21.727 1.00 28.91 988 LYS A N 1
ATOM 7879 C CA . LYS A 1 988 ? 6.465 54.451 -22.672 1.00 28.91 988 LYS A CA 1
ATOM 7880 C C . LYS A 1 988 ? 6.152 53.142 -21.946 1.00 28.91 988 LYS A C 1
ATOM 7882 O O . LYS A 1 988 ? 6.892 52.711 -21.065 1.00 28.91 988 LYS A O 1
ATOM 7887 N N . VAL A 1 989 ? 5.044 52.540 -22.370 1.00 34.41 989 VAL A N 1
ATOM 7888 C CA . VAL A 1 989 ? 4.458 51.259 -21.947 1.00 34.41 989 VAL A CA 1
ATOM 7889 C C . VAL A 1 989 ? 5.433 50.087 -22.181 1.00 34.41 989 VAL A C 1
ATOM 7891 O O . VAL A 1 989 ? 6.121 50.069 -23.209 1.00 34.41 989 VAL A O 1
ATOM 7894 N N . PRO A 1 990 ? 5.515 49.085 -21.281 1.00 34.53 990 PRO A N 1
ATOM 7895 C CA . PRO A 1 990 ? 6.380 47.925 -21.478 1.00 34.53 990 PRO A CA 1
ATOM 7896 C C . PRO A 1 990 ? 5.759 46.921 -22.463 1.00 34.53 990 PRO A C 1
ATOM 7898 O O . PRO A 1 990 ? 4.600 46.540 -22.334 1.00 34.53 990 PRO A O 1
ATOM 7901 N N . ARG A 1 991 ? 6.547 46.442 -23.437 1.00 35.69 991 ARG A N 1
ATOM 7902 C CA . ARG A 1 991 ? 6.162 45.292 -24.278 1.00 35.69 991 ARG A CA 1
ATOM 7903 C C . ARG A 1 991 ? 6.344 43.964 -23.517 1.00 35.69 991 ARG A C 1
ATOM 7905 O O . ARG A 1 991 ? 7.309 43.850 -22.754 1.00 35.69 991 ARG A O 1
ATOM 7912 N N . PRO A 1 992 ? 5.497 42.943 -23.756 1.00 36.94 992 PRO A N 1
ATOM 7913 C CA . PRO A 1 992 ? 5.562 41.669 -23.044 1.00 36.94 992 PRO A CA 1
ATOM 7914 C C . PRO A 1 992 ? 6.816 40.881 -23.440 1.00 36.94 992 PRO A C 1
ATOM 7916 O O . PRO A 1 992 ? 7.180 40.814 -24.615 1.00 36.94 992 PRO A O 1
ATOM 7919 N N . LYS A 1 993 ? 7.482 40.256 -22.464 1.00 34.78 993 LYS A N 1
ATOM 7920 C CA . LYS A 1 993 ? 8.587 39.321 -22.719 1.00 34.78 993 LYS A CA 1
ATOM 7921 C C . LYS A 1 993 ? 8.024 37.929 -23.000 1.00 34.78 993 LYS A C 1
ATOM 7923 O O . LYS A 1 993 ? 7.377 37.347 -22.137 1.00 34.78 993 LYS A O 1
ATOM 7928 N N . ALA A 1 994 ? 8.344 37.386 -24.173 1.00 34.22 994 ALA A N 1
ATOM 7929 C CA . ALA A 1 994 ? 8.063 36.001 -24.528 1.00 34.22 994 ALA A CA 1
ATOM 7930 C C . ALA A 1 994 ? 8.741 35.021 -23.548 1.00 34.22 994 ALA A C 1
ATOM 7932 O O . ALA A 1 994 ? 9.947 35.082 -23.278 1.00 34.22 994 ALA A O 1
ATOM 7933 N N . VAL A 1 995 ? 7.925 34.114 -23.018 1.00 45.91 995 VAL A N 1
ATOM 7934 C CA . VAL A 1 995 ? 8.279 32.998 -22.142 1.00 45.91 995 VAL A CA 1
ATOM 7935 C C . VAL A 1 995 ? 8.972 31.929 -22.991 1.00 45.91 995 VAL A C 1
ATOM 7937 O O . VAL A 1 995 ? 8.327 31.238 -23.764 1.00 45.91 995 VAL A O 1
ATOM 7940 N N . GLY A 1 996 ? 10.299 31.803 -22.894 1.00 39.38 996 GLY A N 1
ATOM 7941 C CA . GLY A 1 996 ? 11.013 30.772 -23.669 1.00 39.38 996 GLY A CA 1
ATOM 7942 C C . GLY A 1 996 ? 12.416 30.377 -23.204 1.00 39.38 996 GLY A C 1
ATOM 7943 O O . GLY A 1 996 ? 12.918 29.340 -23.618 1.00 39.38 996 GLY A O 1
ATOM 7944 N N . ASN A 1 997 ? 13.065 31.130 -22.307 1.00 37.72 997 ASN A N 1
ATOM 7945 C CA . ASN A 1 997 ? 14.493 30.910 -22.005 1.00 37.72 997 ASN A CA 1
ATOM 7946 C C . ASN A 1 997 ? 14.834 30.501 -20.559 1.00 37.72 997 ASN A C 1
ATOM 7948 O O . ASN A 1 997 ? 16.011 30.444 -20.205 1.00 37.72 997 ASN A O 1
ATOM 7952 N N . LYS A 1 998 ? 13.855 30.144 -19.713 1.00 39.50 998 LYS A N 1
ATOM 7953 C CA . LYS A 1 998 ? 14.139 29.710 -18.326 1.00 39.50 998 LYS A CA 1
ATOM 7954 C C . LYS A 1 998 ? 14.632 28.255 -18.194 1.00 39.50 998 LYS A C 1
ATOM 7956 O O . LYS A 1 998 ? 15.361 27.964 -17.249 1.00 39.50 998 LYS A O 1
ATOM 7961 N N . ARG A 1 999 ? 14.355 27.353 -19.149 1.00 41.88 999 ARG A N 1
ATOM 7962 C CA . ARG A 1 999 ? 14.722 25.918 -19.035 1.00 41.88 999 ARG A CA 1
ATOM 7963 C C . ARG A 1 999 ? 16.203 25.612 -19.332 1.00 41.88 999 ARG A C 1
ATOM 7965 O O . ARG A 1 999 ? 16.783 24.736 -18.698 1.00 41.88 999 ARG A O 1
ATOM 7972 N N . LYS A 1 1000 ? 16.869 26.379 -20.210 1.00 40.25 1000 LYS A N 1
ATOM 7973 C CA . LYS A 1 1000 ? 18.290 26.150 -20.575 1.00 40.25 1000 LYS A CA 1
ATOM 7974 C C . LYS A 1 1000 ? 19.298 26.606 -19.507 1.00 40.25 1000 LYS A C 1
ATOM 7976 O O . LYS A 1 1000 ? 20.403 26.068 -19.447 1.00 40.25 1000 LYS A O 1
ATOM 7981 N N . ASN A 1 1001 ? 18.919 27.537 -18.627 1.00 40.00 1001 ASN A N 1
ATOM 7982 C CA . ASN A 1 1001 ? 19.815 28.045 -17.580 1.00 40.00 1001 ASN A CA 1
ATOM 7983 C C . ASN A 1 1001 ? 19.824 27.184 -16.302 1.00 40.00 1001 ASN A C 1
ATOM 7985 O O . ASN A 1 1001 ? 20.853 27.134 -15.631 1.00 40.00 1001 ASN A O 1
ATOM 7989 N N . LEU A 1 1002 ? 18.755 26.431 -16.000 1.00 45.34 1002 LEU A N 1
ATOM 7990 C CA . LEU A 1 1002 ? 18.743 25.496 -14.860 1.00 45.34 1002 LEU A CA 1
ATOM 7991 C C . LEU A 1 1002 ? 19.611 24.246 -15.100 1.00 45.34 1002 LEU A C 1
ATOM 7993 O O . LEU A 1 1002 ? 20.299 23.789 -14.187 1.00 45.34 1002 LEU A O 1
ATOM 7997 N N . VAL A 1 1003 ? 19.662 23.739 -16.337 1.00 47.47 1003 VAL A N 1
ATOM 7998 C CA . VAL A 1 1003 ? 20.478 22.561 -16.698 1.00 47.47 1003 VAL A CA 1
ATOM 7999 C C . VAL A 1 1003 ? 21.982 22.877 -16.672 1.00 47.47 1003 VAL A C 1
ATOM 8001 O O . VAL A 1 1003 ? 22.790 22.037 -16.278 1.00 47.47 1003 VAL A O 1
ATOM 8004 N N . LYS A 1 1004 ? 22.377 24.115 -17.010 1.00 41.78 1004 LYS A N 1
ATOM 8005 C CA . LYS A 1 1004 ? 23.775 24.569 -16.894 1.00 41.78 1004 LYS A CA 1
ATOM 8006 C C . LYS A 1 1004 ? 24.221 24.781 -15.444 1.00 41.78 1004 LYS A C 1
ATOM 8008 O O . LYS A 1 1004 ? 25.383 24.524 -15.149 1.00 41.78 1004 LYS A O 1
ATOM 8013 N N . LYS A 1 1005 ? 23.320 25.184 -14.538 1.00 41.22 1005 LYS A N 1
ATOM 8014 C CA . LYS A 1 1005 ? 23.646 25.390 -13.116 1.00 41.22 1005 LYS A CA 1
ATOM 8015 C C . LYS A 1 1005 ? 23.860 24.054 -12.379 1.00 41.22 1005 LYS A C 1
ATOM 8017 O O . LYS A 1 1005 ? 24.881 23.892 -11.721 1.00 41.22 1005 LYS A O 1
ATOM 8022 N N . ARG A 1 1006 ? 23.018 23.037 -12.632 1.00 44.12 1006 ARG A N 1
ATOM 8023 C CA . ARG A 1 1006 ? 23.182 21.675 -12.065 1.00 44.12 1006 ARG A CA 1
ATOM 8024 C C . ARG A 1 1006 ? 24.463 20.948 -12.516 1.00 44.12 1006 ARG A C 1
ATOM 8026 O O . ARG A 1 1006 ? 25.040 20.192 -11.741 1.00 44.12 1006 ARG A O 1
ATOM 8033 N N . LYS A 1 1007 ? 24.957 21.194 -13.739 1.00 42.62 1007 LYS A N 1
ATOM 8034 C CA . LYS A 1 1007 ? 26.223 20.601 -14.229 1.00 42.62 1007 LYS A CA 1
ATOM 8035 C C . LYS A 1 1007 ? 27.487 21.226 -13.614 1.00 42.62 1007 LYS A C 1
ATOM 8037 O O . LYS A 1 1007 ? 28.536 20.585 -13.634 1.00 42.62 1007 LYS A O 1
ATOM 8042 N N . ILE A 1 1008 ? 27.404 22.443 -13.073 1.00 47.34 1008 ILE A N 1
ATOM 8043 C CA . ILE A 1 1008 ? 28.539 23.123 -12.424 1.00 47.34 1008 ILE A CA 1
ATOM 8044 C C . ILE A 1 1008 ? 28.678 22.669 -10.962 1.00 47.34 1008 ILE A C 1
ATOM 8046 O O . ILE A 1 1008 ? 29.798 22.407 -10.523 1.00 47.34 1008 ILE A O 1
ATOM 8050 N N . ASP A 1 1009 ? 27.566 22.458 -10.253 1.00 45.16 1009 ASP A N 1
ATOM 8051 C CA . ASP A 1 1009 ? 27.592 22.013 -8.851 1.00 45.16 1009 ASP A CA 1
ATOM 8052 C C . ASP A 1 1009 ? 28.054 20.550 -8.698 1.00 45.16 1009 ASP A C 1
ATOM 8054 O O . ASP A 1 1009 ? 28.835 20.237 -7.798 1.00 45.16 1009 ASP A O 1
ATOM 8058 N N . ASN A 1 1010 ? 27.724 19.668 -9.651 1.00 42.22 1010 ASN A N 1
ATOM 8059 C CA . ASN A 1 1010 ? 28.206 18.277 -9.640 1.00 42.22 1010 ASN A CA 1
ATOM 8060 C C . ASN A 1 1010 ? 29.697 18.120 -9.992 1.00 42.22 1010 ASN A C 1
ATOM 8062 O O . ASN A 1 1010 ? 30.298 17.095 -9.670 1.00 42.22 1010 ASN A O 1
ATOM 8066 N N . ARG A 1 1011 ? 30.333 19.126 -10.613 1.00 40.72 1011 ARG A N 1
ATOM 8067 C CA . ARG A 1 1011 ? 31.782 19.104 -10.895 1.00 40.72 1011 ARG A CA 1
ATOM 8068 C C . ARG A 1 1011 ? 32.638 19.564 -9.712 1.00 40.72 1011 ARG A C 1
ATOM 8070 O O . ARG A 1 1011 ? 33.811 19.205 -9.670 1.00 40.72 1011 ARG A O 1
ATOM 8077 N N . LYS A 1 1012 ? 32.077 20.293 -8.739 1.00 40.34 1012 LYS A N 1
ATOM 8078 C CA . LYS A 1 1012 ? 32.811 20.730 -7.536 1.00 40.34 1012 LYS A CA 1
ATOM 8079 C C . LYS A 1 1012 ? 32.886 19.671 -6.429 1.00 40.34 1012 LYS A C 1
ATOM 8081 O O . LYS A 1 1012 ? 33.819 19.719 -5.641 1.00 40.34 1012 LYS A O 1
ATOM 8086 N N . LYS A 1 1013 ? 31.992 18.672 -6.403 1.00 41.47 1013 LYS A N 1
ATOM 8087 C CA . LYS A 1 1013 ? 32.011 17.589 -5.394 1.00 41.47 1013 LYS A CA 1
ATOM 8088 C C . LYS A 1 1013 ? 32.973 16.420 -5.691 1.00 41.47 1013 LYS A C 1
ATOM 8090 O O . LYS A 1 1013 ? 33.156 15.575 -4.828 1.00 41.47 1013 LYS A O 1
ATOM 8095 N N . LYS A 1 1014 ? 33.614 16.360 -6.869 1.00 38.66 1014 LYS A N 1
ATOM 8096 C CA . LYS A 1 1014 ? 34.491 15.235 -7.287 1.00 38.66 1014 LYS A CA 1
ATOM 8097 C C . LYS A 1 1014 ? 36.005 15.525 -7.272 1.00 38.66 1014 LYS A C 1
ATOM 8099 O O . LYS A 1 1014 ? 36.770 14.763 -7.854 1.00 38.66 1014 LYS A O 1
ATOM 8104 N N . ARG A 1 1015 ? 36.474 16.607 -6.638 1.00 36.34 1015 ARG A N 1
ATOM 8105 C CA . ARG A 1 1015 ? 37.917 16.903 -6.525 1.00 36.34 1015 ARG A CA 1
ATOM 8106 C C . ARG A 1 1015 ? 38.306 17.342 -5.112 1.00 36.34 1015 ARG A C 1
ATOM 8108 O O . ARG A 1 1015 ? 38.348 18.532 -4.832 1.00 36.34 1015 ARG A O 1
ATOM 8115 N N . ALA A 1 1016 ? 38.642 16.372 -4.268 1.00 34.78 1016 ALA A N 1
ATOM 8116 C CA . ALA A 1 1016 ? 39.565 16.544 -3.147 1.00 34.78 1016 ALA A CA 1
ATOM 8117 C C . ALA A 1 1016 ? 40.288 15.202 -2.905 1.00 34.78 1016 ALA A C 1
ATOM 8119 O O . ALA A 1 1016 ? 39.605 14.199 -2.695 1.00 34.78 1016 ALA A O 1
ATOM 8120 N N . PRO A 1 1017 ? 41.630 15.133 -2.985 1.00 35.72 1017 PRO A N 1
ATOM 8121 C CA . PRO A 1 1017 ? 42.393 13.970 -2.549 1.00 35.72 1017 PRO A CA 1
ATOM 8122 C C . PRO A 1 1017 ? 42.778 14.108 -1.066 1.00 35.72 1017 PRO A C 1
ATOM 8124 O O . PRO A 1 1017 ? 43.032 15.211 -0.584 1.00 35.72 1017 PRO A O 1
ATOM 8127 N N . GLY A 1 1018 ? 42.823 12.985 -0.346 1.00 31.66 1018 GLY A N 1
ATOM 8128 C CA . GLY A 1 1018 ? 43.232 12.923 1.060 1.00 31.66 1018 GLY A CA 1
ATOM 8129 C C . GLY A 1 1018 ? 44.710 12.573 1.281 1.00 31.66 1018 GLY A C 1
ATOM 8130 O O . GLY A 1 1018 ? 45.345 12.008 0.394 1.00 31.66 1018 GLY A O 1
ATOM 8131 N N . ARG A 1 1019 ? 45.211 12.871 2.496 1.00 32.12 1019 ARG A N 1
ATOM 8132 C CA . ARG A 1 1019 ? 46.035 12.037 3.423 1.00 32.12 1019 ARG A CA 1
ATOM 8133 C C . ARG A 1 1019 ? 46.685 12.937 4.500 1.00 32.12 1019 ARG A C 1
ATOM 8135 O O . ARG A 1 1019 ? 47.349 13.900 4.155 1.00 32.12 1019 ARG A O 1
ATOM 8142 N N . ARG A 1 1020 ? 46.305 12.753 5.776 1.00 32.91 1020 ARG A N 1
ATOM 8143 C CA . ARG A 1 1020 ? 46.990 12.046 6.899 1.00 32.91 1020 ARG A CA 1
ATOM 8144 C C . ARG A 1 1020 ? 47.962 12.914 7.716 1.00 32.91 1020 ARG A C 1
ATOM 8146 O O . ARG A 1 1020 ? 49.011 13.276 7.205 1.00 32.91 1020 ARG A O 1
ATOM 8153 N N . ALA A 1 1021 ? 47.685 13.043 9.016 1.00 27.16 1021 ALA A N 1
ATOM 8154 C CA . ALA A 1 1021 ? 48.671 12.874 10.089 1.00 27.16 1021 ALA A CA 1
ATOM 8155 C C . ALA A 1 1021 ? 47.964 12.547 11.420 1.00 27.16 1021 ALA A C 1
ATOM 8157 O O . ALA A 1 1021 ? 46.836 12.969 11.649 1.00 27.16 1021 ALA A O 1
ATOM 8158 N N . HIS A 1 1022 ? 48.638 11.720 12.215 1.00 32.53 1022 HIS A N 1
ATOM 8159 C CA . HIS A 1 1022 ? 48.259 11.164 13.510 1.00 32.53 1022 HIS A CA 1
ATOM 8160 C C . HIS A 1 1022 ? 48.049 12.215 14.604 1.00 32.53 1022 HIS A C 1
ATOM 8162 O O . HIS A 1 1022 ? 48.847 13.136 14.688 1.00 32.53 1022 HIS A O 1
ATOM 8168 N N . GLU A 1 1023 ? 47.126 11.949 15.532 1.00 28.14 1023 GLU A N 1
ATOM 8169 C CA . GLU A 1 1023 ? 47.386 12.128 16.966 1.00 28.14 1023 GLU A CA 1
ATOM 8170 C C . GLU A 1 1023 ? 46.447 11.241 17.799 1.00 28.14 1023 GLU A C 1
ATOM 8172 O O . GLU A 1 1023 ? 45.237 11.191 17.581 1.00 28.14 1023 GLU A O 1
ATOM 8177 N N . ARG A 1 1024 ? 47.058 10.458 18.696 1.00 29.30 1024 ARG A N 1
ATOM 8178 C CA . ARG A 1 1024 ? 46.409 9.648 19.729 1.00 29.30 1024 ARG A CA 1
ATOM 8179 C C . ARG A 1 1024 ? 45.970 10.578 20.855 1.00 29.30 1024 ARG A C 1
ATOM 8181 O O . ARG A 1 1024 ? 46.821 11.285 21.384 1.00 29.30 1024 ARG A O 1
ATOM 8188 N N . VAL A 1 1025 ? 44.720 10.475 21.296 1.00 29.19 1025 VAL A N 1
ATOM 8189 C CA . VAL A 1 1025 ? 44.336 10.815 22.671 1.00 29.19 1025 VAL A CA 1
ATOM 8190 C C . VAL A 1 1025 ? 43.393 9.725 23.170 1.00 29.19 1025 VAL A C 1
ATOM 8192 O O . VAL A 1 1025 ? 42.310 9.519 22.628 1.00 29.19 1025 VAL A O 1
ATOM 8195 N N . GLU A 1 1026 ? 43.873 8.984 24.163 1.00 28.00 1026 GLU A N 1
ATOM 8196 C CA . GLU A 1 1026 ? 43.107 8.074 25.008 1.00 28.00 1026 GLU A CA 1
ATOM 8197 C C . GLU A 1 1026 ? 42.161 8.891 25.894 1.00 28.00 1026 GLU A C 1
ATOM 8199 O O . GLU A 1 1026 ? 42.619 9.824 26.546 1.00 28.00 1026 GLU A O 1
ATOM 8204 N N . TYR A 1 1027 ? 40.880 8.520 25.981 1.00 28.64 1027 TYR A N 1
ATOM 8205 C CA . TYR A 1 1027 ? 40.086 8.730 27.194 1.00 28.64 1027 TYR A CA 1
ATOM 8206 C C . TYR A 1 1027 ? 39.118 7.559 27.405 1.00 28.64 1027 TYR A C 1
ATOM 8208 O O . TYR A 1 1027 ? 38.550 7.001 26.469 1.00 28.64 1027 TYR A O 1
ATOM 8216 N N . ALA A 1 1028 ? 39.049 7.169 28.672 1.00 27.83 1028 ALA A N 1
ATOM 8217 C CA . ALA A 1 1028 ? 38.598 5.908 29.237 1.00 27.83 1028 ALA A CA 1
ATOM 8218 C C . ALA A 1 1028 ? 37.076 5.641 29.162 1.00 27.83 1028 ALA A C 1
ATOM 8220 O O . ALA A 1 1028 ? 36.289 6.581 29.039 1.00 27.83 1028 ALA A O 1
ATOM 8221 N N . PRO A 1 1029 ? 36.648 4.370 29.314 1.00 28.23 1029 PRO A N 1
ATOM 8222 C CA . PRO A 1 1029 ? 35.241 4.008 29.448 1.00 28.23 1029 PRO A CA 1
ATOM 8223 C C . PRO A 1 1029 ? 34.721 4.350 30.852 1.00 28.23 1029 PRO A C 1
ATOM 8225 O O . PRO A 1 1029 ? 35.308 3.956 31.862 1.00 28.23 1029 PRO A O 1
ATOM 8228 N N . ALA A 1 1030 ? 33.599 5.065 30.920 1.00 27.78 1030 ALA A N 1
ATOM 8229 C CA . ALA A 1 1030 ? 32.867 5.276 32.161 1.00 27.78 1030 ALA A CA 1
ATOM 8230 C C . ALA A 1 1030 ? 32.159 3.976 32.579 1.00 27.78 1030 ALA A C 1
ATOM 8232 O O . ALA A 1 1030 ? 31.371 3.408 31.824 1.00 27.78 1030 ALA A O 1
ATOM 8233 N N . GLN A 1 1031 ? 32.472 3.507 33.787 1.00 27.62 1031 GLN A N 1
ATOM 8234 C CA . GLN A 1 1031 ? 31.784 2.410 34.464 1.00 27.62 1031 GLN A CA 1
ATOM 8235 C C . GLN A 1 1031 ? 30.355 2.805 34.880 1.00 27.62 1031 GLN A C 1
ATOM 8237 O O . GLN A 1 1031 ? 30.128 3.962 35.238 1.00 27.62 1031 GLN A O 1
ATOM 8242 N N . PRO A 1 1032 ? 29.414 1.844 34.939 1.00 30.06 1032 PRO A N 1
ATOM 8243 C CA . PRO A 1 1032 ? 28.093 2.056 35.511 1.00 30.06 1032 PRO A CA 1
ATOM 8244 C C . PRO A 1 1032 ? 28.139 1.889 37.039 1.00 30.06 1032 PRO A C 1
ATOM 8246 O O . PRO A 1 1032 ? 28.565 0.854 37.553 1.00 30.06 1032 PRO A O 1
ATOM 8249 N N . GLN A 1 1033 ? 27.671 2.895 37.783 1.00 29.03 1033 GLN A N 1
ATOM 8250 C CA . GLN A 1 1033 ? 27.383 2.777 39.214 1.00 29.03 1033 GLN A CA 1
ATOM 8251 C C . GLN A 1 1033 ? 25.874 2.600 39.442 1.00 29.03 1033 GLN A C 1
ATOM 8253 O O . GLN A 1 1033 ? 25.105 3.546 39.396 1.00 29.03 1033 GLN A O 1
ATOM 8258 N N . ASN A 1 1034 ? 25.494 1.338 39.634 1.00 28.91 1034 ASN A N 1
ATOM 8259 C CA . ASN A 1 1034 ? 24.701 0.774 40.733 1.00 28.91 1034 ASN A CA 1
ATOM 8260 C C . ASN A 1 1034 ? 23.561 1.562 41.437 1.00 28.91 1034 ASN A C 1
ATOM 8262 O O . ASN A 1 1034 ? 23.797 2.608 42.036 1.00 28.91 1034 ASN A O 1
ATOM 8266 N N . LYS A 1 1035 ? 22.454 0.805 41.616 1.00 27.33 1035 LYS A N 1
ATOM 8267 C CA . LYS A 1 1035 ? 21.350 0.851 42.618 1.00 27.33 1035 LYS A CA 1
ATOM 8268 C C . LYS A 1 1035 ? 20.156 1.771 42.291 1.00 27.33 1035 LYS A C 1
ATOM 8270 O O . LYS A 1 1035 ? 20.344 2.953 42.077 1.00 27.33 1035 LYS A O 1
ATOM 8275 N N . GLY A 1 1036 ? 18.899 1.317 42.322 1.00 24.42 1036 GLY A N 1
ATOM 8276 C CA . GLY A 1 1036 ? 18.340 0.006 42.670 1.00 24.42 1036 GLY A CA 1
ATOM 8277 C C . GLY A 1 1036 ? 16.803 0.041 42.773 1.00 24.42 1036 GLY A C 1
ATOM 8278 O O . GLY A 1 1036 ? 16.214 1.114 42.740 1.00 24.42 1036 GLY A O 1
ATOM 8279 N N . LEU A 1 1037 ? 16.227 -1.153 42.979 1.00 25.70 1037 LEU A N 1
ATOM 8280 C CA . LEU A 1 1037 ? 14.851 -1.469 43.407 1.00 25.70 1037 LEU A CA 1
ATOM 8281 C C . LEU A 1 1037 ? 13.714 -1.237 42.395 1.00 25.70 1037 LEU A C 1
ATOM 8283 O O . LEU A 1 1037 ? 13.176 -0.146 42.300 1.00 25.70 1037 LEU A O 1
ATOM 8287 N N . PHE A 1 1038 ? 13.279 -2.304 41.719 1.00 25.31 1038 PHE A N 1
ATOM 8288 C CA . PHE A 1 1038 ? 12.083 -3.071 42.109 1.00 25.31 1038 PHE A CA 1
ATOM 8289 C C . PHE A 1 1038 ? 12.000 -4.343 41.244 1.00 25.31 1038 PHE A C 1
ATOM 8291 O O . PHE A 1 1038 ? 11.417 -4.365 40.167 1.00 25.31 1038 PHE A O 1
ATOM 8298 N N . ASP A 1 1039 ? 12.623 -5.412 41.740 1.00 25.16 1039 ASP A N 1
ATOM 8299 C CA . ASP A 1 1039 ? 12.221 -6.784 41.435 1.00 25.16 1039 ASP A CA 1
ATOM 8300 C C . ASP A 1 1039 ? 11.091 -7.138 42.402 1.00 25.16 1039 ASP A C 1
ATOM 8302 O O . ASP A 1 1039 ? 11.287 -6.996 43.615 1.00 25.16 1039 ASP A O 1
ATOM 8306 N N . ARG A 1 1040 ? 9.954 -7.612 41.876 1.00 27.14 1040 ARG A N 1
ATOM 8307 C CA . ARG A 1 1040 ? 9.130 -8.728 42.391 1.00 27.14 1040 ARG A CA 1
ATOM 8308 C C . ARG A 1 1040 ? 7.703 -8.664 41.839 1.00 27.14 1040 ARG A C 1
ATOM 8310 O O . ARG A 1 1040 ? 6.974 -7.724 42.127 1.00 27.14 1040 ARG A O 1
ATOM 8317 N N . CYS A 1 1041 ? 7.344 -9.741 41.134 1.00 24.67 1041 CYS A N 1
ATOM 8318 C CA . CYS A 1 1041 ? 6.058 -10.463 41.148 1.00 24.67 1041 CYS A CA 1
ATOM 8319 C C . CYS A 1 1041 ? 5.502 -10.775 39.745 1.00 24.67 1041 CYS A C 1
ATOM 8321 O O . CYS A 1 1041 ? 4.551 -10.168 39.274 1.00 24.67 1041 CYS A O 1
ATOM 8323 N N . ARG A 1 1042 ? 6.058 -11.819 39.119 1.00 25.97 1042 ARG A N 1
ATOM 8324 C CA . ARG A 1 1042 ? 5.263 -12.998 38.711 1.00 25.97 1042 ARG A CA 1
ATOM 8325 C C . ARG A 1 1042 ? 5.515 -14.075 39.782 1.00 25.97 1042 ARG A C 1
ATOM 8327 O O . ARG A 1 1042 ? 6.630 -14.072 40.314 1.00 25.97 1042 ARG A O 1
ATOM 8334 N N . PRO A 1 1043 ? 4.555 -14.948 40.145 1.00 36.78 1043 PRO A N 1
ATOM 8335 C CA . PRO A 1 1043 ? 3.635 -15.621 39.220 1.00 36.78 1043 PRO A CA 1
ATOM 8336 C C . PRO A 1 1043 ? 2.157 -15.628 39.659 1.00 36.78 1043 PRO A C 1
ATOM 8338 O O . PRO A 1 1043 ? 1.878 -15.664 40.852 1.00 36.78 1043 PRO A O 1
ATOM 8341 N N . PHE A 1 1044 ? 1.236 -15.641 38.693 1.00 26.36 1044 PHE A N 1
ATOM 8342 C CA . PHE A 1 1044 ? 0.214 -16.676 38.484 1.00 26.36 1044 PHE A CA 1
ATOM 8343 C C . PHE A 1 1044 ? -0.401 -16.496 37.097 1.00 26.36 1044 PHE A C 1
ATOM 8345 O O . PHE A 1 1044 ? -0.481 -15.325 36.657 1.00 26.36 1044 PHE A O 1
#

Solvent-accessible surface area (backbone atoms only — not comparable to full-atom values): 59066 Å² 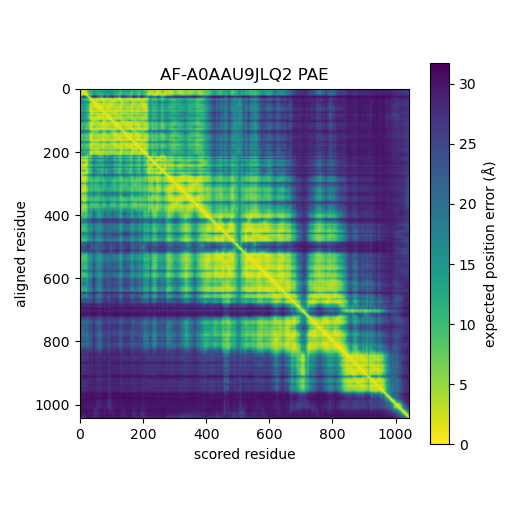total; per-residue (Å²): 120,55,74,40,65,22,38,39,41,84,63,51,96,61,32,29,35,41,36,27,72,52,76,82,87,66,95,83,68,90,70,70,54,36,39,38,38,40,38,54,25,19,43,85,29,46,66,67,59,40,55,31,48,32,55,28,51,44,50,49,54,56,53,35,56,76,70,73,40,51,42,36,38,38,39,31,10,79,57,80,47,80,48,40,34,87,82,59,32,63,70,54,50,43,56,52,46,73,66,64,66,38,48,55,52,34,50,62,68,64,54,56,54,50,52,51,52,50,39,62,74,71,63,54,37,30,38,34,35,39,36,42,40,38,46,69,44,80,78,42,64,84,65,47,50,65,54,37,52,52,49,23,54,51,34,52,75,70,30,27,36,26,31,21,30,22,38,33,39,62,90,84,32,33,43,48,52,34,40,45,53,7,59,28,29,67,34,87,39,46,52,40,63,37,57,90,91,55,58,55,41,57,60,49,58,63,53,56,65,59,64,73,53,72,65,53,46,36,39,32,44,26,84,97,44,81,39,64,41,47,69,44,70,36,85,90,76,71,42,51,27,35,35,33,78,44,51,60,90,51,70,62,78,32,35,36,43,41,32,50,43,89,44,74,50,63,30,37,54,46,80,43,78,65,88,77,90,50,70,68,57,53,52,53,50,42,48,53,49,50,27,52,51,54,46,60,58,48,58,74,24,42,73,50,25,28,49,59,52,52,75,39,45,70,60,51,53,52,42,51,53,50,51,52,52,53,54,60,62,46,69,80,51,50,63,73,58,42,44,62,43,53,33,54,51,52,45,46,51,49,42,53,50,52,50,51,65,59,52,73,49,91,73,40,52,44,55,57,63,55,53,35,51,54,39,32,48,32,48,48,53,57,51,52,52,53,51,50,56,48,50,43,67,78,37,45,68,45,48,51,54,48,53,51,31,52,53,53,30,60,56,42,42,79,66,68,75,65,76,79,55,70,75,42,76,92,54,68,84,41,45,19,73,82,78,65,44,38,54,66,61,29,43,62,67,50,40,32,55,14,49,29,23,21,67,48,69,50,94,71,67,46,88,56,60,85,64,48,43,76,76,48,71,53,82,60,33,38,28,51,51,66,55,60,74,24,84,61,41,69,25,76,53,37,24,56,37,54,59,55,87,73,79,61,94,84,64,76,74,79,69,87,73,37,52,48,84,86,79,53,101,56,55,36,60,33,51,42,50,38,44,83,45,74,76,46,26,65,36,14,66,52,46,35,52,35,33,48,2,29,54,52,51,46,20,58,62,49,50,54,79,65,38,74,76,41,51,52,41,48,50,48,53,44,50,73,73,43,83,90,60,54,69,65,60,53,49,32,48,48,46,29,47,41,51,55,45,61,80,38,35,75,69,48,48,56,58,47,51,54,51,50,53,39,46,73,76,33,77,75,49,61,36,56,93,69,41,75,50,64,68,44,52,50,48,51,52,46,42,38,37,73,73,66,79,47,93,84,59,73,78,51,52,49,52,51,52,54,48,54,51,33,64,64,39,18,82,68,42,46,60,48,73,59,48,50,34,53,42,65,63,67,78,62,67,73,67,51,53,62,56,61,65,76,70,73,74,86,80,74,60,43,38,59,54,33,58,51,53,76,72,51,95,82,84,84,81,83,80,87,82,77,84,80,61,78,52,85,76,80,68,90,70,76,28,73,60,35,50,55,51,47,51,53,57,45,46,44,49,72,75,39,71,57,40,62,56,35,40,70,67,74,41,88,67,90,44,58,50,76,65,54,42,71,51,58,40,16,48,49,44,47,50,47,50,20,36,38,26,37,73,71,54,41,54,56,31,55,78,68,67,71,63,62,54,48,78,35,63,68,47,10,42,55,48,48,27,52,49,52,21,54,47,52,46,51,49,53,53,54,49,50,56,49,53,55,51,54,50,51,50,52,53,31,49,52,32,19,51,49,40,32,69,41,84,48,66,54,35,34,44,24,44,42,48,75,39,32,83,89,40,80,52,44,54,43,46,59,52,36,53,46,41,67,71,44,51,64,48,54,62,55,42,26,34,56,24,51,13,34,57,97,89,42,75,22,42,63,55,90,58,98,57,100,65,69,57,64,51,78,73,54,72,68,58,46,51,42,26,44,71,36,37,50,89,71,54,53,76,66,56,50,26,68,36,36,66,95,42,36,74,59,52,51,56,52,53,38,52,73,72,72,47,89,75,83,74,95,66,84,68,96,84,69,93,66,96,82,80,82,82,89,83,83,89,82,89,82,84,85,78,86,80,82,89,79,69,72,69,69,57,55,61,56,52,57,59,53,60,64,61,65,79,77,72,82,87,89,86,90,83,90,82,90,78,89,81,82,86,84,80,88,83,82,87,82,88,85,89,87,84,82,88,132

Radius of gyration: 44.56 Å; Cα contacts (8 Å, |Δi|>4): 1428; chains: 1; bounding box: 97×114×122 Å

Mean predicted aligned error: 18.66 Å

Sequence (1044 aa):
MEVLQAELIHIVSEFVSLRFQIPAIDESSDQELHAIFAIDKSGSMNGYPIEDARGAASSLVSKFRKMDIPVTIYTFSHVFEEMSSITSGYDEMIRKIEQLKGSGGTEFKNVILAMKEHILKENMKNVFCVWLSDGDDDDGLAFLTPLMEEFKAQMEEAKVSIAVHCIGFDEYHNADLLTRLSNSGTRPGTFQYVPDGGRIPVAVNNVYNLAFELSIWGKVYAEDQLYQILVQENLSTGKPEGMIYMSENHLGECSAELHQGSRVKNFQIETIRSDEFNLKEAIDLLLSFLSTKVLKTLETGTAGSRLRLREMENLIDEAERRLNDLYTQSQFFSPLWMMQITPFYNAGVELIGKFRELTEGDGNDLENLDVANLSAVANAIQLKKNLEVKIIKENKDAYFEFQLAEANINKAKGTVSTEHLRDKKRISNLECKISGSNIFDLISKGDCLCATFCVQRPQNLSRDPYGIAVTGVSADLISFDSFIESDLFTTKAGQIIQGRTGYRHGEMPPPASQACENLSDFPINALMPLYLCEEHWYISKNRIKSALGFTTQVDVFGYSPEQLAIIPYMLLIKTRESDGLPREIIGFIKEVCLQIYIDNRETYFEAFSKLLLLYISDPASRLPENIPNSKVFLCQISIAMEAGDLAEYKDIFKLIVEEEIRREFSRNAKNFSELCKELLEISTESQLKALGESLNKPNASYAEIYSSFARDFKEKGKAMEIEKFNFSDRIEVLSPFADESWGKVNAFLHTSNLKSELSYAGIDVNSLEDLGIITNEQKLAFLIECFGHTDEIRKVSIEKGEIANVFSPDECLVFIQKTYSGTVNRELAANKSKILYELQIKEGKERAETFKNTVDLEEAAGCLYGICQGHHTFNLFVDALKHKNVPLALEKAKMLTHGHYQGVKLVMDKNYGDGYALWTPNKKTFHKIWKNNMESGTMEQWKEAFPTKSEHIEKQYRRMAGEFVPYSKPKKNVVDPRHWEMKNKEQKVPRPKAVGNKRKNLVKKRKIDNRKKKRAPGRRAHERVEYAPAQPQNKGLFDRCRPF

Secondary structure (DSSP, 8-state):
-EEEEEEEEEEETTEEEEEEEPPP--S-----EEEEEEEE-SSTTTTHHHHHHHHHHHHHHHHHHHTT--EEEEEESSS-EEEEHHHH-HHHHHHHHHT----S---HHHHHHHHHHHHHHTT-SEEEEEEE-----TT-HHHHHHHHHHHHHHHHHTT-EEEEEEEEESTT--HHHHHHHHTTSSEEEEEEEE-TT--HHHHHHHHHGGGGS-SEEEEEEETTEEEEEEEEE-TTT--EEEEEEEEGGG-SSEEEEEEETTEEEEEEEEEEE-----HHHHHHHHHHHHHHHHHHHHTT-STTHHHHHHTTHHHHHHHHHHHHHHHHHHTTS-HHHHHHHHHHHHHHHHHHHHHHHHHSSSSS---HHHHHHHHHHHHHHHHHHHHHHHHHHHTHHHHHHHHHHHHHHHHHHTT---GGGTT-TTTTT-B-TTT--BHHHHHHHT--EEEEEEEE--SS--S-GGG-EEEEEEEEEEEHHHHHTSGGG-SHHHHHHTT-----TT--------SSTTSSSS---EEEE--SSHHHHHHHHHHHHHHHHHHHHS-TT---HHHHHHHHHHHHHHHHHSTT--HHHHHHHHHHHHHHHHHTHHHHHHHHHHHHHHHHH-GGGGSTTT-S-HHHHHHHHHHHHHTTS-S--HHHHHHHHHHHHHHHHGGGPPPHHHHHHHHHT---HHHHHHHHHTT--PPPPHHHHHHHHTT----PPPP-PPPPP-------S--HHHHHHHHHHHHHHHHSTHHHHHHHTT---SSGGGGT--SHHHHHHHHHHHHH--HHHHHHHHHTT----TT-HHHHHHHHHHHHHHHHHHHHHHHHHHHHHHHHHHHHHHHHHHHHH---HHHHHHHHTTB-TTSTTHHHHHHHTTSTT-TTHHHHHHHHHHSEETTEE-B----SSSS-------HHHHHHHHHHSGGGS-HHHHHHH-GGGHHHHHHHHHHHTT-----SS--TT---TT----------PPPPPPS-SHHHHHHHHHHHHHHHTT-------------PPPPP------------

InterPro domains:
  IPR002035 von Willebrand factor, type A [PF00092] (36-197)
  IPR002035 von Willebrand factor, type A [PS50234] (34-207)
  IPR002035 von Willebrand factor, type A [SM00327] (32-212)
  IPR036465 von Willebrand factor A-like domain superfamily [G3DSA:3.40.50.410] (33-209)
  IPR036465 von Willebrand factor A-like domain superfamily [SSF53300] (32-198)

pLDDT: mean 77.48, std 17.02, range [24.42, 96.5]

Organism: NCBI:txid1481888

Foldseek 3Di:
DAEWEWAWADFFDQKIKTKTFDDDPDDDDPQQEEEEEEEEQAQVCADQNLVLSLVQVLVLLVVCVVVVHKYKYWYFAPDTDIDTCVVQNSVVVNVVSVVGHRYHHGACLVVLVVVLCVCVVVLHAHYEYEYEDLADHPVDDVVCLVSLQVSLVVCVVSNHQYAYEYEHEDPNRQLLRRLSNRVSGVDRYAYAYAYVVGGPNVVSVLSSLVSPQASKWKWKDFPPDIWTWDWDQDLVPRGIMTMTMDGNVRPPFMKMWMGHGPDIDIHTYDYDYDPDDDLQVSLLVLLLVVLVQLSVLCNNDFAQSLVSLVVCPVVLVRSLVVLVVSLVVCVLAFLVSVLLRVQSSVLSVVLSVLSVVQNPDPDRGGDSSSSNVSSNSSVLSVSLVSLVSVVCVVLVVLVVLLVVLRVLLVVLLVPDDCPVVCPVPLQNPDAAPQPRHGQSSQLNSLKFKWWWFDKDADLPQDLDLLRIATDTTDLGIHIPRLLCPFPLLCAPQSCSSNSPPDDDVPDDPPPSFARDPPRDPGGTNAIAGWPPDPSNVSSRVSQRQLRQLCNRRVGSSNGDPVSLLFVLLSVLVRLLVDPPHDPSSNVRSLVSNLVSCVVCVVVCVVVLVVLLVCLLPAPLCLACVNVVDLSSNLSNVLSCVVVVVDDDDLVSLLSSLLSVLLVVLLVQADALLVLLCQWVVDDQVVVLVVVVVVPDDDDDQLLCLLVVCVPDDDDDDDDDDDDQDFFDDFDPDTHPSLVVLQVVSQVCCVVDCSQVSCVSSVDHDNGSVVSQLPGSLLSSLSSSSSRHHHSVNVSVCSVVVLRFDSNDSVSSSVSSRCSSSVSSRVVVVVVVVVVVVVVCQVLLLVLLVCLQADLDVSSVLSSQAPAACPDPSLVSNLVSLLAAPRRPSLSSLLCQQQCDDPPHRRHDDDDPDPGHDGDADDPVSLCSSCVRYVVSDDLVSSCNSHVVCNVVSVVVVCVVVVHDDDDPDDDPPDDDPPDDDDDDDDDDDDDDDDDDPPPVVVVVVVVVVVVVVPDDDDDDDDDDDDDDDDDDDDDDDDDDDDDD

Nearest PDB structures (foldseek):
  8ft6-assembly1_A  TM=7.541E-01  e=4.718E-06  Homo sapiens
  6to1-assembly1_A  TM=4.899E-01  e=3.047E-06  Porphyromonas gingivalis ATCC 33277
  6bxf-assembly1_A  TM=5.060E-01  e=1.911E-05  Homo sapiens
  9fa7-assembly1_B  TM=4.364E-01  e=5.955E-05  Homo sapiens
  6sn1-assembly1_B  TM=3.943E-01  e=5.072E-04  Homo sapiens